Protein 7DSS (pdb70)

Sequence (797 aa):
VQLQESGGGLVQPGGSLRLSCVASGTVFSINDISINHLGWYRQAPGKERELVAAITADGTSAYEDSVKGRFIISRDDAKKMVYLQMNSLKPEDTAVYYCNGLRASNAGWEPRFGTWGQGTQVTVSSTTSTGESADPVTATVENYGGETQVQRRHHTDVSFILDRFVKVTPKDSINVLDLMQTPSHTLVGALLRTATYYFADLEVAVKHKGDLTWVPNGAPVAALDNTTNPTAYHKAPLTRLALPYTAPHRVLATVYNGKCKVRGDLQVLAQKAARPLPTSFNYGAIKATRVTELLYRMKRAETYCPRPLLAVHPSAARHKQKIVAPRILTTRNGHTTSTTQSSVGITHGYATAEDFVNGPNTSGLETRVVQAERFFKTHLFDWVTSDPFGRYYLLELPTDHKGVYGSLTDSYAYMRNGWDVEVTAVGNQFNGGCLLVAMVPELCSIEQRELFQLTLFPHQFINPRTNMTAHIKVPFVGVNRYDQYKVHKPWTLVVMVVAPLTVNTEGAPQIKVYANIAPTNVHVAGEFPSKEGIFPVACSDGYGGLVTTDPKTADPVYGKVFNPPRNMLPGRFTNLLDVAEACPTFLHFDGDVPYVTTKTDSDRVLAQFDLSLAAKHMSNTFLAGLAQYYTQYSGTVNLHFMFTGPTDAKARYMIAIAPPGMEPPKTPEAAAHCIHAEWDTGLNSKFTFSIPYLSAADYAYTASDAAETTNVQGWVCLFQITHGKAEGDALVVLASAGKDFELRLPVDARQSGNTGSIINNYYMQQYQNSMDTQLGNDWFSKLASSAFSGLFGALLA

Structure (mmCIF, N/CA/C/O backbone):
data_7DSS
#
_entry.id   7DSS
#
loop_
_entity.id
_entity.type
_entity.pdbx_description
1 polymer 'M8 Nab'
2 polymer 'VP1 of O type FMDV capsid'
3 polymer 'VP2 of O-type FMDV capsid'
4 polymer 'VP3 of O-type FMDV capsid'
5 polymer 'VP4 of O-type FMDV capsid'
#
loop_
_atom_site.group_PDB
_atom_site.id
_atom_site.type_symbol
_atom_site.label_atom_id
_atom_site.label_alt_id
_atom_site.label_comp_id
_atom_site.label_asym_id
_atom_site.label_entity_id
_atom_site.label_seq_id
_atom_site.pdbx_PDB_ins_code
_atom_site.Cartn_x
_atom_site.Cartn_y
_atom_site.Cartn_z
_atom_site.occupancy
_atom_site.B_iso_or_equiv
_atom_site.auth_seq_id
_atom_site.auth_comp_id
_atom_site.auth_asym_id
_atom_site.auth_atom_id
_atom_site.pdbx_PDB_model_num
ATOM 1 N N . VAL A 1 5 ? 299.102 310.500 419.668 1.00 160.96 5 VAL A N 1
ATOM 2 C CA . VAL A 1 5 ? 300.277 310.846 418.879 1.00 160.96 5 VAL A CA 1
ATOM 3 C C . VAL A 1 5 ? 301.391 311.332 419.803 1.00 160.96 5 VAL A C 1
ATOM 4 O O . VAL A 1 5 ? 302.567 311.323 419.438 1.00 160.96 5 VAL A O 1
ATOM 8 N N . GLN A 1 6 ? 301.009 311.747 421.008 1.00 172.69 6 GLN A N 1
ATOM 9 C CA . GLN A 1 6 ? 301.936 312.242 422.016 1.00 172.69 6 GLN A CA 1
ATOM 10 C C . GLN A 1 6 ? 301.690 311.503 423.325 1.00 172.69 6 GLN A C 1
ATOM 11 O O . GLN A 1 6 ? 300.571 311.500 423.846 1.00 172.69 6 GLN A O 1
ATOM 17 N N . LEU A 1 7 ? 302.742 310.892 423.862 1.00 197.01 7 LEU A N 1
ATOM 18 C CA . LEU A 1 7 ? 302.631 309.982 424.998 1.00 197.01 7 LEU A CA 1
ATOM 19 C C . LEU A 1 7 ? 302.788 310.762 426.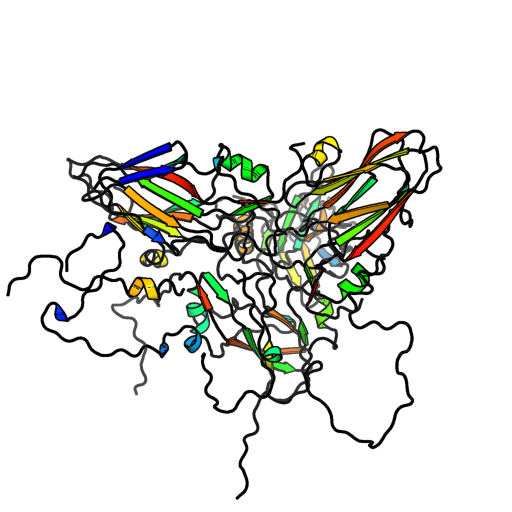297 1.00 197.01 7 LEU A C 1
ATOM 20 O O . LEU A 1 7 ? 303.675 311.612 426.419 1.00 197.01 7 LEU A O 1
ATOM 25 N N . GLN A 1 8 ? 301.913 310.479 427.258 1.00 211.79 8 GLN A N 1
ATOM 26 C CA . GLN A 1 8 ? 302.004 311.021 428.604 1.00 211.79 8 GLN A CA 1
ATOM 27 C C . GLN A 1 8 ? 302.580 309.976 429.554 1.00 211.79 8 GLN A C 1
ATOM 28 O O . GLN A 1 8 ? 302.477 308.769 429.318 1.00 211.79 8 GLN A O 1
ATOM 34 N N . GLU A 1 9 ? 303.199 310.458 430.631 1.00 214.14 9 GLU A N 1
ATOM 35 C CA . GLU A 1 9 ? 303.756 309.607 431.670 1.00 214.14 9 GLU A CA 1
ATOM 36 C C . GLU A 1 9 ? 303.261 310.098 433.022 1.00 214.14 9 GLU A C 1
ATOM 37 O O . GLU A 1 9 ? 302.779 311.227 433.149 1.00 214.14 9 GLU A O 1
ATOM 43 N N . SER A 1 10 ? 303.385 309.244 434.034 1.00 199.56 10 SER A N 1
ATOM 44 C CA . SER A 1 10 ? 302.975 309.595 435.390 1.00 199.56 10 SER A CA 1
ATOM 45 C C . SER A 1 10 ? 303.779 308.741 436.361 1.00 199.56 10 SER A C 1
ATOM 46 O O . SER A 1 10 ? 304.384 307.736 435.979 1.00 199.56 10 SER A O 1
ATOM 49 N N . GLY A 1 11 ? 303.769 309.151 437.629 1.00 165.11 11 GLY A N 1
ATOM 50 C CA . GLY A 1 11 ? 304.460 308.441 438.687 1.00 165.11 11 GLY A CA 1
ATOM 51 C C . GLY A 1 11 ? 305.728 309.103 439.176 1.00 165.11 11 GLY A C 1
ATOM 52 O O . GLY A 1 11 ? 306.448 308.498 439.982 1.00 165.11 11 GLY A O 1
ATOM 53 N N . GLY A 1 12 ? 306.031 310.311 438.719 1.00 153.93 12 GLY A N 1
ATOM 54 C CA . GLY A 1 12 ? 307.229 311.039 439.092 1.00 153.93 12 GLY A CA 1
ATOM 55 C C . GLY A 1 12 ? 306.955 312.162 440.071 1.00 153.93 12 GLY A C 1
ATOM 56 O O . GLY A 1 12 ? 305.907 312.209 440.726 1.00 153.93 12 GLY A O 1
ATOM 57 N N . GLY A 1 13 ? 307.909 313.070 440.180 1.00 155.46 13 GLY A N 1
ATOM 58 C CA . GLY A 1 13 ? 307.812 314.205 441.081 1.00 155.46 13 GLY A CA 1
ATOM 59 C C . GLY A 1 13 ? 309.076 314.323 441.918 1.00 155.46 13 GLY A C 1
ATOM 60 O O . GLY A 1 13 ? 310.180 314.105 441.425 1.00 155.46 13 GLY A O 1
ATOM 61 N N . LEU A 1 14 ? 308.884 314.685 443.184 1.00 159.88 14 LEU A N 1
ATOM 62 C CA . LEU A 1 14 ? 309.966 314.713 444.163 1.00 159.88 14 LEU A CA 1
ATOM 63 C C . LEU A 1 14 ? 309.891 313.443 445.006 1.00 159.88 14 LEU A C 1
ATOM 64 O O . LEU A 1 14 ? 308.873 313.178 445.654 1.00 159.88 14 LEU A O 1
ATOM 69 N N . VAL A 1 15 ? 310.969 312.659 444.996 1.00 162.25 15 VAL A N 1
ATOM 70 C CA . VAL A 1 15 ? 311.032 311.377 445.684 1.00 162.25 15 VAL A CA 1
ATOM 71 C C . VAL A 1 15 ? 312.410 311.245 446.321 1.00 162.25 15 VAL A C 1
ATOM 72 O O . VAL A 1 15 ? 313.405 311.769 445.815 1.00 162.25 15 VAL A O 1
ATOM 76 N N . GLN A 1 16 ? 312.460 310.541 447.448 1.00 159.01 16 GLN A N 1
ATOM 77 C CA . GLN A 1 16 ? 313.686 310.323 448.196 1.00 159.01 16 GLN A CA 1
ATOM 78 C C . GLN A 1 16 ? 314.382 309.056 447.715 1.00 159.01 16 GLN A C 1
ATOM 79 O O . GLN A 1 16 ? 313.725 308.080 447.330 1.00 159.01 16 GLN A O 1
ATOM 85 N N . PRO A 1 17 ? 315.712 309.045 447.701 1.00 156.08 17 PRO A N 1
ATOM 86 C CA . PRO A 1 17 ? 316.436 307.866 447.214 1.00 156.08 17 PRO A CA 1
ATOM 87 C C . PRO A 1 17 ? 316.359 306.705 448.195 1.00 156.08 17 PRO A C 1
ATOM 88 O O . PRO A 1 17 ? 316.548 306.855 449.404 1.00 156.08 17 PRO A O 1
ATOM 92 N N . GLY A 1 18 ? 316.101 305.521 447.640 1.00 147.94 18 GLY A N 1
ATOM 93 C CA . GLY A 1 18 ? 315.937 304.318 448.426 1.00 147.94 18 GLY A CA 1
ATOM 94 C C . GLY A 1 18 ? 314.538 303.738 448.437 1.00 147.94 18 GLY A C 1
ATOM 95 O O . GLY A 1 18 ? 314.323 302.701 449.076 1.00 147.94 18 GLY A O 1
ATOM 96 N N . GLY A 1 19 ? 313.581 304.370 447.756 1.00 147.02 19 GLY A N 1
ATOM 97 C CA . GLY A 1 19 ? 312.225 303.867 447.695 1.00 147.02 19 GLY A CA 1
ATOM 98 C C . GLY A 1 19 ? 312.057 302.761 446.664 1.00 147.02 19 GLY A C 1
ATOM 99 O O . GLY A 1 19 ? 312.970 301.992 446.369 1.00 147.02 19 GLY A O 1
ATOM 100 N N . SER A 1 20 ? 310.842 302.677 446.127 1.00 157.90 20 SER A N 1
ATOM 101 C CA . SER A 1 20 ? 310.549 301.755 445.039 1.00 157.90 20 SER A CA 1
ATOM 102 C C . SER A 1 20 ? 309.571 302.424 444.085 1.00 157.90 20 SER A C 1
ATOM 103 O O . SER A 1 20 ? 308.457 302.779 444.479 1.00 157.90 20 SER A O 1
ATOM 106 N N . LEU A 1 21 ? 309.989 302.582 442.830 1.00 177.84 21 LEU A N 1
ATOM 107 C CA . LEU A 1 21 ? 309.207 303.310 441.841 1.00 177.84 21 LEU A CA 1
ATOM 108 C C . LEU A 1 21 ? 308.808 302.390 440.701 1.00 177.84 21 LEU A C 1
ATOM 109 O O . LEU A 1 21 ? 309.560 301.488 440.325 1.00 177.84 21 LEU A O 1
ATOM 114 N N . ARG A 1 22 ? 307.614 302.625 440.163 1.00 189.63 22 ARG A N 1
ATOM 115 C CA . ARG A 1 22 ? 307.163 302.007 438.922 1.00 189.63 22 ARG A CA 1
ATOM 116 C C . ARG A 1 22 ? 306.620 303.111 438.022 1.00 189.63 22 ARG A C 1
ATOM 117 O O . ARG A 1 22 ? 305.456 303.503 438.146 1.00 189.63 22 ARG A O 1
ATOM 125 N N . LEU A 1 23 ? 307.460 303.614 437.125 1.00 206.70 23 LEU A N 1
ATOM 126 C CA . LEU A 1 23 ? 307.007 304.623 436.183 1.00 206.70 23 LEU A CA 1
ATOM 127 C C . LEU A 1 23 ? 306.003 304.022 435.201 1.00 206.70 23 LEU A C 1
ATOM 128 O O . LEU A 1 23 ? 306.156 302.896 434.718 1.00 206.70 23 LEU A O 1
ATOM 133 N N . SER A 1 24 ? 304.969 304.803 434.896 1.00 213.06 24 SER A N 1
ATOM 134 C CA . SER A 1 24 ? 303.848 304.348 434.086 1.00 213.06 24 SER A CA 1
ATOM 135 C C . SER A 1 24 ? 303.765 305.200 432.831 1.00 213.06 24 SER A C 1
ATOM 136 O O . SER A 1 24 ? 303.992 306.412 432.888 1.00 213.06 24 SER A O 1
ATOM 139 N N . CYS A 1 25 ? 303.438 304.569 431.706 1.00 213.96 25 CYS A N 1
ATOM 140 C CA . CYS A 1 25 ? 303.343 305.245 430.416 1.00 213.96 25 CYS A CA 1
ATOM 141 C C . CYS A 1 25 ? 301.872 305.377 430.046 1.00 213.96 25 CYS A C 1
ATOM 142 O O . CYS A 1 25 ? 301.268 304.432 429.527 1.00 213.96 25 CYS A O 1
ATOM 145 N N . VAL A 1 26 ? 301.299 306.546 430.315 1.00 204.55 26 VAL A N 1
ATOM 146 C CA . VAL A 1 26 ? 299.918 306.826 429.941 1.00 204.55 26 VAL A CA 1
ATOM 147 C C . VAL A 1 26 ? 299.905 307.295 428.491 1.00 204.55 26 VAL A C 1
ATOM 148 O O . VAL A 1 26 ? 299.970 308.497 428.215 1.00 204.55 26 VAL A O 1
ATOM 152 N N . ALA A 1 27 ? 299.809 306.347 427.564 1.00 177.37 27 ALA A N 1
ATOM 153 C CA . ALA A 1 27 ? 299.876 306.643 426.138 1.00 177.37 27 ALA A CA 1
ATOM 154 C C . ALA A 1 27 ? 298.624 307.413 425.742 1.00 177.37 27 ALA A C 1
ATOM 155 O O . ALA A 1 27 ? 297.596 307.331 426.421 1.00 177.37 27 ALA A O 1
ATOM 157 N N . SER A 1 28 ? 298.713 308.170 424.648 1.00 155.88 28 SER A N 1
ATOM 158 C CA . SER A 1 28 ? 297.549 308.856 424.102 1.00 155.88 28 SER A CA 1
ATOM 159 C C . SER A 1 28 ? 296.574 307.850 423.504 1.00 155.88 28 SER A C 1
ATOM 160 O O . SER A 1 2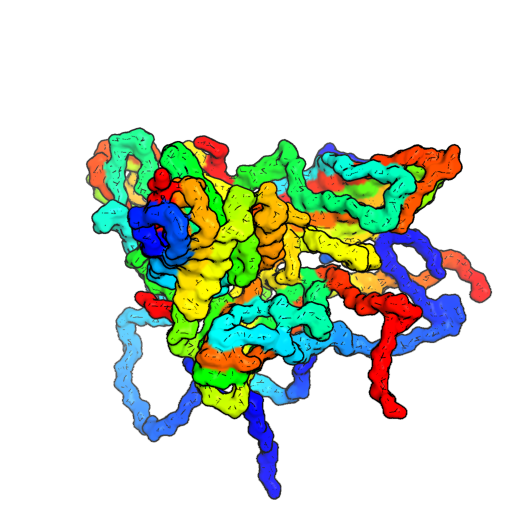8 ? 295.444 308.203 423.152 1.00 155.88 28 SER A O 1
ATOM 163 N N . GLY A 1 29 ? 297.000 306.594 423.397 1.00 132.44 29 GLY A N 1
ATOM 164 C CA . GLY A 1 29 ? 296.202 305.541 422.824 1.00 132.44 29 GLY A CA 1
ATOM 165 C C . GLY A 1 29 ? 296.867 304.803 421.684 1.00 132.44 29 GLY A C 1
ATOM 166 O O . GLY A 1 29 ? 296.437 303.691 421.354 1.00 132.44 29 GLY A O 1
ATOM 167 N N . THR A 1 30 ? 297.901 305.393 421.078 1.00 116.79 30 THR A N 1
ATOM 168 C CA . THR A 1 30 ? 298.607 304.799 419.948 1.00 116.79 30 THR A CA 1
ATOM 169 C C . THR A 1 30 ? 297.641 304.527 418.801 1.00 116.79 30 THR A C 1
ATOM 170 O O . THR A 1 30 ? 297.333 303.372 418.493 1.00 116.79 30 THR A O 1
ATOM 174 N N . VAL A 1 31 ? 297.149 305.600 418.181 1.00 105.67 31 VAL A N 1
ATOM 175 C CA . VAL A 1 31 ? 296.234 305.560 417.042 1.00 105.67 31 VAL A CA 1
ATOM 176 C C . VAL A 1 31 ? 296.898 304.909 415.834 1.00 105.67 31 VAL A C 1
ATOM 177 O O . VAL A 1 31 ? 296.284 304.797 414.767 1.00 105.67 31 VAL A O 1
ATOM 181 N N . PHE A 1 32 ? 298.155 304.495 416.004 1.00 86.43 32 PHE A N 1
ATOM 182 C CA . PHE A 1 32 ? 299.073 304.137 414.926 1.00 86.43 32 PHE A CA 1
ATOM 183 C C . PHE A 1 32 ? 298.396 303.336 413.820 1.00 86.43 32 PHE A C 1
ATOM 184 O O . PHE A 1 32 ? 297.541 302.482 414.075 1.00 86.43 32 PHE A O 1
ATOM 192 N N . SER A 1 33 ? 298.836 303.598 412.602 1.00 59.80 33 SER A N 1
ATOM 193 C CA . SER A 1 33 ? 298.161 303.274 411.357 1.00 59.80 33 SER A CA 1
ATOM 194 C C . SER A 1 33 ? 298.355 301.806 410.979 1.00 59.80 33 SER A C 1
ATOM 195 O O . SER A 1 33 ? 298.471 300.914 411.822 1.00 59.80 33 SER A O 1
ATOM 198 N N . ILE A 1 34 ? 298.345 301.573 409.670 1.00 40.03 34 ILE A N 1
ATOM 199 C CA . ILE A 1 34 ? 298.042 300.345 408.944 1.00 40.03 34 ILE A CA 1
ATOM 200 C C . ILE A 1 34 ? 298.641 299.069 409.514 1.00 40.03 34 ILE A C 1
ATOM 201 O O . ILE A 1 34 ? 299.637 299.091 410.243 1.00 40.03 34 ILE A O 1
ATOM 206 N N . ASN A 1 35 ? 298.007 297.945 409.173 1.00 35.34 35 ASN A N 1
ATOM 207 C CA . ASN A 1 35 ? 298.297 296.593 409.638 1.00 35.34 35 ASN A CA 1
ATOM 208 C C . ASN A 1 35 ? 299.770 296.223 409.582 1.00 35.34 35 ASN A C 1
ATOM 209 O O . ASN A 1 35 ? 300.168 295.182 410.111 1.00 35.34 35 ASN A O 1
ATOM 214 N N . ASP A 1 36 ? 300.584 297.033 408.923 1.00 40.18 36 ASP A N 1
ATOM 215 C CA . ASP A 1 36 ? 302.020 296.824 408.988 1.00 40.18 36 ASP A CA 1
ATOM 216 C C . ASP A 1 36 ? 302.470 297.111 410.416 1.00 40.18 36 ASP A C 1
ATOM 217 O O . ASP A 1 36 ? 302.719 298.261 410.793 1.00 40.18 36 ASP A O 1
ATOM 222 N N . ILE A 1 37 ? 302.565 296.042 411.205 1.00 59.93 37 ILE A N 1
ATOM 223 C CA . ILE A 1 37 ? 302.823 296.060 412.640 1.00 59.93 37 ILE A CA 1
ATOM 224 C C . ILE A 1 37 ? 303.928 295.045 412.882 1.00 59.93 37 ILE A C 1
ATOM 225 O O . ILE A 1 37 ? 304.543 294.559 411.927 1.00 59.93 37 ILE A O 1
ATOM 230 N N . SER A 1 38 ? 304.214 294.761 414.155 1.00 82.80 38 SER A N 1
ATOM 231 C CA . SER A 1 38 ? 305.311 293.892 414.575 1.00 82.80 38 SER A CA 1
ATOM 232 C C . SER A 1 38 ? 306.624 294.652 414.450 1.00 82.80 38 SER A C 1
ATOM 233 O O . SER A 1 38 ? 307.702 294.096 414.676 1.00 82.80 38 SER A O 1
ATOM 236 N N . ILE A 1 39 ? 306.532 295.929 414.067 1.00 103.36 39 ILE A N 1
ATOM 237 C CA . ILE A 1 39 ? 307.601 296.887 414.331 1.00 103.36 39 ILE A CA 1
ATOM 238 C C . ILE A 1 39 ? 307.314 297.682 415.593 1.00 103.36 39 ILE A C 1
ATOM 239 O O . ILE A 1 39 ? 307.883 298.764 415.788 1.00 103.36 39 ILE A O 1
ATOM 244 N N . ASN A 1 40 ? 306.433 297.184 416.459 1.00 128.69 40 ASN A N 1
ATOM 245 C CA . ASN A 1 40 ? 306.167 297.858 417.720 1.00 128.69 40 ASN A CA 1
ATOM 246 C C . ASN A 1 40 ? 307.371 297.720 418.641 1.00 128.69 40 ASN A C 1
ATOM 247 O O . ASN A 1 40 ? 307.537 296.698 419.313 1.00 128.69 40 ASN A O 1
ATOM 252 N N . HIS A 1 41 ? 308.211 298.751 418.679 1.00 143.04 41 HIS A N 1
ATOM 253 C CA . HIS A 1 41 ? 309.454 298.724 419.443 1.00 143.04 41 HIS A CA 1
ATOM 254 C C . HIS A 1 41 ? 309.545 300.017 420.237 1.00 143.04 41 HIS A C 1
ATOM 255 O O . HIS A 1 41 ? 310.010 301.035 419.714 1.00 143.04 41 HIS A O 1
ATOM 262 N N . LEU A 1 42 ? 309.121 299.976 421.495 1.00 176.01 42 LEU A N 1
ATOM 263 C CA . LEU A 1 42 ? 309.140 301.141 422.363 1.00 176.01 42 LEU A CA 1
ATOM 264 C C . LEU A 1 42 ? 310.463 301.196 423.112 1.00 176.01 42 LEU A C 1
ATOM 265 O O . LEU A 1 42 ? 311.318 300.319 422.969 1.00 176.01 42 LEU A O 1
ATOM 270 N N . GLY A 1 43 ? 310.626 302.241 423.911 1.00 211.48 43 GLY A N 1
ATOM 271 C CA . GLY A 1 43 ? 311.849 302.384 424.670 1.00 211.48 43 GLY A CA 1
ATOM 272 C C . GLY A 1 43 ? 311.739 303.487 425.695 1.00 211.48 43 GLY A C 1
ATOM 273 O O . GLY A 1 43 ? 310.693 304.118 425.851 1.00 211.48 43 GLY A O 1
ATOM 274 N N . TRP A 1 44 ? 312.847 303.707 426.397 1.00 227.13 44 TRP A N 1
ATOM 275 C CA . TRP A 1 44 ? 312.953 304.756 427.397 1.00 227.13 44 TRP A CA 1
ATOM 276 C C . TRP A 1 44 ? 314.248 305.524 427.189 1.00 227.13 44 TRP A C 1
ATOM 277 O O . TRP A 1 44 ? 315.288 304.948 426.860 1.00 227.13 44 TRP A O 1
ATOM 288 N N . TYR A 1 45 ? 314.169 306.838 427.381 1.00 226.28 45 TYR A N 1
ATOM 289 C CA . TYR A 1 45 ? 315.313 307.729 427.230 1.00 226.28 45 TYR A CA 1
ATOM 290 C C . TYR A 1 45 ? 315.446 308.534 428.511 1.00 226.28 45 TYR A C 1
ATOM 291 O O . TYR A 1 45 ? 314.436 308.880 429.129 1.00 226.28 45 TYR A O 1
ATOM 300 N N . ARG A 1 46 ? 316.677 308.828 428.913 1.00 224.48 46 ARG A N 1
ATOM 301 C CA . ARG A 1 46 ? 316.930 309.755 430.004 1.00 224.48 46 ARG A CA 1
ATOM 302 C C . ARG A 1 46 ? 317.582 311.017 429.455 1.00 224.48 46 ARG A C 1
ATOM 303 O O . ARG A 1 46 ? 318.156 311.012 428.363 1.00 224.48 46 ARG A O 1
ATOM 311 N N . GLN A 1 47 ? 317.478 312.106 430.214 1.00 211.28 47 GLN A N 1
ATOM 312 C CA . GLN A 1 47 ? 318.014 313.392 429.787 1.00 211.28 47 GLN A CA 1
ATOM 313 C C . GLN A 1 47 ? 318.734 314.057 430.948 1.00 211.28 47 GLN A C 1
ATOM 314 O O . GLN A 1 47 ? 318.219 314.083 432.070 1.00 211.28 47 GLN A O 1
ATOM 320 N N . ALA A 1 48 ? 319.916 314.600 430.671 1.00 178.65 48 ALA A N 1
ATOM 321 C CA . ALA A 1 48 ? 320.767 315.220 431.672 1.00 178.65 48 ALA A CA 1
ATOM 322 C C . ALA A 1 48 ? 320.767 316.736 431.518 1.00 178.65 48 ALA A C 1
ATOM 323 O O . ALA A 1 48 ? 320.502 317.261 430.433 1.00 178.65 48 ALA A O 1
ATOM 325 N N . PRO A 1 49 ? 321.050 317.472 432.595 1.00 166.32 49 PRO A N 1
ATOM 326 C CA . PRO A 1 49 ? 321.019 318.940 432.514 1.00 166.32 49 PRO A CA 1
ATOM 327 C C . PRO A 1 49 ? 322.088 319.475 431.572 1.00 166.32 49 PRO A C 1
ATOM 328 O O . PRO A 1 49 ? 323.284 319.392 431.853 1.00 166.32 49 PRO A O 1
ATOM 332 N N . GLY A 1 50 ? 321.644 320.044 430.452 1.00 158.47 50 GLY A N 1
ATOM 333 C CA . GLY A 1 50 ? 322.543 320.578 429.449 1.00 158.47 50 GLY A CA 1
ATOM 334 C C . GLY A 1 50 ? 323.346 319.553 428.682 1.00 158.47 50 GLY A C 1
ATOM 335 O O . GLY A 1 50 ? 324.110 319.936 427.788 1.00 158.47 50 GLY A O 1
ATOM 336 N N . LYS A 1 51 ? 323.202 318.268 428.993 1.00 170.54 51 LYS A N 1
ATOM 337 C CA . LYS A 1 51 ? 323.916 317.189 428.321 1.00 170.54 51 LYS A CA 1
ATOM 338 C C . LYS A 1 51 ? 322.899 316.400 427.504 1.00 170.54 51 LYS A C 1
ATOM 339 O O . LYS A 1 51 ? 321.766 316.193 427.952 1.00 170.54 51 LYS A O 1
ATOM 345 N N . GLU A 1 52 ? 323.305 315.978 426.307 1.00 195.23 52 GLU A N 1
ATOM 346 C CA . GLU A 1 52 ? 322.400 315.329 425.363 1.00 195.23 52 GLU A CA 1
ATOM 347 C C . GLU A 1 52 ? 321.650 314.174 426.017 1.00 195.23 52 GLU A C 1
ATOM 348 O O . GLU A 1 52 ? 322.218 313.384 426.777 1.00 195.23 52 GLU A O 1
ATOM 354 N N . ARG A 1 53 ? 320.355 314.086 425.715 1.00 207.80 53 ARG A N 1
ATOM 355 C CA . ARG A 1 53 ? 319.522 313.029 426.270 1.00 207.80 53 ARG A CA 1
ATOM 356 C C . ARG A 1 53 ? 319.966 311.665 425.749 1.00 207.80 53 ARG A C 1
ATOM 357 O O . ARG A 1 53 ? 320.137 311.467 424.543 1.00 207.80 53 ARG A O 1
ATOM 365 N N . GLU A 1 54 ? 320.166 310.728 426.667 1.00 218.44 54 GLU A N 1
ATOM 366 C CA . GLU A 1 54 ? 320.747 309.431 426.358 1.00 218.44 54 GLU A CA 1
ATOM 367 C C . GLU A 1 54 ? 319.697 308.337 426.509 1.00 218.44 54 GLU A C 1
ATOM 368 O O . GLU A 1 54 ? 318.714 308.478 427.239 1.00 218.44 54 GLU A O 1
ATOM 374 N N . LEU A 1 55 ? 319.915 307.235 425.795 1.00 216.65 55 LEU A N 1
ATOM 375 C CA . LEU A 1 55 ? 319.035 306.081 425.910 1.00 216.65 55 LEU A CA 1
ATOM 376 C C . LEU A 1 55 ? 319.235 305.386 427.250 1.00 216.65 55 LEU A C 1
ATOM 377 O O . LEU A 1 55 ? 320.226 305.615 427.949 1.00 216.65 55 LEU A O 1
ATOM 382 N N . VAL A 1 56 ? 318.271 304.546 427.618 1.00 208.83 56 VAL A N 1
ATOM 383 C CA . VAL A 1 56 ? 318.384 303.708 428.805 1.00 208.83 56 VAL A CA 1
ATOM 384 C C . VAL A 1 56 ? 318.129 302.260 428.412 1.00 208.83 56 VAL A C 1
ATOM 385 O O . VAL A 1 56 ? 318.960 301.381 428.660 1.00 208.83 56 VAL A O 1
ATOM 389 N N . ALA A 1 57 ? 316.978 302.004 427.796 1.00 196.05 57 ALA A N 1
ATOM 390 C CA . ALA A 1 57 ? 316.584 300.662 427.400 1.00 196.05 57 ALA A CA 1
ATOM 391 C C . ALA A 1 57 ? 315.707 300.723 426.159 1.00 196.05 57 ALA A C 1
ATOM 392 O O . ALA A 1 57 ? 315.311 301.801 425.710 1.00 196.05 57 ALA A O 1
ATOM 394 N N . ALA A 1 58 ? 315.411 299.547 425.610 1.00 182.06 58 ALA A N 1
ATOM 395 C CA . ALA A 1 58 ? 314.555 299.425 424.437 1.00 182.06 58 ALA A CA 1
ATOM 396 C C . ALA A 1 58 ? 313.958 298.027 424.415 1.00 182.06 58 ALA A C 1
ATOM 397 O O . ALA A 1 58 ? 314.660 297.049 424.691 1.00 182.06 58 ALA A O 1
ATOM 399 N N . ILE A 1 59 ? 312.669 297.937 424.099 1.00 172.22 59 ILE A N 1
ATOM 400 C CA . ILE A 1 59 ? 311.954 296.666 424.049 1.00 172.22 59 ILE A CA 1
ATOM 401 C C . ILE A 1 59 ? 311.616 296.358 422.596 1.00 172.22 59 ILE A C 1
ATOM 402 O O . ILE A 1 59 ? 311.173 297.241 421.852 1.00 172.22 59 ILE A O 1
ATOM 407 N N . THR A 1 60 ? 311.846 295.114 422.187 1.00 163.79 60 THR A N 1
ATOM 408 C CA . THR A 1 60 ? 311.575 294.685 420.820 1.00 163.79 60 THR A CA 1
ATOM 409 C C . THR A 1 60 ? 310.103 294.262 420.746 1.00 163.79 60 THR A C 1
ATOM 410 O O . THR A 1 60 ? 309.349 294.406 421.712 1.00 163.79 60 THR A O 1
ATOM 414 N N . ALA A 1 61 ? 309.669 293.741 419.595 1.00 152.44 61 ALA A N 1
ATOM 415 C CA . ALA A 1 61 ? 308.260 293.428 419.390 1.00 152.44 61 ALA A CA 1
ATOM 416 C C . ALA A 1 61 ? 307.753 292.384 420.371 1.00 152.44 61 ALA A C 1
ATOM 417 O O . ALA A 1 61 ? 306.636 292.512 420.884 1.00 152.44 61 ALA A O 1
ATOM 419 N N . ASP A 1 62 ? 308.543 291.345 420.648 1.00 151.50 62 ASP A N 1
ATOM 420 C CA . ASP A 1 62 ? 308.039 290.289 421.516 1.00 151.50 62 ASP A CA 1
ATOM 421 C C . ASP A 1 62 ? 308.776 290.193 422.847 1.00 151.50 62 ASP A C 1
ATOM 422 O O . ASP A 1 62 ? 308.161 290.352 423.907 1.00 151.50 62 ASP A O 1
ATOM 427 N N . GLY A 1 63 ? 310.083 289.941 422.819 1.00 162.91 63 GLY A N 1
ATOM 428 C CA . GLY A 1 63 ? 310.727 289.558 424.060 1.00 162.91 63 GLY A CA 1
ATOM 429 C C . GLY A 1 63 ? 312.127 290.035 424.385 1.00 162.91 63 GLY A C 1
ATOM 430 O O . GLY A 1 63 ? 312.597 289.795 425.501 1.00 162.91 63 GLY A O 1
ATOM 431 N N . THR A 1 64 ? 312.815 290.701 423.466 1.00 172.21 64 THR A N 1
ATOM 432 C CA . THR A 1 64 ? 314.210 291.040 423.707 1.00 172.21 64 THR A CA 1
ATOM 433 C C . THR A 1 64 ? 314.308 292.373 424.440 1.00 172.21 64 THR A C 1
ATOM 434 O O . THR A 1 64 ? 313.516 293.290 424.212 1.00 172.21 64 THR A O 1
ATOM 438 N N . SER A 1 65 ? 315.290 292.470 425.333 1.00 179.67 65 SER A N 1
ATOM 439 C CA . SER A 1 65 ? 315.462 293.674 426.128 1.00 179.67 65 SER A CA 1
ATOM 440 C C . SER A 1 65 ? 316.945 293.948 426.328 1.00 179.67 65 SER A C 1
ATOM 441 O O . SER A 1 65 ? 317.709 293.065 426.726 1.00 179.67 65 SER A O 1
ATOM 444 N N . ALA A 1 66 ? 317.339 295.187 426.040 1.00 187.14 66 ALA A N 1
ATOM 445 C CA . ALA A 1 66 ? 318.704 295.654 426.228 1.00 187.14 66 ALA A CA 1
ATOM 446 C C . ALA A 1 66 ? 318.691 296.923 427.062 1.00 187.14 66 ALA A C 1
ATOM 447 O O . ALA A 1 66 ? 317.725 297.689 427.056 1.00 187.14 66 ALA A O 1
ATOM 449 N N . TYR A 1 67 ? 319.788 297.140 427.779 1.00 193.82 67 TYR A N 1
ATOM 450 C CA . TYR A 1 67 ? 319.936 298.304 428.635 1.00 193.82 67 TYR A CA 1
ATOM 451 C C . TYR A 1 67 ? 321.342 298.857 428.472 1.00 193.82 67 TYR A C 1
ATOM 452 O O . TYR A 1 67 ? 322.254 298.174 427.999 1.00 193.82 67 TYR A O 1
ATOM 461 N N . GLU A 1 68 ? 321.512 300.115 428.866 1.00 200.81 68 GLU A N 1
ATOM 462 C CA . GLU A 1 68 ? 322.836 300.718 428.933 1.00 200.81 68 GLU A CA 1
ATOM 463 C C . GLU A 1 68 ? 323.613 300.004 430.031 1.00 200.81 68 GLU A C 1
ATOM 464 O O . GLU A 1 68 ? 323.100 299.818 431.139 1.00 200.81 68 GLU A O 1
ATOM 470 N N . ASP A 1 69 ? 324.848 299.593 429.728 1.00 194.13 69 ASP A N 1
ATOM 471 C CA . ASP A 1 69 ? 325.636 298.826 430.688 1.00 194.13 69 ASP A CA 1
ATOM 472 C C . ASP A 1 69 ? 325.949 299.607 431.956 1.00 194.13 69 ASP A C 1
ATOM 473 O O . ASP A 1 69 ? 326.542 299.040 432.880 1.00 194.13 69 ASP A O 1
ATOM 478 N N . SER A 1 70 ? 325.582 300.888 432.020 1.00 196.50 70 SER A N 1
ATOM 479 C CA . SER A 1 70 ? 325.629 301.611 433.285 1.00 196.50 70 SER A CA 1
ATOM 480 C C . SER A 1 70 ? 324.561 301.097 434.243 1.00 196.50 70 SER A C 1
ATOM 481 O O . SER A 1 70 ? 324.821 300.910 435.437 1.00 196.50 70 SER A O 1
ATOM 484 N N . VAL A 1 71 ? 323.349 300.859 433.731 1.00 202.88 71 VAL A N 1
ATOM 485 C CA . VAL A 1 71 ? 322.237 300.395 434.555 1.00 202.88 71 VAL A CA 1
ATOM 486 C C . VAL A 1 71 ? 321.937 298.915 434.340 1.00 202.88 71 VAL A C 1
ATOM 487 O O . VAL A 1 71 ? 320.975 298.393 434.921 1.00 202.88 71 VAL A O 1
ATOM 491 N N . LYS A 1 72 ? 322.740 298.218 433.533 1.00 196.53 72 LYS A N 1
ATOM 492 C CA . LYS A 1 72 ? 322.441 296.837 433.168 1.00 196.53 72 LYS A CA 1
ATOM 493 C C . LYS A 1 72 ? 322.314 295.961 434.409 1.00 196.53 72 LYS A C 1
ATOM 494 O O . LYS A 1 72 ? 323.110 296.067 435.347 1.00 196.53 72 LYS A O 1
ATOM 500 N N . GLY A 1 73 ? 321.300 295.094 434.407 1.00 199.16 73 GLY A N 1
ATOM 501 C CA . GLY A 1 73 ? 321.034 294.206 435.514 1.00 199.16 73 GLY A CA 1
ATOM 502 C C . GLY A 1 73 ? 320.227 294.806 436.641 1.00 199.16 73 GLY A C 1
ATOM 503 O O . GLY A 1 73 ? 319.706 294.057 437.477 1.00 199.16 73 GLY A O 1
ATOM 504 N N . ARG A 1 74 ? 320.092 296.134 436.689 1.00 206.96 74 ARG A N 1
ATOM 505 C CA . ARG A 1 74 ? 319.419 296.776 437.810 1.00 206.96 74 ARG A CA 1
ATOM 506 C C . ARG A 1 74 ? 317.949 297.063 437.525 1.00 206.96 74 ARG A C 1
ATOM 507 O O . ARG A 1 74 ? 317.135 297.059 438.455 1.00 206.96 74 ARG A O 1
ATOM 515 N N . PHE A 1 75 ? 317.585 297.306 436.269 1.00 215.23 75 PHE A N 1
ATOM 516 C CA . PHE A 1 75 ? 316.219 297.661 435.915 1.00 215.23 75 PHE A CA 1
ATOM 517 C C . PHE A 1 75 ? 315.537 296.502 435.198 1.00 215.23 75 PHE A C 1
ATOM 518 O O . PHE A 1 75 ? 316.187 295.620 434.634 1.00 215.23 75 PHE A O 1
ATOM 526 N N . ILE A 1 76 ? 314.205 296.519 435.233 1.00 218.52 76 ILE A N 1
ATOM 527 C CA . ILE A 1 76 ? 313.372 295.503 434.597 1.00 218.52 76 ILE A CA 1
ATOM 528 C C . ILE A 1 76 ? 312.302 296.213 433.779 1.00 218.52 76 ILE A C 1
ATOM 529 O O . ILE A 1 76 ? 311.630 297.117 434.286 1.00 218.52 76 ILE A O 1
ATOM 534 N N . ILE A 1 77 ? 312.145 295.811 432.518 1.00 208.82 77 ILE A N 1
ATOM 535 C CA . ILE A 1 77 ? 311.177 296.415 431.608 1.00 208.82 77 ILE A CA 1
ATOM 536 C C . ILE A 1 77 ? 310.277 295.324 431.044 1.00 208.82 77 ILE A C 1
ATOM 537 O O . ILE A 1 77 ? 310.705 294.175 430.874 1.00 208.82 77 ILE A O 1
ATOM 542 N N . SER A 1 78 ? 309.023 295.681 430.773 1.00 202.45 78 SER A N 1
ATOM 543 C CA . SER A 1 78 ? 308.065 294.774 430.159 1.00 202.45 78 SER A CA 1
ATOM 544 C C . SER A 1 78 ? 306.872 295.576 429.663 1.00 202.45 78 SER A C 1
ATOM 545 O O . SER A 1 78 ? 306.545 296.626 430.223 1.00 202.45 78 SER A O 1
ATOM 548 N N . ARG A 1 79 ? 306.226 295.075 428.615 1.00 183.05 79 ARG A N 1
ATOM 549 C CA . ARG A 1 79 ? 305.077 295.735 428.017 1.00 183.05 79 ARG A CA 1
ATOM 550 C C . ARG A 1 79 ? 303.864 294.819 428.087 1.00 183.05 79 ARG A C 1
ATOM 551 O O . ARG A 1 79 ? 303.981 293.591 428.056 1.00 183.05 79 ARG A O 1
ATOM 559 N N . ASP A 1 80 ? 302.690 295.437 428.185 1.00 189.50 80 ASP A N 1
ATOM 560 C CA . ASP A 1 80 ? 301.429 294.707 428.220 1.00 189.50 80 ASP A CA 1
ATOM 561 C C . ASP A 1 80 ? 300.568 295.202 427.070 1.00 189.50 80 ASP A C 1
ATOM 562 O O . ASP A 1 80 ? 299.939 296.259 427.173 1.00 189.50 80 ASP A O 1
ATOM 567 N N . ASP A 1 81 ? 300.545 294.433 425.977 1.00 189.47 81 ASP A N 1
ATOM 568 C CA . ASP A 1 81 ? 299.880 294.879 424.756 1.00 189.47 81 ASP A CA 1
ATOM 569 C C . ASP A 1 81 ? 298.381 294.614 424.791 1.00 189.47 81 ASP A C 1
ATOM 570 O O . ASP A 1 81 ? 297.618 295.296 424.099 1.00 189.47 81 ASP A O 1
ATOM 575 N N . ALA A 1 82 ? 297.942 293.620 425.570 1.00 182.88 82 ALA A N 1
ATOM 576 C CA . ALA A 1 82 ? 296.516 293.310 425.644 1.00 182.88 82 ALA A CA 1
ATOM 577 C C . ALA A 1 82 ? 295.708 294.532 426.057 1.00 182.88 82 ALA A C 1
ATOM 578 O O . ALA A 1 82 ? 294.588 294.742 425.575 1.00 182.88 82 ALA A O 1
ATOM 580 N N . LYS A 1 83 ? 296.263 295.352 426.945 1.00 180.32 83 LYS A N 1
ATOM 581 C CA . LYS A 1 83 ? 295.703 296.651 427.284 1.00 180.32 83 LYS A CA 1
ATOM 582 C C . LYS A 1 83 ? 296.516 297.801 426.702 1.00 180.32 83 LYS A C 1
ATOM 583 O O . LYS A 1 83 ? 296.143 298.963 426.886 1.00 180.32 83 LYS A O 1
ATOM 589 N N . LYS A 1 84 ? 297.621 297.497 426.014 1.00 179.78 84 LYS A N 1
ATOM 590 C CA . LYS A 1 84 ? 298.453 298.482 425.321 1.00 179.78 84 LYS A CA 1
ATOM 591 C C . LYS A 1 84 ? 299.112 299.477 426.274 1.00 179.78 84 LYS A C 1
ATOM 592 O O . LYS A 1 84 ? 299.020 300.690 426.069 1.00 179.78 84 LYS A O 1
ATOM 598 N N . MET A 1 85 ? 299.780 298.987 427.319 1.00 191.95 85 MET A N 1
ATOM 599 C CA . MET A 1 85 ? 300.568 299.831 428.209 1.00 191.95 85 MET A CA 1
ATOM 600 C C . MET A 1 85 ? 301.966 299.250 428.371 1.00 191.95 85 MET A C 1
ATOM 601 O O . MET A 1 85 ? 302.184 298.051 428.173 1.00 191.95 85 MET A O 1
ATOM 606 N N . VAL A 1 86 ? 302.912 300.114 428.734 1.00 209.66 86 VAL A N 1
ATOM 607 C CA . VAL A 1 86 ? 304.294 299.718 428.996 1.00 209.66 86 VAL A CA 1
ATOM 608 C C . VAL A 1 86 ? 304.771 300.457 430.240 1.00 209.66 86 VAL A C 1
ATOM 609 O O . VAL A 1 86 ? 304.388 301.608 430.469 1.00 209.66 86 VAL A O 1
ATOM 613 N N . TYR A 1 87 ? 305.590 299.793 431.054 1.00 215.54 87 TYR A N 1
ATOM 614 C CA . TYR A 1 87 ? 306.013 300.332 432.337 1.00 215.54 87 TYR A CA 1
ATOM 615 C C . TYR A 1 87 ? 307.525 300.216 432.482 1.00 215.54 87 TYR A C 1
ATOM 616 O O . TYR A 1 87 ? 308.207 299.588 431.669 1.00 215.54 87 TYR A O 1
ATOM 625 N N . LEU A 1 88 ? 308.042 300.841 433.540 1.00 223.33 88 LEU A N 1
ATOM 626 C CA . LEU A 1 88 ? 309.466 300.831 433.858 1.00 223.33 88 LEU A CA 1
ATOM 627 C C . LEU A 1 88 ? 309.632 300.571 435.346 1.00 223.33 88 LEU A C 1
ATOM 628 O O . LEU A 1 88 ? 309.113 301.330 436.171 1.00 223.33 88 LEU A O 1
ATOM 633 N N . GLN A 1 89 ? 310.352 299.508 435.687 1.00 221.94 89 GLN A N 1
ATOM 634 C CA . GLN A 1 89 ? 310.613 299.190 437.082 1.00 221.94 89 GLN A CA 1
ATOM 635 C C . GLN A 1 89 ? 311.920 299.831 437.536 1.00 221.94 89 GLN A C 1
ATOM 636 O O . GLN A 1 89 ? 312.917 299.848 436.807 1.00 221.94 89 GLN A O 1
ATOM 642 N N . MET A 1 90 ? 311.909 300.365 438.756 1.00 211.81 90 MET A N 1
ATOM 643 C CA . MET A 1 90 ? 313.069 301.049 439.320 1.00 211.81 90 MET A CA 1
ATOM 644 C C . MET A 1 90 ? 313.407 300.434 440.672 1.00 211.81 90 MET A C 1
ATOM 645 O O . MET A 1 90 ? 312.787 300.772 441.685 1.00 211.81 90 MET A O 1
ATOM 650 N N . ASN A 1 91 ? 314.398 299.544 440.686 1.00 216.16 91 ASN A N 1
ATOM 651 C CA . ASN A 1 91 ? 314.946 298.982 441.912 1.00 216.16 91 ASN A CA 1
ATOM 652 C C . ASN A 1 91 ? 316.432 299.295 441.960 1.00 216.16 91 ASN A C 1
ATOM 653 O O . ASN A 1 91 ? 317.013 299.789 440.990 1.00 216.16 91 ASN A O 1
ATOM 658 N N . SER A 1 92 ? 317.051 298.986 443.099 1.00 209.69 92 SER A N 1
ATOM 659 C CA . SER A 1 92 ? 318.466 299.274 443.335 1.00 209.69 92 SER A CA 1
ATOM 660 C C . SER A 1 92 ? 318.773 300.742 443.042 1.00 209.69 92 SER A C 1
ATOM 661 O O . SER A 1 92 ? 319.492 301.081 442.100 1.00 209.69 92 SER A O 1
ATOM 664 N N . LEU A 1 93 ? 318.191 301.620 443.856 1.00 193.57 93 LEU A N 1
ATOM 665 C CA . LEU A 1 93 ? 318.271 303.051 443.597 1.00 193.57 93 LEU A CA 1
ATOM 666 C C . LEU A 1 93 ? 319.654 303.594 443.938 1.00 193.57 93 LEU A C 1
ATOM 667 O O . LEU A 1 93 ? 320.166 303.388 445.043 1.00 193.57 93 LEU A O 1
ATOM 672 N N . LYS A 1 94 ? 320.254 304.294 442.975 1.00 199.55 94 LYS A N 1
ATOM 673 C CA . LYS A 1 94 ? 321.560 304.926 443.054 1.00 199.55 94 LYS A CA 1
ATOM 674 C C . LYS A 1 94 ? 321.413 306.438 442.924 1.00 199.55 94 LYS A C 1
ATOM 675 O O . LYS A 1 94 ? 320.316 306.935 442.649 1.00 199.55 94 LYS A O 1
ATOM 681 N N . PRO A 1 95 ? 322.485 307.201 443.144 1.00 198.11 95 PRO A N 1
ATOM 682 C CA . PRO A 1 95 ? 322.431 308.637 442.839 1.00 198.11 95 PRO A CA 1
ATOM 683 C C . PRO A 1 95 ? 322.367 308.935 441.347 1.00 198.11 95 PRO A C 1
ATOM 684 O O . PRO A 1 95 ? 322.088 310.070 440.950 1.00 198.11 95 PRO A O 1
ATOM 688 N N . GLU A 1 96 ? 322.621 307.929 440.509 1.00 199.95 96 GLU A N 1
ATOM 689 C CA . GLU A 1 96 ? 322.681 308.154 439.069 1.00 199.95 96 GLU A CA 1
ATOM 690 C C . GLU A 1 96 ? 321.307 308.295 438.424 1.00 199.95 96 GLU A C 1
ATOM 691 O O . GLU A 1 96 ? 321.235 308.580 437.224 1.00 199.95 96 GLU A O 1
ATOM 697 N N . ASP A 1 97 ? 320.224 308.112 439.177 1.00 202.45 97 ASP A N 1
ATOM 698 C CA . ASP A 1 97 ? 318.892 308.095 438.582 1.00 202.45 97 ASP A CA 1
ATOM 699 C C . ASP A 1 97 ? 318.337 309.483 438.283 1.00 202.45 97 ASP A C 1
ATOM 700 O O . ASP A 1 97 ? 317.216 309.572 437.771 1.00 202.45 97 ASP A O 1
ATOM 705 N N . THR A 1 98 ? 319.071 310.556 438.572 1.00 201.73 98 THR A N 1
ATOM 706 C CA . THR A 1 98 ? 318.524 311.900 438.424 1.00 201.73 98 THR A CA 1
ATOM 707 C C . THR A 1 98 ? 318.461 312.285 436.951 1.00 201.73 98 THR A C 1
ATOM 708 O O . THR A 1 98 ? 319.392 312.901 436.422 1.00 201.73 98 THR A O 1
ATOM 712 N N . ALA A 1 99 ? 317.353 311.943 436.295 1.00 214.31 99 ALA A N 1
ATOM 713 C CA . ALA A 1 99 ? 317.166 312.217 434.876 1.00 214.31 99 ALA A CA 1
ATOM 714 C C . ALA A 1 99 ? 315.679 312.152 434.561 1.00 214.31 99 ALA A C 1
ATOM 715 O O . ALA A 1 99 ? 314.902 311.509 435.274 1.00 214.31 99 ALA A O 1
ATOM 717 N N . VAL A 1 100 ? 315.296 312.825 433.478 1.00 222.33 100 VAL A N 1
ATOM 718 C CA . VAL A 1 100 ? 313.912 312.888 433.023 1.00 222.33 100 VAL A CA 1
ATOM 719 C C . VAL A 1 100 ? 313.697 311.782 432.002 1.00 222.33 100 VAL A C 1
ATOM 720 O O . VAL A 1 100 ? 314.406 311.713 430.991 1.00 222.33 100 VAL A O 1
ATOM 724 N N . TYR A 1 101 ? 312.719 310.924 432.263 1.00 228.74 101 TYR A N 1
ATOM 725 C CA . TYR A 1 101 ? 312.484 309.733 431.462 1.00 228.74 101 TYR A CA 1
ATOM 726 C C . TYR A 1 101 ? 311.367 309.969 430.450 1.00 228.74 101 TYR A C 1
ATOM 727 O O . TYR A 1 101 ? 310.307 310.502 430.790 1.00 228.74 101 TYR A O 1
ATOM 736 N N . TYR A 1 102 ? 311.614 309.565 429.202 1.00 231.34 102 TYR A N 1
ATOM 737 C CA . TYR A 1 102 ? 310.664 309.736 428.110 1.00 231.34 102 TYR A CA 1
ATOM 738 C C . TYR A 1 102 ? 310.230 308.375 427.589 1.00 231.34 102 TYR A C 1
ATOM 739 O O . TYR A 1 102 ? 311.057 307.612 427.081 1.00 231.34 102 TYR A O 1
ATOM 748 N N . CYS A 1 103 ? 308.935 308.081 427.703 1.00 234.36 103 CYS A N 1
ATOM 749 C CA . CYS A 1 103 ? 308.364 306.862 427.140 1.00 234.36 103 CYS A CA 1
ATOM 750 C C . CYS A 1 103 ? 308.071 307.074 425.661 1.00 234.36 103 CYS A C 1
ATOM 751 O O . CYS A 1 103 ? 307.150 307.820 425.308 1.00 234.36 103 CYS A O 1
ATOM 754 N N . ASN A 1 104 ? 308.842 306.418 424.795 1.00 211.98 104 ASN A N 1
ATOM 755 C CA . ASN A 1 104 ? 308.745 306.649 423.362 1.00 211.98 104 ASN A CA 1
ATOM 756 C C . ASN A 1 104 ? 309.035 305.356 422.613 1.00 211.98 104 ASN A C 1
ATOM 757 O O . ASN A 1 104 ? 309.196 304.293 423.219 1.00 211.98 104 ASN A O 1
ATOM 762 N N . GLY A 1 105 ? 309.090 305.458 421.285 1.00 177.73 105 GLY A N 1
ATOM 763 C CA . GLY A 1 105 ? 309.324 304.311 420.426 1.00 177.73 105 GLY A CA 1
ATOM 764 C C . GLY A 1 105 ? 310.653 304.373 419.701 1.00 177.73 105 GLY A C 1
ATOM 765 O O . GLY A 1 105 ? 311.315 305.415 419.701 1.00 177.73 105 GLY A O 1
ATOM 766 N N . LEU A 1 106 ? 311.048 303.271 419.066 1.00 153.81 106 LEU A N 1
ATOM 767 C CA . LEU A 1 106 ? 312.384 303.143 418.497 1.00 153.81 106 LEU A CA 1
ATOM 768 C C . LEU A 1 106 ? 312.276 302.885 417.001 1.00 153.81 106 LEU A C 1
ATOM 769 O O . LEU A 1 106 ? 311.184 302.647 416.478 1.00 153.81 106 LEU A O 1
ATOM 771 N N . ARG A 1 107 ? 313.427 302.939 416.321 1.00 145.42 107 ARG A N 1
ATOM 772 C CA . ARG A 1 107 ? 313.438 302.820 414.865 1.00 145.42 107 ARG A CA 1
ATOM 773 C C . ARG A 1 107 ? 314.094 301.524 414.405 1.00 145.42 107 ARG A C 1
ATOM 774 O O . ARG A 1 107 ? 313.762 301.008 413.332 1.00 145.42 107 ARG A O 1
ATOM 776 N N . ALA A 1 108 ? 315.039 300.998 415.186 1.00 135.15 108 ALA A N 1
ATOM 777 C CA . ALA A 1 108 ? 315.712 299.741 414.872 1.00 135.15 108 ALA A CA 1
ATOM 778 C C . ALA A 1 108 ? 316.409 299.764 413.515 1.00 135.15 108 ALA A C 1
ATOM 779 O O . ALA A 1 108 ? 316.026 299.024 412.603 1.00 135.15 108 ALA A O 1
ATOM 781 N N . SER A 1 109 ? 317.429 300.608 41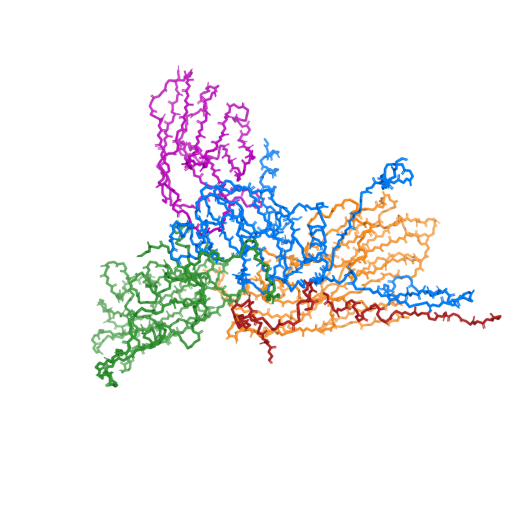3.371 1.00 135.04 109 SER A N 1
ATOM 782 C CA . SER A 1 109 ? 318.241 300.678 412.161 1.00 135.04 109 SER A CA 1
ATOM 783 C C . SER A 1 109 ? 319.315 299.603 412.224 1.00 135.04 109 SER A C 1
ATOM 784 O O . SER A 1 109 ? 319.341 298.803 413.165 1.00 135.04 109 SER A O 1
ATOM 787 N N . ASN A 1 110 ? 320.196 299.584 411.223 1.00 139.55 110 ASN A N 1
ATOM 788 C CA . ASN A 1 110 ? 321.270 298.587 411.116 1.00 139.55 110 ASN A CA 1
ATOM 789 C C . ASN A 1 110 ? 322.314 298.909 412.184 1.00 139.55 110 ASN A C 1
ATOM 790 O O . ASN A 1 110 ? 322.740 297.997 412.906 1.00 139.55 110 ASN A O 1
ATOM 795 N N . ALA A 1 111 ? 322.761 300.159 412.310 1.00 137.95 111 ALA A N 1
ATOM 796 C CA . ALA A 1 111 ? 323.760 300.486 413.321 1.00 137.95 111 ALA A CA 1
ATOM 797 C C . ALA A 1 111 ? 323.151 300.490 414.717 1.00 137.95 111 ALA A C 1
ATOM 798 O O . ALA A 1 111 ? 323.574 299.721 415.587 1.00 137.95 111 ALA A O 1
ATOM 800 N N . GLY A 1 112 ? 322.165 301.350 414.952 1.00 137.07 112 GLY A N 1
ATOM 801 C CA . GLY A 1 112 ? 321.503 301.405 416.240 1.00 137.07 112 GLY A CA 1
ATOM 802 C C . GLY A 1 112 ? 320.091 301.946 416.168 1.00 137.07 112 GLY A C 1
ATOM 803 O O . GLY A 1 112 ? 319.669 302.462 415.130 1.00 137.07 112 GLY A O 1
ATOM 804 N N . TRP A 1 113 ? 319.351 301.830 417.269 1.00 144.48 113 TRP A N 1
ATOM 805 C CA . TRP A 1 113 ? 318.012 302.398 417.340 1.00 144.48 113 TRP A CA 1
ATOM 806 C C . TRP A 1 113 ? 318.070 303.907 417.148 1.00 144.48 113 TRP A C 1
ATOM 807 O O . TRP A 1 113 ? 318.932 304.584 417.712 1.00 144.48 113 TRP A O 1
ATOM 818 N N . GLU A 1 114 ? 317.155 304.428 416.342 1.00 156.38 114 GLU A N 1
ATOM 819 C CA . GLU A 1 114 ? 316.993 305.852 416.105 1.00 156.38 114 GLU A CA 1
ATOM 820 C C . GLU A 1 114 ? 315.766 306.356 416.855 1.00 156.38 114 GLU A C 1
ATOM 821 O O . GLU A 1 114 ? 314.894 305.565 417.234 1.00 156.38 114 GLU A O 1
ATOM 823 N N . PRO A 1 115 ? 315.665 307.667 417.098 1.00 176.15 115 PRO A N 1
ATOM 824 C CA . PRO A 1 115 ? 314.546 308.173 417.902 1.00 176.15 115 PRO A CA 1
ATOM 825 C C . PRO A 1 115 ? 313.244 308.303 417.127 1.00 176.15 115 PRO A C 1
ATOM 826 O O . PRO A 1 115 ? 313.139 307.877 415.973 1.00 176.15 115 PRO A O 1
ATOM 830 N N . ARG A 1 116 ? 312.245 308.882 417.793 1.00 188.59 116 ARG A N 1
ATOM 831 C CA . ARG A 1 116 ? 310.927 309.112 417.215 1.00 188.59 116 ARG A CA 1
ATOM 832 C C . ARG A 1 116 ? 311.041 309.746 415.829 1.00 188.59 116 ARG A C 1
ATOM 833 O O . ARG A 1 116 ? 311.942 310.555 415.586 1.00 188.59 116 ARG A O 1
ATOM 841 N N . PHE A 1 117 ? 310.138 309.405 414.891 1.00 180.92 117 PHE A N 1
ATOM 842 C CA . PHE A 1 117 ? 308.909 308.578 414.988 1.00 180.92 117 PHE A CA 1
ATOM 843 C C . PHE A 1 117 ? 307.842 309.154 415.915 1.00 180.92 117 PHE A C 1
ATOM 844 O O . PHE A 1 117 ? 306.996 308.426 416.432 1.00 180.92 117 PHE A O 1
ATOM 852 N N . GLY A 1 118 ? 307.885 310.466 416.114 1.00 190.19 118 GLY A N 1
ATOM 853 C CA . GLY A 1 118 ? 306.924 311.126 416.970 1.00 190.19 118 GLY A CA 1
ATOM 854 C C . GLY A 1 118 ? 307.024 312.633 416.889 1.00 190.19 118 GLY A C 1
ATOM 855 O O . GLY A 1 118 ? 307.848 313.170 416.141 1.00 190.19 118 GLY A O 1
ATOM 856 N N . THR A 1 119 ? 306.187 313.329 417.657 1.00 195.19 119 THR A N 1
ATOM 857 C CA . THR A 1 119 ? 306.285 314.779 417.741 1.00 195.19 119 THR A CA 1
ATOM 858 C C . THR A 1 119 ? 307.293 315.154 418.819 1.00 195.19 119 THR A C 1
ATOM 859 O O . THR A 1 119 ? 308.330 315.757 418.524 1.00 195.19 119 THR A O 1
ATOM 863 N N . TRP A 1 120 ? 307.000 314.766 420.056 1.00 196.41 120 TRP A N 1
ATOM 864 C CA . TRP A 1 120 ? 307.875 314.876 421.231 1.00 196.41 120 TRP A CA 1
ATOM 865 C C . TRP A 1 120 ? 307.081 314.334 422.421 1.00 196.41 120 TRP A C 1
ATOM 866 O O . TRP A 1 120 ? 305.885 314.040 422.300 1.00 196.41 120 TRP A O 1
ATOM 877 N N . GLY A 1 121 ? 307.724 314.199 423.580 1.00 186.82 121 GLY A N 1
ATOM 878 C CA . GLY A 1 121 ? 307.055 313.815 424.799 1.00 186.82 121 GLY A CA 1
ATOM 879 C C . GLY A 1 121 ? 307.046 314.947 425.813 1.00 186.82 121 GLY A C 1
ATOM 880 O O . GLY A 1 121 ? 307.615 316.019 425.594 1.00 186.82 121 GLY A O 1
ATOM 881 N N . GLN A 1 122 ? 306.370 314.686 426.934 1.00 180.19 122 GLN A N 1
ATOM 882 C CA . GLN A 1 122 ? 306.417 315.628 428.047 1.00 180.19 122 GLN A CA 1
ATOM 883 C C . GLN A 1 122 ? 307.492 315.234 429.051 1.00 180.19 122 GLN A C 1
ATOM 884 O O . GLN A 1 122 ? 308.427 316.003 429.302 1.00 180.19 122 GLN A O 1
ATOM 890 N N . GLY A 1 123 ? 307.379 314.050 429.630 1.00 191.42 123 GLY A N 1
ATOM 891 C CA . GLY A 1 123 ? 308.395 313.509 430.507 1.00 191.42 123 GLY A CA 1
ATOM 892 C C . GLY A 1 123 ? 308.000 313.591 431.973 1.00 191.42 123 GLY A C 1
ATOM 893 O O . GLY A 1 123 ? 307.116 314.345 432.380 1.00 191.42 123 GLY A O 1
ATOM 894 N N . THR A 1 124 ? 308.692 312.773 432.763 1.00 200.17 124 THR A N 1
ATOM 895 C CA . THR A 1 124 ? 308.591 312.778 434.216 1.00 200.17 124 THR A CA 1
ATOM 896 C C . THR A 1 124 ? 310.001 312.676 434.773 1.00 200.17 124 THR A C 1
ATOM 897 O O . THR A 1 124 ? 310.808 311.890 434.270 1.00 200.17 124 THR A O 1
ATOM 901 N N . GLN A 1 125 ? 310.300 313.466 435.798 1.00 190.06 125 GLN A N 1
ATOM 902 C CA . GLN A 1 125 ? 311.649 313.558 436.339 1.00 190.06 125 GLN A CA 1
ATOM 903 C C . GLN A 1 125 ? 311.714 312.886 437.706 1.00 190.06 125 GLN A C 1
ATOM 904 O O . GLN A 1 125 ? 310.791 313.015 438.517 1.00 190.06 125 GLN A O 1
ATOM 910 N N . VAL A 1 126 ? 312.795 312.148 437.939 1.00 190.91 126 VAL A N 1
ATOM 911 C CA . VAL A 1 126 ? 313.053 311.481 439.208 1.00 190.91 126 VAL A CA 1
ATOM 912 C C . VAL A 1 126 ? 314.444 311.911 439.653 1.00 190.91 126 VAL A C 1
ATOM 913 O O . VAL A 1 126 ? 315.446 311.292 439.273 1.00 190.91 126 VAL A O 1
ATOM 917 N N . THR A 1 127 ? 314.512 312.979 440.443 1.00 183.15 127 THR A N 1
ATOM 918 C CA . THR A 1 127 ? 315.770 313.480 440.980 1.00 183.15 127 THR A CA 1
ATOM 919 C C . THR A 1 127 ? 315.857 313.088 442.448 1.00 183.15 127 THR A C 1
ATOM 920 O O . THR A 1 127 ? 315.004 313.480 443.251 1.00 183.15 127 THR A O 1
ATOM 924 N N . VAL A 1 128 ? 316.880 312.309 442.787 1.00 171.60 128 VAL A N 1
ATOM 925 C CA . VAL A 1 128 ? 317.092 311.816 444.141 1.00 171.60 128 VAL A CA 1
ATOM 926 C C . VAL A 1 128 ? 318.472 312.272 444.592 1.00 171.60 128 VAL A C 1
ATOM 927 O O . VAL A 1 128 ? 319.463 312.078 443.876 1.00 171.60 128 VAL A O 1
ATOM 931 N N . SER A 1 129 ? 318.535 312.887 445.771 1.00 151.61 129 SER A N 1
ATOM 932 C CA . SER A 1 129 ? 319.786 313.384 446.326 1.00 151.61 129 SER A CA 1
ATOM 933 C C . SER A 1 129 ? 319.714 313.328 447.844 1.00 151.61 129 SER A C 1
ATOM 934 O O . SER A 1 129 ? 318.832 313.944 448.448 1.00 151.61 129 SER A O 1
ATOM 937 N N . SER A 1 130 ? 320.639 312.593 448.452 1.00 134.30 130 SER A N 1
ATOM 938 C CA . SER A 1 130 ? 320.686 312.475 449.904 1.00 134.30 130 SER A CA 1
ATOM 939 C C . SER A 1 130 ? 321.903 313.201 450.468 1.00 134.30 130 SER A C 1
ATOM 940 O O . SER A 1 130 ? 322.265 313.019 451.631 1.00 134.30 130 SER A O 1
ATOM 943 N N . THR B 2 1 ? 331.228 258.243 380.202 1.00 31.74 1 THR 1 N 1
ATOM 944 C CA . THR B 2 1 ? 331.102 259.508 379.499 1.00 31.74 1 THR 1 CA 1
ATOM 945 C C . THR B 2 1 ? 332.016 260.554 380.105 1.00 31.74 1 THR 1 C 1
ATOM 946 O O . THR B 2 1 ? 331.815 260.968 381.240 1.00 31.74 1 THR 1 O 1
ATOM 950 N N . THR B 2 2 ? 333.021 260.980 379.347 1.00 25.94 2 THR 1 N 1
ATOM 951 C CA . THR B 2 2 ? 333.914 262.033 379.809 1.00 25.94 2 THR 1 CA 1
ATOM 952 C C . THR B 2 2 ? 333.450 263.392 379.302 1.00 25.94 2 THR 1 C 1
ATOM 953 O O . THR B 2 2 ? 332.765 263.487 378.282 1.00 25.94 2 THR 1 O 1
ATOM 957 N N . SER B 2 3 ? 333.835 264.441 380.015 1.00 18.71 3 SER 1 N 1
ATOM 958 C CA . SER B 2 3 ? 333.479 265.812 379.668 1.00 18.71 3 SER 1 CA 1
ATOM 959 C C . SER B 2 3 ? 334.345 266.740 380.511 1.00 18.71 3 SER 1 C 1
ATOM 960 O O . SER B 2 3 ? 335.118 266.289 381.358 1.00 18.71 3 SER 1 O 1
ATOM 963 N N . THR B 2 4 ? 334.224 268.040 380.267 1.00 14.61 4 THR 1 N 1
ATOM 964 C CA . THR B 2 4 ? 334.961 269.036 381.035 1.00 14.61 4 THR 1 CA 1
ATOM 965 C C . THR B 2 4 ? 334.145 269.420 382.260 1.00 14.61 4 THR 1 C 1
ATOM 966 O O . THR B 2 4 ? 332.949 269.704 382.151 1.00 14.61 4 THR 1 O 1
ATOM 970 N N . GLY B 2 5 ? 334.793 269.439 383.421 1.00 13.99 5 GLY 1 N 1
ATOM 971 C CA . GLY B 2 5 ? 334.062 269.685 384.651 1.00 13.99 5 GLY 1 CA 1
ATOM 972 C C . GLY B 2 5 ? 333.700 271.143 384.834 1.00 13.99 5 GLY 1 C 1
ATOM 973 O O . GLY B 2 5 ? 332.568 271.475 385.187 1.00 13.99 5 GLY 1 O 1
ATOM 974 N N . GLU B 2 6 ? 334.658 272.034 384.588 1.00 11.83 6 GLU 1 N 1
ATOM 975 C CA . GLU B 2 6 ? 334.488 273.436 384.951 1.00 11.83 6 GLU 1 CA 1
ATOM 976 C C . GLU B 2 6 ? 333.380 274.103 384.151 1.00 11.83 6 GLU 1 C 1
ATOM 977 O O . GLU B 2 6 ? 332.850 275.141 384.555 1.00 11.83 6 GLU 1 O 1
ATOM 983 N N . SER B 2 7 ? 333.009 273.514 383.015 1.00 14.60 7 SER 1 N 1
ATOM 984 C CA . SER B 2 7 ? 332.144 274.205 382.065 1.00 14.60 7 SER 1 CA 1
ATOM 985 C C . SER B 2 7 ? 330.759 274.470 382.638 1.00 14.60 7 SER 1 C 1
ATOM 986 O O . SER B 2 7 ? 330.021 275.313 382.116 1.00 14.60 7 SER 1 O 1
ATOM 989 N N . ALA B 2 8 ? 330.382 273.760 383.699 1.00 15.32 8 ALA 1 N 1
ATOM 990 C CA . ALA B 2 8 ? 329.099 273.889 384.385 1.00 15.32 8 ALA 1 CA 1
ATOM 991 C C . ALA B 2 8 ? 327.910 273.526 383.508 1.00 15.32 8 ALA 1 C 1
ATOM 992 O O . ALA B 2 8 ? 326.786 273.925 383.827 1.00 15.32 8 ALA 1 O 1
ATOM 994 N N . ASP B 2 9 ? 328.112 272.804 382.415 1.00 20.91 9 ASP 1 N 1
ATOM 995 C CA . ASP B 2 9 ? 326.999 272.438 381.557 1.00 20.91 9 ASP 1 CA 1
ATOM 996 C C . ASP B 2 9 ? 326.375 271.136 382.050 1.00 20.91 9 ASP 1 C 1
ATOM 997 O O . ASP B 2 9 ? 327.089 270.262 382.554 1.00 20.91 9 ASP 1 O 1
ATOM 1002 N N . PRO B 2 10 ? 325.059 270.973 381.934 1.00 21.46 10 PRO 1 N 1
ATOM 1003 C CA . PRO B 2 10 ? 324.445 269.706 382.338 1.00 21.46 10 PRO 1 CA 1
ATOM 1004 C C . PRO B 2 10 ? 324.890 268.571 381.433 1.00 21.46 10 PRO 1 C 1
ATOM 1005 O O . PRO B 2 10 ? 325.126 268.759 380.239 1.00 21.46 10 PRO 1 O 1
ATOM 1009 N N . VAL B 2 11 ? 325.034 267.390 382.024 1.00 24.74 11 VAL 1 N 1
ATOM 1010 C CA . VAL B 2 11 ? 325.350 266.169 381.296 1.00 24.74 11 VAL 1 CA 1
ATOM 1011 C C . VAL B 2 11 ? 324.743 264.997 382.050 1.00 24.74 11 VAL 1 C 1
ATOM 1012 O O . VAL B 2 11 ? 324.857 264.907 383.276 1.00 24.74 11 VAL 1 O 1
ATOM 1016 N N . THR B 2 12 ? 324.070 264.114 381.320 1.00 28.36 12 THR 1 N 1
ATOM 1017 C CA . THR B 2 12 ? 323.397 262.977 381.926 1.00 28.36 12 THR 1 CA 1
ATOM 1018 C C . THR B 2 12 ? 323.820 261.712 381.201 1.00 28.36 12 THR 1 C 1
ATOM 1019 O O . THR B 2 12 ? 324.000 261.723 379.981 1.00 28.36 12 THR 1 O 1
ATOM 1023 N N . ALA B 2 13 ? 324.000 260.634 381.954 1.00 27.50 13 ALA 1 N 1
ATOM 1024 C CA . ALA B 2 13 ? 324.448 259.359 381.414 1.00 27.50 13 ALA 1 CA 1
ATOM 1025 C C . ALA B 2 13 ? 323.369 258.320 381.661 1.00 27.50 13 ALA 1 C 1
ATOM 1026 O O . ALA B 2 13 ? 322.988 258.079 382.810 1.00 27.50 13 ALA 1 O 1
ATOM 1028 N N . THR B 2 14 ? 322.883 257.707 380.589 1.00 29.91 14 THR 1 N 1
ATOM 1029 C CA . THR B 2 14 ? 321.809 256.731 380.682 1.00 29.91 14 THR 1 CA 1
ATOM 1030 C C . THR B 2 14 ? 322.396 255.334 380.860 1.00 29.91 14 THR 1 C 1
ATOM 1031 O O . THR B 2 14 ? 323.612 255.136 380.844 1.00 29.91 14 THR 1 O 1
ATOM 1035 N N . VAL B 2 15 ? 321.524 254.341 381.029 1.00 30.24 15 VAL 1 N 1
ATOM 1036 C CA . VAL B 2 15 ? 321.989 252.973 381.220 1.00 30.24 15 VAL 1 CA 1
ATOM 1037 C C . VAL B 2 15 ? 322.264 252.296 379.889 1.00 30.24 15 VAL 1 C 1
ATOM 1038 O O . VAL B 2 15 ? 322.650 251.126 379.858 1.00 30.24 15 VAL 1 O 1
ATOM 1042 N N . GLU B 2 16 ? 322.067 252.995 378.774 1.00 32.45 16 GLU 1 N 1
ATOM 1043 C CA . GLU B 2 16 ? 322.437 252.424 377.488 1.00 32.45 16 GLU 1 CA 1
ATOM 1044 C C . GLU B 2 16 ? 323.935 252.450 377.251 1.00 32.45 16 GLU 1 C 1
ATOM 1045 O O . GLU B 2 16 ? 324.389 251.944 376.222 1.00 32.45 16 GLU 1 O 1
ATOM 1051 N N . ASN B 2 17 ? 324.710 253.030 378.165 1.00 29.00 17 ASN 1 N 1
ATOM 1052 C CA . ASN B 2 17 ? 326.155 253.048 377.998 1.00 29.00 17 ASN 1 CA 1
ATOM 1053 C C . ASN B 2 17 ? 326.735 251.647 378.133 1.00 29.00 17 ASN 1 C 1
ATOM 1054 O O . ASN B 2 17 ? 327.704 251.298 377.453 1.00 29.00 17 ASN 1 O 1
ATOM 1059 N N . TYR B 2 18 ? 326.154 250.826 379.006 1.00 24.86 18 TYR 1 N 1
ATOM 1060 C CA . TYR B 2 18 ? 326.603 249.454 379.185 1.00 24.86 18 TYR 1 CA 1
ATOM 1061 C C . TYR B 2 18 ? 325.518 248.423 378.903 1.00 24.86 18 TYR 1 C 1
ATOM 1062 O O . TYR B 2 18 ? 325.473 247.391 379.574 1.00 24.86 18 TYR 1 O 1
ATOM 1071 N N . GLY B 2 19 ? 324.646 248.674 377.942 1.00 29.36 19 GLY 1 N 1
ATOM 1072 C CA . GLY B 2 19 ? 323.735 247.674 377.442 1.00 29.36 19 GLY 1 CA 1
ATOM 1073 C C . GLY B 2 19 ? 322.347 247.635 378.045 1.00 29.36 19 GLY 1 C 1
ATOM 1074 O O . GLY B 2 19 ? 321.572 246.744 377.691 1.00 29.36 19 GLY 1 O 1
ATOM 1075 N N . GLY B 2 20 ? 322.005 248.565 378.926 1.00 33.46 20 GLY 1 N 1
ATOM 1076 C CA . GLY B 2 20 ? 320.720 248.533 379.590 1.00 33.46 20 GLY 1 CA 1
ATOM 1077 C C . GLY B 2 20 ? 319.549 248.984 378.744 1.00 33.46 20 GLY 1 C 1
ATOM 1078 O O . GLY B 2 20 ? 319.542 248.799 377.526 1.00 33.46 20 GLY 1 O 1
ATOM 1079 N N . GLU B 2 21 ? 318.552 249.585 379.390 1.00 39.49 21 GLU 1 N 1
ATOM 1080 C CA . GLU B 2 21 ? 317.282 249.936 378.767 1.00 39.49 21 GLU 1 CA 1
ATOM 1081 C C . GLU B 2 21 ? 316.679 251.099 379.546 1.00 39.49 21 GLU 1 C 1
ATOM 1082 O O . GLU B 2 21 ? 316.782 251.137 380.775 1.00 39.49 21 GLU 1 O 1
ATOM 1088 N N . THR B 2 22 ? 316.074 252.056 378.845 1.00 38.59 22 THR 1 N 1
ATOM 1089 C CA . THR B 2 22 ? 315.506 253.217 379.525 1.00 38.59 22 THR 1 CA 1
ATOM 1090 C C . THR B 2 22 ? 313.984 253.180 379.494 1.00 38.59 22 THR 1 C 1
ATOM 1091 O O . THR B 2 22 ? 313.372 253.034 378.435 1.00 38.59 22 THR 1 O 1
ATOM 1095 N N . GLN B 2 23 ? 313.373 253.343 380.664 1.00 44.88 23 GLN 1 N 1
ATOM 1096 C CA . GLN B 2 23 ? 311.958 253.061 380.837 1.00 44.88 23 GLN 1 CA 1
ATOM 1097 C C . GLN B 2 23 ? 311.138 254.351 380.876 1.00 44.88 23 GLN 1 C 1
ATOM 1098 O O . GLN B 2 23 ? 311.652 255.455 380.689 1.00 44.88 23 GLN 1 O 1
ATOM 1104 N N . VAL B 2 24 ? 309.843 254.209 381.148 1.00 55.57 24 VAL 1 N 1
ATOM 1105 C CA . VAL B 2 24 ? 308.868 255.290 381.088 1.00 55.57 24 VAL 1 CA 1
ATOM 1106 C C . VAL B 2 24 ? 308.805 255.979 382.442 1.00 55.57 24 VAL 1 C 1
ATOM 1107 O O . VAL B 2 24 ? 309.018 255.356 383.486 1.00 55.57 24 VAL 1 O 1
ATOM 1111 N N . GLN B 2 25 ? 308.506 257.276 382.420 1.00 55.30 25 GLN 1 N 1
ATOM 1112 C CA . GLN B 2 25 ? 308.449 258.091 383.622 1.00 55.30 25 GLN 1 CA 1
ATOM 1113 C C . GLN B 2 25 ? 307.095 258.775 383.743 1.00 55.30 25 GLN 1 C 1
ATOM 1114 O O . GLN B 2 25 ? 306.488 259.174 382.747 1.00 55.30 25 GLN 1 O 1
ATOM 1120 N N . ARG B 2 26 ? 306.633 258.916 384.983 1.00 49.68 26 ARG 1 N 1
ATOM 1121 C CA . ARG B 2 26 ? 305.421 259.662 385.302 1.00 49.68 26 ARG 1 CA 1
ATOM 1122 C C . ARG B 2 26 ? 305.738 260.552 386.491 1.00 49.68 26 ARG 1 C 1
ATOM 1123 O O . ARG B 2 26 ? 305.984 260.055 387.594 1.00 49.68 26 ARG 1 O 1
ATOM 1131 N N . ARG B 2 27 ? 305.743 261.861 386.269 1.00 34.90 27 ARG 1 N 1
ATOM 1132 C CA . ARG B 2 27 ? 306.161 262.813 387.285 1.00 34.90 27 ARG 1 CA 1
ATOM 1133 C C . ARG B 2 27 ? 305.050 263.760 387.710 1.00 34.90 27 ARG 1 C 1
ATOM 1134 O O . ARG B 2 27 ? 305.290 264.962 387.817 1.00 34.90 27 ARG 1 O 1
ATOM 1142 N N . HIS B 2 28 ? 303.845 263.250 387.955 1.00 22.57 28 HIS 1 N 1
ATOM 1143 C CA . HIS B 2 28 ? 302.728 264.111 388.319 1.00 22.57 28 HIS 1 CA 1
ATOM 1144 C C . HIS B 2 28 ? 302.804 264.600 389.755 1.00 22.57 28 HIS 1 C 1
ATOM 1145 O O . HIS B 2 28 ? 302.212 265.634 390.074 1.00 22.57 28 HIS 1 O 1
ATOM 1152 N N . HIS B 2 29 ? 303.503 263.882 390.631 1.00 17.12 29 HIS 1 N 1
ATOM 1153 C CA . HIS B 2 29 ? 303.443 264.170 392.056 1.00 17.12 29 HIS 1 CA 1
ATOM 1154 C C . HIS B 2 29 ? 304.418 265.251 392.489 1.00 17.12 29 HIS 1 C 1
ATOM 1155 O O . HIS B 2 29 ? 304.363 265.675 393.646 1.00 17.12 29 HIS 1 O 1
ATOM 1162 N N . THR B 2 30 ? 305.306 265.698 391.610 1.00 15.11 30 THR 1 N 1
ATOM 1163 C CA . THR B 2 30 ? 306.302 266.695 391.964 1.00 15.11 30 THR 1 CA 1
ATOM 1164 C C . THR B 2 30 ? 305.996 268.067 391.391 1.00 15.11 30 THR 1 C 1
ATOM 1165 O O . THR B 2 30 ? 306.791 268.987 391.578 1.00 15.11 30 THR 1 O 1
ATOM 1169 N N . ASP B 2 31 ? 304.878 268.226 390.689 1.00 14.74 31 ASP 1 N 1
ATOM 1170 C CA . ASP B 2 31 ? 304.512 269.525 390.150 1.00 14.74 31 ASP 1 CA 1
ATOM 1171 C C . ASP B 2 31 ? 304.261 270.506 391.278 1.00 14.74 31 ASP 1 C 1
ATOM 1172 O O . ASP B 2 31 ? 303.750 270.138 392.335 1.00 14.74 31 ASP 1 O 1
ATOM 1177 N N . VAL B 2 32 ? 304.623 271.767 391.048 1.00 11.12 32 VAL 1 N 1
ATOM 1178 C CA . VAL B 2 32 ? 304.514 272.767 392.103 1.00 11.12 32 VAL 1 CA 1
ATOM 1179 C C . VAL B 2 32 ? 303.053 273.024 392.442 1.00 11.12 32 VAL 1 C 1
ATOM 1180 O O . VAL B 2 32 ? 302.675 273.082 393.615 1.00 11.12 32 VAL 1 O 1
ATOM 1184 N N . SER B 2 33 ? 302.211 273.179 391.420 1.00 13.38 33 SER 1 N 1
ATOM 1185 C CA . SER B 2 33 ? 300.801 273.473 391.654 1.00 13.38 33 SER 1 CA 1
ATOM 1186 C C . SER B 2 33 ? 300.134 272.375 392.468 1.00 13.38 33 SER 1 C 1
ATOM 1187 O O . SER B 2 33 ? 299.378 272.650 393.402 1.00 13.38 33 SER 1 O 1
ATOM 1190 N N . PHE B 2 34 ? 300.410 271.119 392.125 1.00 11.85 34 PHE 1 N 1
ATOM 1191 C CA . PHE B 2 34 ? 299.797 269.991 392.817 1.00 11.85 34 PHE 1 CA 1
ATOM 1192 C C . PHE B 2 34 ? 300.212 269.944 394.281 1.00 11.85 34 PHE 1 C 1
ATOM 1193 O O . PHE B 2 34 ? 299.370 270.000 395.181 1.00 11.85 34 PHE 1 O 1
ATOM 1201 N N . ILE B 2 35 ? 301.517 269.852 394.539 1.00 12.04 35 ILE 1 N 1
ATOM 1202 C CA . ILE B 2 35 ? 301.988 269.450 395.861 1.00 12.04 35 ILE 1 CA 1
ATOM 1203 C C . ILE B 2 35 ? 301.703 270.525 396.900 1.00 12.04 35 ILE 1 C 1
ATOM 1204 O O . ILE B 2 35 ? 301.517 270.225 398.084 1.00 12.04 35 ILE 1 O 1
ATOM 1209 N N . LEU B 2 36 ? 301.654 271.785 396.485 1.00 11.62 36 LEU 1 N 1
ATOM 1210 C CA . LEU B 2 36 ? 301.471 272.881 397.426 1.00 11.62 36 LEU 1 CA 1
ATOM 1211 C C . LEU B 2 36 ? 300.011 273.173 397.719 1.00 11.62 36 LEU 1 C 1
ATOM 1212 O O . LEU B 2 36 ? 299.717 274.136 398.430 1.00 11.62 36 LEU 1 O 1
ATOM 1217 N N . ASP B 2 37 ? 299.097 272.364 397.204 1.00 13.05 37 ASP 1 N 1
ATOM 1218 C CA . ASP B 2 37 ? 297.664 272.601 397.319 1.00 13.05 37 ASP 1 CA 1
ATOM 1219 C C . ASP B 2 37 ? 297.086 271.702 398.408 1.00 13.05 37 ASP 1 C 1
ATOM 1220 O O . ASP B 2 37 ? 296.471 270.676 398.109 1.00 13.05 37 ASP 1 O 1
ATOM 1225 N N . ARG B 2 38 ? 297.261 272.100 399.666 1.00 10.64 38 ARG 1 N 1
ATOM 1226 C CA . ARG B 2 38 ? 296.743 271.343 400.798 1.00 10.64 38 ARG 1 CA 1
ATOM 1227 C C . ARG B 2 38 ? 296.848 272.188 402.059 1.00 10.64 38 ARG 1 C 1
ATOM 1228 O O . ARG B 2 38 ? 297.654 273.119 402.111 1.00 10.64 38 ARG 1 O 1
ATOM 1236 N N . PHE B 2 39 ? 296.046 271.890 403.075 1.00 8.62 39 PHE 1 N 1
ATOM 1237 C CA . PHE B 2 39 ? 295.979 272.737 404.256 1.00 8.62 39 PHE 1 CA 1
ATOM 1238 C C . PHE B 2 39 ? 297.179 272.503 405.159 1.00 8.62 39 PHE 1 C 1
ATOM 1239 O O . PHE B 2 39 ? 297.747 271.412 405.189 1.00 8.62 39 PHE 1 O 1
ATOM 1247 N N . VAL B 2 40 ? 297.560 273.541 405.902 1.00 10.25 40 VAL 1 N 1
ATOM 1248 C CA . VAL B 2 40 ? 298.693 273.479 406.822 1.00 10.25 40 VAL 1 CA 1
ATOM 1249 C C . VAL B 2 40 ? 298.341 274.259 408.082 1.00 10.25 40 VAL 1 C 1
ATOM 1250 O O . VAL B 2 40 ? 297.853 275.389 407.999 1.00 10.25 40 VAL 1 O 1
ATOM 1254 N N . LYS B 2 41 ? 298.583 273.663 409.245 1.00 11.49 41 LYS 1 N 1
ATOM 1255 C CA . LYS B 2 41 ? 298.200 274.294 410.499 1.00 11.49 41 LYS 1 CA 1
ATOM 1256 C C . LYS B 2 41 ? 299.177 275.399 410.879 1.00 11.49 41 LYS 1 C 1
ATOM 1257 O O . LYS B 2 41 ? 300.351 275.369 410.507 1.00 11.49 41 LYS 1 O 1
ATOM 1263 N N . VAL B 2 42 ? 298.683 276.378 411.634 1.00 12.76 42 VAL 1 N 1
ATOM 1264 C CA . VAL B 2 42 ? 299.449 277.544 412.063 1.00 12.76 42 VAL 1 CA 1
ATOM 1265 C C . VAL B 2 42 ? 299.040 277.868 413.492 1.00 12.76 42 VAL 1 C 1
ATOM 1266 O O . VAL B 2 42 ? 297.854 277.793 413.828 1.00 12.76 42 VAL 1 O 1
ATOM 1270 N N . THR B 2 43 ? 300.003 278.217 414.335 1.00 16.12 43 THR 1 N 1
ATOM 1271 C CA . THR B 2 43 ? 299.674 278.595 415.709 1.00 16.12 43 THR 1 CA 1
ATOM 1272 C C . THR B 2 43 ? 299.047 279.984 415.729 1.00 16.12 43 THR 1 C 1
ATOM 1273 O O . THR B 2 43 ? 299.720 280.967 415.400 1.00 16.12 43 THR 1 O 1
ATOM 1277 N N . PRO B 2 44 ? 297.787 280.111 416.114 1.00 16.65 44 PRO 1 N 1
ATOM 1278 C CA . PRO B 2 44 ? 297.094 281.395 416.033 1.00 16.65 44 PRO 1 CA 1
ATOM 1279 C C . PRO B 2 44 ? 297.237 282.191 417.327 1.00 16.65 44 PRO 1 C 1
ATOM 1280 O O . PRO B 2 44 ? 297.652 281.679 418.362 1.00 16.65 44 PRO 1 O 1
ATOM 1284 N N . LYS B 2 45 ? 296.874 283.469 417.245 1.00 19.73 45 LYS 1 N 1
ATOM 1285 C CA . LYS B 2 45 ? 296.850 284.366 418.394 1.00 19.73 45 LYS 1 CA 1
ATOM 1286 C C . LYS B 2 45 ? 295.404 284.729 418.683 1.00 19.73 45 LYS 1 C 1
ATOM 1287 O O . LYS B 2 45 ? 294.541 284.579 417.814 1.00 19.73 45 LYS 1 O 1
ATOM 1293 N N . ASP B 2 46 ? 295.145 285.212 419.894 1.00 21.15 46 ASP 1 N 1
ATOM 1294 C CA . ASP B 2 46 ? 293.785 285.384 420.388 1.00 21.15 46 ASP 1 CA 1
ATOM 1295 C C . ASP B 2 46 ? 292.950 286.360 419.568 1.00 21.15 46 ASP 1 C 1
ATOM 1296 O O . ASP B 2 46 ? 291.892 285.985 419.059 1.00 21.15 46 ASP 1 O 1
ATOM 1301 N N . SER B 2 47 ? 293.389 287.610 419.441 1.00 17.88 47 SER 1 N 1
ATOM 1302 C CA . SER B 2 47 ? 292.530 288.604 418.810 1.00 17.88 47 SER 1 CA 1
ATOM 1303 C C . SER B 2 47 ? 292.899 288.898 417.361 1.00 17.88 47 SER 1 C 1
ATOM 1304 O O . SER B 2 47 ? 292.082 288.680 416.465 1.00 17.88 47 SER 1 O 1
ATOM 1307 N N . ILE B 2 48 ? 294.118 289.370 417.101 1.00 16.15 48 ILE 1 N 1
ATOM 1308 C CA . ILE B 2 48 ? 294.435 289.869 415.768 1.00 16.15 48 ILE 1 CA 1
ATOM 1309 C C . ILE B 2 48 ? 295.548 289.044 415.141 1.00 16.15 48 ILE 1 C 1
ATOM 1310 O O . ILE B 2 48 ? 296.614 288.845 415.736 1.00 16.15 48 ILE 1 O 1
ATOM 1315 N N . ASN B 2 49 ? 295.314 288.592 413.912 1.00 13.72 49 ASN 1 N 1
ATOM 1316 C CA . ASN B 2 49 ? 296.262 287.779 413.168 1.00 13.72 49 ASN 1 CA 1
ATOM 1317 C C . ASN B 2 49 ? 296.537 288.433 411.827 1.00 13.72 49 ASN 1 C 1
ATOM 1318 O O . ASN B 2 49 ? 295.613 288.895 411.158 1.00 13.72 49 ASN 1 O 1
ATOM 1323 N N . VAL B 2 50 ? 297.803 288.471 411.439 1.00 11.87 50 VAL 1 N 1
ATOM 1324 C CA . VAL B 2 50 ? 298.219 289.014 410.154 1.00 11.87 50 VAL 1 CA 1
ATOM 1325 C C . VAL B 2 50 ? 298.525 287.834 409.246 1.00 11.87 50 VAL 1 C 1
ATOM 1326 O O . VAL B 2 50 ? 299.422 287.036 409.538 1.00 11.87 50 VAL 1 O 1
ATOM 1330 N N . LEU B 2 51 ? 297.785 287.713 408.147 1.00 10.96 51 LEU 1 N 1
ATOM 1331 C CA . LEU B 2 51 ? 297.955 286.577 407.252 1.00 10.96 51 LEU 1 CA 1
ATOM 1332 C C . LEU B 2 51 ? 299.217 286.758 406.426 1.00 10.96 51 LEU 1 C 1
ATOM 1333 O O . LEU B 2 51 ? 299.243 287.549 405.481 1.00 10.96 51 LEU 1 O 1
ATOM 1338 N N . ASP B 2 52 ? 300.260 286.019 406.788 1.00 15.78 52 ASP 1 N 1
ATOM 1339 C CA . ASP B 2 52 ? 301.549 286.078 406.123 1.00 15.78 52 ASP 1 CA 1
ATOM 1340 C C . ASP B 2 52 ? 302.013 284.647 405.929 1.00 15.78 52 ASP 1 C 1
ATOM 1341 O O . ASP B 2 52 ? 301.980 283.852 406.867 1.00 15.78 52 ASP 1 O 1
ATOM 1346 N N . LEU B 2 53 ? 302.450 284.324 404.717 1.00 15.71 53 LEU 1 N 1
ATOM 1347 C CA . LEU B 2 53 ? 302.787 282.950 404.376 1.00 15.71 53 LEU 1 CA 1
ATOM 1348 C C . LEU B 2 53 ? 304.086 282.473 405.001 1.00 15.71 53 LEU 1 C 1
ATOM 1349 O O . LEU B 2 53 ? 304.436 281.303 404.837 1.00 15.71 53 LEU 1 O 1
ATOM 1354 N N . MET B 2 54 ? 304.811 283.335 405.709 1.00 19.05 54 MET 1 N 1
ATOM 1355 C CA . MET B 2 54 ? 306.028 282.886 406.370 1.00 19.05 54 MET 1 CA 1
ATOM 1356 C C . MET B 2 54 ? 305.784 282.449 407.805 1.00 19.05 54 MET 1 C 1
ATOM 1357 O O . MET B 2 54 ? 306.746 282.313 408.566 1.00 19.05 54 MET 1 O 1
ATOM 1362 N N . GLN B 2 55 ? 304.531 282.239 408.195 1.00 21.03 55 GLN 1 N 1
ATOM 1363 C CA . GLN B 2 55 ? 304.220 281.763 409.534 1.00 21.03 55 GLN 1 CA 1
ATOM 1364 C C . GLN B 2 55 ? 304.003 280.259 409.593 1.00 21.03 55 GLN 1 C 1
ATOM 1365 O O . GLN B 2 55 ? 303.871 279.711 410.691 1.00 21.03 55 GLN 1 O 1
ATOM 1371 N N . THR B 2 56 ? 303.956 279.587 408.454 1.00 18.33 56 THR 1 N 1
ATOM 1372 C CA . THR B 2 56 ? 303.980 278.136 408.452 1.00 18.33 56 THR 1 CA 1
ATOM 1373 C C . THR B 2 56 ? 305.330 277.650 408.974 1.00 18.33 56 THR 1 C 1
ATOM 1374 O O . THR B 2 56 ? 306.369 278.210 408.618 1.00 18.33 56 THR 1 O 1
ATOM 1378 N N . PRO B 2 57 ? 305.352 276.620 409.816 1.00 18.55 57 PRO 1 N 1
ATOM 1379 C CA . PRO B 2 57 ? 306.630 276.151 410.361 1.00 18.55 57 PRO 1 CA 1
ATOM 1380 C C . PRO B 2 57 ? 307.506 275.575 409.264 1.00 18.55 57 PRO 1 C 1
ATOM 1381 O O . PRO B 2 57 ? 307.015 274.998 408.293 1.00 18.55 57 PRO 1 O 1
ATOM 1385 N N . SER B 2 58 ? 308.820 275.733 409.427 1.00 17.55 58 SER 1 N 1
ATOM 1386 C CA . SER B 2 58 ? 309.734 275.424 408.333 1.00 17.55 58 SER 1 CA 1
ATOM 1387 C C . SER B 2 58 ? 309.934 273.927 408.165 1.00 17.55 58 SER 1 C 1
ATOM 1388 O O . SER B 2 58 ? 310.511 273.485 407.166 1.00 17.55 58 SER 1 O 1
ATOM 1391 N N . HIS B 2 59 ? 309.481 273.129 409.130 1.00 17.01 59 HIS 1 N 1
ATOM 1392 C CA . HIS B 2 59 ? 309.692 271.692 409.026 1.00 17.01 59 HIS 1 CA 1
ATOM 1393 C C . HIS B 2 59 ? 308.538 270.966 408.353 1.00 17.01 59 HIS 1 C 1
ATOM 1394 O O . HIS B 2 59 ? 308.735 269.844 407.879 1.00 17.01 59 HIS 1 O 1
ATOM 1401 N N . THR B 2 60 ? 307.356 271.568 408.281 1.00 15.08 60 THR 1 N 1
ATOM 1402 C CA . THR B 2 60 ? 306.224 270.911 407.649 1.00 15.08 60 THR 1 CA 1
ATOM 1403 C C . THR B 2 60 ? 306.439 270.789 406.147 1.00 15.08 60 THR 1 C 1
ATOM 1404 O O . THR B 2 60 ? 307.380 271.349 405.586 1.00 15.08 60 THR 1 O 1
ATOM 1408 N N . LEU B 2 61 ? 305.543 270.048 405.494 1.00 11.04 61 LEU 1 N 1
ATOM 1409 C CA . LEU B 2 61 ? 305.700 269.787 404.068 1.00 11.04 61 LEU 1 CA 1
ATOM 1410 C C . LEU B 2 61 ? 305.587 271.068 403.258 1.00 11.04 61 LEU 1 C 1
ATOM 1411 O O . LEU B 2 61 ? 306.415 271.334 402.382 1.00 11.04 61 LEU 1 O 1
ATOM 1416 N N . VAL B 2 62 ? 304.561 271.873 403.527 1.00 11.83 62 VAL 1 N 1
ATOM 1417 C CA . VAL B 2 62 ? 304.352 273.085 402.741 1.00 11.83 62 VAL 1 CA 1
ATOM 1418 C C . VAL B 2 62 ? 305.390 274.135 403.109 1.00 11.83 62 VAL 1 C 1
ATOM 1419 O O . VAL B 2 62 ? 305.908 274.851 402.246 1.00 11.83 62 VAL 1 O 1
ATOM 1423 N N . GLY B 2 63 ? 305.730 274.220 404.394 1.00 12.08 63 GLY 1 N 1
ATOM 1424 C CA . GLY B 2 63 ? 306.657 275.245 404.842 1.00 12.08 63 GLY 1 CA 1
ATOM 1425 C C . GLY B 2 63 ? 307.996 275.219 404.134 1.00 12.08 63 GLY 1 C 1
ATOM 1426 O O . GLY B 2 63 ? 308.460 276.250 403.650 1.00 12.08 63 GLY 1 O 1
ATOM 1427 N N . ALA B 2 64 ? 308.631 274.050 404.052 1.00 11.37 64 ALA 1 N 1
ATOM 1428 C CA . ALA B 2 64 ? 309.974 273.975 403.486 1.00 11.37 64 ALA 1 CA 1
ATOM 1429 C C . ALA B 2 64 ? 309.940 274.025 401.965 1.00 11.37 64 ALA 1 C 1
ATOM 1430 O O . ALA B 2 64 ? 310.759 274.705 401.330 1.00 11.37 64 ALA 1 O 1
ATOM 1432 N N . LEU B 2 65 ? 309.006 273.293 401.363 1.00 10.16 65 LEU 1 N 1
ATOM 1433 C CA . LEU B 2 65 ? 308.876 273.309 399.914 1.00 10.16 65 LEU 1 CA 1
ATOM 1434 C C . LEU B 2 65 ? 308.555 274.708 399.407 1.00 10.16 65 LEU 1 C 1
ATOM 1435 O O . LEU B 2 65 ? 308.906 275.058 398.277 1.00 10.16 65 LEU 1 O 1
ATOM 1440 N N . LEU B 2 66 ? 307.902 275.532 400.227 1.00 11.47 66 LEU 1 N 1
ATOM 1441 C CA . LEU B 2 66 ? 307.732 276.930 399.861 1.00 11.47 66 LEU 1 CA 1
ATOM 1442 C C . LEU B 2 66 ? 309.036 277.696 399.994 1.00 11.47 66 LEU 1 C 1
ATOM 1443 O O . LEU B 2 66 ? 309.341 278.554 399.164 1.00 11.47 66 LEU 1 O 1
ATOM 1448 N N . ARG B 2 67 ? 309.819 277.393 401.023 1.00 11.96 67 ARG 1 N 1
ATOM 1449 C CA . ARG B 2 67 ? 311.049 278.108 401.316 1.00 11.96 67 ARG 1 CA 1
ATOM 1450 C C . ARG B 2 67 ? 312.201 277.722 400.403 1.00 11.96 67 ARG 1 C 1
ATOM 1451 O O . ARG B 2 67 ? 313.292 278.273 400.547 1.00 11.96 67 ARG 1 O 1
ATOM 1459 N N . THR B 2 68 ? 312.005 276.774 399.490 1.00 11.17 68 THR 1 N 1
ATOM 1460 C CA . THR B 2 68 ? 313.020 276.601 398.455 1.00 11.17 68 THR 1 CA 1
ATOM 1461 C C . THR B 2 68 ? 312.743 277.414 397.197 1.00 11.17 68 THR 1 C 1
ATOM 1462 O O . THR B 2 68 ? 313.201 277.020 396.124 1.00 11.17 68 THR 1 O 1
ATOM 1466 N N . ALA B 2 69 ? 311.988 278.504 397.286 1.00 9.37 69 ALA 1 N 1
ATOM 1467 C CA . ALA B 2 69 ? 311.828 279.450 396.190 1.00 9.37 69 ALA 1 CA 1
ATOM 1468 C C . ALA B 2 69 ? 312.131 280.855 396.687 1.00 9.37 69 ALA 1 C 1
ATOM 1469 O O . ALA B 2 69 ? 311.850 281.187 397.840 1.00 9.37 69 ALA 1 O 1
ATOM 1471 N N . THR B 2 70 ? 312.699 281.687 395.817 1.00 9.37 70 THR 1 N 1
ATOM 1472 C CA . THR B 2 70 ? 313.032 283.044 396.232 1.00 9.37 70 THR 1 CA 1
ATOM 1473 C C . THR B 2 70 ? 311.850 283.985 396.035 1.00 9.37 70 THR 1 C 1
ATOM 1474 O O . THR B 2 70 ? 311.621 284.882 396.851 1.00 9.37 70 THR 1 O 1
ATOM 1478 N N . TYR B 2 71 ? 311.088 283.798 394.962 1.00 9.30 71 TYR 1 N 1
ATOM 1479 C CA . TYR B 2 71 ? 309.921 284.612 394.660 1.00 9.30 71 TYR 1 CA 1
ATOM 1480 C C . TYR B 2 71 ? 308.740 283.704 394.356 1.00 9.30 71 TYR 1 C 1
ATOM 1481 O O . TYR B 2 71 ? 308.913 282.602 393.838 1.00 9.30 71 TYR 1 O 1
ATOM 1490 N N . TYR B 2 72 ? 307.532 284.165 394.677 1.00 9.98 72 TYR 1 N 1
ATOM 1491 C CA . TYR B 2 72 ? 306.358 283.326 394.494 1.00 9.98 72 TYR 1 CA 1
ATOM 1492 C C . TYR B 2 72 ? 305.108 284.172 394.309 1.00 9.98 72 TYR 1 C 1
ATOM 1493 O O . TYR B 2 72 ? 305.119 285.388 394.498 1.00 9.98 72 TYR 1 O 1
ATOM 1502 N N . PHE B 2 73 ? 304.022 283.500 393.938 1.00 9.62 73 PHE 1 N 1
ATOM 1503 C CA . PHE B 2 73 ? 302.717 284.122 393.778 1.00 9.62 73 PHE 1 CA 1
ATOM 1504 C C . PHE B 2 73 ? 301.646 283.073 394.030 1.00 9.62 73 PHE 1 C 1
ATOM 1505 O O . PHE B 2 73 ? 301.776 281.940 393.570 1.00 9.62 73 PHE 1 O 1
ATOM 1513 N N . ALA B 2 74 ? 300.584 283.454 394.736 1.00 10.40 74 ALA 1 N 1
ATOM 1514 C CA . ALA B 2 74 ? 299.469 282.541 394.957 1.00 10.40 74 ALA 1 CA 1
ATOM 1515 C C . ALA B 2 74 ? 298.297 283.306 395.550 1.00 10.40 74 ALA 1 C 1
ATOM 1516 O O . ALA B 2 74 ? 298.476 284.343 396.192 1.00 10.40 74 ALA 1 O 1
ATOM 1518 N N . ASP B 2 75 ? 297.095 282.776 395.331 1.00 11.67 75 ASP 1 N 1
ATOM 1519 C CA . ASP B 2 75 ? 295.907 283.204 396.054 1.00 11.67 75 ASP 1 CA 1
ATOM 1520 C C . ASP B 2 75 ? 295.867 282.495 397.406 1.00 11.67 75 ASP 1 C 1
ATOM 1521 O O . ASP B 2 75 ? 296.785 281.763 397.770 1.00 11.67 75 ASP 1 O 1
ATOM 1526 N N . LEU B 2 76 ? 294.804 282.700 398.177 1.00 9.51 76 LEU 1 N 1
ATOM 1527 C CA . LEU B 2 76 ? 294.786 282.136 399.517 1.00 9.51 76 LEU 1 CA 1
ATOM 1528 C C . LEU B 2 76 ? 293.383 281.696 399.906 1.00 9.51 76 LEU 1 C 1
ATOM 1529 O O . LEU B 2 76 ? 292.389 282.298 399.501 1.00 9.51 76 LEU 1 O 1
ATOM 1534 N N . GLU B 2 77 ? 293.327 280.638 400.712 1.00 9.74 77 GLU 1 N 1
ATOM 1535 C CA . GLU B 2 77 ? 292.115 280.181 401.372 1.00 9.74 77 GLU 1 CA 1
ATOM 1536 C C . GLU B 2 77 ? 292.441 279.956 402.834 1.00 9.74 77 GLU 1 C 1
ATOM 1537 O O . GLU B 2 77 ? 293.518 279.450 403.151 1.00 9.74 77 GLU 1 O 1
ATOM 1543 N N . VAL B 2 78 ? 291.528 280.326 403.719 1.00 9.10 78 VAL 1 N 1
ATOM 1544 C CA . VAL B 2 78 ? 291.722 280.119 405.145 1.00 9.10 78 VAL 1 CA 1
ATOM 1545 C C . VAL B 2 78 ? 290.520 279.380 405.706 1.00 9.10 78 VAL 1 C 1
ATOM 1546 O O . VAL B 2 78 ? 289.414 279.449 405.164 1.00 9.10 78 VAL 1 O 1
ATOM 1550 N N . ALA B 2 79 ? 290.751 278.658 406.799 1.00 10.28 79 ALA 1 N 1
ATOM 1551 C CA . ALA B 2 79 ? 289.718 277.911 407.507 1.00 10.28 79 ALA 1 CA 1
ATOM 1552 C C . ALA B 2 79 ? 289.864 278.222 408.986 1.00 10.28 79 ALA 1 C 1
ATOM 1553 O O . ALA B 2 79 ? 290.854 277.830 409.606 1.00 10.28 79 ALA 1 O 1
ATOM 1555 N N . VAL B 2 80 ? 288.889 278.922 409.553 1.00 13.02 80 VAL 1 N 1
ATOM 1556 C CA . VAL B 2 80 ? 288.997 279.478 410.894 1.00 13.02 80 VAL 1 CA 1
ATOM 1557 C C . VAL B 2 80 ? 287.918 278.886 411.787 1.00 13.02 80 VAL 1 C 1
ATOM 1558 O O . VAL B 2 80 ? 286.776 278.696 411.361 1.00 13.02 80 VAL 1 O 1
ATOM 1562 N N . LYS B 2 81 ? 288.290 278.599 413.031 1.00 19.09 81 LYS 1 N 1
ATOM 1563 C CA . LYS B 2 81 ? 287.380 278.131 414.067 1.00 19.09 81 LYS 1 CA 1
ATOM 1564 C C . LYS B 2 81 ? 287.389 279.153 415.194 1.00 19.09 81 LYS 1 C 1
ATOM 1565 O O . LYS B 2 81 ? 288.404 279.311 415.876 1.00 19.09 81 LYS 1 O 1
ATOM 1571 N N . HIS B 2 82 ? 286.268 279.845 415.391 1.00 17.50 82 HIS 1 N 1
ATOM 1572 C CA . HIS B 2 82 ? 286.259 281.069 416.183 1.00 17.50 82 HIS 1 CA 1
ATOM 1573 C C . HIS B 2 82 ? 284.998 281.128 417.037 1.00 17.50 82 HIS 1 C 1
ATOM 1574 O O . HIS B 2 82 ? 284.176 280.210 417.041 1.00 17.50 82 HIS 1 O 1
ATOM 1581 N N . LYS B 2 83 ? 284.862 282.226 417.775 1.00 19.53 83 LYS 1 N 1
ATOM 1582 C CA . LYS B 2 83 ? 283.654 282.585 418.500 1.00 19.53 83 LYS 1 CA 1
ATOM 1583 C C . LYS B 2 83 ? 283.346 284.051 418.234 1.00 19.53 83 LYS 1 C 1
ATOM 1584 O O . LYS B 2 83 ? 284.224 284.912 418.292 1.00 19.53 83 LYS 1 O 1
ATOM 1590 N N . GLY B 2 84 ? 282.084 284.339 417.958 1.00 18.19 84 GLY 1 N 1
ATOM 1591 C CA . GLY B 2 84 ? 281.728 285.695 417.581 1.00 18.19 84 GLY 1 CA 1
ATOM 1592 C C . GLY B 2 84 ? 281.668 285.816 416.076 1.00 18.19 84 GLY 1 C 1
ATOM 1593 O O . GLY B 2 84 ? 281.227 284.897 415.382 1.00 18.19 84 GLY 1 O 1
ATOM 1594 N N . ASP B 2 85 ? 282.109 286.955 415.553 1.00 17.18 85 ASP 1 N 1
ATOM 1595 C CA . ASP B 2 85 ? 282.090 287.217 414.124 1.00 17.18 85 ASP 1 CA 1
ATOM 1596 C C . ASP B 2 85 ? 283.492 287.550 413.640 1.00 17.18 85 ASP 1 C 1
ATOM 1597 O O . ASP B 2 85 ? 284.302 288.114 414.378 1.00 17.18 85 ASP 1 O 1
ATOM 1602 N N . LEU B 2 86 ? 283.769 287.211 412.385 1.00 12.40 86 LEU 1 N 1
ATOM 1603 C CA . LEU B 2 86 ? 285.116 287.243 411.825 1.00 12.40 86 LEU 1 CA 1
ATOM 1604 C C . LEU B 2 86 ? 285.169 288.295 410.728 1.00 12.40 86 LEU 1 C 1
ATOM 1605 O O . LEU B 2 86 ? 284.349 288.273 409.810 1.00 12.40 86 LEU 1 O 1
ATOM 1610 N N . THR B 2 87 ? 286.143 289.198 410.805 1.00 11.76 87 THR 1 N 1
ATOM 1611 C CA . THR B 2 87 ? 286.246 290.326 409.886 1.00 11.76 87 THR 1 CA 1
ATOM 1612 C C . THR B 2 87 ? 287.598 290.295 409.193 1.00 11.76 87 THR 1 C 1
ATOM 1613 O O . THR B 2 87 ? 288.632 290.212 409.858 1.00 11.76 87 THR 1 O 1
ATOM 1617 N N . TRP B 2 88 ? 287.593 290.380 407.867 1.00 10.19 88 TRP 1 N 1
ATOM 1618 C CA . TRP B 2 88 ? 288.816 290.423 407.077 1.00 10.19 88 TRP 1 CA 1
ATOM 1619 C C . TRP B 2 88 ? 289.044 291.833 406.550 1.00 10.19 88 TRP 1 C 1
ATOM 1620 O O . TRP B 2 88 ? 288.092 292.584 406.334 1.00 10.19 88 TRP 1 O 1
ATOM 1631 N N . VAL B 2 89 ? 290.308 292.192 406.350 1.00 10.38 89 VAL 1 N 1
ATOM 1632 C CA . VAL B 2 89 ? 290.695 293.545 405.955 1.00 10.38 89 VAL 1 CA 1
ATOM 1633 C C . VAL B 2 89 ? 291.847 293.488 404.958 1.00 10.38 89 VAL 1 C 1
ATOM 1634 O O . VAL B 2 89 ? 292.831 292.778 405.197 1.00 10.38 89 VAL 1 O 1
ATOM 1638 N N . PRO B 2 90 ? 291.783 294.217 403.846 1.00 11.00 90 PRO 1 N 1
ATOM 1639 C CA . PRO B 2 90 ? 292.786 294.050 402.787 1.00 11.00 90 PRO 1 CA 1
ATOM 1640 C C . PRO B 2 90 ? 294.159 294.555 403.203 1.00 11.00 90 PRO 1 C 1
ATOM 1641 O O . PRO B 2 90 ? 294.377 295.051 404.307 1.00 11.00 90 PRO 1 O 1
ATOM 1645 N N . ASN B 2 91 ? 295.101 294.419 402.272 1.00 12.49 91 ASN 1 N 1
ATOM 1646 C CA . ASN B 2 91 ? 296.482 294.803 402.527 1.00 12.49 91 ASN 1 CA 1
ATOM 1647 C C . ASN B 2 91 ? 296.612 296.313 402.682 1.00 12.49 91 ASN 1 C 1
ATOM 1648 O O . ASN B 2 91 ? 296.167 297.090 401.836 1.00 12.49 91 ASN 1 O 1
ATOM 1653 N N . GLY B 2 92 ? 297.244 296.725 403.774 1.00 18.66 92 GLY 1 N 1
ATOM 1654 C CA . GLY B 2 92 ? 297.647 298.119 403.917 1.00 18.66 92 GLY 1 CA 1
ATOM 1655 C C . GLY B 2 92 ? 296.573 299.035 404.452 1.00 18.66 92 GLY 1 C 1
ATOM 1656 O O . GLY B 2 92 ? 296.597 300.241 404.179 1.00 18.66 92 GLY 1 O 1
ATOM 1657 N N . ALA B 2 93 ? 295.652 298.503 405.226 1.00 22.35 93 ALA 1 N 1
ATOM 1658 C CA . ALA B 2 93 ? 294.526 299.277 405.721 1.00 22.35 93 ALA 1 CA 1
ATOM 1659 C C . ALA B 2 93 ? 294.701 299.596 407.196 1.00 22.35 93 ALA 1 C 1
ATOM 1660 O O . ALA B 2 93 ? 295.394 298.877 407.915 1.00 22.35 93 ALA 1 O 1
ATOM 1662 N N . PRO B 2 94 ? 294.084 300.674 407.682 1.00 24.45 94 PRO 1 N 1
ATOM 1663 C CA . PRO B 2 94 ? 294.258 301.050 409.089 1.00 24.45 94 PRO 1 CA 1
ATOM 1664 C C . PRO B 2 94 ? 293.777 299.956 410.027 1.00 24.45 94 PRO 1 C 1
ATOM 1665 O O . PRO B 2 94 ? 292.950 299.121 409.663 1.00 24.45 94 PRO 1 O 1
ATOM 1669 N N . VAL B 2 95 ? 294.300 299.971 411.252 1.00 27.62 95 VAL 1 N 1
ATOM 1670 C CA . VAL B 2 95 ? 293.968 298.916 412.202 1.00 27.62 95 VAL 1 CA 1
ATOM 1671 C C . VAL B 2 95 ? 292.665 299.231 412.923 1.00 27.62 95 VAL 1 C 1
ATOM 1672 O O . VAL B 2 95 ? 292.143 298.404 413.678 1.00 27.62 95 VAL 1 O 1
ATOM 1676 N N . ALA B 2 96 ? 292.124 300.432 412.720 1.00 23.80 96 ALA 1 N 1
ATOM 1677 C CA . ALA B 2 96 ? 290.802 300.733 413.250 1.00 23.80 96 ALA 1 CA 1
ATOM 1678 C C . ALA B 2 96 ? 289.707 300.023 412.473 1.00 23.80 96 ALA 1 C 1
ATOM 1679 O O . ALA B 2 96 ? 288.625 299.788 413.018 1.00 23.80 96 ALA 1 O 1
ATOM 1681 N N . ALA B 2 97 ? 289.962 299.668 411.215 1.00 20.71 97 ALA 1 N 1
ATOM 1682 C CA . ALA B 2 97 ? 288.940 299.048 410.384 1.00 20.71 97 ALA 1 CA 1
ATOM 1683 C C . ALA B 2 97 ? 288.613 297.631 410.807 1.00 20.71 97 ALA 1 C 1
ATOM 1684 O O . ALA B 2 97 ? 287.682 297.040 410.254 1.00 20.71 97 ALA 1 O 1
ATOM 1686 N N . LEU B 2 98 ? 289.346 297.069 411.763 1.00 19.32 98 LEU 1 N 1
ATOM 1687 C CA . LEU B 2 98 ? 289.055 295.717 412.218 1.00 19.32 98 LEU 1 CA 1
ATOM 1688 C C . LEU B 2 98 ? 287.788 295.654 413.053 1.00 19.32 98 LEU 1 C 1
ATOM 1689 O O . LEU B 2 98 ? 287.321 294.555 413.365 1.00 19.32 98 LEU 1 O 1
ATOM 1694 N N . ASP B 2 99 ? 287.219 296.801 413.418 1.00 20.43 99 ASP 1 N 1
ATOM 1695 C CA . ASP B 2 99 ? 286.027 296.863 414.248 1.00 20.43 99 ASP 1 CA 1
ATOM 1696 C C . ASP B 2 99 ? 284.758 297.142 413.458 1.00 20.43 99 ASP 1 C 1
ATOM 1697 O O . ASP B 2 99 ? 283.665 296.998 414.007 1.00 20.43 99 ASP 1 O 1
ATOM 1702 N N . ASN B 2 100 ? 284.871 297.542 412.197 1.00 20.22 100 ASN 1 N 1
ATOM 1703 C CA . ASN B 2 100 ? 283.726 297.937 411.392 1.00 20.22 100 ASN 1 CA 1
ATOM 1704 C C . ASN B 2 100 ? 283.130 296.719 410.706 1.00 20.22 100 ASN 1 C 1
ATOM 1705 O O . ASN B 2 100 ? 283.853 295.816 410.283 1.00 20.22 100 ASN 1 O 1
ATOM 1710 N N . THR B 2 101 ? 281.804 296.701 410.597 1.00 17.70 101 THR 1 N 1
ATOM 1711 C CA . THR B 2 101 ? 281.110 295.515 410.117 1.00 17.70 101 THR 1 CA 1
ATOM 1712 C C . THR B 2 101 ? 280.953 295.510 408.601 1.00 17.70 101 THR 1 C 1
ATOM 1713 O O . THR B 2 101 ? 280.795 294.441 408.005 1.00 17.70 101 THR 1 O 1
ATOM 1717 N N . THR B 2 102 ? 281.016 296.677 407.957 1.00 15.64 102 THR 1 N 1
ATOM 1718 C CA . THR B 2 102 ? 280.867 296.725 406.507 1.00 15.64 102 THR 1 CA 1
ATOM 1719 C C . THR B 2 102 ? 281.965 295.955 405.788 1.00 15.64 102 THR 1 C 1
ATOM 1720 O O . THR B 2 102 ? 281.759 295.530 404.649 1.00 15.64 102 THR 1 O 1
ATOM 1724 N N . ASN B 2 103 ? 283.126 295.776 406.415 1.00 14.77 103 ASN 1 N 1
ATOM 1725 C CA . ASN B 2 103 ? 284.157 294.928 405.849 1.00 14.77 103 ASN 1 CA 1
ATOM 1726 C C . ASN B 2 103 ? 283.701 293.475 405.911 1.00 14.77 103 ASN 1 C 1
ATOM 1727 O O . ASN B 2 103 ? 282.930 293.104 406.796 1.00 14.77 103 ASN 1 O 1
ATOM 1732 N N . PRO B 2 104 ? 284.165 292.636 404.986 1.00 11.83 104 PRO 1 N 1
ATOM 1733 C CA . PRO B 2 104 ? 283.611 291.282 404.871 1.00 11.83 104 PRO 1 CA 1
ATOM 1734 C C . PRO B 2 104 ? 283.621 290.538 406.196 1.00 11.83 104 PRO 1 C 1
ATOM 1735 O O . PRO B 2 104 ? 284.674 290.182 406.719 1.00 11.83 104 PRO 1 O 1
ATOM 1739 N N . THR B 2 105 ? 282.427 290.287 406.723 1.00 12.66 105 THR 1 N 1
ATOM 1740 C CA . THR B 2 105 ? 282.263 289.671 408.028 1.00 12.66 105 THR 1 CA 1
ATOM 1741 C C . THR B 2 105 ? 281.432 288.411 407.873 1.00 12.66 105 THR 1 C 1
ATOM 1742 O O . THR B 2 105 ? 280.367 288.441 407.257 1.00 12.66 105 THR 1 O 1
ATOM 1746 N N . ALA B 2 106 ? 281.921 287.309 408.431 1.00 13.57 106 ALA 1 N 1
ATOM 1747 C CA . ALA B 2 106 ? 281.239 286.022 408.365 1.00 13.57 106 ALA 1 CA 1
ATOM 1748 C C . ALA B 2 106 ? 280.642 285.714 409.729 1.00 13.57 106 ALA 1 C 1
ATOM 1749 O O . ALA B 2 106 ? 281.373 285.536 410.706 1.00 13.57 106 ALA 1 O 1
ATOM 1751 N N . TYR B 2 107 ? 279.316 285.645 409.791 1.00 17.08 107 TYR 1 N 1
ATOM 1752 C CA . TYR B 2 107 ? 278.632 285.344 411.036 1.00 17.08 107 TYR 1 CA 1
ATOM 1753 C C . TYR B 2 107 ? 278.854 283.886 411.428 1.00 17.08 107 TYR 1 C 1
ATOM 1754 O O . TYR B 2 107 ? 278.977 282.999 410.583 1.00 17.08 107 TYR 1 O 1
ATOM 1763 N N . HIS B 2 108 ? 278.902 283.646 412.735 1.00 19.11 108 HIS 1 N 1
ATOM 1764 C CA . HIS B 2 108 ? 279.289 282.337 413.239 1.00 19.11 108 HIS 1 CA 1
ATOM 1765 C C . HIS B 2 108 ? 278.316 281.255 412.792 1.00 19.11 108 HIS 1 C 1
ATOM 1766 O O . HIS B 2 108 ? 277.098 281.403 412.904 1.00 19.11 108 HIS 1 O 1
ATOM 1773 N N . LYS B 2 109 ? 278.870 280.155 412.291 1.00 21.13 109 LYS 1 N 1
ATOM 1774 C CA . LYS B 2 109 ? 278.100 278.973 411.931 1.00 21.13 109 LYS 1 CA 1
ATOM 1775 C C . LYS B 2 109 ? 278.986 277.756 412.139 1.00 21.13 109 LYS 1 C 1
ATOM 1776 O O . LYS B 2 109 ? 280.047 277.639 411.526 1.00 21.13 109 LYS 1 O 1
ATOM 1782 N N . ALA B 2 110 ? 278.546 276.862 413.015 1.00 21.69 110 ALA 1 N 1
ATOM 1783 C CA . ALA B 2 110 ? 279.382 275.762 413.461 1.00 21.69 110 ALA 1 CA 1
ATOM 1784 C C . ALA B 2 110 ? 279.507 274.695 412.380 1.00 21.69 110 ALA 1 C 1
ATOM 1785 O O . ALA B 2 110 ? 278.571 274.462 411.613 1.00 21.69 110 ALA 1 O 1
ATOM 1787 N N . PRO B 2 111 ? 280.656 274.000 412.314 1.00 18.18 111 PRO 1 N 1
ATOM 1788 C CA . PRO B 2 111 ? 281.811 274.098 413.210 1.00 18.18 111 PRO 1 CA 1
ATOM 1789 C C . PRO B 2 111 ? 282.875 275.131 412.826 1.00 18.18 111 PRO 1 C 1
ATOM 1790 O O . PRO B 2 111 ? 283.500 275.696 413.720 1.00 18.18 111 PRO 1 O 1
ATOM 1794 N N . LEU B 2 112 ? 283.086 275.373 411.536 1.00 15.14 112 LEU 1 N 1
ATOM 1795 C CA . LEU B 2 112 ? 284.139 276.280 411.100 1.00 15.14 112 LEU 1 CA 1
ATOM 1796 C C . LEU B 2 112 ? 283.663 277.029 409.863 1.00 15.14 112 LEU 1 C 1
ATOM 1797 O O . LEU B 2 112 ? 282.542 276.831 409.388 1.00 15.14 112 LEU 1 O 1
ATOM 1802 N N . THR B 2 113 ? 284.531 277.892 409.334 1.00 13.85 113 THR 1 N 1
ATOM 1803 C CA . THR B 2 113 ? 284.182 278.797 408.247 1.00 13.85 113 THR 1 CA 1
ATOM 1804 C C . THR B 2 113 ? 285.342 278.892 407.274 1.00 13.85 113 THR 1 C 1
ATOM 1805 O O . THR B 2 113 ? 286.426 279.337 407.650 1.00 13.85 113 THR 1 O 1
ATOM 1809 N N . ARG B 2 114 ? 285.108 278.497 406.028 1.00 11.15 114 ARG 1 N 1
ATOM 1810 C CA . ARG B 2 114 ? 286.138 278.459 405.000 1.00 11.15 114 ARG 1 CA 1
ATOM 1811 C C . ARG B 2 114 ? 285.904 279.582 403.999 1.00 11.15 114 ARG 1 C 1
ATOM 1812 O O . ARG B 2 114 ? 284.786 279.751 403.505 1.00 11.15 114 ARG 1 O 1
ATOM 1820 N N . LEU B 2 115 ? 286.957 280.340 403.695 1.00 9.61 115 LEU 1 N 1
ATOM 1821 C CA . LEU B 2 115 ? 286.848 281.508 402.828 1.00 9.61 115 LEU 1 CA 1
ATOM 1822 C C . LEU B 2 115 ? 287.820 281.437 401.662 1.00 9.61 115 LEU 1 C 1
ATOM 1823 O O . LEU B 2 115 ? 288.701 280.577 401.638 1.00 9.61 115 LEU 1 O 1
ATOM 1828 N N . ALA B 2 116 ? 287.681 282.343 400.700 1.00 8.69 116 ALA 1 N 1
ATOM 1829 C CA . ALA B 2 116 ? 288.627 282.458 399.601 1.00 8.69 116 ALA 1 CA 1
ATOM 1830 C C . ALA B 2 116 ? 288.958 283.924 399.383 1.00 8.69 116 ALA 1 C 1
ATOM 1831 O O . ALA B 2 116 ? 288.077 284.736 399.101 1.00 8.69 116 ALA 1 O 1
ATOM 1833 N N . LEU B 2 117 ? 290.245 284.254 399.492 1.00 8.87 117 LEU 1 N 1
ATOM 1834 C CA . LEU B 2 117 ? 290.712 285.628 399.420 1.00 8.87 117 LEU 1 CA 1
ATOM 1835 C C . LEU B 2 117 ? 291.602 285.815 398.200 1.00 8.87 117 LEU 1 C 1
ATOM 1836 O O . LEU B 2 117 ? 292.287 284.872 397.784 1.00 8.87 117 LEU 1 O 1
ATOM 1841 N N . PRO B 2 118 ? 291.604 287.000 397.603 1.00 9.08 118 PRO 1 N 1
ATOM 1842 C CA . PRO B 2 118 ? 292.476 287.257 396.457 1.00 9.08 118 PRO 1 CA 1
ATOM 1843 C C . PRO B 2 118 ? 293.880 287.646 396.900 1.00 9.08 118 PRO 1 C 1
ATOM 1844 O O . PRO B 2 118 ? 294.236 287.577 398.074 1.00 9.08 118 PRO 1 O 1
ATOM 1848 N N . TYR B 2 119 ? 294.689 288.037 395.918 1.00 10.17 119 TYR 1 N 1
ATOM 1849 C CA . TYR B 2 119 ? 296.032 288.557 396.163 1.00 10.17 119 TYR 1 CA 1
ATOM 1850 C C . TYR B 2 119 ? 295.976 290.075 396.085 1.00 10.17 119 TYR 1 C 1
ATOM 1851 O O . TYR B 2 119 ? 295.656 290.636 395.034 1.00 10.17 119 TYR 1 O 1
ATOM 1860 N N . THR B 2 120 ? 296.281 290.750 397.190 1.00 10.26 120 THR 1 N 1
ATOM 1861 C CA . THR B 2 120 ? 296.102 292.191 397.279 1.00 10.26 120 THR 1 CA 1
ATOM 1862 C C . THR B 2 120 ? 297.382 292.950 397.603 1.00 10.26 120 THR 1 C 1
ATOM 1863 O O . THR B 2 120 ? 297.305 294.017 398.214 1.00 10.26 120 THR 1 O 1
ATOM 1867 N N . ALA B 2 121 ? 298.523 292.450 397.222 1.00 10.84 121 ALA 1 N 1
ATOM 1868 C CA . ALA B 2 121 ? 299.709 293.231 397.533 1.00 10.84 121 ALA 1 CA 1
ATOM 1869 C C . ALA B 2 121 ? 300.074 294.138 396.366 1.00 10.84 121 ALA 1 C 1
ATOM 1870 O O . ALA B 2 121 ? 299.700 293.866 395.224 1.00 10.84 121 ALA 1 O 1
ATOM 1872 N N . PRO B 2 122 ? 300.797 295.232 396.616 1.00 10.15 122 PRO 1 N 1
ATOM 1873 C CA . PRO B 2 122 ? 301.107 296.155 395.519 1.00 10.15 122 PRO 1 CA 1
ATOM 1874 C C . PRO B 2 122 ? 302.254 295.703 394.632 1.00 10.15 122 PRO 1 C 1
ATOM 1875 O O . PRO B 2 122 ? 302.419 296.252 393.538 1.00 10.15 122 PRO 1 O 1
ATOM 1879 N N . HIS B 2 123 ? 303.062 294.741 395.067 1.00 9.91 123 HIS 1 N 1
ATOM 1880 C CA . HIS B 2 123 ? 304.185 294.287 394.261 1.00 9.91 123 HIS 1 CA 1
ATOM 1881 C C . HIS B 2 123 ? 303.731 293.257 393.241 1.00 9.91 123 HIS 1 C 1
ATOM 1882 O O . HIS B 2 123 ? 302.655 292.673 393.355 1.00 9.91 123 HIS 1 O 1
ATOM 1889 N N . ARG B 2 124 ? 304.573 293.020 392.240 1.00 9.78 124 ARG 1 N 1
ATOM 1890 C CA . ARG B 2 124 ? 304.210 292.055 391.214 1.00 9.78 124 ARG 1 CA 1
ATOM 1891 C C . ARG B 2 124 ? 304.437 290.629 391.682 1.00 9.78 124 ARG 1 C 1
ATOM 1892 O O . ARG B 2 124 ? 303.917 289.692 391.071 1.00 9.78 124 ARG 1 O 1
ATOM 1900 N N . VAL B 2 125 ? 305.184 290.447 392.769 1.00 10.01 125 VAL 1 N 1
ATOM 1901 C CA . VAL B 2 125 ? 305.578 289.126 393.240 1.00 10.01 125 VAL 1 CA 1
ATOM 1902 C C . VAL B 2 125 ? 306.064 289.274 394.675 1.00 10.01 125 VAL 1 C 1
ATOM 1903 O O . VAL B 2 125 ? 306.491 290.352 395.088 1.00 10.01 125 VAL 1 O 1
ATOM 1907 N N . LEU B 2 126 ? 305.967 288.201 395.452 1.00 11.01 126 LEU 1 N 1
ATOM 1908 C CA . LEU B 2 126 ? 306.422 288.227 396.834 1.00 11.01 126 LEU 1 CA 1
ATOM 1909 C C . LEU B 2 126 ? 307.784 287.554 396.941 1.00 11.01 126 LEU 1 C 1
ATOM 1910 O O . LEU B 2 126 ? 308.327 287.044 395.965 1.00 11.01 126 LEU 1 O 1
ATOM 1915 N N . ALA B 2 127 ? 308.345 287.550 398.143 1.00 12.83 127 ALA 1 N 1
ATOM 1916 C CA . ALA B 2 127 ? 309.684 287.022 398.339 1.00 12.83 127 ALA 1 CA 1
ATOM 1917 C C . ALA B 2 127 ? 309.781 286.328 399.684 1.00 12.83 127 ALA 1 C 1
ATOM 1918 O O . ALA B 2 127 ? 309.150 286.750 400.654 1.00 12.83 127 ALA 1 O 1
ATOM 1920 N N . THR B 2 128 ? 310.576 285.259 399.731 1.00 12.95 128 THR 1 N 1
ATOM 1921 C CA . THR B 2 128 ? 310.792 284.537 400.977 1.00 12.95 128 THR 1 CA 1
ATOM 1922 C C . THR B 2 128 ? 312.017 285.043 401.721 1.00 12.95 128 THR 1 C 1
ATOM 1923 O O . THR B 2 128 ? 312.118 284.851 402.935 1.00 12.95 128 THR 1 O 1
ATOM 1927 N N . VAL B 2 129 ? 312.949 285.687 401.022 1.00 16.89 129 VAL 1 N 1
ATOM 1928 C CA . VAL B 2 129 ? 314.177 286.202 401.619 1.00 16.89 129 VAL 1 CA 1
ATOM 1929 C C . VAL B 2 129 ? 314.508 287.530 400.950 1.00 16.89 129 VAL 1 C 1
ATOM 1930 O O . VAL B 2 129 ? 314.264 287.703 399.753 1.00 16.89 129 VAL 1 O 1
ATOM 1934 N N . TYR B 2 130 ? 315.030 288.478 401.722 1.00 26.77 130 TYR 1 N 1
ATOM 1935 C CA . TYR B 2 130 ? 315.214 289.849 401.263 1.00 26.77 130 TYR 1 CA 1
ATOM 1936 C C . TYR B 2 130 ? 316.512 290.404 401.825 1.00 26.77 130 TYR 1 C 1
ATOM 1937 O O . TYR B 2 130 ? 316.752 290.316 403.031 1.00 26.77 130 TYR 1 O 1
ATOM 1946 N N . ASN B 2 131 ? 317.347 290.971 400.957 1.00 34.23 131 ASN 1 N 1
ATOM 1947 C CA . ASN B 2 131 ? 318.655 291.496 401.353 1.00 34.23 131 ASN 1 CA 1
ATOM 1948 C C . ASN B 2 131 ? 318.566 293.010 401.484 1.00 34.23 131 ASN 1 C 1
ATOM 1949 O O . ASN B 2 131 ? 319.088 293.753 400.657 1.00 34.23 131 ASN 1 O 1
ATOM 1954 N N . GLY B 2 132 ? 317.921 293.472 402.545 1.00 67.19 132 GLY 1 N 1
ATOM 1955 C CA . GLY B 2 132 ? 317.754 294.898 402.721 1.00 67.19 132 GLY 1 CA 1
ATOM 1956 C C . GLY B 2 132 ? 318.603 295.459 403.836 1.00 67.19 132 GLY 1 C 1
ATOM 1957 O O . GLY B 2 132 ? 319.152 296.559 403.721 1.00 67.19 132 GLY 1 O 1
ATOM 1958 N N . LYS B 2 133 ? 318.740 294.694 404.918 1.00 122.25 133 LYS 1 N 1
ATOM 1959 C CA . LYS B 2 133 ? 319.513 295.154 406.064 1.00 122.25 133 LYS 1 CA 1
ATOM 1960 C C . LYS B 2 133 ? 320.986 295.343 405.732 1.00 122.25 133 LYS 1 C 1
ATOM 1961 O O . LYS B 2 133 ? 321.749 295.790 406.595 1.00 122.25 133 LYS 1 O 1
ATOM 1967 N N . CYS B 2 134 ? 321.400 295.004 404.510 1.00 135.32 134 CYS 1 N 1
ATOM 1968 C CA . CYS B 2 134 ? 322.779 295.185 404.059 1.00 135.32 134 CYS 1 CA 1
ATOM 1969 C C . CYS B 2 134 ? 323.761 294.470 404.979 1.00 135.32 134 CYS 1 C 1
ATOM 1970 O O . CYS B 2 134 ? 324.740 295.058 405.444 1.00 135.32 134 CYS 1 O 1
ATOM 1973 N N . LYS B 2 135 ? 323.499 293.198 405.256 1.00 167.40 135 LYS 1 N 1
ATOM 1974 C CA . LYS B 2 135 ? 324.397 292.407 406.085 1.00 167.40 135 LYS 1 CA 1
ATOM 1975 C C . LYS B 2 135 ? 324.466 290.967 405.590 1.00 167.40 135 LYS 1 C 1
ATOM 1976 O O . LYS B 2 135 ? 325.377 290.222 405.947 1.00 167.40 135 LYS 1 O 1
ATOM 1982 N N . VAL B 2 144 ? 329.344 297.773 427.357 1.00 167.29 144 VAL 1 N 1
ATOM 1983 C CA . VAL B 2 144 ? 329.608 297.410 425.971 1.00 167.29 144 VAL 1 CA 1
ATOM 1984 C C . VAL B 2 144 ? 328.271 297.150 425.273 1.00 167.29 144 VAL 1 C 1
ATOM 1985 O O . VAL B 2 144 ? 327.250 296.963 425.932 1.00 167.29 144 VAL 1 O 1
ATOM 1989 N N . ARG B 2 145 ? 328.282 297.138 423.942 1.00 160.22 145 ARG 1 N 1
ATOM 1990 C CA . ARG B 2 145 ? 327.085 296.935 423.138 1.00 160.22 145 ARG 1 CA 1
ATOM 1991 C C . ARG B 2 145 ? 326.855 295.475 422.775 1.00 160.22 145 ARG 1 C 1
ATOM 1992 O O . ARG B 2 145 ? 326.306 295.199 421.705 1.00 160.22 145 ARG 1 O 1
ATOM 2000 N N . GLY B 2 146 ? 327.274 294.539 423.632 1.00 157.75 146 GLY 1 N 1
ATOM 2001 C CA . GLY B 2 146 ? 327.182 293.127 423.292 1.00 157.75 146 GLY 1 CA 1
ATOM 2002 C C . GLY B 2 146 ? 325.772 292.647 423.010 1.00 157.75 146 GLY 1 C 1
ATOM 2003 O O . GLY B 2 146 ? 325.499 292.118 421.929 1.00 157.75 146 GLY 1 O 1
ATOM 2004 N N . ASP B 2 147 ? 324.856 292.824 423.963 1.00 157.61 147 ASP 1 N 1
ATOM 2005 C CA . ASP B 2 147 ? 323.482 292.375 423.761 1.00 157.61 147 ASP 1 CA 1
ATOM 2006 C C . ASP B 2 147 ? 322.698 293.378 422.921 1.00 157.61 147 ASP 1 C 1
ATOM 2007 O O . ASP B 2 147 ? 321.802 293.006 422.151 1.00 157.61 147 ASP 1 O 1
ATOM 2012 N N . LEU B 2 148 ? 323.030 294.664 423.069 1.00 156.67 148 LEU 1 N 1
ATOM 2013 C CA . LEU B 2 148 ? 322.355 295.711 422.310 1.00 156.67 148 LEU 1 CA 1
ATOM 2014 C C . LEU B 2 148 ? 322.384 295.421 420.817 1.00 156.67 148 LEU 1 C 1
ATOM 2015 O O . LEU B 2 148 ? 321.336 295.384 420.164 1.00 156.67 148 LEU 1 O 1
ATOM 2020 N N . GLN B 2 149 ? 323.575 295.194 420.260 1.00 152.74 149 GLN 1 N 1
ATOM 2021 C CA . GLN B 2 149 ? 323.668 294.937 418.828 1.00 152.74 149 GLN 1 CA 1
ATOM 2022 C C . GLN B 2 149 ? 323.053 293.595 418.465 1.00 152.74 149 GLN 1 C 1
ATOM 2023 O O . GLN B 2 149 ? 322.473 293.447 417.383 1.00 152.74 149 GLN 1 O 1
ATOM 2029 N N . VAL B 2 150 ? 323.148 292.611 419.361 1.00 154.55 150 VAL 1 N 1
ATOM 2030 C CA . VAL B 2 150 ? 322.544 291.310 419.088 1.00 154.55 150 VAL 1 CA 1
ATOM 2031 C C . VAL B 2 150 ? 321.055 291.467 418.815 1.00 154.55 150 VAL 1 C 1
ATOM 2032 O O . VAL B 2 150 ? 320.563 291.112 417.735 1.00 154.55 150 VAL 1 O 1
ATOM 2036 N N . LEU B 2 151 ? 320.321 292.032 419.774 1.00 158.11 151 LEU 1 N 1
ATOM 2037 C CA . LEU B 2 151 ? 318.878 292.184 419.632 1.00 158.11 151 LEU 1 CA 1
ATOM 2038 C C . LEU B 2 151 ? 318.484 293.348 418.735 1.00 158.11 151 LEU 1 C 1
ATOM 2039 O O . LEU B 2 151 ? 317.304 293.479 418.400 1.00 158.11 151 LEU 1 O 1
ATOM 2044 N N . ALA B 2 152 ? 319.436 294.192 418.333 1.00 152.68 152 ALA 1 N 1
ATOM 2045 C CA . ALA B 2 152 ? 319.140 295.178 417.303 1.00 152.68 152 ALA 1 CA 1
ATOM 2046 C C . ALA B 2 152 ? 319.140 294.533 415.926 1.00 152.68 152 ALA 1 C 1
ATOM 2047 O O . ALA B 2 152 ? 318.183 294.679 415.162 1.00 152.68 152 ALA 1 O 1
ATOM 2049 N N . GLN B 2 153 ? 320.203 293.796 415.594 1.00 145.98 153 GLN 1 N 1
ATOM 2050 C CA . GLN B 2 153 ? 320.279 293.165 414.279 1.00 145.98 153 GLN 1 CA 1
ATOM 2051 C C . GLN B 2 153 ? 319.254 292.044 414.145 1.00 145.98 153 GLN 1 C 1
ATOM 2052 O O . GLN B 2 153 ? 318.643 291.868 413.081 1.00 145.98 153 GLN 1 O 1
ATOM 2058 N N . LYS B 2 154 ? 319.042 291.278 415.220 1.00 146.89 154 LYS 1 N 1
ATOM 2059 C CA . LYS B 2 154 ? 318.082 290.182 415.168 1.00 146.89 154 LYS 1 CA 1
ATOM 2060 C C . LYS B 2 154 ? 316.689 290.674 414.797 1.00 146.89 154 LYS 1 C 1
ATOM 2061 O O . LYS B 2 154 ? 315.920 289.943 414.161 1.00 146.89 154 LYS 1 O 1
ATOM 2067 N N . ALA B 2 155 ? 316.352 291.910 415.171 1.00 140.05 155 ALA 1 N 1
ATOM 2068 C CA . ALA B 2 155 ? 315.068 292.488 414.793 1.00 140.05 155 ALA 1 CA 1
ATOM 2069 C C . ALA B 2 155 ? 315.208 293.428 413.603 1.00 140.05 155 ALA 1 C 1
ATOM 2070 O O . ALA B 2 155 ? 314.211 293.963 413.108 1.00 140.05 155 ALA 1 O 1
ATOM 2072 N N . ALA B 2 156 ? 316.436 293.659 413.153 1.00 135.43 156 ALA 1 N 1
ATOM 2073 C CA . ALA B 2 156 ? 316.698 294.467 411.975 1.00 135.43 156 ALA 1 CA 1
ATOM 2074 C C . ALA B 2 156 ? 316.947 293.632 410.729 1.00 135.43 156 ALA 1 C 1
ATOM 2075 O O . ALA B 2 156 ? 317.288 294.193 409.684 1.00 135.43 156 ALA 1 O 1
ATOM 2077 N N . ARG B 2 157 ? 316.781 292.307 410.809 1.00 120.75 157 ARG 1 N 1
ATOM 2078 C CA . ARG B 2 157 ? 316.802 291.456 409.614 1.00 120.75 157 ARG 1 CA 1
ATOM 2079 C C . ARG B 2 157 ? 315.510 290.653 409.417 1.00 120.75 157 ARG 1 C 1
ATOM 2080 O O . ARG B 2 157 ? 315.559 289.455 409.144 1.00 120.75 157 ARG 1 O 1
ATOM 2088 N N . PRO B 2 158 ? 314.309 291.286 409.551 1.00 83.58 158 PRO 1 N 1
ATOM 2089 C CA . PRO B 2 158 ? 313.100 290.622 409.052 1.00 83.58 158 PRO 1 CA 1
ATOM 2090 C C . PRO B 2 158 ? 312.769 291.051 407.633 1.00 83.58 158 PRO 1 C 1
ATOM 2091 O O . PRO B 2 158 ? 313.522 291.809 407.017 1.00 83.58 158 PRO 1 O 1
ATOM 2095 N N . LEU B 2 159 ? 311.648 290.571 407.105 1.00 41.69 159 LEU 1 N 1
ATOM 2096 C CA . LEU B 2 159 ? 311.208 290.967 405.780 1.00 41.69 159 LEU 1 CA 1
ATOM 2097 C C . LEU B 2 159 ? 310.445 292.289 405.847 1.00 41.69 159 LEU 1 C 1
ATOM 2098 O O . LEU B 2 159 ? 310.043 292.726 406.925 1.00 41.69 159 LEU 1 O 1
ATOM 2103 N N . PRO B 2 160 ? 310.246 292.955 404.708 1.00 30.72 160 PRO 1 N 1
ATOM 2104 C CA . PRO B 2 160 ? 309.390 294.144 404.693 1.00 30.72 160 PRO 1 CA 1
ATOM 2105 C C . PRO B 2 160 ? 307.979 293.818 405.150 1.00 30.72 160 PRO 1 C 1
ATOM 2106 O O . PRO B 2 160 ? 307.570 292.661 405.248 1.00 30.72 160 PRO 1 O 1
ATOM 2110 N N . THR B 2 161 ? 307.219 294.871 405.421 1.00 28.35 161 THR 1 N 1
ATOM 2111 C CA . THR B 2 161 ? 305.924 294.739 406.065 1.00 28.35 161 THR 1 CA 1
ATOM 2112 C C . THR B 2 161 ? 304.768 294.613 405.086 1.00 28.35 161 THR 1 C 1
ATOM 2113 O O . THR B 2 161 ? 303.665 294.244 405.496 1.00 28.35 161 THR 1 O 1
ATOM 2117 N N . SER B 2 162 ? 304.981 294.911 403.813 1.00 17.51 162 SER 1 N 1
ATOM 2118 C CA . SER B 2 162 ? 303.918 294.810 402.828 1.00 17.51 162 SER 1 CA 1
ATOM 2119 C C . SER B 2 162 ? 303.829 293.431 402.197 1.00 17.51 162 SER 1 C 1
ATOM 2120 O O . SER B 2 162 ? 303.177 293.280 401.163 1.00 17.51 162 SER 1 O 1
ATOM 2123 N N . PHE B 2 163 ? 304.478 292.430 402.781 1.00 17.39 163 PHE 1 N 1
ATOM 2124 C CA . PHE B 2 163 ? 304.440 291.059 402.283 1.00 17.39 163 PHE 1 CA 1
ATOM 2125 C C . PHE B 2 163 ? 303.402 290.286 403.086 1.00 17.39 163 PHE 1 C 1
ATOM 2126 O O . PHE B 2 163 ? 303.752 289.432 403.900 1.00 17.39 163 PHE 1 O 1
ATOM 2134 N N . ASN B 2 164 ? 302.124 290.576 402.862 1.00 12.83 164 ASN 1 N 1
ATOM 2135 C CA . ASN B 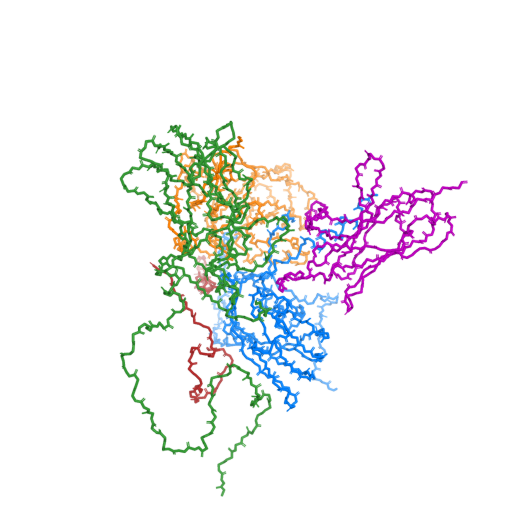2 164 ? 301.079 289.869 403.588 1.00 12.83 164 ASN 1 CA 1
ATOM 2136 C C . ASN B 2 164 ? 299.788 289.938 402.791 1.00 12.83 164 ASN 1 C 1
ATOM 2137 O O . ASN B 2 164 ? 299.672 290.696 401.828 1.00 12.83 164 ASN 1 O 1
ATOM 2142 N N . TYR B 2 165 ? 298.823 289.122 403.204 1.00 9.97 165 TYR 1 N 1
ATOM 2143 C CA . TYR B 2 165 ? 297.554 288.990 402.507 1.00 9.97 165 TYR 1 CA 1
ATOM 2144 C C . TYR B 2 165 ? 296.407 289.690 403.220 1.00 9.97 165 TYR 1 C 1
ATOM 2145 O O . TYR B 2 165 ? 295.264 289.565 402.781 1.00 9.97 165 TYR 1 O 1
ATOM 2154 N N . GLY B 2 166 ? 296.676 290.412 404.299 1.00 10.07 166 GLY 1 N 1
ATOM 2155 C CA . GLY B 2 166 ? 295.645 291.084 405.066 1.00 10.07 166 GLY 1 CA 1
ATOM 2156 C C . GLY B 2 166 ? 295.685 290.682 406.530 1.00 10.07 166 GLY 1 C 1
ATOM 2157 O O . GLY B 2 166 ? 296.707 290.250 407.059 1.00 10.07 166 GLY 1 O 1
ATOM 2158 N N . ALA B 2 167 ? 294.541 290.835 407.190 1.00 11.24 167 ALA 1 N 1
ATOM 2159 C CA . ALA B 2 167 ? 294.425 290.526 408.607 1.00 11.24 167 ALA 1 CA 1
ATOM 2160 C C . ALA B 2 167 ? 293.016 290.063 408.934 1.00 11.24 167 ALA 1 C 1
ATOM 2161 O O . ALA B 2 167 ? 292.061 290.375 408.223 1.00 11.24 167 ALA 1 O 1
ATOM 2163 N N . ILE B 2 168 ? 292.894 289.306 410.024 1.00 10.32 168 ILE 1 N 1
ATOM 2164 C CA . ILE B 2 168 ? 291.600 288.875 410.537 1.00 10.32 168 ILE 1 CA 1
ATOM 2165 C C . ILE B 2 168 ? 291.563 289.095 412.039 1.00 10.32 168 ILE 1 C 1
ATOM 2166 O O . ILE B 2 168 ? 292.592 289.071 412.717 1.00 10.32 168 ILE 1 O 1
ATOM 2171 N N . LYS B 2 169 ? 290.359 289.305 412.558 1.00 12.81 169 LYS 1 N 1
ATOM 2172 C CA . LYS B 2 169 ? 290.147 289.529 413.977 1.00 12.81 169 LYS 1 CA 1
ATOM 2173 C C . LYS B 2 169 ? 288.827 288.900 414.383 1.00 12.81 169 LYS 1 C 1
ATOM 2174 O O . LYS B 2 169 ? 287.858 288.919 413.624 1.00 12.81 169 LYS 1 O 1
ATOM 2180 N N . ALA B 2 170 ? 288.801 288.332 415.583 1.00 15.22 170 ALA 1 N 1
ATOM 2181 C CA . ALA B 2 170 ? 287.591 287.745 416.136 1.00 15.22 170 ALA 1 CA 1
ATOM 2182 C C . ALA B 2 170 ? 287.686 287.813 417.650 1.00 15.22 170 ALA 1 C 1
ATOM 2183 O O . ALA B 2 170 ? 288.725 288.170 418.208 1.00 15.22 170 ALA 1 O 1
ATOM 2185 N N . THR B 2 171 ? 286.583 287.473 418.317 1.00 20.54 171 THR 1 N 1
ATOM 2186 C CA . THR B 2 171 ? 286.570 287.488 419.777 1.00 20.54 171 THR 1 CA 1
ATOM 2187 C C . THR B 2 171 ? 287.556 286.477 420.344 1.00 20.54 171 THR 1 C 1
ATOM 2188 O O . THR B 2 171 ? 288.191 286.721 421.375 1.00 20.54 171 THR 1 O 1
ATOM 2192 N N . ARG B 2 172 ? 287.690 285.329 419.688 1.00 22.25 172 ARG 1 N 1
ATOM 2193 C CA . ARG B 2 172 ? 288.768 284.401 419.989 1.00 22.25 172 ARG 1 CA 1
ATOM 2194 C C . ARG B 2 172 ? 288.969 283.495 418.788 1.00 22.25 172 ARG 1 C 1
ATOM 2195 O O . ARG B 2 172 ? 288.001 283.075 418.157 1.00 22.25 172 ARG 1 O 1
ATOM 2203 N N . VAL B 2 173 ? 290.226 283.204 418.475 1.00 20.50 173 VAL 1 N 1
ATOM 2204 C CA . VAL B 2 173 ? 290.584 282.340 417.358 1.00 20.50 173 VAL 1 CA 1
ATOM 2205 C C . VAL B 2 173 ? 291.221 281.082 417.930 1.00 20.50 173 VAL 1 C 1
ATOM 2206 O O . VAL B 2 173 ? 292.119 281.161 418.775 1.00 20.50 173 VAL 1 O 1
ATOM 2210 N N . THR B 2 174 ? 290.758 279.921 417.468 1.00 19.95 174 THR 1 N 1
ATOM 2211 C CA . THR B 2 174 ? 291.228 278.657 418.021 1.00 19.95 174 THR 1 CA 1
ATOM 2212 C C . THR B 2 174 ? 292.057 277.870 417.012 1.00 19.95 174 THR 1 C 1
ATOM 2213 O O . THR B 2 174 ? 293.034 277.215 417.388 1.00 19.95 174 THR 1 O 1
ATOM 2217 N N . GLU B 2 175 ? 291.691 277.919 415.732 1.00 20.11 175 GLU 1 N 1
ATOM 2218 C CA . GLU B 2 175 ? 292.442 277.247 414.681 1.00 20.11 175 GLU 1 CA 1
ATOM 2219 C C . GLU B 2 175 ? 292.551 278.163 413.476 1.00 20.11 175 GLU 1 C 1
ATOM 2220 O O . GLU B 2 175 ? 291.761 279.095 413.327 1.00 20.11 175 GLU 1 O 1
ATOM 2226 N N . LEU B 2 176 ? 293.524 277.887 412.614 1.00 12.03 176 LEU 1 N 1
ATOM 2227 C CA . LEU B 2 176 ? 293.786 278.713 411.442 1.00 12.03 176 LEU 1 CA 1
ATOM 2228 C C . LEU B 2 176 ? 294.689 277.932 410.503 1.00 12.03 176 LEU 1 C 1
ATOM 2229 O O . LEU B 2 176 ? 295.791 277.546 410.895 1.00 12.03 176 LEU 1 O 1
ATOM 2234 N N . LEU B 2 177 ? 294.229 277.690 409.278 1.00 10.90 177 LEU 1 N 1
ATOM 2235 C CA . LEU B 2 177 ? 294.953 276.876 408.312 1.00 10.90 177 LEU 1 CA 1
ATOM 2236 C C . LEU B 2 177 ? 295.008 277.585 406.967 1.00 10.90 177 LEU 1 C 1
ATOM 2237 O O . LEU B 2 177 ? 294.048 278.242 406.566 1.00 10.90 177 LEU 1 O 1
ATOM 2242 N N . TYR B 2 178 ? 296.124 277.431 406.260 1.00 9.78 178 TYR 1 N 1
ATOM 2243 C CA . TYR B 2 178 ? 296.365 278.100 404.991 1.00 9.78 178 TYR 1 CA 1
ATOM 2244 C C . TYR B 2 178 ? 296.327 277.101 403.840 1.00 9.78 178 TYR 1 C 1
ATOM 2245 O O . TYR B 2 178 ? 296.711 275.943 403.995 1.00 9.78 178 TYR 1 O 1
ATOM 2254 N N . ARG B 2 179 ? 295.883 277.565 402.674 1.00 10.90 179 ARG 1 N 1
ATOM 2255 C CA . ARG B 2 179 ? 295.903 276.758 401.461 1.00 10.90 179 ARG 1 CA 1
ATOM 2256 C C . ARG B 2 179 ? 296.173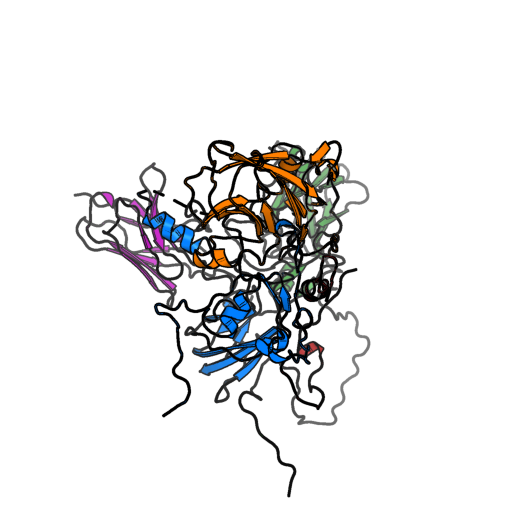 277.662 400.269 1.00 10.90 179 ARG 1 C 1
ATOM 2257 O O . ARG B 2 179 ? 295.487 278.664 400.072 1.00 10.90 179 ARG 1 O 1
ATOM 2265 N N . MET B 2 180 ? 297.170 277.299 399.470 1.00 11.99 180 MET 1 N 1
ATOM 2266 C CA . MET B 2 180 ? 297.609 278.100 398.337 1.00 11.99 180 MET 1 CA 1
ATOM 2267 C C . MET B 2 180 ? 297.045 277.553 397.033 1.00 11.99 180 MET 1 C 1
ATOM 2268 O O . MET B 2 180 ? 297.001 276.341 396.820 1.00 11.99 180 MET 1 O 1
ATOM 2273 N N . LYS B 2 181 ? 296.635 278.457 396.149 1.00 11.83 181 LYS 1 N 1
ATOM 2274 C CA . LYS B 2 181 ? 296.073 278.100 394.855 1.00 11.83 181 LYS 1 CA 1
ATOM 2275 C C . LYS B 2 181 ? 296.839 278.801 393.743 1.00 11.83 181 LYS 1 C 1
ATOM 2276 O O . LYS B 2 181 ? 297.249 279.952 393.894 1.00 11.83 181 LYS 1 O 1
ATOM 2282 N N . ARG B 2 182 ? 297.020 278.100 392.623 1.00 11.98 182 ARG 1 N 1
ATOM 2283 C CA . ARG B 2 182 ? 297.721 278.621 391.451 1.00 11.98 182 ARG 1 CA 1
ATOM 2284 C C . ARG B 2 182 ? 299.169 278.986 391.752 1.00 11.98 182 ARG 1 C 1
ATOM 2285 O O . ARG B 2 182 ? 299.669 279.994 391.260 1.00 11.98 182 ARG 1 O 1
ATOM 2293 N N . ALA B 2 183 ? 299.864 278.171 392.538 1.00 10.35 183 ALA 1 N 1
ATOM 2294 C CA . ALA B 2 183 ? 301.197 278.536 392.989 1.00 10.35 183 ALA 1 CA 1
ATOM 2295 C C . ALA B 2 183 ? 302.181 278.571 391.828 1.00 10.35 183 ALA 1 C 1
ATOM 2296 O O . ALA B 2 183 ? 302.140 277.728 390.933 1.00 10.35 183 ALA 1 O 1
ATOM 2298 N N . GLU B 2 184 ? 303.055 279.574 391.845 1.00 9.95 184 GLU 1 N 1
ATOM 2299 C CA . GLU B 2 184 ? 304.165 279.715 390.917 1.00 9.95 184 GLU 1 CA 1
ATOM 2300 C C . GLU B 2 184 ? 305.410 280.064 391.714 1.00 9.95 184 GLU 1 C 1
ATOM 2301 O O . GLU B 2 184 ? 305.344 280.788 392.706 1.00 9.95 184 GLU 1 O 1
ATOM 2307 N N . THR B 2 185 ? 306.559 279.555 391.276 1.00 9.78 185 THR 1 N 1
ATOM 2308 C CA . THR B 2 185 ? 307.791 279.691 392.036 1.00 9.78 185 THR 1 CA 1
ATOM 2309 C C . THR B 2 185 ? 308.954 279.973 391.095 1.00 9.78 185 THR 1 C 1
ATOM 2310 O O . THR B 2 185 ? 309.019 279.451 389.983 1.00 9.78 185 THR 1 O 1
ATOM 2314 N N . TYR B 2 186 ? 309.889 280.800 391.565 1.00 7.95 186 TYR 1 N 1
ATOM 2315 C CA . TYR B 2 186 ? 311.035 281.245 390.785 1.00 7.95 186 TYR 1 CA 1
ATOM 2316 C C . TYR B 2 186 ? 312.308 281.063 391.602 1.00 7.95 186 TYR 1 C 1
ATOM 2317 O O . TYR B 2 186 ? 312.279 281.122 392.832 1.00 7.95 186 TYR 1 O 1
ATOM 2326 N N . CYS B 2 187 ? 313.433 280.856 390.906 1.00 9.78 187 CYS 1 N 1
ATOM 2327 C CA . CYS B 2 187 ? 314.786 280.944 391.459 1.00 9.78 187 CYS 1 CA 1
ATOM 2328 C C . CYS B 2 187 ? 315.064 280.046 392.666 1.00 9.78 187 CYS 1 C 1
ATOM 2329 O O . CYS B 2 187 ? 315.135 280.543 393.794 1.00 9.78 187 CYS 1 O 1
ATOM 2332 N N . PRO B 2 188 ? 315.253 278.739 392.468 1.00 8.38 188 PRO 1 N 1
ATOM 2333 C CA . PRO B 2 188 ? 315.338 277.803 393.599 1.00 8.38 188 PRO 1 CA 1
ATOM 2334 C C . PRO B 2 188 ? 316.473 278.094 394.571 1.00 8.38 188 PRO 1 C 1
ATOM 2335 O O . PRO B 2 188 ? 317.427 278.809 394.272 1.00 8.38 188 PRO 1 O 1
ATOM 2339 N N . ARG B 2 189 ? 316.357 277.480 395.758 1.00 11.24 189 ARG 1 N 1
ATOM 2340 C CA . ARG B 2 189 ? 317.250 277.644 396.900 1.00 11.24 189 ARG 1 CA 1
ATOM 2341 C C . ARG B 2 189 ? 317.517 276.289 397.554 1.00 11.24 189 ARG 1 C 1
ATOM 2342 O O . ARG B 2 189 ? 316.919 275.289 397.146 1.00 11.24 189 ARG 1 O 1
ATOM 2350 N N . PRO B 2 190 ? 318.411 276.194 398.542 1.00 15.79 190 PRO 1 N 1
ATOM 2351 C CA . PRO B 2 190 ? 318.688 274.888 399.153 1.00 15.79 190 PRO 1 CA 1
ATOM 2352 C C . PRO B 2 190 ? 317.508 274.314 399.926 1.00 15.79 190 PRO 1 C 1
ATOM 2353 O O . PRO B 2 190 ? 316.620 275.033 400.385 1.00 15.79 190 PRO 1 O 1
ATOM 2357 N N . LEU B 2 191 ? 317.526 272.989 400.075 1.00 19.33 191 LEU 1 N 1
ATOM 2358 C CA . LEU B 2 191 ? 316.543 272.218 400.829 1.00 19.33 191 LEU 1 CA 1
ATOM 2359 C C . LEU B 2 191 ? 317.250 271.023 401.442 1.00 19.33 191 LEU 1 C 1
ATOM 2360 O O . LEU B 2 191 ? 317.779 270.182 400.713 1.00 19.33 191 LEU 1 O 1
ATOM 2365 N N . LEU B 2 192 ? 317.260 270.933 402.769 1.00 34.22 192 LEU 1 N 1
ATOM 2366 C CA . LEU B 2 192 ? 318.089 269.953 403.458 1.00 34.22 192 LEU 1 CA 1
ATOM 2367 C C . LEU B 2 192 ? 317.251 268.984 404.274 1.00 34.22 192 LEU 1 C 1
ATOM 2368 O O . LEU B 2 192 ? 316.161 269.324 404.739 1.00 34.22 192 LEU 1 O 1
ATOM 2373 N N . ALA B 2 193 ? 317.786 267.783 404.458 1.00 56.91 193 ALA 1 N 1
ATOM 2374 C CA . ALA B 2 193 ? 317.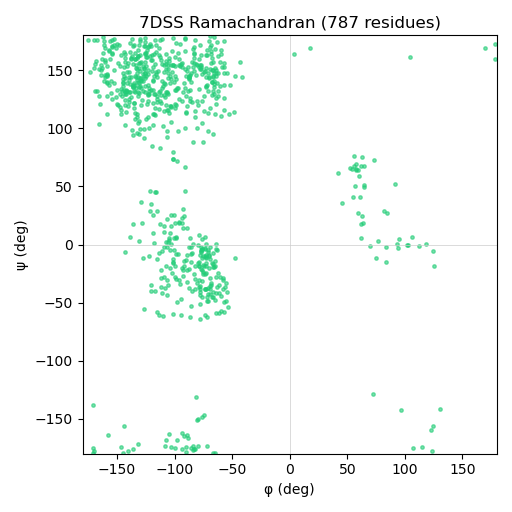169 266.715 405.225 1.00 56.91 193 ALA 1 CA 1
ATOM 2375 C C . ALA B 2 193 ? 317.827 266.606 406.593 1.00 56.91 193 ALA 1 C 1
ATOM 2376 O O . ALA B 2 193 ? 318.893 267.171 406.846 1.00 56.91 193 ALA 1 O 1
ATOM 2378 N N . VAL B 2 194 ? 317.176 265.859 407.481 1.00 84.02 194 VAL 1 N 1
ATOM 2379 C CA . VAL B 2 194 ? 317.730 265.613 408.804 1.00 84.02 194 VAL 1 CA 1
ATOM 2380 C C . VAL B 2 194 ? 319.044 264.850 408.680 1.00 84.02 194 VAL 1 C 1
ATOM 2381 O O . VAL B 2 194 ? 319.128 263.807 408.019 1.00 84.02 194 VAL 1 O 1
ATOM 2385 N N . HIS B 2 195 ? 320.090 265.381 409.317 1.00 101.22 195 HIS 1 N 1
ATOM 2386 C CA . HIS B 2 195 ? 321.412 264.777 409.213 1.00 101.22 195 HIS 1 CA 1
ATOM 2387 C C . HIS B 2 195 ? 321.535 263.618 410.182 1.00 101.22 195 HIS 1 C 1
ATOM 2388 O O . HIS B 2 195 ? 321.490 263.834 411.401 1.00 101.22 195 HIS 1 O 1
ATOM 2395 N N . PRO B 2 196 ? 321.693 262.390 409.689 1.00 121.02 196 PRO 1 N 1
ATOM 2396 C CA . PRO B 2 196 ? 321.818 261.241 410.592 1.00 121.02 196 PRO 1 CA 1
ATOM 2397 C C . PRO B 2 196 ? 323.073 261.349 411.443 1.00 121.02 196 PRO 1 C 1
ATOM 2398 O O . PRO B 2 196 ? 324.088 261.900 411.012 1.00 121.02 196 PRO 1 O 1
ATOM 2402 N N . SER B 2 197 ? 322.989 260.830 412.668 1.00 140.20 197 SER 1 N 1
ATOM 2403 C CA . SER B 2 197 ? 324.175 260.651 413.494 1.00 140.20 197 SER 1 CA 1
ATOM 2404 C C . SER B 2 197 ? 324.887 259.337 413.204 1.00 140.20 197 SER 1 C 1
ATOM 2405 O O . SER B 2 197 ? 326.121 259.310 413.173 1.00 140.20 197 SER 1 O 1
ATOM 2408 N N . ALA B 2 198 ? 324.138 258.259 412.990 1.00 145.80 198 ALA 1 N 1
ATOM 2409 C CA . ALA B 2 198 ? 324.690 256.947 412.693 1.00 145.80 198 ALA 1 CA 1
ATOM 2410 C C . ALA B 2 198 ? 324.804 256.771 411.181 1.00 145.80 198 ALA 1 C 1
ATOM 2411 O O . ALA B 2 198 ? 324.742 257.734 410.413 1.00 145.80 198 ALA 1 O 1
ATOM 2413 N N . ALA B 2 199 ? 324.993 255.525 410.738 1.00 154.35 199 ALA 1 N 1
ATOM 2414 C CA . ALA B 2 199 ? 325.128 255.241 409.314 1.00 154.35 199 ALA 1 CA 1
ATOM 2415 C C . ALA B 2 199 ? 323.849 255.512 408.529 1.00 154.35 199 ALA 1 C 1
ATOM 2416 O O . ALA B 2 199 ? 323.919 255.665 407.307 1.00 154.35 199 ALA 1 O 1
ATOM 2418 N N . ARG B 2 200 ? 322.693 255.576 409.191 1.00 152.88 200 ARG 1 N 1
ATOM 2419 C CA . ARG B 2 200 ? 321.428 255.882 408.531 1.00 152.88 200 ARG 1 CA 1
ATOM 2420 C C . ARG B 2 200 ? 320.423 256.386 409.558 1.00 152.88 200 ARG 1 C 1
ATOM 2421 O O . ARG B 2 200 ? 320.434 255.942 410.710 1.00 152.88 200 ARG 1 O 1
ATOM 2429 N N . HIS B 2 201 ? 319.557 257.308 409.136 1.00 151.36 201 HIS 1 N 1
ATOM 2430 C CA . HIS B 2 201 ? 318.452 257.784 409.964 1.00 151.36 201 HIS 1 CA 1
ATOM 2431 C C . HIS B 2 201 ? 317.168 257.149 409.446 1.00 151.36 201 HIS 1 C 1
ATOM 2432 O O . HIS B 2 201 ? 316.723 257.450 408.333 1.00 151.36 201 HIS 1 O 1
ATOM 2439 N N . LYS B 2 202 ? 316.568 256.279 410.256 1.00 133.83 202 LYS 1 N 1
ATOM 2440 C CA . LYS B 2 202 ? 315.479 255.408 409.820 1.00 133.83 202 LYS 1 CA 1
ATOM 2441 C C . LYS B 2 202 ? 314.195 255.771 410.564 1.00 133.83 202 LYS 1 C 1
ATOM 2442 O O . LYS B 2 202 ? 314.163 255.795 411.796 1.00 133.83 202 LYS 1 O 1
ATOM 2448 N N . GLN B 2 203 ? 313.135 256.055 409.811 1.00 94.80 203 GLN 1 N 1
ATOM 2449 C CA . GLN B 2 203 ? 311.806 256.091 410.399 1.00 94.80 203 GLN 1 CA 1
ATOM 2450 C C . GLN B 2 203 ? 311.361 254.666 410.706 1.00 94.80 203 GLN 1 C 1
ATOM 2451 O O . GLN B 2 203 ? 311.685 253.723 409.982 1.00 94.80 203 GLN 1 O 1
ATOM 2457 N N . LYS B 2 204 ? 310.634 254.505 411.808 1.00 73.21 204 LYS 1 N 1
ATOM 2458 C CA . LYS B 2 204 ? 310.023 253.220 412.119 1.00 73.21 204 LYS 1 CA 1
ATOM 2459 C C . LYS B 2 204 ? 308.742 253.076 411.308 1.00 73.21 204 LYS 1 C 1
ATOM 2460 O O . LYS B 2 204 ? 307.700 253.625 411.677 1.00 73.21 204 LYS 1 O 1
ATOM 2466 N N . ILE B 2 205 ? 308.825 252.330 410.208 1.00 59.15 205 ILE 1 N 1
ATOM 2467 C CA . ILE B 2 205 ? 307.719 252.210 409.269 1.00 59.15 205 ILE 1 CA 1
ATOM 2468 C C . ILE B 2 205 ? 306.579 251.433 409.922 1.00 59.15 205 ILE 1 C 1
ATOM 2469 O O . ILE B 2 205 ? 306.743 250.825 410.985 1.00 59.15 205 ILE 1 O 1
ATOM 2474 N N . VAL B 2 206 ? 305.400 251.484 409.304 1.00 47.61 206 VAL 1 N 1
ATOM 2475 C CA . VAL B 2 206 ? 304.242 250.763 409.816 1.00 47.61 206 VAL 1 CA 1
ATOM 2476 C C . VAL B 2 206 ? 304.558 249.273 409.858 1.00 47.61 206 VAL 1 C 1
ATOM 2477 O O . VAL B 2 206 ? 304.674 248.615 408.817 1.00 47.61 206 VAL 1 O 1
ATOM 2481 N N . ALA B 2 207 ? 304.695 248.735 411.071 1.00 46.05 207 ALA 1 N 1
ATOM 2482 C CA . ALA B 2 207 ? 305.049 247.341 411.305 1.00 46.05 207 ALA 1 CA 1
ATOM 2483 C C . ALA B 2 207 ? 304.852 247.016 412.778 1.00 46.05 207 ALA 1 C 1
ATOM 2484 O O . ALA B 2 207 ? 305.313 247.770 413.642 1.00 46.05 207 ALA 1 O 1
ATOM 2486 N N . PRO B 2 208 ? 304.179 245.899 413.099 1.00 45.84 208 PRO 1 N 1
ATOM 2487 C CA . PRO B 2 208 ? 304.057 245.396 414.471 1.00 45.84 208 PRO 1 CA 1
ATOM 2488 C C . PRO B 2 208 ? 305.190 244.443 414.863 1.00 45.84 208 PRO 1 C 1
ATOM 2489 O O . PRO B 2 208 ? 305.331 243.360 414.289 1.00 45.84 208 PRO 1 O 1
ATOM 2493 N N . ARG C 3 1 ? 341.855 277.968 373.019 1.00 11.29 13 ARG 2 N 1
ATOM 2494 C CA . ARG C 3 1 ? 340.534 278.309 373.524 1.00 11.29 13 ARG 2 CA 1
ATOM 2495 C C . ARG C 3 1 ? 340.473 279.786 373.879 1.00 11.29 13 ARG 2 C 1
ATOM 2496 O O . ARG C 3 1 ? 340.200 280.146 375.017 1.00 11.29 13 ARG 2 O 1
ATOM 2504 N N . ILE C 3 2 ? 340.728 280.639 372.886 1.00 10.50 14 ILE 2 N 1
ATOM 2505 C CA . ILE C 3 2 ? 340.824 282.070 373.135 1.00 10.50 14 ILE 2 CA 1
ATOM 2506 C C . ILE C 3 2 ? 339.443 282.693 373.046 1.00 10.50 14 ILE 2 C 1
ATOM 2507 O O . ILE C 3 2 ? 338.613 282.280 372.232 1.00 10.50 14 ILE 2 O 1
ATOM 2512 N N . LEU C 3 3 ? 339.190 283.691 373.890 1.00 10.67 15 LEU 2 N 1
ATOM 2513 C CA . LEU C 3 3 ? 337.917 284.400 373.913 1.00 10.67 15 LEU 2 CA 1
ATOM 2514 C C . LEU C 3 3 ? 338.195 285.856 374.237 1.00 10.67 15 LEU 2 C 1
ATOM 2515 O O . LEU C 3 3 ? 339.025 286.148 375.099 1.00 10.67 15 LEU 2 O 1
ATOM 2520 N N . THR C 3 4 ? 337.500 286.764 373.560 1.00 12.38 16 THR 2 N 1
ATOM 2521 C CA . THR C 3 4 ? 337.738 288.199 373.673 1.00 12.38 16 THR 2 CA 1
ATOM 2522 C C . THR C 3 4 ? 336.419 288.900 373.950 1.00 12.38 16 THR 2 C 1
ATOM 2523 O O . THR C 3 4 ? 335.494 288.830 373.136 1.00 12.38 16 THR 2 O 1
ATOM 2527 N N . THR C 3 5 ? 336.332 289.588 375.079 1.00 13.19 17 THR 2 N 1
ATOM 2528 C CA . THR C 3 5 ? 335.142 290.354 375.406 1.00 13.19 17 THR 2 CA 1
ATOM 2529 C C . THR C 3 5 ? 335.442 291.839 375.300 1.00 13.19 17 THR 2 C 1
ATOM 2530 O O . THR C 3 5 ? 336.589 292.265 375.440 1.00 13.19 17 THR 2 O 1
ATOM 2534 N N . ARG C 3 6 ? 334.405 292.625 375.041 1.00 13.72 18 ARG 2 N 1
ATOM 2535 C CA . ARG C 3 6 ? 334.552 294.061 374.864 1.00 13.72 18 ARG 2 CA 1
ATOM 2536 C C . ARG C 3 6 ? 333.297 294.748 375.366 1.00 13.72 18 ARG 2 C 1
ATOM 2537 O O . ARG C 3 6 ? 332.188 294.363 374.992 1.00 13.72 18 ARG 2 O 1
ATOM 2545 N N . ASN C 3 7 ? 333.474 295.753 376.215 1.00 13.66 19 ASN 2 N 1
ATOM 2546 C CA . ASN C 3 7 ? 332.384 296.555 376.746 1.00 13.66 19 ASN 2 CA 1
ATOM 2547 C C . ASN C 3 7 ? 332.767 298.018 376.629 1.00 13.66 19 ASN 2 C 1
ATOM 2548 O O . ASN C 3 7 ? 333.659 298.482 377.341 1.00 13.66 19 ASN 2 O 1
ATOM 2553 N N . GLY C 3 8 ? 332.101 298.736 375.744 1.00 14.25 20 GLY 2 N 1
ATOM 2554 C CA . GLY C 3 8 ? 332.445 300.132 375.552 1.00 14.25 20 GLY 2 CA 1
ATOM 2555 C C . GLY C 3 8 ? 333.772 300.257 374.836 1.00 14.25 20 GLY 2 C 1
ATOM 2556 O O . GLY C 3 8 ? 333.988 299.662 373.777 1.00 14.25 20 GLY 2 O 1
ATOM 2557 N N . HIS C 3 9 ? 334.677 301.050 375.400 1.00 11.19 21 HIS 2 N 1
ATOM 2558 C CA . HIS C 3 9 ? 336.005 301.244 374.840 1.00 11.19 21 HIS 2 CA 1
ATOM 2559 C C . HIS C 3 9 ? 337.079 300.463 375.582 1.00 11.19 21 HIS 2 C 1
ATOM 2560 O O . HIS C 3 9 ? 338.241 300.869 375.565 1.00 11.19 21 HIS 2 O 1
ATOM 2567 N N . THR C 3 10 ? 336.716 299.366 376.241 1.00 13.52 22 THR 2 N 1
ATOM 2568 C CA . THR C 3 10 ? 337.637 298.515 376.977 1.00 13.52 22 THR 2 CA 1
ATOM 2569 C C . THR C 3 10 ? 337.515 297.079 376.485 1.00 13.52 22 THR 2 C 1
ATOM 2570 O O . THR C 3 10 ? 336.471 296.678 375.971 1.00 13.52 22 THR 2 O 1
ATOM 2574 N N . THR C 3 11 ? 338.591 296.303 376.629 1.00 11.43 23 THR 2 N 1
ATOM 2575 C CA . THR C 3 11 ? 338.608 294.914 376.185 1.00 11.43 23 THR 2 CA 1
ATOM 2576 C C . THR C 3 11 ? 339.273 294.032 377.232 1.00 11.43 23 THR 2 C 1
ATOM 2577 O O . THR C 3 11 ? 339.772 294.505 378.254 1.00 11.43 23 THR 2 O 1
ATOM 2581 N N . SER C 3 12 ? 339.281 292.730 376.953 1.00 9.86 24 SER 2 N 1
ATOM 2582 C CA . SER C 3 12 ? 339.832 291.731 377.858 1.00 9.86 24 SER 2 CA 1
ATOM 2583 C C . SER C 3 12 ? 339.969 290.418 377.103 1.00 9.86 24 SER 2 C 1
ATOM 2584 O O . SER C 3 12 ? 339.033 289.967 376.443 1.00 9.86 24 SER 2 O 1
ATOM 2587 N N . THR C 3 13 ? 341.141 289.798 377.222 1.00 10.88 25 THR 2 N 1
ATOM 2588 C CA . THR C 3 13 ? 341.464 288.609 376.444 1.00 10.88 25 THR 2 CA 1
ATOM 2589 C C . THR C 3 13 ? 342.022 287.527 377.353 1.00 10.88 25 THR 2 C 1
ATOM 2590 O O . THR C 3 13 ? 342.868 287.799 378.205 1.00 10.88 25 THR 2 O 1
ATOM 2594 N N . THR C 3 14 ? 341.550 286.298 377.157 1.00 12.18 26 THR 2 N 1
ATOM 2595 C CA . THR C 3 14 ? 342.017 285.154 377.928 1.00 12.18 26 THR 2 CA 1
ATOM 2596 C C . THR C 3 14 ? 342.301 284.014 376.966 1.00 12.18 26 THR 2 C 1
ATOM 2597 O O . THR C 3 14 ? 341.729 283.971 375.876 1.00 12.18 26 THR 2 O 1
ATOM 2601 N N . GLN C 3 15 ? 343.192 283.103 377.357 1.00 9.78 27 GLN 2 N 1
ATOM 2602 C CA . GLN C 3 15 ? 343.556 282.019 376.452 1.00 9.78 27 GLN 2 CA 1
ATOM 2603 C C . GLN C 3 15 ? 343.140 280.657 376.986 1.00 9.78 27 GLN 2 C 1
ATOM 2604 O O . GLN C 3 15 ? 343.170 279.669 376.248 1.00 9.78 27 GLN 2 O 1
ATOM 2610 N N . SER C 3 16 ? 342.756 280.575 378.253 1.00 9.78 28 SER 2 N 1
ATOM 2611 C CA . SER C 3 16 ? 342.288 279.331 378.852 1.00 9.78 28 SER 2 CA 1
ATOM 2612 C C . SER C 3 16 ? 340.858 279.532 379.331 1.00 9.78 28 SER 2 C 1
ATOM 2613 O O . SER C 3 16 ? 340.632 279.822 380.509 1.00 9.78 28 SER 2 O 1
ATOM 2616 N N . SER C 3 17 ? 339.895 279.362 378.432 1.00 9.78 29 SER 2 N 1
ATOM 2617 C CA . SER C 3 17 ? 338.508 279.668 378.743 1.00 9.78 29 SER 2 CA 1
ATOM 2618 C C . SER C 3 17 ? 337.620 278.494 378.372 1.00 9.78 29 SER 2 C 1
ATOM 2619 O O . SER C 3 17 ? 337.822 277.857 377.338 1.00 9.78 29 SER 2 O 1
ATOM 2622 N N . VAL C 3 18 ? 336.623 278.223 379.217 1.00 9.78 30 VAL 2 N 1
ATOM 2623 C CA . VAL C 3 18 ? 335.713 277.106 379.004 1.00 9.78 30 VAL 2 CA 1
ATOM 2624 C C . VAL C 3 18 ? 334.294 277.553 378.686 1.00 9.78 30 VAL 2 C 1
ATOM 2625 O O . VAL C 3 18 ? 333.365 276.749 378.808 1.00 9.78 30 VAL 2 O 1
ATOM 2629 N N . GLY C 3 19 ? 334.095 278.802 378.289 1.00 13.02 31 GLY 2 N 1
ATOM 2630 C CA . GLY C 3 19 ? 332.798 279.276 377.848 1.00 13.02 31 GLY 2 CA 1
ATOM 2631 C C . GLY C 3 19 ? 332.229 280.337 378.774 1.00 13.02 31 GLY 2 C 1
ATOM 2632 O O . GLY C 3 19 ? 332.873 280.800 379.714 1.00 13.02 31 GLY 2 O 1
ATOM 2633 N N . ILE C 3 20 ? 330.991 280.718 378.472 1.00 8.82 32 ILE 2 N 1
ATOM 2634 C CA . ILE C 3 20 ? 330.221 281.660 379.276 1.00 8.82 32 ILE 2 CA 1
ATOM 2635 C C . ILE C 3 20 ? 329.005 280.943 379.835 1.00 8.82 32 ILE 2 C 1
ATOM 2636 O O . ILE C 3 20 ? 328.466 280.027 379.206 1.00 8.82 32 ILE 2 O 1
ATOM 2641 N N . THR C 3 21 ? 328.595 281.338 381.029 1.00 7.15 33 THR 2 N 1
ATOM 2642 C CA . THR C 3 21 ? 327.436 280.735 381.639 1.00 7.15 33 THR 2 CA 1
ATOM 2643 C C . THR C 3 21 ? 326.358 281.788 381.684 1.00 7.15 33 THR 2 C 1
ATOM 2644 O O . THR C 3 21 ? 326.542 282.838 382.282 1.00 7.15 33 THR 2 O 1
ATOM 2648 N N . HIS C 3 22 ? 325.222 281.504 381.066 1.00 7.41 34 HIS 2 N 1
ATOM 2649 C CA . HIS C 3 22 ? 324.127 282.445 381.084 1.00 7.41 34 HIS 2 CA 1
ATOM 2650 C C . HIS C 3 22 ? 323.250 281.907 382.182 1.00 7.41 34 HIS 2 C 1
ATOM 2651 O O . HIS C 3 22 ? 322.774 280.777 382.108 1.00 7.41 34 HIS 2 O 1
ATOM 2658 N N . GLY C 3 23 ? 323.034 282.713 383.209 1.00 9.78 35 GLY 2 N 1
ATOM 2659 C CA . GLY C 3 23 ? 322.261 282.246 384.339 1.00 9.78 35 GLY 2 CA 1
ATOM 2660 C C . GLY C 3 23 ? 320.905 282.910 384.393 1.00 9.78 35 GLY 2 C 1
ATOM 2661 O O . GLY C 3 23 ? 320.810 284.145 384.319 1.00 9.78 35 GLY 2 O 1
ATOM 2662 N N . TYR C 3 24 ? 319.846 282.108 384.474 1.00 7.45 36 TYR 2 N 1
ATOM 2663 C CA . TYR C 3 24 ? 318.475 282.518 384.757 1.00 7.45 36 TYR 2 CA 1
ATOM 2664 C C . TYR C 3 24 ? 317.746 283.202 383.606 1.00 7.45 36 TYR 2 C 1
ATOM 2665 O O . TYR C 3 24 ? 316.526 283.357 383.679 1.00 7.45 36 TYR 2 O 1
ATOM 2674 N N . ALA C 3 25 ? 318.449 283.587 382.543 1.00 8.24 37 ALA 2 N 1
ATOM 2675 C CA . ALA C 3 25 ? 317.827 284.108 381.325 1.00 8.24 37 ALA 2 CA 1
ATOM 2676 C C . ALA C 3 25 ? 318.919 284.494 380.341 1.00 8.24 37 ALA 2 C 1
ATOM 2677 O O . ALA C 3 25 ? 320.062 284.747 380.727 1.00 8.24 37 ALA 2 O 1
ATOM 2679 N N . THR C 3 26 ? 318.539 284.586 379.069 1.00 11.55 38 THR 2 N 1
ATOM 2680 C CA . THR C 3 26 ? 319.482 284.981 378.034 1.00 11.55 38 THR 2 CA 1
ATOM 2681 C C . THR C 3 26 ? 319.126 286.329 377.416 1.00 11.55 38 THR 2 C 1
ATOM 2682 O O . THR C 3 26 ? 319.921 286.881 376.650 1.00 11.55 38 THR 2 O 1
ATOM 2686 N N . ALA C 3 27 ? 317.969 286.889 377.756 1.00 14.67 39 ALA 2 N 1
ATOM 2687 C CA . ALA C 3 27 ? 317.553 288.182 377.237 1.00 14.67 39 ALA 2 CA 1
ATOM 2688 C C . ALA C 3 27 ? 316.998 289.026 378.373 1.00 14.67 39 ALA 2 C 1
ATOM 2689 O O . ALA C 3 27 ? 316.806 288.554 379.495 1.00 14.67 39 ALA 2 O 1
ATOM 2691 N N . GLU C 3 28 ? 316.745 290.295 378.074 1.00 22.10 40 GLU 2 N 1
ATOM 2692 C CA . GLU C 3 28 ? 316.142 291.192 379.044 1.00 22.10 40 GLU 2 CA 1
ATOM 2693 C C . GLU C 3 28 ? 314.662 291.403 378.727 1.00 22.10 40 GLU 2 C 1
ATOM 2694 O O . GLU C 3 28 ? 314.256 291.497 377.567 1.00 22.10 40 GLU 2 O 1
ATOM 2700 N N . ASP C 3 29 ? 313.857 291.487 379.781 1.00 22.11 41 ASP 2 N 1
ATOM 2701 C CA . ASP C 3 29 ? 312.412 291.596 379.670 1.00 22.11 41 ASP 2 CA 1
ATOM 2702 C C . ASP C 3 29 ? 311.994 293.061 379.557 1.00 22.11 41 ASP 2 C 1
ATOM 2703 O O . ASP C 3 29 ? 312.814 293.949 379.313 1.00 22.11 41 ASP 2 O 1
ATOM 2708 N N . PHE C 3 30 ? 310.699 293.318 379.727 1.00 21.08 42 PHE 2 N 1
ATOM 2709 C CA . PHE C 3 30 ? 310.126 294.630 379.452 1.00 21.08 42 PHE 2 CA 1
ATOM 2710 C C . PHE C 3 30 ? 310.691 295.686 380.392 1.00 21.08 42 PHE 2 C 1
ATOM 2711 O O . PHE C 3 30 ? 310.628 295.539 381.615 1.00 21.08 42 PHE 2 O 1
ATOM 2719 N N . VAL C 3 31 ? 311.224 296.764 379.812 1.00 18.88 43 VAL 2 N 1
ATOM 2720 C CA . VAL C 3 31 ? 311.843 297.829 380.595 1.00 18.88 43 VAL 2 CA 1
ATOM 2721 C C . VAL C 3 31 ? 310.855 298.954 380.866 1.00 18.88 43 VAL 2 C 1
ATOM 2722 O O . VAL C 3 31 ? 310.902 299.595 381.920 1.00 18.88 43 VAL 2 O 1
ATOM 2726 N N . ASN C 3 32 ? 309.954 299.220 379.925 1.00 21.97 44 ASN 2 N 1
ATOM 2727 C CA . ASN C 3 32 ? 308.963 300.278 380.069 1.00 21.97 44 ASN 2 CA 1
ATOM 2728 C C . ASN C 3 32 ? 307.731 299.700 380.748 1.00 21.97 44 ASN 2 C 1
ATOM 2729 O O . ASN C 3 32 ? 307.096 298.785 380.219 1.00 21.97 44 ASN 2 O 1
ATOM 2734 N N . GLY C 3 33 ? 307.387 300.234 381.912 1.00 16.44 45 GLY 2 N 1
ATOM 2735 C CA . GLY C 3 33 ? 306.238 299.761 382.643 1.00 16.44 45 GLY 2 CA 1
ATOM 2736 C C . GLY C 3 33 ? 305.313 300.878 383.071 1.00 16.44 45 GLY 2 C 1
ATOM 2737 O O . GLY C 3 33 ? 305.576 302.060 382.845 1.00 16.44 45 GLY 2 O 1
ATOM 2738 N N . PRO C 3 34 ? 304.197 300.515 383.700 1.00 13.95 46 PRO 2 N 1
ATOM 2739 C CA . PRO C 3 34 ? 303.256 301.539 384.169 1.00 13.95 46 PRO 2 CA 1
ATOM 2740 C C . PRO C 3 34 ? 303.699 302.272 385.421 1.00 13.95 46 PRO 2 C 1
ATOM 2741 O O . PRO C 3 34 ? 302.921 303.075 385.945 1.00 13.95 46 PRO 2 O 1
ATOM 2745 N N . ASN C 3 35 ? 304.903 302.025 385.930 1.00 14.12 47 ASN 2 N 1
ATOM 2746 C CA . ASN C 3 35 ? 305.278 302.616 387.208 1.00 14.12 47 ASN 2 CA 1
ATOM 2747 C C . ASN C 3 35 ? 306.186 303.827 387.030 1.00 14.12 47 ASN 2 C 1
ATOM 2748 O O . ASN C 3 35 ? 306.373 304.608 387.965 1.00 14.12 47 ASN 2 O 1
ATOM 2753 N N . THR C 3 36 ? 306.774 303.996 385.848 1.00 13.22 48 THR 2 N 1
ATOM 2754 C CA . THR C 3 36 ? 307.661 305.130 385.620 1.00 13.22 48 THR 2 CA 1
ATOM 2755 C C . THR C 3 36 ? 307.029 306.239 384.797 1.00 13.22 48 THR 2 C 1
ATOM 2756 O O . THR C 3 36 ? 307.666 307.279 384.617 1.00 13.22 48 THR 2 O 1
ATOM 2760 N N . SER C 3 37 ? 305.816 306.048 384.286 1.00 10.68 49 SER 2 N 1
ATOM 2761 C CA . SER C 3 37 ? 305.100 307.055 383.508 1.00 10.68 49 SER 2 CA 1
ATOM 2762 C C . SER C 3 37 ? 305.830 307.434 382.230 1.00 10.68 49 SER 2 C 1
ATOM 2763 O O . SER C 3 37 ? 305.537 308.469 381.635 1.00 10.68 49 SER 2 O 1
ATOM 2766 N N . GLY C 3 38 ? 306.777 306.616 381.790 1.00 11.19 50 GLY 2 N 1
ATOM 2767 C CA . GLY C 3 38 ? 307.477 306.890 380.548 1.00 11.19 50 GLY 2 CA 1
ATOM 2768 C C . GLY C 3 38 ? 308.615 307.879 380.658 1.00 11.19 50 GLY 2 C 1
ATOM 2769 O O . GLY C 3 38 ? 308.934 308.557 379.676 1.00 11.19 50 GLY 2 O 1
ATOM 2770 N N . LEU C 3 39 ? 309.251 307.966 381.821 1.00 11.93 51 LEU 2 N 1
ATOM 2771 C CA . LEU C 3 39 ? 310.310 308.937 382.050 1.00 11.93 51 LEU 2 CA 1
ATOM 2772 C C . LEU C 3 39 ? 311.698 308.314 382.115 1.00 11.93 51 LEU 2 C 1
ATOM 2773 O O . LEU C 3 39 ? 312.670 309.039 382.343 1.00 11.93 51 LEU 2 O 1
ATOM 2778 N N . GLU C 3 40 ? 311.817 307.003 381.923 1.00 14.80 52 GLU 2 N 1
ATOM 2779 C CA . GLU C 3 40 ? 313.116 306.348 381.980 1.00 14.80 52 GLU 2 CA 1
ATOM 2780 C C . GLU C 3 40 ? 313.958 306.708 380.766 1.00 14.80 52 GLU 2 C 1
ATOM 2781 O O . GLU C 3 40 ? 313.456 307.260 379.785 1.00 14.80 52 GLU 2 O 1
ATOM 2787 N N . THR C 3 41 ? 315.248 306.388 380.838 1.00 14.14 53 THR 2 N 1
ATOM 2788 C CA . THR C 3 41 ? 316.194 306.657 379.763 1.00 14.14 53 THR 2 CA 1
ATOM 2789 C C . THR C 3 41 ? 317.406 305.760 379.946 1.00 14.14 53 THR 2 C 1
ATOM 2790 O O . THR C 3 41 ? 317.650 305.266 381.049 1.00 14.14 53 THR 2 O 1
ATOM 2794 N N . ARG C 3 42 ? 318.153 305.540 378.870 1.00 11.60 54 ARG 2 N 1
ATOM 2795 C CA . ARG C 3 42 ? 319.329 304.686 378.927 1.00 11.60 54 ARG 2 CA 1
ATOM 2796 C C . ARG C 3 42 ? 320.606 305.516 379.005 1.00 11.60 54 ARG 2 C 1
ATOM 2797 O O . ARG C 3 42 ? 320.656 306.664 378.561 1.00 11.60 54 ARG 2 O 1
ATOM 2805 N N . VAL C 3 43 ? 321.650 304.920 379.576 1.00 13.85 55 VAL 2 N 1
ATOM 2806 C CA . VAL C 3 43 ? 322.960 305.550 379.706 1.00 13.85 55 VAL 2 CA 1
ATOM 2807 C C . VAL C 3 43 ? 324.000 304.552 379.218 1.00 13.85 55 VAL 2 C 1
ATOM 2808 O O . VAL C 3 43 ? 324.304 303.581 379.915 1.00 13.85 55 VAL 2 O 1
ATOM 2812 N N . VAL C 3 44 ? 324.552 304.790 378.028 1.00 12.76 56 VAL 2 N 1
ATOM 2813 C CA . VAL C 3 44 ? 325.500 303.841 377.454 1.00 12.76 56 VAL 2 CA 1
ATOM 2814 C C . VAL C 3 44 ? 326.932 304.165 377.863 1.00 12.76 56 VAL 2 C 1
ATOM 2815 O O . VAL C 3 44 ? 327.838 303.350 377.664 1.00 12.76 56 VAL 2 O 1
ATOM 2819 N N . GLN C 3 45 ? 327.172 305.348 378.422 1.00 15.66 57 GLN 2 N 1
ATOM 2820 C CA . GLN C 3 45 ? 328.491 305.675 378.938 1.00 15.66 57 GLN 2 CA 1
ATOM 2821 C C . GLN C 3 45 ? 328.815 304.953 380.235 1.00 15.66 57 GLN 2 C 1
ATOM 2822 O O . GLN C 3 45 ? 329.930 305.100 380.738 1.00 15.66 57 GLN 2 O 1
ATOM 2828 N N . ALA C 3 46 ? 327.884 304.181 380.782 1.00 14.18 58 ALA 2 N 1
ATOM 2829 C CA . ALA C 3 46 ? 328.050 303.576 382.093 1.00 14.18 58 ALA 2 CA 1
ATOM 2830 C C . ALA C 3 46 ? 328.394 302.099 382.043 1.00 14.18 58 ALA 2 C 1
ATOM 2831 O O . ALA C 3 46 ? 328.568 301.488 383.097 1.00 14.18 58 ALA 2 O 1
ATOM 2833 N N . GLU C 3 47 ? 328.513 301.512 380.859 1.00 13.64 59 GLU 2 N 1
ATOM 2834 C CA . GLU C 3 47 ? 328.702 300.075 380.704 1.00 13.64 59 GLU 2 CA 1
ATOM 2835 C C . GLU C 3 47 ? 330.141 299.792 380.295 1.00 13.64 59 GLU 2 C 1
ATOM 2836 O O . GLU C 3 47 ? 330.458 299.789 379.104 1.00 13.64 59 GLU 2 O 1
ATOM 2842 N N . ARG C 3 48 ? 331.007 299.546 381.274 1.00 9.78 60 ARG 2 N 1
ATOM 2843 C CA . ARG C 3 48 ? 332.390 299.166 381.011 1.00 9.78 60 ARG 2 CA 1
ATOM 2844 C C . ARG C 3 48 ? 332.968 298.532 382.271 1.00 9.78 60 ARG 2 C 1
ATOM 2845 O O . ARG C 3 48 ? 332.301 298.444 383.304 1.00 9.78 60 ARG 2 O 1
ATOM 2853 N N . PHE C 3 49 ? 334.224 298.105 382.178 1.00 10.08 61 PHE 2 N 1
ATOM 2854 C CA . PHE C 3 49 ? 334.832 297.279 383.212 1.00 10.08 61 PHE 2 CA 1
ATOM 2855 C C . PHE C 3 49 ? 335.379 298.116 384.365 1.00 10.08 61 PHE 2 C 1
ATOM 2856 O O . PHE C 3 49 ? 335.629 299.314 384.241 1.00 10.08 61 PHE 2 O 1
ATOM 2864 N N . PHE C 3 50 ? 335.581 297.449 385.501 1.00 11.93 62 PHE 2 N 1
ATOM 2865 C CA . PHE C 3 50 ? 336.339 297.988 386.623 1.00 11.93 62 PHE 2 CA 1
ATOM 2866 C C . PHE C 3 50 ? 336.813 296.820 387.476 1.00 11.93 62 PHE 2 C 1
ATOM 2867 O O . PHE C 3 50 ? 336.187 295.759 387.471 1.00 11.93 62 PHE 2 O 1
ATOM 2875 N N . LYS C 3 51 ? 337.916 297.011 388.197 1.00 9.78 63 LYS 2 N 1
ATOM 2876 C CA . LYS C 3 51 ? 338.607 295.917 388.866 1.00 9.78 63 LYS 2 CA 1
ATOM 2877 C C . LYS C 3 51 ? 338.551 296.041 390.380 1.00 9.78 63 LYS 2 C 1
ATOM 2878 O O . LYS C 3 51 ? 338.265 297.107 390.927 1.00 9.78 63 LYS 2 O 1
ATOM 2884 N N . THR C 3 52 ? 338.849 294.931 391.053 1.00 10.62 64 THR 2 N 1
ATOM 2885 C CA . THR C 3 52 ? 338.850 294.877 392.506 1.00 10.62 64 THR 2 CA 1
ATOM 2886 C C . THR C 3 52 ? 339.634 293.654 392.963 1.00 10.62 64 THR 2 C 1
ATOM 2887 O O . THR C 3 52 ? 339.923 292.748 392.184 1.00 10.62 64 THR 2 O 1
ATOM 2891 N N . HIS C 3 53 ? 339.984 293.648 394.244 1.00 12.07 65 HIS 2 N 1
ATOM 2892 C CA . HIS C 3 53 ? 340.741 292.577 394.872 1.00 12.07 65 HIS 2 CA 1
ATOM 2893 C C . HIS C 3 53 ? 339.828 291.808 395.814 1.00 12.07 65 HIS 2 C 1
ATOM 2894 O O . HIS C 3 53 ? 339.016 292.398 396.529 1.00 12.07 65 HIS 2 O 1
ATOM 2901 N N . LEU C 3 54 ? 339.961 290.480 395.817 1.00 11.85 66 LEU 2 N 1
ATOM 2902 C CA . LEU C 3 54 ? 339.008 289.630 396.527 1.00 11.85 66 LEU 2 CA 1
ATOM 2903 C C . LEU C 3 54 ? 339.623 288.989 397.763 1.00 11.85 66 LEU 2 C 1
ATOM 2904 O O . LEU C 3 54 ? 339.169 289.276 398.871 1.00 11.85 66 LEU 2 O 1
ATOM 2909 N N . PHE C 3 55 ? 340.662 288.171 397.624 1.00 9.78 67 PHE 2 N 1
ATOM 2910 C CA . PHE C 3 55 ? 341.346 287.573 398.766 1.00 9.78 67 PHE 2 CA 1
ATOM 2911 C C . PHE C 3 55 ? 342.547 286.797 398.250 1.00 9.78 67 PHE 2 C 1
ATOM 2912 O O . PHE C 3 55 ? 342.767 286.688 397.043 1.00 9.78 67 PHE 2 O 1
ATOM 2920 N N . ASP C 3 56 ? 343.331 286.262 399.180 1.00 13.34 68 ASP 2 N 1
ATOM 2921 C CA . ASP C 3 56 ? 344.551 285.531 398.863 1.00 13.34 68 ASP 2 CA 1
ATOM 2922 C C . ASP C 3 56 ? 344.341 284.074 399.238 1.00 13.34 68 ASP 2 C 1
ATOM 2923 O O . ASP C 3 56 ? 344.030 283.765 400.391 1.00 13.34 68 ASP 2 O 1
ATOM 2928 N N . TRP C 3 57 ? 344.518 283.185 398.271 1.00 13.65 69 TRP 2 N 1
ATOM 2929 C CA . TRP C 3 57 ? 344.250 281.765 398.440 1.00 13.65 69 TRP 2 CA 1
ATOM 2930 C C . TRP C 3 57 ? 345.525 281.080 398.918 1.00 13.65 69 TRP 2 C 1
ATOM 2931 O O . TRP C 3 57 ? 346.423 280.800 398.122 1.00 13.65 69 TRP 2 O 1
ATOM 2942 N N . VAL C 3 58 ? 345.600 280.812 400.218 1.00 13.38 70 VAL 2 N 1
ATOM 2943 C CA . VAL C 3 58 ? 346.760 280.186 400.832 1.00 13.38 70 VAL 2 CA 1
ATOM 2944 C C . VAL C 3 58 ? 346.499 278.693 400.966 1.00 13.38 70 VAL 2 C 1
ATOM 2945 O O . VAL C 3 58 ? 345.365 278.222 400.864 1.00 13.38 70 VAL 2 O 1
ATOM 2949 N N . THR C 3 59 ? 347.573 277.946 401.216 1.00 13.35 71 THR 2 N 1
ATOM 2950 C CA . THR C 3 59 ? 347.460 276.496 401.305 1.00 13.35 71 THR 2 CA 1
ATOM 2951 C C . THR C 3 59 ? 346.839 276.030 402.613 1.00 13.35 71 THR 2 C 1
ATOM 2952 O O . THR C 3 59 ? 346.628 274.827 402.785 1.00 13.35 71 THR 2 O 1
ATOM 2956 N N . SER C 3 60 ? 346.556 276.940 403.541 1.00 14.73 72 SER 2 N 1
ATOM 2957 C CA . SER C 3 60 ? 346.032 276.543 404.843 1.00 14.73 72 SER 2 CA 1
ATOM 2958 C C . SER C 3 60 ? 344.537 276.784 405.000 1.00 14.73 72 SER 2 C 1
ATOM 2959 O O . SER C 3 60 ? 344.053 276.768 406.135 1.00 14.73 72 SER 2 O 1
ATOM 2962 N N . ASP C 3 61 ? 343.793 277.005 403.923 1.00 15.84 73 ASP 2 N 1
ATOM 2963 C CA . ASP C 3 61 ? 342.362 277.248 404.067 1.00 15.84 73 ASP 2 CA 1
ATOM 2964 C C . ASP C 3 61 ? 341.590 275.955 403.858 1.00 15.84 73 ASP 2 C 1
ATOM 2965 O O . ASP C 3 61 ? 341.754 275.309 402.819 1.00 15.84 73 ASP 2 O 1
ATOM 2970 N N . PRO C 3 62 ? 340.747 275.556 404.799 1.00 12.99 74 PRO 2 N 1
ATOM 2971 C CA . PRO C 3 62 ? 340.022 274.291 404.656 1.00 12.99 74 PRO 2 CA 1
ATOM 2972 C C . PRO C 3 62 ? 338.785 274.431 403.791 1.00 12.99 74 PRO 2 C 1
ATOM 2973 O O . PRO C 3 62 ? 338.447 275.539 403.371 1.00 12.99 74 PRO 2 O 1
ATOM 2977 N N . PHE C 3 63 ? 338.096 273.324 403.528 1.00 11.99 75 PHE 2 N 1
ATOM 2978 C CA . PHE C 3 63 ? 336.854 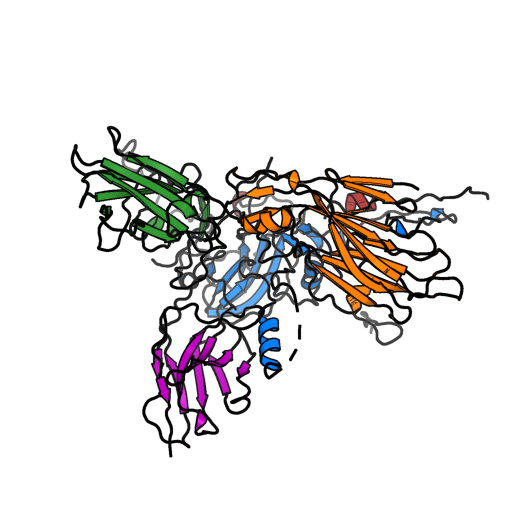273.382 402.771 1.00 11.99 75 PHE 2 CA 1
ATOM 2979 C C . PHE C 3 63 ? 335.812 274.188 403.529 1.00 11.99 75 PHE 2 C 1
ATOM 2980 O O . PHE C 3 63 ? 335.673 274.070 404.747 1.00 11.99 75 PHE 2 O 1
ATOM 2988 N N . GLY C 3 64 ? 335.073 275.012 402.797 1.00 14.44 76 GLY 2 N 1
ATOM 2989 C CA . GLY C 3 64 ? 333.996 275.769 403.388 1.00 14.44 76 GLY 2 CA 1
ATOM 2990 C C . GLY C 3 64 ? 334.292 277.223 403.651 1.00 14.44 76 GLY 2 C 1
ATOM 2991 O O . GLY C 3 64 ? 333.417 277.930 404.159 1.00 14.44 76 GLY 2 O 1
ATOM 2992 N N . ARG C 3 65 ? 335.491 277.696 403.333 1.00 15.30 77 ARG 2 N 1
ATOM 2993 C CA . ARG C 3 65 ? 335.813 279.107 403.492 1.00 15.30 77 ARG 2 CA 1
ATOM 2994 C C . ARG C 3 65 ? 335.225 279.888 402.325 1.00 15.30 77 ARG 2 C 1
ATOM 2995 O O . ARG C 3 65 ? 335.355 279.470 401.172 1.00 15.30 77 ARG 2 O 1
ATOM 3003 N N . TYR C 3 66 ? 334.570 281.013 402.615 1.00 17.33 78 TYR 2 N 1
ATOM 3004 C CA . TYR C 3 66 ? 333.838 281.766 401.602 1.00 17.33 78 TYR 2 CA 1
ATOM 3005 C C . TYR C 3 66 ? 334.195 283.242 401.676 1.00 17.33 78 TYR 2 C 1
ATOM 3006 O O . TYR C 3 66 ? 334.732 283.701 402.686 1.00 17.33 78 TYR 2 O 1
ATOM 3015 N N . TYR C 3 67 ? 333.905 283.974 400.602 1.00 15.04 79 TYR 2 N 1
ATOM 3016 C CA . TYR C 3 67 ? 334.108 285.417 400.528 1.00 15.04 79 TYR 2 CA 1
ATOM 3017 C C . TYR C 3 67 ? 332.903 286.047 399.835 1.00 15.04 79 TYR 2 C 1
ATOM 3018 O O . TYR C 3 67 ? 332.537 285.638 398.731 1.00 15.04 79 TYR 2 O 1
ATOM 3027 N N . LEU C 3 68 ? 332.298 287.045 400.476 1.00 15.33 80 LEU 2 N 1
ATOM 3028 C CA . LEU C 3 68 ? 331.101 287.683 399.945 1.00 15.33 80 LEU 2 CA 1
ATOM 3029 C C . LEU C 3 68 ? 331.415 289.065 399.387 1.00 15.33 80 LEU 2 C 1
ATOM 3030 O O . LEU C 3 68 ? 332.214 289.817 399.947 1.00 15.33 80 LEU 2 O 1
ATOM 3035 N N . LEU C 3 69 ? 330.750 289.416 398.288 1.00 15.09 81 LEU 2 N 1
ATOM 3036 C CA . LEU C 3 69 ? 330.933 290.717 397.652 1.00 15.09 81 LEU 2 CA 1
ATOM 3037 C C . LEU C 3 69 ? 329.591 291.208 397.140 1.00 15.09 81 LEU 2 C 1
ATOM 3038 O O . LEU C 3 69 ? 329.026 290.616 396.219 1.00 15.09 81 LEU 2 O 1
ATOM 3043 N N . GLU C 3 70 ? 329.091 292.290 397.724 1.00 25.77 82 GLU 2 N 1
ATOM 3044 C CA . GLU C 3 70 ? 327.770 292.811 397.413 1.00 25.77 82 GLU 2 CA 1
ATOM 3045 C C . GLU C 3 70 ? 327.827 293.757 396.225 1.00 25.77 82 GLU 2 C 1
ATOM 3046 O O . GLU C 3 70 ? 328.662 294.662 396.174 1.00 25.77 82 GLU 2 O 1
ATOM 3052 N N . LEU C 3 71 ? 326.911 293.558 395.287 1.00 15.32 83 LEU 2 N 1
ATOM 3053 C CA . LEU C 3 71 ? 326.800 294.325 394.065 1.00 15.32 83 LEU 2 CA 1
ATOM 3054 C C . LEU C 3 71 ? 325.515 295.141 394.088 1.00 15.32 83 LEU 2 C 1
ATOM 3055 O O . LEU C 3 71 ? 324.450 294.599 394.390 1.00 15.32 83 LEU 2 O 1
ATOM 3060 N N . PRO C 3 72 ? 325.566 296.443 393.756 1.00 18.35 84 PRO 2 N 1
ATOM 3061 C CA . PRO C 3 72 ? 326.697 297.264 393.319 1.00 18.35 84 PRO 2 CA 1
ATOM 3062 C C . PRO C 3 72 ? 327.483 297.883 394.464 1.00 18.35 84 PRO 2 C 1
ATOM 3063 O O . PRO C 3 72 ? 326.899 298.309 395.452 1.00 18.35 84 PRO 2 O 1
ATOM 3067 N N . THR C 3 73 ? 328.801 297.946 394.319 1.00 25.92 85 THR 2 N 1
ATOM 3068 C CA . THR C 3 73 ? 329.663 298.363 395.410 1.00 25.92 85 THR 2 CA 1
ATOM 3069 C C . THR C 3 73 ? 330.061 299.827 395.247 1.00 25.92 85 THR 2 C 1
ATOM 3070 O O . THR C 3 73 ? 329.600 300.528 394.345 1.00 25.92 85 THR 2 O 1
ATOM 3074 N N . ASP C 3 74 ? 330.932 300.298 396.136 1.00 28.95 86 ASP 2 N 1
ATOM 3075 C CA . ASP C 3 74 ? 331.413 301.671 396.058 1.00 28.95 86 ASP 2 CA 1
ATOM 3076 C C . ASP C 3 74 ? 332.318 301.853 394.848 1.00 28.95 86 ASP 2 C 1
ATOM 3077 O O . ASP C 3 74 ? 333.385 301.243 394.756 1.00 28.95 86 ASP 2 O 1
ATOM 3082 N N . HIS C 3 75 ? 331.891 302.707 393.926 1.00 28.01 87 HIS 2 N 1
ATOM 3083 C CA . HIS C 3 75 ? 332.583 302.930 392.667 1.00 28.01 87 HIS 2 CA 1
ATOM 3084 C C . HIS C 3 75 ? 332.704 304.431 392.465 1.00 28.01 87 HIS 2 C 1
ATOM 3085 O O . HIS C 3 75 ? 331.990 305.201 393.113 1.00 28.01 87 HIS 2 O 1
ATOM 3092 N N . LYS C 3 76 ? 333.610 304.849 391.584 1.00 28.88 88 LYS 2 N 1
ATOM 3093 C CA . LYS C 3 76 ? 333.949 306.261 391.480 1.00 28.88 88 LYS 2 CA 1
ATOM 3094 C C . LYS C 3 76 ? 333.721 306.838 390.088 1.00 28.88 88 LYS 2 C 1
ATOM 3095 O O . LYS C 3 76 ? 333.796 308.057 389.910 1.00 28.88 88 LYS 2 O 1
ATOM 3101 N N . GLY C 3 77 ? 333.449 306.001 389.096 1.00 22.71 89 GLY 2 N 1
ATOM 3102 C CA . GLY C 3 77 ? 333.318 306.450 387.726 1.00 22.71 89 GLY 2 CA 1
ATOM 3103 C C . GLY C 3 77 ? 332.014 307.176 387.484 1.00 22.71 89 GLY 2 C 1
ATOM 3104 O O . GLY C 3 77 ? 331.489 307.875 388.351 1.00 22.71 89 GLY 2 O 1
ATOM 3105 N N . VAL C 3 78 ? 331.487 307.015 386.270 1.00 18.53 90 VAL 2 N 1
ATOM 3106 C CA . VAL C 3 78 ? 330.198 307.621 385.947 1.00 18.53 90 VAL 2 CA 1
ATOM 3107 C C . VAL C 3 78 ? 329.068 306.816 386.575 1.00 18.53 90 VAL 2 C 1
ATOM 3108 O O . VAL C 3 78 ? 328.030 307.365 386.968 1.00 18.53 90 VAL 2 O 1
ATOM 3112 N N . TYR C 3 79 ? 329.262 305.502 386.704 1.00 15.72 91 TYR 2 N 1
ATOM 3113 C CA . TYR C 3 79 ? 328.255 304.670 387.348 1.00 15.72 91 TYR 2 CA 1
ATOM 3114 C C . TYR C 3 79 ? 328.080 305.041 388.812 1.00 15.72 91 TYR 2 C 1
ATOM 3115 O O . TYR C 3 79 ? 326.952 305.098 389.308 1.00 15.72 91 TYR 2 O 1
ATOM 3124 N N . GLY C 3 80 ? 329.179 305.303 389.518 1.00 18.75 92 GLY 2 N 1
ATOM 3125 C CA . GLY C 3 80 ? 329.090 305.699 390.911 1.00 18.75 92 GLY 2 CA 1
ATOM 3126 C C . GLY C 3 80 ? 328.446 307.049 391.131 1.00 18.75 92 GLY 2 C 1
ATOM 3127 O O . GLY C 3 80 ? 328.050 307.357 392.257 1.00 18.75 92 GLY 2 O 1
ATOM 3128 N N . SER C 3 81 ? 328.346 307.864 390.087 1.00 18.09 93 SER 2 N 1
ATOM 3129 C CA . SER C 3 81 ? 327.652 309.141 390.150 1.00 18.09 93 SER 2 CA 1
ATOM 3130 C C . SER C 3 81 ? 326.195 309.027 389.743 1.00 18.09 93 SER 2 C 1
ATOM 3131 O O . SER C 3 81 ? 325.372 309.834 390.190 1.00 18.09 93 SER 2 O 1
ATOM 3134 N N . LEU C 3 82 ? 325.860 308.054 388.896 1.00 14.88 94 LEU 2 N 1
ATOM 3135 C CA . LEU C 3 82 ? 324.458 307.800 388.589 1.00 14.88 94 LEU 2 CA 1
ATOM 3136 C C . LEU C 3 82 ? 323.643 307.570 389.853 1.00 14.88 94 LEU 2 C 1
ATOM 3137 O O . LEU C 3 82 ? 322.515 308.054 389.961 1.00 14.88 94 LEU 2 O 1
ATOM 3142 N N . THR C 3 83 ? 324.194 306.839 390.820 1.00 17.73 95 THR 2 N 1
ATOM 3143 C CA . THR C 3 83 ? 323.474 306.583 392.062 1.00 17.73 95 THR 2 CA 1
ATOM 3144 C C . THR C 3 83 ? 323.350 307.832 392.921 1.00 17.73 95 THR 2 C 1
ATOM 3145 O O . THR C 3 83 ? 322.623 307.816 393.918 1.00 17.73 95 THR 2 O 1
ATOM 3149 N N . ASP C 3 84 ? 324.058 308.906 392.571 1.00 19.69 96 ASP 2 N 1
ATOM 3150 C CA . ASP C 3 84 ? 323.915 310.175 393.273 1.00 19.69 96 ASP 2 CA 1
ATOM 3151 C C . ASP C 3 84 ? 323.042 311.153 392.505 1.00 19.69 96 ASP 2 C 1
ATOM 3152 O O . ASP C 3 84 ? 322.613 312.163 393.065 1.00 19.69 96 ASP 2 O 1
ATOM 3157 N N . SER C 3 85 ? 322.797 310.892 391.227 1.00 15.78 97 SER 2 N 1
ATOM 3158 C CA . SER C 3 85 ? 322.035 311.806 390.392 1.00 15.78 97 SER 2 CA 1
ATOM 3159 C C . SER C 3 85 ? 320.582 311.395 390.206 1.00 15.78 97 SER 2 C 1
ATOM 3160 O O . SER C 3 85 ? 319.767 312.238 389.832 1.00 15.78 97 SER 2 O 1
ATOM 3163 N N . TYR C 3 86 ? 320.227 310.138 390.466 1.00 13.26 98 TYR 2 N 1
ATOM 3164 C CA . TYR C 3 86 ? 318.886 309.645 390.188 1.00 13.26 98 TYR 2 CA 1
ATOM 3165 C C . TYR C 3 86 ? 318.391 308.805 391.355 1.00 13.26 98 TYR 2 C 1
ATOM 3166 O O . TYR C 3 86 ? 319.146 308.492 392.275 1.00 13.26 98 TYR 2 O 1
ATOM 3175 N N . ALA C 3 87 ? 317.109 308.449 391.312 1.00 12.78 99 ALA 2 N 1
ATOM 3176 C CA . ALA C 3 87 ? 316.454 307.777 392.425 1.00 12.78 99 ALA 2 CA 1
ATOM 3177 C C . ALA C 3 87 ? 316.071 306.333 392.133 1.00 12.78 99 ALA 2 C 1
ATOM 3178 O O . ALA C 3 87 ? 315.900 305.562 393.078 1.00 12.78 99 ALA 2 O 1
ATOM 3180 N N . TYR C 3 88 ? 315.930 305.942 390.868 1.00 12.00 100 TYR 2 N 1
ATOM 3181 C CA . TYR C 3 88 ? 315.575 304.572 390.529 1.00 12.00 100 TYR 2 CA 1
ATOM 3182 C C . TYR C 3 88 ? 316.474 304.075 389.408 1.00 12.00 100 TYR 2 C 1
ATOM 3183 O O . TYR C 3 88 ? 316.725 304.793 388.441 1.00 12.00 100 TYR 2 O 1
ATOM 3192 N N . MET C 3 89 ? 316.948 302.837 389.539 1.00 12.38 101 MET 2 N 1
ATOM 3193 C CA . MET C 3 89 ? 317.860 302.260 388.560 1.00 12.38 101 MET 2 CA 1
ATOM 3194 C C . MET C 3 89 ? 317.558 300.782 388.378 1.00 12.38 101 MET 2 C 1
ATOM 3195 O O . MET C 3 89 ? 316.893 300.160 389.205 1.00 12.38 101 MET 2 O 1
ATOM 3200 N N . ARG C 3 90 ? 318.090 300.223 387.294 1.00 10.28 102 ARG 2 N 1
ATOM 3201 C CA . ARG C 3 90 ? 318.033 298.788 387.051 1.00 10.28 102 ARG 2 CA 1
ATOM 3202 C C . ARG C 3 90 ? 319.094 298.430 386.026 1.00 10.28 102 ARG 2 C 1
ATOM 3203 O O . ARG C 3 90 ? 319.322 299.170 385.070 1.00 10.28 102 ARG 2 O 1
ATOM 3211 N N . ASN C 3 91 ? 319.748 297.291 386.235 1.00 8.79 103 ASN 2 N 1
ATOM 3212 C CA . ASN C 3 91 ? 320.806 296.874 385.325 1.00 8.79 103 ASN 2 CA 1
ATOM 3213 C C . ASN C 3 91 ? 321.214 295.441 385.635 1.00 8.79 103 ASN 2 C 1
ATOM 3214 O O . ASN C 3 91 ? 321.110 294.979 386.772 1.00 8.79 103 ASN 2 O 1
ATOM 3219 N N . GLY C 3 92 ? 321.690 294.750 384.604 1.00 8.62 104 GLY 2 N 1
ATOM 3220 C CA . GLY C 3 92 ? 322.243 293.425 384.750 1.00 8.62 104 GLY 2 CA 1
ATOM 3221 C C . GLY C 3 92 ? 323.745 293.491 384.900 1.00 8.62 104 GLY 2 C 1
ATOM 3222 O O . GLY C 3 92 ? 324.348 294.546 384.750 1.00 8.62 104 GLY 2 O 1
ATOM 3223 N N . TRP C 3 93 ? 324.351 292.348 385.195 1.00 8.25 105 TRP 2 N 1
ATOM 3224 C CA . TRP C 3 93 ? 325.757 292.284 385.563 1.00 8.25 105 TRP 2 CA 1
ATOM 3225 C C . TRP C 3 93 ? 326.515 291.340 384.643 1.00 8.25 105 TRP 2 C 1
ATOM 3226 O O . TRP C 3 93 ? 325.918 290.504 383.963 1.00 8.25 105 TRP 2 O 1
ATOM 3237 N N . ASP C 3 94 ? 327.835 291.488 384.621 1.00 9.83 106 ASP 2 N 1
ATOM 3238 C CA . ASP C 3 94 ? 328.727 290.636 383.840 1.00 9.83 106 ASP 2 CA 1
ATOM 3239 C C . ASP C 3 94 ? 330.030 290.499 384.612 1.00 9.83 106 ASP 2 C 1
ATOM 3240 O O . ASP C 3 94 ? 330.773 291.472 384.749 1.00 9.83 106 ASP 2 O 1
ATOM 3245 N N . VAL C 3 95 ? 330.314 289.301 385.109 1.00 8.88 107 VAL 2 N 1
ATOM 3246 C CA . VAL C 3 95 ? 331.384 289.108 386.072 1.00 8.88 107 VAL 2 CA 1
ATOM 3247 C C . VAL C 3 95 ? 332.448 288.206 385.468 1.00 8.88 107 VAL 2 C 1
ATOM 3248 O O . VAL C 3 95 ? 332.184 287.405 384.574 1.00 8.88 107 VAL 2 O 1
ATOM 3252 N N . GLU C 3 96 ? 333.669 288.350 385.974 1.00 10.57 108 GLU 2 N 1
ATOM 3253 C CA . GLU C 3 96 ? 334.796 287.550 385.525 1.00 10.57 108 GLU 2 CA 1
ATOM 3254 C C . GLU C 3 96 ? 335.822 287.480 386.644 1.00 10.57 108 GLU 2 C 1
ATOM 3255 O O . GLU C 3 96 ? 336.262 288.511 387.149 1.00 10.57 108 GLU 2 O 1
ATOM 3261 N N . VAL C 3 97 ? 336.196 286.263 387.030 1.00 8.77 109 VAL 2 N 1
ATOM 3262 C CA . VAL C 3 97 ? 337.076 286.036 388.169 1.00 8.77 109 VAL 2 CA 1
ATOM 3263 C C . VAL C 3 97 ? 338.289 285.250 387.701 1.00 8.77 109 VAL 2 C 1
ATOM 3264 O O . VAL C 3 97 ? 338.158 284.289 386.939 1.00 8.77 109 VAL 2 O 1
ATOM 3268 N N . THR C 3 98 ? 339.472 285.651 388.168 1.00 9.78 110 THR 2 N 1
ATOM 3269 C CA . THR C 3 98 ? 340.743 285.153 387.655 1.00 9.78 110 THR 2 CA 1
ATOM 3270 C C . THR C 3 98 ? 341.664 284.806 388.812 1.00 9.78 110 THR 2 C 1
ATOM 3271 O O . THR C 3 98 ? 341.835 285.611 389.729 1.00 9.78 110 THR 2 O 1
ATOM 3275 N N . ALA C 3 99 ? 342.266 283.618 388.764 1.00 9.78 111 ALA 2 N 1
ATOM 3276 C CA . ALA C 3 99 ? 343.236 283.169 389.760 1.00 9.78 111 ALA 2 CA 1
ATOM 3277 C C . ALA C 3 99 ? 344.425 282.560 389.030 1.00 9.78 111 ALA 2 C 1
ATOM 3278 O O . ALA C 3 99 ? 344.324 281.452 388.500 1.00 9.78 111 ALA 2 O 1
ATOM 3280 N N . VAL C 3 100 ? 345.556 283.263 389.027 1.00 10.68 112 VAL 2 N 1
ATOM 3281 C CA . VAL C 3 100 ? 346.693 282.940 388.169 1.00 10.68 112 VAL 2 CA 1
ATOM 3282 C C . VAL C 3 100 ? 347.767 282.242 388.992 1.00 10.68 112 VAL 2 C 1
ATOM 3283 O O . VAL C 3 100 ? 348.458 282.878 389.797 1.00 10.68 112 VAL 2 O 1
ATOM 3287 N N . GLY C 3 101 ? 347.894 280.930 388.800 1.00 9.78 113 GLY 2 N 1
ATOM 3288 C CA . GLY C 3 101 ? 349.059 280.176 389.191 1.00 9.78 113 GLY 2 CA 1
ATOM 3289 C C . GLY C 3 101 ? 349.363 279.099 388.167 1.00 9.78 113 GLY 2 C 1
ATOM 3290 O O . GLY C 3 101 ? 348.494 278.664 387.411 1.00 9.78 113 GLY 2 O 1
ATOM 3291 N N . ASN C 3 102 ? 350.619 278.664 388.151 1.00 10.36 114 ASN 2 N 1
ATOM 3292 C CA . ASN C 3 102 ? 351.076 277.790 387.078 1.00 10.36 114 ASN 2 CA 1
ATOM 3293 C C . ASN C 3 102 ? 350.327 276.460 387.135 1.00 10.36 114 ASN 2 C 1
ATOM 3294 O O . ASN C 3 102 ? 349.638 276.147 388.107 1.00 10.36 114 ASN 2 O 1
ATOM 3299 N N . GLN C 3 103 ? 350.465 275.654 386.087 1.00 11.58 115 GLN 2 N 1
ATOM 3300 C CA . GLN C 3 103 ? 349.666 274.450 385.910 1.00 11.58 115 GLN 2 CA 1
ATOM 3301 C C . GLN C 3 103 ? 350.146 273.282 386.756 1.00 11.58 115 GLN 2 C 1
ATOM 3302 O O . GLN C 3 103 ? 349.650 272.167 386.584 1.00 11.58 115 GLN 2 O 1
ATOM 3308 N N . PHE C 3 104 ? 351.091 273.509 387.659 1.00 11.32 116 PHE 2 N 1
ATOM 3309 C CA . PHE C 3 104 ? 351.545 272.484 388.585 1.00 11.32 116 PHE 2 CA 1
ATOM 3310 C C . PHE C 3 104 ? 350.943 272.633 389.973 1.00 11.32 116 PHE 2 C 1
ATOM 3311 O O . PHE C 3 104 ? 351.562 272.200 390.948 1.00 11.32 116 PHE 2 O 1
ATOM 3319 N N . ASN C 3 105 ? 349.771 273.247 390.085 1.00 9.23 117 ASN 2 N 1
ATOM 3320 C CA . ASN C 3 105 ? 349.093 273.389 391.361 1.00 9.23 117 ASN 2 CA 1
ATOM 3321 C C . ASN C 3 105 ? 347.876 272.472 391.431 1.00 9.23 117 ASN 2 C 1
ATOM 3322 O O . ASN C 3 105 ? 347.377 271.976 390.420 1.00 9.23 117 ASN 2 O 1
ATOM 3327 N N . GLY C 3 106 ? 347.385 272.266 392.646 1.00 8.15 118 GLY 2 N 1
ATOM 3328 C CA . GLY C 3 106 ? 346.190 271.472 392.849 1.00 8.15 118 GLY 2 CA 1
ATOM 3329 C C . GLY C 3 106 ? 345.187 272.276 393.640 1.00 8.15 118 GLY 2 C 1
ATOM 3330 O O . GLY C 3 106 ? 345.522 273.296 394.246 1.00 8.15 118 GLY 2 O 1
ATOM 3331 N N . GLY C 3 107 ? 343.951 271.811 393.627 1.00 6.95 119 GLY 2 N 1
ATOM 3332 C CA . GLY C 3 107 ? 342.866 272.499 394.295 1.00 6.95 119 GLY 2 CA 1
ATOM 3333 C C . GLY C 3 107 ? 341.735 272.820 393.336 1.00 6.95 119 GLY 2 C 1
ATOM 3334 O O . GLY C 3 107 ? 341.761 272.478 392.155 1.00 6.95 119 GLY 2 O 1
ATOM 3335 N N . CYS C 3 108 ? 340.732 273.503 393.876 1.00 7.67 120 CYS 2 N 1
ATOM 3336 C CA . CYS C 3 108 ? 339.548 273.845 393.104 1.00 7.67 120 CYS 2 CA 1
ATOM 3337 C C . CYS C 3 108 ? 338.839 274.995 393.794 1.00 7.67 120 CYS 2 C 1
ATOM 3338 O O . CYS C 3 108 ? 338.850 275.104 395.020 1.00 7.67 120 CYS 2 O 1
ATOM 3341 N N . LEU C 3 109 ? 338.234 275.862 392.989 1.00 7.75 121 LEU 2 N 1
ATOM 3342 C CA . LEU C 3 109 ? 337.417 276.948 393.510 1.00 7.75 121 LEU 2 CA 1
ATOM 3343 C C . LEU C 3 109 ? 336.027 276.870 392.901 1.00 7.75 121 LEU 2 C 1
ATOM 3344 O O . LEU C 3 109 ? 335.810 276.141 391.932 1.00 7.75 121 LEU 2 O 1
ATOM 3349 N N . LEU C 3 110 ? 335.083 277.625 393.446 1.00 7.59 122 LEU 2 N 1
ATOM 3350 C CA . LEU C 3 110 ? 333.730 277.634 392.916 1.00 7.59 122 LEU 2 CA 1
ATOM 3351 C C . LEU C 3 110 ? 333.159 279.027 393.094 1.00 7.59 122 LEU 2 C 1
ATOM 3352 O O . LEU C 3 110 ? 332.979 279.491 394.220 1.00 7.59 122 LEU 2 O 1
ATOM 3357 N N . VAL C 3 111 ? 332.882 279.691 391.974 1.00 9.78 123 VAL 2 N 1
ATOM 3358 C CA . VAL C 3 111 ? 332.293 281.020 391.992 1.00 9.78 123 VAL 2 CA 1
ATOM 3359 C C . VAL C 3 111 ? 330.831 280.902 391.591 1.00 9.78 123 VAL 2 C 1
ATOM 3360 O O . VAL C 3 111 ? 330.445 280.032 390.811 1.00 9.78 123 VAL 2 O 1
ATOM 3364 N N . ALA C 3 112 ? 330.008 281.778 392.159 1.00 8.97 124 ALA 2 N 1
ATOM 3365 C CA . ALA C 3 112 ? 328.571 281.686 391.960 1.00 8.97 124 ALA 2 CA 1
ATOM 3366 C C . ALA C 3 112 ? 327.935 283.037 392.238 1.00 8.97 124 ALA 2 C 1
ATOM 3367 O O . ALA C 3 112 ? 328.394 283.788 393.099 1.00 8.97 124 ALA 2 O 1
ATOM 3369 N N . MET C 3 113 ? 326.867 283.333 391.500 1.00 9.47 125 MET 2 N 1
ATOM 3370 C CA . MET C 3 113 ? 326.098 284.565 391.656 1.00 9.47 125 MET 2 CA 1
ATOM 3371 C C . MET C 3 113 ? 324.794 284.217 392.357 1.00 9.47 125 MET 2 C 1
ATOM 3372 O O . MET C 3 113 ? 323.962 283.500 391.797 1.00 9.47 125 MET 2 O 1
ATOM 3377 N N . VAL C 3 114 ? 324.605 284.736 393.563 1.00 11.34 126 VAL 2 N 1
ATOM 3378 C CA . VAL C 3 114 ? 323.489 284.332 394.414 1.00 11.34 126 VAL 2 CA 1
ATOM 3379 C C . VAL C 3 114 ? 322.545 285.507 394.629 1.00 11.34 126 VAL 2 C 1
ATOM 3380 O O . VAL C 3 114 ? 322.980 286.551 395.127 1.00 11.34 126 VAL 2 O 1
ATOM 3384 N N . PRO C 3 115 ? 321.265 285.401 394.284 1.00 13.09 127 PRO 2 N 1
ATOM 3385 C CA . PRO C 3 115 ? 320.345 286.498 394.585 1.00 13.09 127 PRO 2 CA 1
ATOM 3386 C C . PRO C 3 115 ? 319.963 286.514 396.053 1.00 13.09 127 PRO 2 C 1
ATOM 3387 O O . PRO C 3 115 ? 319.479 285.522 396.597 1.00 13.09 127 PRO 2 O 1
ATOM 3391 N N . GLU C 3 116 ? 320.209 287.652 396.695 1.00 18.05 128 GLU 2 N 1
ATOM 3392 C CA . GLU C 3 116 ? 319.753 287.935 398.054 1.00 18.05 128 GLU 2 CA 1
ATOM 3393 C C . GLU C 3 116 ? 320.315 286.932 399.065 1.00 18.05 128 GLU 2 C 1
ATOM 3394 O O . GLU C 3 116 ? 319.584 286.242 399.770 1.00 18.05 128 GLU 2 O 1
ATOM 3400 N N . LEU C 3 117 ? 321.643 286.880 399.134 1.00 28.99 129 LEU 2 N 1
ATOM 3401 C CA . LEU C 3 117 ? 322.327 285.987 400.064 1.00 28.99 129 LEU 2 CA 1
ATOM 3402 C C . LEU C 3 117 ? 322.469 286.687 401.407 1.00 28.99 129 LEU 2 C 1
ATOM 3403 O O . LEU C 3 117 ? 323.044 287.774 401.489 1.00 28.99 129 LEU 2 O 1
ATOM 3408 N N . CYS C 3 118 ? 321.950 286.062 402.457 1.00 52.36 130 CYS 2 N 1
ATOM 3409 C CA . CYS C 3 118 ? 322.058 286.571 403.820 1.00 52.36 130 CYS 2 CA 1
ATOM 3410 C C . CYS C 3 118 ? 322.418 285.409 404.741 1.00 52.36 130 CYS 2 C 1
ATOM 3411 O O . CYS C 3 118 ? 321.536 284.679 405.200 1.00 52.36 130 CYS 2 O 1
ATOM 3414 N N . SER C 3 119 ? 323.709 285.239 405.000 1.00 73.07 131 SER 2 N 1
ATOM 3415 C CA . SER C 3 119 ? 324.207 284.305 406.008 1.00 73.07 131 SER 2 CA 1
ATOM 3416 C C . SER C 3 119 ? 323.709 282.882 405.764 1.00 73.07 131 SER 2 C 1
ATOM 3417 O O . SER C 3 119 ? 322.901 282.336 406.516 1.00 73.07 131 SER 2 O 1
ATOM 3420 N N . ILE C 3 120 ? 324.191 282.294 404.669 1.00 71.19 132 ILE 2 N 1
ATOM 3421 C CA . ILE C 3 120 ? 323.903 280.893 404.389 1.00 71.19 132 ILE 2 CA 1
ATOM 3422 C C . ILE C 3 120 ? 324.365 280.027 405.557 1.00 71.19 132 ILE 2 C 1
ATOM 3423 O O . ILE C 3 120 ? 325.337 280.347 406.251 1.00 71.19 132 ILE 2 O 1
ATOM 3428 N N . GLU C 3 121 ? 323.648 278.931 405.793 1.00 72.88 133 GLU 2 N 1
ATOM 3429 C CA . GLU C 3 121 ? 324.010 278.012 406.862 1.00 72.88 133 GLU 2 CA 1
ATOM 3430 C C . GLU C 3 121 ? 325.294 277.270 406.499 1.00 72.88 133 GLU 2 C 1
ATOM 3431 O O . GLU C 3 121 ? 325.838 277.414 405.404 1.00 72.88 133 GLU 2 O 1
ATOM 3437 N N . GLN C 3 122 ? 325.789 276.472 407.443 1.00 69.12 134 GLN 2 N 1
ATOM 3438 C CA . GLN C 3 122 ? 327.009 275.710 407.217 1.00 69.12 134 GLN 2 CA 1
ATOM 3439 C C . GLN C 3 122 ? 326.744 274.476 406.367 1.00 69.12 134 GLN 2 C 1
ATOM 3440 O O . GLN C 3 122 ? 327.571 274.105 405.531 1.00 69.12 134 GLN 2 O 1
ATOM 3446 N N . ARG C 3 123 ? 325.608 273.815 406.591 1.00 53.93 135 ARG 2 N 1
ATOM 3447 C CA . ARG C 3 123 ? 325.278 272.632 405.806 1.00 53.93 135 ARG 2 CA 1
ATOM 3448 C C . ARG C 3 123 ? 324.782 273.010 404.421 1.00 53.93 135 ARG 2 C 1
ATOM 3449 O O . ARG C 3 123 ? 324.795 272.186 403.503 1.00 53.93 135 ARG 2 O 1
ATOM 3457 N N . GLU C 3 124 ? 324.319 274.247 404.254 1.00 48.31 136 GLU 2 N 1
ATOM 3458 C CA . GLU C 3 124 ? 323.792 274.665 402.962 1.00 48.31 136 GLU 2 CA 1
ATOM 3459 C C . GLU C 3 124 ? 324.893 274.885 401.940 1.00 48.31 136 GLU 2 C 1
ATOM 3460 O O . GLU C 3 124 ? 324.607 275.080 400.756 1.00 48.31 136 GLU 2 O 1
ATOM 3466 N N . LEU C 3 125 ? 326.151 274.877 402.375 1.00 33.22 137 LEU 2 N 1
ATOM 3467 C CA . LEU C 3 125 ? 327.258 275.077 401.448 1.00 33.22 137 LEU 2 CA 1
ATOM 3468 C C . LEU C 3 125 ? 327.434 273.882 400.525 1.00 33.22 137 LEU 2 C 1
ATOM 3469 O O . LEU C 3 125 ? 328.050 273.995 399.461 1.00 33.22 137 LEU 2 O 1
ATOM 3474 N N . PHE C 3 126 ? 326.909 272.721 400.919 1.00 22.37 138 PHE 2 N 1
ATOM 3475 C CA . PHE C 3 126 ? 327.017 271.539 400.076 1.00 22.37 138 PHE 2 CA 1
ATOM 3476 C C . PHE C 3 126 ? 326.114 271.621 398.857 1.00 22.37 138 PHE 2 C 1
ATOM 3477 O O . PHE C 3 126 ? 326.248 270.797 397.950 1.00 22.37 138 PHE 2 O 1
ATOM 3485 N N . GLN C 3 127 ? 325.195 272.583 398.816 1.00 19.96 139 GLN 2 N 1
ATOM 3486 C CA . GLN C 3 127 ? 324.228 272.701 397.734 1.00 19.96 139 GLN 2 CA 1
ATOM 3487 C C . GLN C 3 127 ? 324.346 274.012 396.979 1.00 19.96 139 GLN 2 C 1
ATOM 3488 O O . GLN C 3 127 ? 323.362 274.466 396.398 1.00 19.96 139 GLN 2 O 1
ATOM 3494 N N . LEU C 3 128 ? 325.522 274.634 396.975 1.00 14.34 140 LEU 2 N 1
ATOM 3495 C CA . LEU C 3 128 ? 325.691 275.907 396.292 1.00 14.34 140 LEU 2 CA 1
ATOM 3496 C C . LEU C 3 128 ? 325.718 275.764 394.782 1.00 14.34 140 LEU 2 C 1
ATOM 3497 O O . LEU C 3 128 ? 325.996 276.748 394.094 1.00 14.34 140 LEU 2 O 1
ATOM 3502 N N . THR C 3 129 ? 325.459 274.573 394.248 1.00 9.78 141 THR 2 N 1
ATOM 3503 C CA . THR C 3 129 ? 325.440 274.406 392.803 1.00 9.78 141 THR 2 CA 1
ATOM 3504 C C . THR C 3 129 ? 324.044 274.569 392.225 1.00 9.78 141 THR 2 C 1
ATOM 3505 O O . THR C 3 129 ? 323.775 274.050 391.139 1.00 9.78 141 THR 2 O 1
ATOM 3509 N N . LEU C 3 130 ? 323.150 275.265 392.929 1.00 9.78 142 LEU 2 N 1
ATOM 3510 C CA . LEU C 3 130 ? 321.827 275.546 392.382 1.00 9.78 142 LEU 2 CA 1
ATOM 3511 C C . LEU C 3 130 ? 321.803 276.899 391.686 1.00 9.78 142 LEU 2 C 1
ATOM 3512 O O . LEU C 3 130 ? 320.917 277.173 390.871 1.00 9.78 142 LEU 2 O 1
ATOM 3517 N N . PHE C 3 131 ? 322.763 277.761 392.011 1.00 9.99 143 PHE 2 N 1
ATOM 3518 C CA . PHE C 3 131 ? 322.874 279.083 391.430 1.00 9.99 143 PHE 2 CA 1
ATOM 3519 C C . PHE C 3 131 ? 323.872 279.058 390.276 1.00 9.99 143 PHE 2 C 1
ATOM 3520 O O . PHE C 3 131 ? 324.698 278.150 390.183 1.00 9.99 143 PHE 2 O 1
ATOM 3528 N N . PRO C 3 132 ? 323.809 280.031 389.363 1.00 9.78 144 PRO 2 N 1
ATOM 3529 C CA . PRO C 3 132 ? 324.762 280.057 388.244 1.00 9.78 144 PRO 2 CA 1
ATOM 3530 C C . PRO C 3 132 ? 326.206 280.080 388.726 1.00 9.78 144 PRO 2 C 1
ATOM 3531 O O . PRO C 3 132 ? 326.606 280.944 389.504 1.00 9.78 144 PRO 2 O 1
ATOM 3535 N N . HIS C 3 133 ? 327.000 279.130 388.237 1.00 8.06 145 HIS 2 N 1
ATOM 3536 C CA . HIS C 3 133 ? 328.302 278.869 388.835 1.00 8.06 145 HIS 2 CA 1
ATOM 3537 C C . HIS C 3 133 ? 329.290 278.389 387.781 1.00 8.06 145 HIS 2 C 1
ATOM 3538 O O . HIS C 3 133 ? 328.931 278.100 386.640 1.00 8.06 145 HIS 2 O 1
ATOM 3545 N N . GLN C 3 134 ? 330.550 278.297 388.201 1.00 8.44 146 GLN 2 N 1
ATOM 3546 C CA . GLN C 3 134 ? 331.665 277.839 387.385 1.00 8.44 146 GLN 2 CA 1
ATOM 3547 C C . GLN C 3 134 ? 332.812 277.506 388.324 1.00 8.44 146 GLN 2 C 1
ATOM 3548 O O . GLN C 3 134 ? 332.945 278.100 389.393 1.00 8.44 146 GLN 2 O 1
ATOM 3554 N N . PHE C 3 135 ? 333.643 276.553 387.915 1.00 7.73 147 PHE 2 N 1
ATOM 3555 C CA . PHE C 3 135 ? 334.775 276.098 388.716 1.00 7.73 147 PHE 2 CA 1
ATOM 3556 C C . PHE C 3 135 ? 336.059 276.699 388.163 1.00 7.73 147 PHE 2 C 1
ATOM 3557 O O . PHE C 3 135 ? 336.141 277.000 386.971 1.00 7.73 147 PHE 2 O 1
ATOM 3565 N N . ILE C 3 136 ? 337.066 276.838 389.016 1.00 7.64 148 ILE 2 N 1
ATOM 3566 C CA . ILE C 3 136 ? 338.400 277.244 388.591 1.00 7.64 148 ILE 2 CA 1
ATOM 3567 C C . ILE C 3 136 ? 339.379 276.184 389.073 1.00 7.64 148 ILE 2 C 1
ATOM 3568 O O . ILE C 3 136 ? 339.666 276.087 390.265 1.00 7.64 148 ILE 2 O 1
ATOM 3573 N N . ASN C 3 137 ? 339.899 275.397 388.143 1.00 7.19 149 ASN 2 N 1
ATOM 3574 C CA . ASN C 3 137 ? 340.794 274.284 388.449 1.00 7.19 149 ASN 2 CA 1
ATOM 3575 C C . ASN C 3 137 ? 342.138 274.567 387.800 1.00 7.19 149 ASN 2 C 1
ATOM 3576 O O . ASN C 3 137 ? 342.239 274.564 386.562 1.00 7.19 149 ASN 2 O 1
ATOM 3581 N N . PRO C 3 138 ? 343.194 274.825 388.577 1.00 6.94 150 PRO 2 N 1
ATOM 3582 C CA . PRO C 3 138 ? 344.466 275.249 387.970 1.00 6.94 150 PRO 2 CA 1
ATOM 3583 C C . PRO C 3 138 ? 345.018 274.257 386.972 1.00 6.94 150 PRO 2 C 1
ATOM 3584 O O . PRO C 3 138 ? 345.706 274.660 386.031 1.00 6.94 150 PRO 2 O 1
ATOM 3588 N N . ARG C 3 139 ? 344.726 272.973 387.146 1.00 6.52 151 ARG 2 N 1
ATOM 3589 C CA . ARG C 3 139 ? 345.130 271.967 386.175 1.00 6.52 151 ARG 2 CA 1
ATOM 3590 C C . ARG C 3 139 ? 344.625 272.290 384.778 1.00 6.52 151 ARG 2 C 1
ATOM 3591 O O . ARG C 3 139 ? 345.307 271.994 383.793 1.00 6.52 151 ARG 2 O 1
ATOM 3599 N N . THR C 3 140 ? 343.446 272.905 384.666 1.00 7.56 152 THR 2 N 1
ATOM 3600 C CA . THR C 3 140 ? 342.828 273.119 383.363 1.00 7.56 152 THR 2 CA 1
ATOM 3601 C C . THR C 3 140 ? 342.684 274.585 382.967 1.00 7.56 152 THR 2 C 1
ATOM 3602 O O . THR C 3 140 ? 343.198 274.994 381.923 1.00 7.56 152 THR 2 O 1
ATOM 3606 N N . ASN C 3 141 ? 341.993 275.387 383.775 1.00 7.61 153 ASN 2 N 1
ATOM 3607 C CA . ASN C 3 141 ? 341.646 276.750 383.400 1.00 7.61 153 ASN 2 CA 1
ATOM 3608 C C . ASN C 3 141 ? 342.017 277.731 384.503 1.00 7.61 153 ASN 2 C 1
ATOM 3609 O O . ASN C 3 141 ? 342.469 277.339 385.580 1.00 7.61 153 ASN 2 O 1
ATOM 3614 N N . MET C 3 142 ? 341.833 279.018 384.216 1.00 10.13 154 MET 2 N 1
ATOM 3615 C CA . MET C 3 142 ? 342.189 280.089 385.136 1.00 10.13 154 MET 2 CA 1
ATOM 3616 C C . MET C 3 142 ? 341.159 281.206 385.202 1.00 10.13 154 MET 2 C 1
ATOM 3617 O O . MET C 3 142 ? 341.419 282.218 385.853 1.00 10.13 154 MET 2 O 1
ATOM 3622 N N . THR C 3 143 ? 340.006 281.061 384.554 1.00 9.78 155 THR 2 N 1
ATOM 3623 C CA . THR C 3 143 ? 339.046 282.150 384.464 1.00 9.78 155 THR 2 CA 1
ATOM 3624 C C . THR C 3 143 ? 337.626 281.613 384.528 1.00 9.78 155 THR 2 C 1
ATOM 3625 O O . THR C 3 143 ? 337.370 280.472 384.138 1.00 9.78 155 THR 2 O 1
ATOM 3629 N N . ALA C 3 144 ? 336.704 282.442 385.012 1.00 9.15 156 ALA 2 N 1
ATOM 3630 C CA . ALA C 3 144 ? 335.289 282.114 385.047 1.00 9.15 156 ALA 2 CA 1
ATOM 3631 C C . ALA C 3 144 ? 334.482 283.282 384.504 1.00 9.15 156 ALA 2 C 1
ATOM 3632 O O . ALA C 3 144 ? 334.857 284.440 384.669 1.00 9.15 156 ALA 2 O 1
ATOM 3634 N N . HIS C 3 145 ? 333.362 282.965 383.862 1.00 8.89 157 HIS 2 N 1
ATOM 3635 C CA . HIS C 3 145 ? 332.532 283.958 383.200 1.00 8.89 157 HIS 2 CA 1
ATOM 3636 C C . HIS C 3 145 ? 331.068 283.633 383.447 1.00 8.89 157 HIS 2 C 1
ATOM 3637 O O . HIS C 3 145 ? 330.648 282.491 383.270 1.00 8.89 157 HIS 2 O 1
ATOM 3644 N N . ILE C 3 146 ? 330.300 284.636 383.868 1.00 7.17 158 ILE 2 N 1
ATOM 3645 C CA . ILE C 3 146 ? 328.889 284.462 384.204 1.00 7.17 158 ILE 2 CA 1
ATOM 3646 C C . ILE C 3 146 ? 328.133 285.686 383.712 1.00 7.17 158 ILE 2 C 1
ATOM 3647 O O . ILE C 3 146 ? 328.707 286.767 383.588 1.00 7.17 158 ILE 2 O 1
ATOM 3652 N N . LYS C 3 147 ? 326.848 285.512 383.417 1.00 6.75 159 LYS 2 N 1
ATOM 3653 C CA . LYS C 3 147 ? 325.974 286.599 383.004 1.00 6.75 159 LYS 2 CA 1
ATOM 3654 C C . LYS C 3 147 ? 324.609 286.461 383.661 1.00 6.75 159 LYS 2 C 1
ATOM 3655 O O . LYS C 3 147 ? 323.999 285.392 383.619 1.00 6.75 159 LYS 2 O 1
ATOM 3661 N N . VAL C 3 148 ? 324.122 287.550 384.248 1.00 7.73 160 VAL 2 N 1
ATOM 3662 C CA . VAL C 3 148 ? 322.873 287.527 385.005 1.00 7.73 160 VAL 2 CA 1
ATOM 3663 C C . VAL C 3 148 ? 321.998 288.717 384.633 1.00 7.73 160 VAL 2 C 1
ATOM 3664 O O . VAL C 3 148 ? 322.517 289.802 384.347 1.00 7.73 160 VAL 2 O 1
ATOM 3668 N N . PRO C 3 149 ? 320.682 288.556 384.603 1.00 9.78 161 PRO 2 N 1
ATOM 3669 C CA . PRO C 3 149 ? 319.779 289.678 384.357 1.00 9.78 161 PRO 2 CA 1
ATOM 3670 C C . PRO C 3 149 ? 319.361 290.357 385.657 1.00 9.78 161 PRO 2 C 1
ATOM 3671 O O . PRO C 3 149 ? 319.854 290.044 386.739 1.00 9.78 161 PRO 2 O 1
ATOM 3675 N N . PHE C 3 150 ? 318.449 291.313 385.526 1.00 8.55 162 PHE 2 N 1
ATOM 3676 C CA . PHE C 3 150 ? 317.903 292.006 386.685 1.00 8.55 162 PHE 2 CA 1
ATOM 3677 C C . PHE C 3 150 ? 316.739 291.209 387.264 1.00 8.55 162 PHE 2 C 1
ATOM 3678 O O . PHE C 3 150 ? 315.763 290.933 386.561 1.00 8.55 162 PHE 2 O 1
ATOM 3686 N N . VAL C 3 151 ? 316.836 290.844 388.543 1.00 7.57 163 VAL 2 N 1
ATOM 3687 C CA . VAL C 3 151 ? 315.764 290.148 389.240 1.00 7.57 163 VAL 2 CA 1
ATOM 3688 C C . VAL C 3 151 ? 315.376 290.951 390.473 1.00 7.57 163 VAL 2 C 1
ATOM 3689 O O . VAL C 3 151 ? 316.207 291.602 391.107 1.00 7.57 163 VAL 2 O 1
ATOM 3693 N N . GLY C 3 152 ? 314.095 290.897 390.807 1.00 8.15 164 GLY 2 N 1
ATOM 3694 C CA . GLY C 3 152 ? 313.569 291.600 391.960 1.00 8.15 164 GLY 2 CA 1
ATOM 3695 C C . GLY C 3 152 ? 312.059 291.580 391.980 1.00 8.15 164 GLY 2 C 1
ATOM 3696 O O . GLY C 3 152 ? 311.397 291.200 391.016 1.00 8.15 164 GLY 2 O 1
ATOM 3697 N N . VAL C 3 153 ? 311.502 291.998 393.118 1.00 9.01 165 VAL 2 N 1
ATOM 3698 C CA . VAL C 3 153 ? 310.054 292.052 393.287 1.00 9.01 165 VAL 2 CA 1
ATOM 3699 C C . VAL C 3 153 ? 309.525 293.374 392.747 1.00 9.01 165 VAL 2 C 1
ATOM 3700 O O . VAL C 3 153 ? 308.315 293.615 392.748 1.00 9.01 165 VAL 2 O 1
ATOM 3704 N N . ASN C 3 154 ? 310.421 294.237 392.282 1.00 10.61 166 ASN 2 N 1
ATOM 3705 C CA . ASN C 3 154 ? 310.057 295.524 391.713 1.00 10.61 166 ASN 2 CA 1
ATOM 3706 C C . ASN C 3 154 ? 310.756 295.707 390.375 1.00 10.61 166 ASN 2 C 1
ATOM 3707 O O . ASN C 3 154 ? 311.801 295.112 390.114 1.00 10.61 166 ASN 2 O 1
ATOM 3712 N N . ARG C 3 155 ? 310.181 296.552 389.524 1.00 11.99 167 ARG 2 N 1
ATOM 3713 C CA . ARG C 3 155 ? 310.743 296.742 388.194 1.00 11.99 167 ARG 2 CA 1
ATOM 3714 C C . ARG C 3 155 ? 311.907 297.722 388.175 1.00 11.99 167 ARG 2 C 1
ATOM 3715 O O . ARG C 3 155 ? 312.792 297.590 387.326 1.00 11.99 167 ARG 2 O 1
ATOM 3723 N N . TYR C 3 156 ? 311.928 298.699 389.080 1.00 11.36 168 TYR 2 N 1
ATOM 3724 C CA . TYR C 3 156 ? 313.081 299.560 389.309 1.00 11.36 168 TYR 2 CA 1
ATOM 3725 C C . TYR C 3 156 ? 313.409 299.511 390.790 1.00 11.36 168 TYR 2 C 1
ATOM 3726 O O . TYR C 3 156 ? 312.523 299.303 391.619 1.00 11.36 168 TYR 2 O 1
ATOM 3735 N N . ASP C 3 157 ? 314.679 299.701 391.129 1.00 15.39 169 ASP 2 N 1
ATOM 3736 C CA . ASP C 3 157 ? 315.114 299.529 392.506 1.00 15.39 169 ASP 2 CA 1
ATOM 3737 C C . ASP C 3 157 ? 315.822 300.775 393.020 1.00 15.39 169 ASP 2 C 1
ATOM 3738 O O . ASP C 3 157 ? 316.273 301.626 392.256 1.00 15.39 169 ASP 2 O 1
ATOM 3743 N N . GLN C 3 158 ? 315.900 300.867 394.344 1.00 17.51 170 GLN 2 N 1
ATOM 3744 C CA . GLN C 3 158 ? 316.606 301.929 395.052 1.00 17.51 170 GLN 2 CA 1
ATOM 3745 C C . GLN C 3 158 ? 317.840 301.318 395.693 1.00 17.51 170 GLN 2 C 1
ATOM 3746 O O . GLN C 3 158 ? 317.745 300.691 396.750 1.00 17.51 170 GLN 2 O 1
ATOM 3752 N N . TYR C 3 159 ? 318.997 301.527 395.076 1.00 15.68 171 TYR 2 N 1
ATOM 3753 C CA . TYR C 3 159 ? 320.198 300.809 395.469 1.00 15.68 171 TYR 2 CA 1
ATOM 3754 C C . TYR C 3 159 ? 320.777 301.268 396.794 1.00 15.68 171 TYR 2 C 1
ATOM 3755 O O . TYR C 3 159 ? 321.805 300.725 397.206 1.00 15.68 171 TYR 2 O 1
ATOM 3764 N N . LYS C 3 160 ? 320.173 302.242 397.469 1.00 19.41 172 LYS 2 N 1
ATOM 3765 C CA . LYS C 3 160 ? 320.705 302.665 398.759 1.00 19.41 172 LYS 2 CA 1
ATOM 3766 C C . LYS C 3 160 ? 320.095 301.861 399.899 1.00 19.41 172 LYS 2 C 1
ATOM 3767 O O . LYS C 3 160 ? 320.529 301.971 401.050 1.00 19.41 172 LYS 2 O 1
ATOM 3773 N N . VAL C 3 161 ? 319.078 301.053 399.602 1.00 19.60 173 VAL 2 N 1
ATOM 3774 C CA . VAL C 3 161 ? 318.397 300.273 400.625 1.00 19.60 173 VAL 2 CA 1
ATOM 3775 C C . VAL C 3 161 ? 318.235 298.810 400.242 1.00 19.60 173 VAL 2 C 1
ATOM 3776 O O . VAL C 3 161 ? 317.614 298.053 400.997 1.00 19.60 173 VAL 2 O 1
ATOM 3780 N N . HIS C 3 162 ? 318.757 298.389 399.093 1.00 20.12 174 HIS 2 N 1
ATOM 3781 C CA . HIS C 3 162 ? 318.600 297.013 398.644 1.00 20.12 174 HIS 2 CA 1
ATOM 3782 C C . HIS C 3 162 ? 319.683 296.669 397.638 1.00 20.12 174 HIS 2 C 1
ATOM 3783 O O . HIS C 3 162 ? 319.862 297.381 396.649 1.00 20.12 174 HIS 2 O 1
ATOM 3790 N N . LYS C 3 163 ? 320.388 295.569 397.882 1.00 18.07 175 LYS 2 N 1
ATOM 3791 C CA . LYS C 3 163 ? 321.422 295.069 396.978 1.00 18.07 175 LYS 2 CA 1
ATOM 3792 C C . LYS C 3 163 ? 321.022 293.684 396.500 1.00 18.07 175 LYS 2 C 1
ATOM 3793 O O . LYS C 3 163 ? 321.178 292.699 397.242 1.00 18.07 175 LYS 2 O 1
ATOM 3799 N N . PRO C 3 164 ? 320.521 293.548 395.271 1.00 13.91 176 PRO 2 N 1
ATOM 3800 C CA . PRO C 3 164 ? 319.823 292.307 394.908 1.00 13.91 176 PRO 2 CA 1
ATOM 3801 C C . PRO C 3 164 ? 320.728 291.131 394.586 1.00 13.91 176 PRO 2 C 1
ATOM 3802 O O . PRO C 3 164 ? 320.249 289.993 394.593 1.00 13.91 176 PRO 2 O 1
ATOM 3806 N N . TRP C 3 165 ? 322.003 291.353 394.280 1.00 9.93 177 TRP 2 N 1
ATOM 3807 C CA . TRP C 3 165 ? 322.912 290.276 393.912 1.00 9.93 177 TRP 2 CA 1
ATOM 3808 C C . TRP C 3 165 ? 324.046 290.146 394.918 1.00 9.93 177 TRP 2 C 1
ATOM 3809 O O . TRP C 3 165 ? 324.154 290.930 395.859 1.00 9.93 177 TRP 2 O 1
ATOM 3820 N N . THR C 3 166 ? 324.887 289.133 394.711 1.00 11.38 178 THR 2 N 1
ATOM 3821 C CA . THR C 3 166 ? 326.006 288.822 395.597 1.00 11.38 178 THR 2 CA 1
ATOM 3822 C C . THR C 3 166 ? 326.939 287.853 394.884 1.00 11.38 178 THR 2 C 1
ATOM 3823 O O . THR C 3 166 ? 326.495 286.821 394.377 1.00 11.38 178 THR 2 O 1
ATOM 3827 N N . LEU C 3 167 ? 328.224 288.181 394.837 1.00 9.58 179 LEU 2 N 1
ATOM 3828 C CA . LEU C 3 167 ? 329.205 287.264 394.279 1.00 9.58 179 LEU 2 CA 1
ATOM 3829 C C . LEU C 3 167 ? 329.974 286.583 395.402 1.00 9.58 179 LEU 2 C 1
ATOM 3830 O O . LEU C 3 167 ? 330.646 287.247 396.194 1.00 9.58 179 LEU 2 O 1
ATOM 3835 N N . VAL C 3 168 ? 329.884 285.256 395.464 1.00 8.49 180 VAL 2 N 1
ATOM 3836 C CA . VAL C 3 168 ? 330.485 284.467 396.531 1.00 8.49 180 VAL 2 CA 1
ATOM 3837 C C . VAL C 3 168 ? 331.440 283.446 395.929 1.00 8.49 180 VAL 2 C 1
ATOM 3838 O O . VAL C 3 168 ? 331.118 282.777 394.945 1.00 8.49 180 VAL 2 O 1
ATOM 3842 N N . VAL C 3 169 ? 332.626 283.331 396.529 1.00 9.55 181 VAL 2 N 1
ATOM 3843 C CA . VAL C 3 169 ? 333.683 282.440 396.055 1.00 9.55 181 VAL 2 CA 1
ATOM 3844 C C . VAL C 3 169 ? 334.076 281.504 397.192 1.00 9.55 181 VAL 2 C 1
ATOM 3845 O O . VAL C 3 169 ? 334.522 281.964 398.247 1.00 9.55 181 VAL 2 O 1
ATOM 3849 N N . MET C 3 170 ? 333.942 280.198 396.971 1.00 9.34 182 MET 2 N 1
ATOM 3850 C CA . MET C 3 170 ? 334.152 279.189 397.998 1.00 9.34 182 MET 2 CA 1
ATOM 3851 C C . MET C 3 170 ? 335.270 278.237 397.591 1.00 9.34 182 MET 2 C 1
ATOM 3852 O O . MET C 3 170 ? 335.595 278.100 396.412 1.00 9.34 182 MET 2 O 1
ATOM 3857 N N . VAL C 3 171 ? 335.847 277.570 398.586 1.00 9.14 183 VAL 2 N 1
ATOM 3858 C CA . VAL C 3 171 ? 336.972 276.656 398.416 1.00 9.14 183 VAL 2 CA 1
ATOM 3859 C C . VAL C 3 171 ? 336.452 275.238 398.592 1.00 9.14 183 VAL 2 C 1
ATOM 3860 O O . VAL C 3 171 ? 335.945 274.890 399.664 1.00 9.14 183 VAL 2 O 1
ATOM 3864 N N . VAL C 3 172 ? 336.587 274.401 397.563 1.00 8.12 184 VAL 2 N 1
ATOM 3865 C CA . VAL C 3 172 ? 336.118 273.028 397.709 1.00 8.12 184 VAL 2 CA 1
ATOM 3866 C C . VAL C 3 172 ? 337.273 272.056 397.950 1.00 8.12 184 VAL 2 C 1
ATOM 3867 O O . VAL C 3 172 ? 337.071 270.992 398.541 1.00 8.12 184 VAL 2 O 1
ATOM 3871 N N . ALA C 3 173 ? 338.485 272.387 397.522 1.00 8.02 185 ALA 2 N 1
ATOM 3872 C CA . ALA C 3 173 ? 339.653 271.563 397.790 1.00 8.02 185 ALA 2 CA 1
ATOM 3873 C C . ALA C 3 173 ? 340.863 272.463 397.971 1.00 8.02 185 ALA 2 C 1
ATOM 3874 O O . ALA C 3 173 ? 341.096 273.359 397.152 1.00 8.02 185 ALA 2 O 1
ATOM 3876 N N . PRO C 3 174 ? 341.652 272.245 399.018 1.00 8.28 186 PRO 2 N 1
ATOM 3877 C CA . PRO C 3 174 ? 342.724 273.190 399.343 1.00 8.28 186 PRO 2 CA 1
ATOM 3878 C C . PRO C 3 174 ? 343.845 273.194 398.318 1.00 8.28 186 PRO 2 C 1
ATOM 3879 O O . PRO C 3 174 ? 343.982 272.284 397.501 1.00 8.28 186 PRO 2 O 1
ATOM 3883 N N . LEU C 3 175 ? 344.654 274.247 398.380 1.00 10.18 187 LEU 2 N 1
ATOM 3884 C CA . LEU C 3 175 ? 345.735 274.445 397.426 1.00 10.18 187 LEU 2 CA 1
ATOM 3885 C C . LEU C 3 175 ? 346.949 273.613 397.815 1.00 10.18 187 LEU 2 C 1
ATOM 3886 O O . LEU C 3 175 ? 347.215 273.402 399.000 1.00 10.18 187 LEU 2 O 1
ATOM 3891 N N . THR C 3 176 ? 347.679 273.129 396.813 1.00 10.71 188 THR 2 N 1
ATOM 3892 C CA . THR C 3 176 ? 348.892 272.344 397.004 1.00 10.71 188 THR 2 CA 1
ATOM 3893 C C . THR C 3 176 ? 349.956 272.862 396.049 1.00 10.71 188 THR 2 C 1
ATOM 3894 O O . THR C 3 176 ? 349.650 273.168 394.894 1.00 10.71 188 THR 2 O 1
ATOM 3898 N N . VAL C 3 177 ? 351.202 272.955 396.522 1.00 13.71 189 VAL 2 N 1
ATOM 3899 C CA . VAL C 3 177 ? 352.235 273.613 395.723 1.00 13.71 189 VAL 2 CA 1
ATOM 3900 C C . VAL C 3 177 ? 353.207 272.600 395.117 1.00 13.71 189 VAL 2 C 1
ATOM 3901 O O . VAL C 3 177 ? 353.700 272.801 394.003 1.00 13.71 189 VAL 2 O 1
ATOM 3905 N N . ASN C 3 178 ? 353.508 271.513 395.831 1.00 16.81 190 ASN 2 N 1
ATOM 3906 C CA . ASN C 3 178 ? 354.241 270.367 395.278 1.00 16.81 190 ASN 2 CA 1
ATOM 3907 C C . ASN C 3 178 ? 355.627 270.740 394.751 1.00 16.81 190 ASN 2 C 1
ATOM 3908 O O . ASN C 3 178 ? 356.147 270.092 393.839 1.00 16.81 190 ASN 2 O 1
ATOM 3913 N N . THR C 3 179 ? 356.231 271.790 395.311 1.00 20.15 191 THR 2 N 1
ATOM 3914 C CA . THR C 3 179 ? 357.589 272.228 394.977 1.00 20.15 191 THR 2 CA 1
ATOM 3915 C C . THR C 3 179 ? 357.765 272.643 393.521 1.00 20.15 191 THR 2 C 1
ATOM 3916 O O . THR C 3 179 ? 358.887 272.918 393.089 1.00 20.15 191 THR 2 O 1
ATOM 3920 N N . GLU C 3 180 ? 356.685 272.680 392.750 1.00 18.01 192 GLU 2 N 1
ATOM 3921 C CA . GLU C 3 180 ? 356.731 273.180 391.385 1.00 18.01 192 GLU 2 CA 1
ATOM 3922 C C . GLU C 3 180 ? 355.695 274.255 391.123 1.00 18.01 192 GLU 2 C 1
ATOM 3923 O O . GLU C 3 180 ? 355.758 274.916 390.086 1.00 18.01 192 GLU 2 O 1
ATOM 3929 N N . GLY C 3 181 ? 354.745 274.445 392.036 1.00 12.10 193 GLY 2 N 1
ATOM 3930 C CA . GLY C 3 181 ? 353.700 275.424 391.867 1.00 12.10 193 GLY 2 CA 1
ATOM 3931 C C . GLY C 3 181 ? 353.991 276.711 392.618 1.00 12.10 193 GLY 2 C 1
ATOM 3932 O O . GLY C 3 181 ? 354.948 276.831 393.376 1.00 12.10 193 GLY 2 O 1
ATOM 3933 N N . ALA C 3 182 ? 353.132 277.692 392.378 1.00 11.19 194 ALA 2 N 1
ATOM 3934 C CA . ALA C 3 182 ? 353.276 278.979 393.025 1.00 11.19 194 ALA 2 CA 1
ATOM 3935 C C . ALA C 3 182 ? 352.959 278.855 394.513 1.00 11.19 194 ALA 2 C 1
ATOM 3936 O O . ALA C 3 182 ? 352.068 278.100 394.902 1.00 11.19 194 ALA 2 O 1
ATOM 3938 N N . PRO C 3 183 ? 353.678 279.587 395.367 1.00 11.14 195 PRO 2 N 1
ATOM 3939 C CA . PRO C 3 183 ? 353.435 279.450 396.812 1.00 11.14 195 PRO 2 CA 1
ATOM 3940 C C . PRO C 3 183 ? 352.049 279.893 397.244 1.00 11.14 195 PRO 2 C 1
ATOM 3941 O O . PRO C 3 183 ? 351.535 279.391 398.250 1.00 11.14 195 PRO 2 O 1
ATOM 3945 N N . GLN C 3 184 ? 351.432 280.826 396.524 1.00 9.78 196 GLN 2 N 1
ATOM 3946 C CA . GLN C 3 184 ? 350.071 281.250 396.815 1.00 9.78 196 GLN 2 CA 1
ATOM 3947 C C . GLN C 3 184 ? 349.506 281.940 395.585 1.00 9.78 196 GLN 2 C 1
ATOM 3948 O O . GLN C 3 184 ? 350.208 282.150 394.595 1.00 9.78 196 GLN 2 O 1
ATOM 3954 N N . ILE C 3 185 ? 348.227 282.291 395.655 1.00 10.16 197 ILE 2 N 1
ATOM 3955 C CA . ILE C 3 185 ? 347.477 282.780 394.504 1.00 10.16 197 ILE 2 CA 1
ATOM 3956 C C . ILE C 3 185 ? 346.609 283.939 394.972 1.00 10.16 197 ILE 2 C 1
ATOM 3957 O O . ILE C 3 185 ? 346.014 283.873 396.054 1.00 10.16 197 ILE 2 O 1
ATOM 3962 N N . LYS C 3 186 ? 346.542 285.003 394.172 1.00 12.02 198 LYS 2 N 1
ATOM 3963 C CA . LYS C 3 186 ? 345.678 286.140 394.470 1.00 12.02 198 LYS 2 CA 1
ATOM 3964 C C . LYS C 3 186 ? 344.526 286.200 393.479 1.00 12.02 198 LYS 2 C 1
ATOM 3965 O O . LYS C 3 186 ? 344.725 286.023 392.276 1.00 12.02 198 LYS 2 O 1
ATOM 3971 N N . VAL C 3 187 ? 343.323 286.462 393.979 1.00 9.32 199 VAL 2 N 1
ATOM 3972 C CA . VAL C 3 187 ? 342.103 286.416 393.179 1.00 9.32 199 VAL 2 CA 1
ATOM 3973 C C . VAL C 3 187 ? 341.634 287.844 392.930 1.00 9.32 199 VAL 2 C 1
ATOM 3974 O O . VAL C 3 187 ? 341.550 288.649 393.864 1.00 9.32 199 VAL 2 O 1
ATOM 3978 N N . TYR C 3 188 ? 341.335 288.161 391.674 1.00 9.78 200 TYR 2 N 1
ATOM 3979 C CA . TYR C 3 188 ? 340.830 289.462 391.268 1.00 9.78 200 TYR 2 CA 1
ATOM 3980 C C . TYR C 3 188 ? 339.529 289.285 390.498 1.00 9.78 200 TYR 2 C 1
ATOM 3981 O O . TYR C 3 188 ? 339.212 288.188 390.040 1.00 9.78 200 TYR 2 O 1
ATOM 3990 N N . ALA C 3 189 ? 338.780 290.374 390.349 1.00 9.56 201 ALA 2 N 1
ATOM 3991 C CA . ALA C 3 189 ? 337.510 290.361 389.642 1.00 9.56 201 ALA 2 CA 1
ATOM 3992 C C . ALA C 3 189 ? 337.500 291.427 388.555 1.00 9.56 201 ALA 2 C 1
ATOM 3993 O O . ALA C 3 189 ? 338.409 292.251 388.463 1.00 9.56 201 ALA 2 O 1
ATOM 3995 N N . ASN C 3 190 ? 336.465 291.388 387.722 1.00 10.88 202 ASN 2 N 1
ATOM 3996 C CA . ASN C 3 190 ? 336.329 292.282 386.580 1.00 10.88 202 ASN 2 CA 1
ATOM 3997 C C . ASN C 3 190 ? 334.856 292.317 386.205 1.00 10.88 202 ASN 2 C 1
ATOM 3998 O O . ASN C 3 190 ? 334.318 291.312 385.739 1.00 10.88 202 ASN 2 O 1
ATOM 4003 N N . ILE C 3 191 ? 334.205 293.460 386.409 1.00 10.63 203 ILE 2 N 1
ATOM 4004 C CA . ILE C 3 191 ? 332.748 293.553 386.390 1.00 10.63 203 ILE 2 CA 1
ATOM 4005 C C . ILE C 3 191 ? 332.325 294.690 385.474 1.00 10.63 203 ILE 2 C 1
ATOM 4006 O O . ILE C 3 191 ? 332.984 295.731 385.425 1.00 10.63 203 ILE 2 O 1
ATOM 4011 N N . ALA C 3 192 ? 331.220 294.499 384.750 1.00 9.64 204 ALA 2 N 1
ATOM 4012 C CA . ALA C 3 192 ? 330.687 295.532 383.874 1.00 9.64 204 ALA 2 CA 1
ATOM 4013 C C . ALA C 3 192 ? 329.167 295.521 383.889 1.00 9.64 204 ALA 2 C 1
ATOM 4014 O O . ALA C 3 192 ? 328.557 294.482 383.614 1.00 9.64 204 ALA 2 O 1
ATOM 4016 N N . PRO C 3 193 ? 328.533 296.646 384.195 1.00 9.44 205 PRO 2 N 1
ATOM 4017 C CA . PRO C 3 193 ? 327.073 296.717 384.136 1.00 9.44 205 PRO 2 CA 1
ATOM 4018 C C . PRO C 3 193 ? 326.562 296.661 382.707 1.00 9.44 205 PRO 2 C 1
ATOM 4019 O O . PRO C 3 193 ? 327.161 297.200 381.780 1.00 9.44 205 PRO 2 O 1
ATOM 4023 N N . THR C 3 194 ? 325.422 296.001 382.538 1.00 9.31 206 THR 2 N 1
ATOM 4024 C CA . THR C 3 194 ? 324.792 295.909 381.232 1.00 9.31 206 THR 2 CA 1
ATOM 4025 C C . THR C 3 194 ? 323.344 296.355 381.335 1.00 9.31 206 THR 2 C 1
ATOM 4026 O O . THR C 3 194 ? 322.666 296.050 382.317 1.00 9.31 206 THR 2 O 1
ATOM 4030 N N . ASN C 3 195 ? 322.882 297.077 380.317 1.00 11.55 207 ASN 2 N 1
ATOM 4031 C CA . ASN C 3 195 ? 321.497 297.531 380.216 1.00 11.55 207 ASN 2 CA 1
ATOM 4032 C C . ASN C 3 195 ? 321.094 298.366 381.429 1.00 11.55 207 ASN 2 C 1
ATOM 4033 O O . ASN C 3 195 ? 320.211 297.991 382.197 1.00 11.55 207 ASN 2 O 1
ATOM 4038 N N . VAL C 3 196 ? 321.750 299.512 381.599 1.00 10.80 208 VAL 2 N 1
ATOM 4039 C CA . VAL C 3 196 ? 321.344 300.378 382.695 1.00 10.80 208 VAL 2 CA 1
ATOM 4040 C C . VAL C 3 196 ? 320.181 301.258 382.252 1.00 10.80 208 VAL 2 C 1
ATOM 4041 O O . VAL C 3 196 ? 319.953 301.495 381.065 1.00 10.80 208 VAL 2 O 1
ATOM 4045 N N . HIS C 3 197 ? 319.422 301.727 383.237 1.00 11.66 209 HIS 2 N 1
ATOM 4046 C CA . HIS C 3 197 ? 318.287 302.611 383.035 1.00 11.66 209 HIS 2 CA 1
ATOM 4047 C C . HIS C 3 197 ? 318.120 303.430 384.301 1.00 11.66 209 HIS 2 C 1
ATOM 4048 O O . HIS C 3 197 ? 318.452 302.967 385.392 1.00 11.66 209 HIS 2 O 1
ATOM 4055 N N . VAL C 3 198 ? 317.612 304.651 384.156 1.00 11.26 210 VAL 2 N 1
ATOM 4056 C CA . VAL C 3 198 ? 317.480 305.578 385.272 1.00 11.26 210 VAL 2 CA 1
ATOM 4057 C C . VAL C 3 198 ? 316.190 306.371 385.113 1.00 11.26 210 VAL 2 C 1
ATOM 4058 O O . VAL C 3 198 ? 315.623 306.463 384.027 1.00 11.26 210 VAL 2 O 1
ATOM 4062 N N . ALA C 3 199 ? 315.730 306.945 386.223 1.00 10.81 211 ALA 2 N 1
ATOM 4063 C CA . ALA C 3 199 ? 314.550 307.801 386.234 1.00 10.81 211 ALA 2 CA 1
ATOM 4064 C C . ALA C 3 199 ? 314.550 308.606 387.525 1.00 10.81 211 ALA 2 C 1
ATOM 4065 O O . ALA C 3 199 ? 315.184 308.229 388.509 1.00 10.81 211 ALA 2 O 1
ATOM 4067 N N . GLY C 3 200 ? 313.813 309.714 387.522 1.00 12.58 212 GLY 2 N 1
ATOM 4068 C CA . GLY C 3 200 ? 313.666 310.513 388.728 1.00 12.58 212 GLY 2 CA 1
ATOM 4069 C C . GLY C 3 200 ? 314.851 311.348 389.178 1.00 12.58 212 GLY 2 C 1
ATOM 4070 O O . GLY C 3 200 ? 315.510 311.004 390.160 1.00 12.58 212 GLY 2 O 1
ATOM 4071 N N . GLU C 3 201 ? 315.147 312.432 388.462 1.00 14.74 213 GLU 2 N 1
ATOM 4072 C CA . GLU C 3 201 ? 316.292 313.273 388.793 1.00 14.74 213 GLU 2 CA 1
ATOM 4073 C C . GLU C 3 201 ? 316.190 313.835 390.204 1.00 14.74 213 GLU 2 C 1
ATOM 4074 O O . GLU C 3 201 ? 315.098 314.018 390.740 1.00 14.74 213 GLU 2 O 1
ATOM 4080 N N . PHE C 3 202 ? 317.344 314.121 390.796 1.00 18.30 214 PHE 2 N 1
ATOM 4081 C CA . PHE C 3 202 ? 317.438 314.713 392.122 1.00 18.30 214 PHE 2 CA 1
ATOM 4082 C C . PHE C 3 202 ? 317.692 316.209 392.009 1.00 18.30 214 PHE 2 C 1
ATOM 4083 O O . PHE C 3 202 ? 318.137 316.698 390.972 1.00 18.30 214 PHE 2 O 1
ATOM 4091 N N . PRO C 3 203 ? 317.438 316.974 393.075 1.00 30.08 215 PRO 2 N 1
ATOM 4092 C CA . PRO C 3 203 ? 317.905 318.365 393.104 1.00 30.08 215 PRO 2 CA 1
ATOM 4093 C C . PRO C 3 203 ? 319.422 318.444 393.146 1.00 30.08 215 PRO 2 C 1
ATOM 4094 O O . PRO C 3 203 ? 320.090 317.407 393.156 1.00 30.08 215 PRO 2 O 1
ATOM 4098 N N . SER C 3 204 ? 319.990 319.642 393.184 1.00 66.14 216 SER 2 N 1
ATOM 4099 C CA . SER C 3 204 ? 321.439 319.747 393.145 1.00 66.14 216 SER 2 CA 1
ATOM 4100 C C . SER C 3 204 ? 322.030 319.280 394.467 1.00 66.14 216 SER 2 C 1
ATOM 4101 O O . SER C 3 204 ? 321.339 318.755 395.339 1.00 66.14 216 SER 2 O 1
ATOM 4104 N N . LYS C 3 205 ? 323.342 319.463 394.603 1.00 120.64 217 LYS 2 N 1
ATOM 4105 C CA . LYS C 3 205 ? 324.044 318.955 395.776 1.00 120.64 217 LYS 2 CA 1
ATOM 4106 C C . LYS C 3 205 ? 323.682 319.750 397.023 1.00 120.64 217 LYS 2 C 1
ATOM 4107 O O . LYS C 3 205 ? 323.449 319.179 398.094 1.00 120.64 217 LYS 2 O 1
ATOM 4113 N N . GLU C 3 206 ? 323.612 321.072 396.900 1.00 149.21 218 GLU 2 N 1
ATOM 4114 C CA . GLU C 3 206 ? 323.379 321.933 398.054 1.00 149.21 218 GLU 2 CA 1
ATOM 4115 C C . GLU C 3 206 ? 323.079 323.372 397.649 1.00 149.21 218 GLU 2 C 1
ATOM 4116 O O . GLU C 3 206 ? 322.501 324.136 398.420 1.00 149.21 218 GLU 2 O 1
ATOM 4123 N N . GLY D 4 1 ? 263.386 256.013 395.151 1.00 9.78 1 GLY 3 N 1
ATOM 4124 C CA . GLY D 4 1 ? 264.574 256.736 395.557 1.00 9.78 1 GLY 3 CA 1
ATOM 4125 C C . GLY D 4 1 ? 264.565 258.158 395.050 1.00 9.78 1 GLY 3 C 1
ATOM 4126 O O . GLY D 4 1 ? 264.001 258.439 393.998 1.00 9.78 1 GLY 3 O 1
ATOM 4127 N N . ILE D 4 2 ? 265.186 259.061 395.805 1.00 11.84 2 ILE 3 N 1
ATOM 4128 C CA . ILE D 4 2 ? 265.291 260.461 395.429 1.00 11.84 2 ILE 3 CA 1
ATOM 4129 C C . ILE D 4 2 ? 266.764 260.828 395.327 1.00 11.84 2 ILE 3 C 1
ATOM 4130 O O . ILE D 4 2 ? 267.634 260.163 395.883 1.00 11.84 2 ILE 3 O 1
ATOM 4135 N N . PHE D 4 3 ? 267.026 261.900 394.598 1.00 9.87 3 PHE 3 N 1
ATOM 4136 C CA . PHE D 4 3 ? 268.362 262.384 394.281 1.00 9.87 3 PHE 3 CA 1
ATOM 4137 C C . PHE D 4 3 ? 269.156 262.654 395.550 1.00 9.87 3 PHE 3 C 1
ATOM 4138 O O . PHE D 4 3 ? 268.767 263.533 396.327 1.00 9.87 3 PHE 3 O 1
ATOM 4146 N N . PRO D 4 4 ? 270.249 261.940 395.809 1.00 9.78 4 PRO 3 N 1
ATOM 4147 C CA . PRO D 4 4 ? 270.968 262.121 397.071 1.00 9.78 4 PRO 3 CA 1
ATOM 4148 C C . PRO D 4 4 ? 271.971 263.260 397.008 1.00 9.78 4 PRO 3 C 1
ATOM 4149 O O . PRO D 4 4 ? 272.696 263.440 396.031 1.00 9.78 4 PRO 3 O 1
ATOM 4153 N N . VAL D 4 5 ? 272.028 264.019 398.101 1.00 8.14 5 VAL 3 N 1
ATOM 4154 C CA . VAL D 4 5 ? 272.844 265.224 398.168 1.00 8.14 5 VAL 3 CA 1
ATOM 4155 C C . VAL D 4 5 ? 273.630 265.175 399.467 1.00 8.14 5 VAL 3 C 1
ATOM 4156 O O . VAL D 4 5 ? 273.278 264.442 400.390 1.00 8.14 5 VAL 3 O 1
ATOM 4160 N N . ALA D 4 6 ? 274.708 265.950 399.535 1.00 9.86 6 ALA 3 N 1
ATOM 4161 C CA . ALA D 4 6 ? 275.649 265.880 400.646 1.00 9.86 6 ALA 3 CA 1
ATOM 4162 C C . ALA D 4 6 ? 275.925 267.271 401.189 1.00 9.86 6 ALA 3 C 1
ATOM 4163 O O . ALA D 4 6 ? 276.750 267.999 400.633 1.00 9.86 6 ALA 3 O 1
ATOM 4165 N N . CYS D 4 7 ? 275.266 267.623 402.289 1.00 14.93 7 CYS 3 N 1
ATOM 4166 C CA . CYS D 4 7 ? 275.484 268.921 402.903 1.00 14.93 7 CYS 3 CA 1
ATOM 4167 C C . CYS D 4 7 ? 276.905 269.028 403.443 1.00 14.93 7 CYS 3 C 1
ATOM 4168 O O . CYS D 4 7 ? 277.416 268.124 404.105 1.00 14.93 7 CYS 3 O 1
ATOM 4171 N N . SER D 4 8 ? 277.531 270.174 403.182 1.00 14.40 8 SER 3 N 1
ATOM 4172 C CA . SER D 4 8 ? 278.965 270.342 403.361 1.00 14.40 8 SER 3 CA 1
ATOM 4173 C C . SER D 4 8 ? 279.252 271.212 404.573 1.00 14.40 8 SER 3 C 1
ATOM 4174 O O . SER D 4 8 ? 278.450 272.076 404.928 1.00 14.40 8 SER 3 O 1
ATOM 4177 N N . ASP D 4 9 ? 280.398 270.972 405.201 1.00 17.87 9 ASP 3 N 1
ATOM 4178 C CA . ASP D 4 9 ? 280.780 271.704 406.396 1.00 17.87 9 ASP 3 CA 1
ATOM 4179 C C . ASP D 4 9 ? 281.721 272.854 406.056 1.00 17.87 9 ASP 3 C 1
ATOM 4180 O O . ASP D 4 9 ? 282.692 272.704 405.313 1.00 17.87 9 ASP 3 O 1
ATOM 4185 N N . GLY D 4 10 ? 281.433 274.009 406.639 1.00 15.10 10 GLY 3 N 1
ATOM 4186 C CA . GLY D 4 10 ? 282.176 275.213 406.350 1.00 15.10 10 GLY 3 CA 1
ATOM 4187 C C . GLY D 4 10 ? 281.595 276.071 405.254 1.00 15.10 10 GLY 3 C 1
ATOM 4188 O O . GLY D 4 10 ? 282.156 277.128 404.956 1.00 15.10 10 GLY 3 O 1
ATOM 4189 N N . TYR D 4 11 ? 280.479 275.666 404.661 1.00 13.02 11 TYR 3 N 1
ATOM 4190 C CA . TYR D 4 11 ? 279.851 276.420 403.592 1.00 13.02 11 TYR 3 CA 1
ATOM 4191 C C . TYR D 4 11 ? 278.501 276.937 404.067 1.00 13.02 11 TYR 3 C 1
ATOM 4192 O O . TYR D 4 11 ? 277.832 276.317 404.894 1.00 13.02 11 TYR 3 O 1
ATOM 4201 N N . GLY D 4 12 ? 278.105 278.093 403.540 1.00 12.82 12 GLY 3 N 1
ATOM 4202 C CA . GLY D 4 12 ? 276.745 278.560 403.668 1.00 12.82 12 GLY 3 CA 1
ATOM 4203 C C . GLY D 4 12 ? 276.491 279.633 404.703 1.00 12.82 12 GLY 3 C 1
ATOM 4204 O O . GLY D 4 12 ? 275.342 280.060 404.849 1.00 12.82 12 GLY 3 O 1
ATOM 4205 N N . GLY D 4 13 ? 277.507 280.084 405.429 1.00 14.22 13 GLY 3 N 1
ATOM 4206 C CA . GLY D 4 13 ? 277.292 281.132 406.408 1.00 14.22 13 GLY 3 CA 1
ATOM 4207 C C . GLY D 4 13 ? 276.897 282.445 405.762 1.00 14.22 13 GLY 3 C 1
ATOM 4208 O O . GLY D 4 13 ? 276.795 282.564 404.543 1.00 14.22 13 GLY 3 O 1
ATOM 4209 N N . LEU D 4 14 ? 276.658 283.449 406.599 1.00 15.15 14 LEU 3 N 1
ATOM 4210 C CA . LEU D 4 14 ? 276.351 284.775 406.083 1.00 15.15 14 LEU 3 CA 1
ATOM 4211 C C . LEU D 4 14 ? 277.617 285.612 405.970 1.00 15.15 14 LEU 3 C 1
ATOM 4212 O O . LEU D 4 14 ? 278.418 285.693 406.901 1.00 15.15 14 LEU 3 O 1
ATOM 4217 N N . VAL D 4 15 ? 277.797 286.242 404.812 1.00 13.22 15 VAL 3 N 1
ATOM 4218 C CA . VAL D 4 15 ? 278.905 287.163 404.582 1.00 13.22 15 VAL 3 CA 1
ATOM 4219 C C . VAL D 4 15 ? 278.317 288.451 404.029 1.00 13.22 15 VAL 3 C 1
ATOM 4220 O O . VAL D 4 15 ? 277.459 288.411 403.143 1.00 13.22 15 VAL 3 O 1
ATOM 4224 N N . THR D 4 16 ? 278.772 289.592 404.548 1.00 12.45 16 THR 3 N 1
ATOM 4225 C CA . THR D 4 16 ? 278.102 290.852 404.259 1.00 12.45 16 THR 3 CA 1
ATOM 4226 C C . THR D 4 16 ? 278.423 291.404 402.878 1.00 12.45 16 THR 3 C 1
ATOM 4227 O O . THR D 4 16 ? 277.840 292.417 402.482 1.00 12.45 16 THR 3 O 1
ATOM 4231 N N . THR D 4 17 ? 279.343 290.793 402.138 1.00 13.87 17 THR 3 N 1
ATOM 4232 C CA . THR D 4 17 ? 279.636 291.230 400.780 1.00 13.87 17 THR 3 CA 1
ATOM 4233 C C . THR D 4 17 ? 279.620 290.098 399.763 1.00 13.87 17 THR 3 C 1
ATOM 4234 O O . THR D 4 17 ? 280.436 290.112 398.840 1.00 13.87 17 THR 3 O 1
ATOM 4238 N N . ASP D 4 18 ? 278.730 289.117 399.907 1.00 16.72 18 ASP 3 N 1
ATOM 4239 C CA . ASP D 4 18 ? 278.688 288.018 398.959 1.00 16.72 18 ASP 3 CA 1
ATOM 4240 C C . ASP D 4 18 ? 277.882 288.402 397.721 1.00 16.72 18 ASP 3 C 1
ATOM 4241 O O . ASP D 4 18 ? 277.047 289.306 397.766 1.00 16.72 18 ASP 3 O 1
ATOM 4246 N N . PRO D 4 19 ? 278.136 287.745 396.598 1.00 19.13 19 PRO 3 N 1
ATOM 4247 C CA . PRO D 4 19 ? 277.353 288.025 395.393 1.00 19.13 19 PRO 3 CA 1
ATOM 4248 C C . PRO D 4 19 ? 276.126 287.147 395.239 1.00 19.13 19 PRO 3 C 1
ATOM 4249 O O . PRO D 4 19 ? 276.078 286.337 394.310 1.00 19.13 19 PRO 3 O 1
ATOM 4253 N N . LYS D 4 20 ? 275.129 287.282 396.109 1.00 20.01 20 LYS 3 N 1
ATOM 4254 C CA . LYS D 4 20 ? 273.910 286.511 395.915 1.00 20.01 20 LYS 3 CA 1
ATOM 4255 C C . LYS D 4 20 ? 272.743 287.240 396.562 1.00 20.01 20 LYS 3 C 1
ATOM 4256 O O . LYS D 4 20 ? 272.925 288.137 397.386 1.00 20.01 20 LYS 3 O 1
ATOM 4262 N N . THR D 4 21 ? 271.539 286.830 396.173 1.00 21.39 21 THR 3 N 1
ATOM 4263 C CA . THR D 4 21 ? 270.325 287.606 396.378 1.00 21.39 21 THR 3 CA 1
ATOM 4264 C C . THR D 4 21 ? 269.412 286.951 397.405 1.00 21.39 21 THR 3 C 1
ATOM 4265 O O . THR D 4 21 ? 269.711 285.871 397.920 1.00 21.39 21 THR 3 O 1
ATOM 4269 N N . ALA D 4 22 ? 268.304 287.625 397.705 1.00 24.31 22 ALA 3 N 1
ATOM 4270 C CA . ALA D 4 22 ? 267.338 287.143 398.678 1.00 24.31 22 ALA 3 CA 1
ATOM 4271 C C . ALA D 4 22 ? 266.061 286.676 397.986 1.00 24.31 22 ALA 3 C 1
ATOM 4272 O O . ALA D 4 22 ? 265.978 286.605 396.758 1.00 24.31 22 ALA 3 O 1
ATOM 4274 N N . ASP D 4 23 ? 265.058 286.345 398.793 1.00 27.95 23 ASP 3 N 1
ATOM 4275 C CA . ASP D 4 23 ? 263.824 285.785 398.250 1.00 27.95 23 ASP 3 CA 1
ATOM 4276 C C . ASP D 4 23 ? 262.717 286.832 398.233 1.00 27.95 23 ASP 3 C 1
ATOM 4277 O O . ASP D 4 23 ? 262.565 287.580 399.201 1.00 27.95 23 ASP 3 O 1
ATOM 4282 N N . PRO D 4 24 ? 261.917 286.901 397.173 1.00 27.09 24 PRO 3 N 1
ATOM 4283 C CA . PRO D 4 24 ? 260.915 287.965 397.067 1.00 27.09 24 PRO 3 CA 1
ATOM 4284 C C . PRO D 4 24 ? 259.694 287.704 397.934 1.00 27.09 24 PRO 3 C 1
ATOM 4285 O O . PRO D 4 24 ? 259.333 286.558 398.207 1.00 27.09 24 PRO 3 O 1
ATOM 4289 N N . VAL D 4 25 ? 259.057 288.794 398.368 1.00 25.12 25 VAL 3 N 1
ATOM 4290 C CA . VAL D 4 25 ? 257.888 288.697 399.237 1.00 25.12 25 VAL 3 CA 1
ATOM 4291 C C . VAL D 4 25 ? 256.670 289.355 398.595 1.00 25.12 25 VAL 3 C 1
ATOM 4292 O O . VAL D 4 25 ? 255.546 288.854 398.704 1.00 25.12 25 VAL 3 O 1
ATOM 4296 N N . TYR D 4 26 ? 256.869 290.498 397.939 1.00 21.53 26 TYR 3 N 1
ATOM 4297 C CA . TYR D 4 26 ? 255.783 291.342 397.442 1.00 21.53 26 TYR 3 CA 1
ATOM 4298 C C . TYR D 4 26 ? 255.989 291.523 395.945 1.00 21.53 26 TYR 3 C 1
ATOM 4299 O O . TYR D 4 26 ? 257.053 291.978 395.521 1.00 21.53 26 TYR 3 O 1
ATOM 4308 N N . GLY D 4 27 ? 254.988 291.171 395.144 1.00 13.14 27 GLY 3 N 1
ATOM 4309 C CA . GLY D 4 27 ? 255.152 291.109 393.710 1.00 13.14 27 GLY 3 CA 1
ATOM 4310 C C . GLY D 4 27 ? 254.266 292.068 392.937 1.00 13.14 27 GLY 3 C 1
ATOM 4311 O O . GLY D 4 27 ? 253.295 292.609 393.445 1.00 13.14 27 GLY 3 O 1
ATOM 4312 N N . LYS D 4 28 ? 254.639 292.264 391.672 1.00 10.92 28 LYS 3 N 1
ATOM 4313 C CA . LYS D 4 28 ? 253.900 293.083 390.712 1.00 10.92 28 LYS 3 CA 1
ATOM 4314 C C . LYS D 4 28 ? 253.761 294.530 391.197 1.00 10.92 28 LYS 3 C 1
ATOM 4315 O O . LYS D 4 28 ? 252.667 295.030 391.447 1.00 10.92 28 LYS 3 O 1
ATOM 4321 N N . VAL D 4 29 ? 254.904 295.197 391.313 1.00 9.82 29 VAL 3 N 1
ATOM 4322 C CA . VAL D 4 29 ? 254.947 296.611 391.665 1.00 9.82 29 VAL 3 CA 1
ATOM 4323 C C . VAL D 4 29 ? 255.597 297.376 390.524 1.00 9.82 29 VAL 3 C 1
ATOM 4324 O O . VAL D 4 29 ? 256.648 296.985 390.011 1.00 9.82 29 VAL 3 O 1
ATOM 4328 N N . PHE D 4 30 ? 254.967 298.480 390.131 1.00 9.78 30 PHE 3 N 1
ATOM 4329 C CA . PHE D 4 30 ? 255.430 299.298 389.019 1.00 9.78 30 PHE 3 CA 1
ATOM 4330 C C . PHE D 4 30 ? 255.847 300.660 389.542 1.00 9.78 30 PHE 3 C 1
ATOM 4331 O O . PHE D 4 30 ? 255.226 301.189 390.466 1.00 9.78 30 PHE 3 O 1
ATOM 4339 N N . ASN D 4 31 ? 256.879 301.223 388.951 1.00 13.67 31 ASN 3 N 1
ATOM 4340 C CA . ASN D 4 31 ? 257.440 302.468 389.439 1.00 13.67 31 ASN 3 CA 1
ATOM 4341 C C . ASN D 4 31 ? 256.953 303.653 388.609 1.00 13.67 31 ASN 3 C 1
ATOM 4342 O O . ASN D 4 31 ? 256.611 303.499 387.435 1.00 13.67 31 ASN 3 O 1
ATOM 4347 N N . PRO D 4 32 ? 256.913 304.846 389.192 1.00 13.22 32 PRO 3 N 1
ATOM 4348 C CA . PRO D 4 32 ? 256.681 306.051 388.396 1.00 13.22 32 PRO 3 CA 1
ATOM 4349 C C . PRO D 4 32 ? 257.850 306.301 387.462 1.00 13.22 32 PRO 3 C 1
ATOM 4350 O O . PRO D 4 32 ? 258.988 305.929 387.776 1.00 13.22 32 PRO 3 O 1
ATOM 4354 N N . PRO D 4 33 ? 257.615 306.910 386.301 1.00 9.78 33 PRO 3 N 1
ATOM 4355 C CA . PRO D 4 33 ? 258.696 307.101 385.319 1.00 9.78 33 PRO 3 CA 1
ATOM 4356 C C . PRO D 4 33 ? 259.705 308.138 385.788 1.00 9.78 33 PRO 3 C 1
ATOM 4357 O O . PRO D 4 33 ? 259.333 309.231 386.215 1.00 9.78 33 PRO 3 O 1
ATOM 4361 N N . ARG D 4 34 ? 260.989 307.800 385.685 1.00 8.73 34 ARG 3 N 1
ATOM 4362 C CA . ARG D 4 34 ? 262.065 308.695 386.086 1.00 8.73 34 ARG 3 CA 1
ATOM 4363 C C . ARG D 4 34 ? 263.120 308.885 385.006 1.00 8.73 34 ARG 3 C 1
ATOM 4364 O O . ARG D 4 34 ? 264.222 309.341 385.314 1.00 8.73 34 ARG 3 O 1
ATOM 4372 N N . ASN D 4 35 ? 262.819 308.570 383.752 1.00 9.78 35 ASN 3 N 1
ATOM 4373 C CA . ASN D 4 35 ? 263.858 308.587 382.733 1.00 9.78 35 ASN 3 CA 1
ATOM 4374 C C . ASN D 4 35 ? 264.261 310.013 382.383 1.00 9.78 35 ASN 3 C 1
ATOM 4375 O O . ASN D 4 35 ? 263.471 310.951 382.504 1.00 9.78 35 ASN 3 O 1
ATOM 4380 N N . MET D 4 36 ? 265.518 310.156 381.961 1.00 12.59 36 MET 3 N 1
ATOM 4381 C CA . MET D 4 36 ? 266.208 311.406 381.648 1.00 12.59 36 MET 3 CA 1
ATOM 4382 C C . MET D 4 36 ? 265.950 312.548 382.625 1.00 12.59 36 MET 3 C 1
ATOM 4383 O O . MET D 4 36 ? 265.451 313.605 382.235 1.00 12.59 36 MET 3 O 1
ATOM 4388 N N . LEU D 4 37 ? 266.320 312.359 383.885 1.00 8.39 37 LEU 3 N 1
ATOM 4389 C CA . LEU D 4 37 ? 266.384 313.468 384.820 1.00 8.39 37 LEU 3 CA 1
ATOM 4390 C C . LEU D 4 37 ? 267.743 314.143 384.739 1.00 8.39 37 LEU 3 C 1
ATOM 4391 O O . LEU D 4 37 ? 268.760 313.488 384.510 1.00 8.39 37 LEU 3 O 1
ATOM 4396 N N . PRO D 4 38 ? 267.801 315.45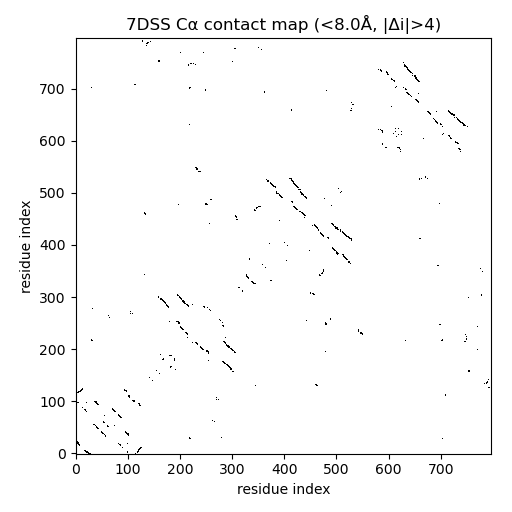7 384.924 1.00 7.23 38 PRO 3 N 1
ATOM 4397 C CA . PRO D 4 38 ? 269.069 316.165 384.750 1.00 7.23 38 PRO 3 CA 1
ATOM 4398 C C . PRO D 4 38 ? 270.068 315.899 385.863 1.00 7.23 38 PRO 3 C 1
ATOM 4399 O O . PRO D 4 38 ? 269.733 315.898 387.048 1.00 7.23 38 PRO 3 O 1
ATOM 4403 N N . GLY D 4 39 ? 271.316 315.695 385.456 1.00 9.78 39 GLY 3 N 1
ATOM 4404 C CA . GLY D 4 39 ? 272.435 315.682 386.377 1.00 9.78 39 GLY 3 CA 1
ATOM 4405 C C . GLY D 4 39 ? 272.808 314.335 386.949 1.00 9.78 39 GLY 3 C 1
ATOM 4406 O O . GLY D 4 39 ? 272.930 314.203 388.168 1.00 9.78 39 GLY 3 O 1
ATOM 4407 N N . ARG D 4 40 ? 273.016 313.332 386.105 1.00 9.78 40 ARG 3 N 1
ATOM 4408 C CA . ARG D 4 40 ? 273.345 312.004 386.597 1.00 9.78 40 ARG 3 CA 1
ATOM 4409 C C . ARG D 4 40 ? 274.852 311.781 386.607 1.00 9.78 40 ARG 3 C 1
ATOM 4410 O O . ARG D 4 40 ? 275.598 312.380 385.836 1.00 9.78 40 ARG 3 O 1
ATOM 4418 N N . PHE D 4 41 ? 275.301 310.896 387.497 1.00 6.02 41 PHE 3 N 1
ATOM 4419 C CA . PHE D 4 41 ? 276.691 310.454 387.510 1.00 6.02 41 PHE 3 CA 1
ATOM 4420 C C . PHE D 4 41 ? 276.750 308.987 387.905 1.00 6.02 41 PHE 3 C 1
ATOM 4421 O O . PHE D 4 41 ? 276.006 308.546 388.784 1.00 6.02 41 PHE 3 O 1
ATOM 4429 N N . THR D 4 42 ? 277.630 308.232 387.245 1.00 9.78 42 THR 3 N 1
ATOM 4430 C CA . THR D 4 42 ? 277.702 306.790 387.450 1.00 9.78 42 THR 3 CA 1
ATOM 4431 C C . THR D 4 42 ? 278.984 306.381 388.167 1.00 9.78 42 THR 3 C 1
ATOM 4432 O O . THR D 4 42 ? 278.960 305.516 389.047 1.00 9.78 42 THR 3 O 1
ATOM 4436 N N . ASN D 4 43 ? 280.113 306.973 387.793 1.00 7.95 43 ASN 3 N 1
ATOM 4437 C CA . ASN D 4 43 ? 281.398 306.691 388.419 1.00 7.95 43 ASN 3 CA 1
ATOM 4438 C C . ASN D 4 43 ? 281.774 307.875 389.291 1.00 7.95 43 ASN 3 C 1
ATOM 4439 O O . ASN D 4 43 ? 281.729 309.018 388.833 1.00 7.95 43 ASN 3 O 1
ATOM 4444 N N . LEU D 4 44 ? 282.149 307.608 390.541 1.00 7.16 44 LEU 3 N 1
ATOM 4445 C CA . LEU D 4 44 ? 282.524 308.686 391.445 1.00 7.16 44 LEU 3 CA 1
ATOM 4446 C C . LEU D 4 44 ? 283.852 309.330 391.084 1.00 7.16 44 LEU 3 C 1
ATOM 4447 O O . LEU D 4 44 ? 284.228 310.315 391.721 1.00 7.16 44 LEU 3 O 1
ATOM 4452 N N . LEU D 4 45 ? 284.564 308.815 390.087 1.00 9.05 45 LEU 3 N 1
ATOM 4453 C CA . LEU D 4 45 ? 285.806 309.410 389.614 1.00 9.05 45 LEU 3 CA 1
ATOM 4454 C C . LEU D 4 45 ? 285.622 310.252 388.361 1.00 9.05 45 LEU 3 C 1
ATOM 4455 O O . LEU D 4 45 ? 286.600 310.499 387.654 1.00 9.05 45 LEU 3 O 1
ATOM 4460 N N . ASP D 4 46 ? 284.396 310.669 388.050 1.00 10.05 46 ASP 3 N 1
ATOM 4461 C CA . ASP D 4 46 ? 284.185 311.590 386.940 1.00 10.05 46 ASP 3 CA 1
ATOM 4462 C C . ASP D 4 46 ? 283.845 312.983 387.437 1.00 10.05 46 ASP 3 C 1
ATOM 4463 O O . ASP D 4 46 ? 284.174 313.977 386.779 1.00 10.05 46 ASP 3 O 1
ATOM 4468 N N . VAL D 4 47 ? 283.198 313.078 388.595 1.00 8.81 47 VAL 3 N 1
ATOM 4469 C CA . VAL D 4 47 ? 283.021 314.376 389.226 1.00 8.81 47 VAL 3 CA 1
ATOM 4470 C C . VAL D 4 47 ? 284.323 314.836 389.867 1.00 8.81 47 VAL 3 C 1
ATOM 4471 O O . VAL D 4 47 ? 284.510 316.027 390.131 1.00 8.81 47 VAL 3 O 1
ATOM 4475 N N . ALA D 4 48 ? 285.259 313.914 390.095 1.00 9.78 48 ALA 3 N 1
ATOM 4476 C CA . ALA D 4 48 ? 286.581 314.307 390.563 1.00 9.78 48 ALA 3 CA 1
ATOM 4477 C C . ALA D 4 48 ? 287.452 314.840 389.438 1.00 9.78 48 ALA 3 C 1
ATOM 4478 O O . ALA D 4 48 ? 288.445 315.519 389.708 1.00 9.78 48 ALA 3 O 1
ATOM 4480 N N . GLU D 4 49 ? 287.104 314.550 388.186 1.00 9.78 49 GLU 3 N 1
ATOM 4481 C CA . GLU D 4 49 ? 287.863 315.071 387.057 1.00 9.78 49 GLU 3 CA 1
ATOM 4482 C C . GLU D 4 49 ? 287.193 316.291 386.445 1.00 9.78 49 GLU 3 C 1
ATOM 4483 O O . GLU D 4 49 ? 287.867 317.144 385.862 1.00 9.78 49 GLU 3 O 1
ATOM 4489 N N . ALA D 4 50 ? 285.874 316.390 386.552 1.00 9.78 50 ALA 3 N 1
ATOM 4490 C CA . ALA D 4 50 ? 285.153 317.518 385.993 1.00 9.78 50 ALA 3 CA 1
ATOM 4491 C C . ALA D 4 50 ? 285.088 318.715 386.929 1.00 9.78 50 ALA 3 C 1
ATOM 4492 O O . ALA D 4 50 ? 284.755 319.813 386.478 1.00 9.78 50 ALA 3 O 1
ATOM 4494 N N . CYS D 4 51 ? 285.400 318.542 388.212 1.00 9.78 51 CYS 3 N 1
ATOM 4495 C CA . CYS D 4 51 ? 285.184 319.587 389.213 1.00 9.78 51 CYS 3 CA 1
ATOM 4496 C C . CYS D 4 51 ? 286.310 319.577 390.236 1.00 9.78 51 CYS 3 C 1
ATOM 4497 O O . CYS D 4 51 ? 286.347 318.734 391.139 1.00 9.78 51 CYS 3 O 1
ATOM 4500 N N . PRO D 4 52 ? 287.250 320.515 390.130 1.00 7.20 52 PRO 3 N 1
ATOM 4501 C CA . PRO D 4 52 ? 288.308 320.620 391.139 1.00 7.20 52 PRO 3 CA 1
ATOM 4502 C C . PRO D 4 52 ? 287.868 321.432 392.349 1.00 7.20 52 PRO 3 C 1
ATOM 4503 O O . PRO D 4 52 ? 286.840 322.109 392.328 1.00 7.20 52 PRO 3 O 1
ATOM 4507 N N . THR D 4 53 ? 288.669 321.366 393.414 1.00 6.44 53 THR 3 N 1
ATOM 4508 C CA . THR D 4 53 ? 288.327 322.000 394.681 1.00 6.44 53 THR 3 CA 1
ATOM 4509 C C . THR D 4 53 ? 289.566 322.650 395.285 1.00 6.44 53 THR 3 C 1
ATOM 4510 O O . THR D 4 53 ? 290.694 322.376 394.881 1.00 6.44 53 THR 3 O 1
ATOM 4514 N N . PHE D 4 54 ? 289.349 323.513 396.275 1.00 6.27 54 PHE 3 N 1
ATOM 4515 C CA . PHE D 4 54 ? 290.391 324.406 396.759 1.00 6.27 54 PHE 3 CA 1
ATOM 4516 C C . PHE D 4 54 ? 291.344 323.700 397.717 1.00 6.27 54 PHE 3 C 1
ATOM 4517 O O . PHE D 4 54 ? 290.994 322.724 398.378 1.00 6.27 54 PHE 3 O 1
ATOM 4525 N N . LEU D 4 55 ? 292.563 324.223 397.793 1.00 8.76 55 LEU 3 N 1
ATOM 4526 C CA . LEU D 4 55 ? 293.582 323.728 398.709 1.00 8.76 55 LEU 3 CA 1
ATOM 4527 C C . LEU D 4 55 ? 293.471 324.496 400.027 1.00 8.76 55 LEU 3 C 1
ATOM 4528 O O . LEU D 4 55 ? 292.598 325.350 400.182 1.00 8.76 55 LEU 3 O 1
ATOM 4533 N N . HIS D 4 56 ? 294.337 324.206 400.992 1.00 11.60 56 HIS 3 N 1
ATOM 4534 C CA . HIS D 4 56 ? 294.264 324.847 402.295 1.00 11.60 56 HIS 3 CA 1
ATOM 4535 C C . HIS D 4 56 ? 295.653 325.268 402.744 1.00 11.60 56 HIS 3 C 1
ATOM 4536 O O . HIS D 4 56 ? 296.527 324.429 402.967 1.00 11.60 56 HIS 3 O 1
ATOM 4543 N N . PHE D 4 57 ? 295.842 326.575 402.909 1.00 11.00 57 PHE 3 N 1
ATOM 4544 C CA . PHE D 4 57 ? 297.133 327.114 403.305 1.00 11.00 57 PHE 3 CA 1
ATOM 4545 C C . PHE D 4 57 ? 297.000 327.781 404.664 1.00 11.00 57 PHE 3 C 1
ATOM 4546 O O . PHE D 4 57 ? 295.897 328.050 405.143 1.00 11.00 57 PHE 3 O 1
ATOM 4554 N N . ASP D 4 58 ? 298.146 328.050 405.282 1.00 13.83 58 ASP 3 N 1
ATOM 4555 C CA . ASP D 4 58 ? 298.180 328.475 406.674 1.00 13.83 58 ASP 3 CA 1
ATOM 4556 C C . ASP D 4 58 ? 297.477 329.813 406.845 1.00 13.83 58 ASP 3 C 1
ATOM 4557 O O . ASP D 4 58 ? 297.873 330.817 406.247 1.00 13.83 58 ASP 3 O 1
ATOM 4562 N N . GLY D 4 59 ? 296.451 329.825 407.685 1.00 12.92 59 GLY 3 N 1
ATOM 4563 C CA . GLY D 4 59 ? 295.604 330.977 407.868 1.00 12.92 59 GLY 3 CA 1
ATOM 4564 C C . GLY D 4 59 ? 294.161 330.751 407.494 1.00 12.92 59 GLY 3 C 1
ATOM 4565 O O . GLY D 4 59 ? 293.361 331.683 407.613 1.00 12.92 59 GLY 3 O 1
ATOM 4566 N N . ASP D 4 60 ? 293.809 329.544 407.047 1.00 13.48 60 ASP 3 N 1
ATOM 4567 C CA . ASP D 4 60 ? 292.458 329.201 406.606 1.00 13.48 60 ASP 3 CA 1
ATOM 4568 C C . ASP D 4 60 ? 292.062 330.007 405.368 1.00 13.48 60 ASP 3 C 1
ATOM 4569 O O . ASP D 4 60 ? 290.992 330.610 405.299 1.00 13.48 60 ASP 3 O 1
ATOM 4574 N N . VAL D 4 61 ? 292.950 330.001 404.381 1.00 9.73 61 VAL 3 N 1
ATOM 4575 C CA . VAL D 4 61 ? 292.714 330.700 403.122 1.00 9.73 61 VAL 3 CA 1
ATOM 4576 C C . VAL D 4 61 ? 293.219 329.817 401.990 1.00 9.73 61 VAL 3 C 1
ATOM 4577 O O . VAL D 4 61 ? 294.243 329.144 402.151 1.00 9.73 61 VAL 3 O 1
ATOM 4581 N N . PRO D 4 62 ? 292.534 329.754 400.859 1.00 8.55 62 PRO 3 N 1
ATOM 4582 C CA . PRO D 4 62 ? 292.983 328.909 399.747 1.00 8.55 62 PRO 3 CA 1
ATOM 4583 C C . PRO D 4 62 ? 293.893 329.628 398.751 1.00 8.55 62 PRO 3 C 1
ATOM 4584 O O . PRO D 4 62 ? 293.740 329.493 397.539 1.00 8.55 62 PRO 3 O 1
ATOM 4588 N N . TYR D 4 63 ? 294.879 330.367 399.255 1.00 8.92 63 TYR 3 N 1
ATOM 4589 C CA . TYR D 4 63 ? 295.739 331.134 398.358 1.00 8.92 63 TYR 3 CA 1
ATOM 4590 C C . TYR D 4 63 ? 297.020 331.510 399.092 1.00 8.92 63 TYR 3 C 1
ATOM 4591 O O . TYR D 4 63 ? 297.144 331.323 400.305 1.00 8.92 63 TYR 3 O 1
ATOM 4600 N N . VAL D 4 64 ? 297.965 332.066 398.337 1.00 10.90 64 VAL 3 N 1
ATOM 4601 C CA . VAL D 4 64 ? 299.275 332.440 398.859 1.00 10.90 64 VAL 3 CA 1
ATOM 4602 C C . VAL D 4 64 ? 299.677 333.774 398.250 1.00 10.90 64 VAL 3 C 1
ATOM 4603 O O . VAL D 4 64 ? 299.700 333.929 397.028 1.00 10.90 64 VAL 3 O 1
ATOM 4607 N N . THR D 4 65 ? 299.995 334.738 399.107 1.00 16.01 65 THR 3 N 1
ATOM 4608 C CA . THR D 4 65 ? 300.325 336.089 398.686 1.00 16.01 65 THR 3 CA 1
ATOM 4609 C C . THR D 4 65 ? 301.813 336.216 398.391 1.00 16.01 65 THR 3 C 1
ATOM 4610 O O . THR D 4 65 ? 302.639 335.498 398.957 1.00 16.01 65 THR 3 O 1
ATOM 4614 N N . THR D 4 66 ? 302.147 337.150 397.509 1.00 21.36 66 THR 3 N 1
ATOM 4615 C CA . THR D 4 66 ? 303.532 337.366 397.112 1.00 21.36 66 THR 3 CA 1
ATOM 4616 C C . THR D 4 66 ? 304.287 338.042 398.244 1.00 21.36 66 THR 3 C 1
ATOM 4617 O O . THR D 4 66 ? 303.785 338.990 398.854 1.00 21.36 66 THR 3 O 1
ATOM 4621 N N . LYS D 4 67 ? 305.497 337.567 398.507 1.00 28.59 67 LYS 3 N 1
ATOM 4622 C CA . LYS D 4 67 ? 306.343 338.097 399.563 1.00 28.59 67 LYS 3 CA 1
ATOM 4623 C C . LYS D 4 67 ? 307.369 339.050 398.973 1.00 28.59 67 LYS 3 C 1
ATOM 4624 O O . LYS D 4 67 ? 307.854 338.842 397.858 1.00 28.59 67 LYS 3 O 1
ATOM 4630 N N . THR D 4 68 ? 307.693 340.095 399.726 1.00 41.27 68 THR 3 N 1
ATOM 4631 C CA . THR D 4 68 ? 308.719 341.059 399.347 1.00 41.27 68 THR 3 CA 1
ATOM 4632 C C . THR D 4 68 ? 309.874 340.911 400.326 1.00 41.27 68 THR 3 C 1
ATOM 4633 O O . THR D 4 68 ? 309.970 341.666 401.300 1.00 41.27 68 THR 3 O 1
ATOM 4637 N N . ASP D 4 69 ? 310.749 339.943 400.062 1.00 41.92 69 ASP 3 N 1
ATOM 4638 C CA . ASP D 4 69 ? 311.898 339.674 400.917 1.00 41.92 69 ASP 3 CA 1
ATOM 4639 C C . ASP D 4 69 ? 312.831 338.677 400.244 1.00 41.92 69 ASP 3 C 1
ATOM 4640 O O . ASP D 4 69 ? 312.609 338.291 399.093 1.00 41.92 69 ASP 3 O 1
ATOM 4645 N N . SER D 4 70 ? 313.873 338.252 400.954 1.00 45.59 70 SER 3 N 1
ATOM 4646 C CA . SER D 4 70 ? 314.923 337.436 400.358 1.00 45.59 70 SER 3 CA 1
ATOM 4647 C C . SER D 4 70 ? 314.609 335.944 400.398 1.00 45.59 70 SER 3 C 1
ATOM 4648 O O . SER D 4 70 ? 315.398 335.135 399.902 1.00 45.59 70 SER 3 O 1
ATOM 4651 N N . ASP D 4 71 ? 313.478 335.562 400.990 1.00 37.03 71 ASP 3 N 1
ATOM 4652 C CA . ASP D 4 71 ? 313.034 334.167 400.996 1.00 37.03 71 ASP 3 CA 1
ATOM 4653 C C . ASP D 4 71 ? 311.982 334.017 399.908 1.00 37.03 71 ASP 3 C 1
ATOM 4654 O O . ASP D 4 71 ? 311.065 334.832 399.802 1.00 37.03 71 ASP 3 O 1
ATOM 4659 N N . ARG D 4 72 ? 312.113 332.977 399.090 1.00 26.45 72 ARG 3 N 1
ATOM 4660 C CA . ARG D 4 72 ? 311.306 332.852 397.887 1.00 26.45 72 ARG 3 CA 1
ATOM 4661 C C . ARG D 4 72 ? 310.411 331.621 397.867 1.00 26.45 72 ARG 3 C 1
ATOM 4662 O O . ARG D 4 72 ? 309.831 331.322 396.822 1.00 26.45 72 ARG 3 O 1
ATOM 4670 N N . VAL D 4 73 ? 310.275 330.906 398.976 1.00 22.51 73 VAL 3 N 1
ATOM 4671 C CA . VAL D 4 73 ? 309.429 329.718 399.006 1.00 22.51 73 VAL 3 CA 1
ATOM 4672 C C . VAL D 4 73 ? 308.018 330.120 399.401 1.00 22.51 73 VAL 3 C 1
ATOM 4673 O O . VAL D 4 73 ? 307.809 330.776 400.426 1.00 22.51 73 VAL 3 O 1
ATOM 4677 N N . LEU D 4 74 ? 307.043 329.712 398.593 1.00 17.88 74 LEU 3 N 1
ATOM 4678 C CA . LEU D 4 74 ? 305.648 330.050 398.827 1.00 17.88 74 LEU 3 CA 1
ATOM 4679 C C . LEU D 4 74 ? 304.929 328.954 399.600 1.00 17.88 74 LEU 3 C 1
ATOM 4680 O O . LEU D 4 74 ? 304.217 329.242 400.563 1.00 17.88 74 LEU 3 O 1
ATOM 4685 N N . ALA D 4 75 ? 305.100 327.697 399.203 1.00 15.93 75 ALA 3 N 1
ATOM 4686 C CA . ALA D 4 75 ? 304.500 326.582 399.913 1.00 15.93 75 ALA 3 CA 1
ATOM 4687 C C . ALA D 4 75 ? 305.230 325.306 399.540 1.00 15.93 75 ALA 3 C 1
ATOM 4688 O O . ALA D 4 75 ? 305.656 325.134 398.399 1.00 15.93 75 ALA 3 O 1
ATOM 4690 N N . GLN D 4 76 ? 305.364 324.412 400.513 1.00 18.49 76 GLN 3 N 1
ATOM 4691 C CA . GLN D 4 76 ? 306.033 323.139 400.307 1.00 18.49 76 GLN 3 CA 1
ATOM 4692 C C . GLN D 4 76 ? 305.360 322.093 401.176 1.00 18.49 76 GLN 3 C 1
ATOM 4693 O O . GLN D 4 76 ? 305.100 322.327 402.357 1.00 18.49 76 GLN 3 O 1
ATOM 4699 N N . PHE D 4 77 ? 305.080 320.935 400.587 1.00 18.20 77 PHE 3 N 1
ATOM 4700 C CA . PHE D 4 77 ? 304.369 319.899 401.317 1.00 18.20 77 PHE 3 CA 1
ATOM 4701 C C . PHE D 4 77 ? 304.671 318.543 400.703 1.00 18.20 77 PHE 3 C 1
ATOM 4702 O O . PHE D 4 77 ? 305.100 318.445 399.554 1.00 18.20 77 PHE 3 O 1
ATOM 4710 N N . ASP D 4 78 ? 304.446 317.498 401.495 1.00 19.90 78 ASP 3 N 1
ATOM 4711 C CA . ASP D 4 78 ? 304.657 316.138 401.024 1.00 19.90 78 ASP 3 CA 1
ATOM 4712 C C . ASP D 4 78 ? 303.640 315.788 399.951 1.00 19.90 78 ASP 3 C 1
ATOM 4713 O O . ASP D 4 78 ? 302.588 316.416 399.834 1.00 19.90 78 ASP 3 O 1
ATOM 4718 N N . LEU D 4 79 ? 303.955 314.767 399.166 1.00 15.49 79 LEU 3 N 1
ATOM 4719 C CA . LEU D 4 79 ? 303.037 314.281 398.142 1.00 15.49 79 LEU 3 CA 1
ATOM 4720 C C . LEU D 4 79 ? 302.294 313.090 398.721 1.00 15.49 79 LEU 3 C 1
ATOM 4721 O O . LEU D 4 79 ? 302.801 311.968 398.725 1.00 15.49 79 LEU 3 O 1
ATOM 4726 N N . SER D 4 80 ? 301.090 313.337 399.220 1.00 14.66 80 SER 3 N 1
ATOM 4727 C CA . SER D 4 80 ? 300.254 312.286 399.772 1.00 14.66 80 SER 3 CA 1
ATOM 4728 C C . SER D 4 80 ? 298.835 312.810 399.869 1.00 14.66 80 SER 3 C 1
ATOM 4729 O O . SER D 4 80 ? 298.610 313.990 400.139 1.00 14.66 80 SER 3 O 1
ATOM 4732 N N . LEU D 4 81 ? 297.876 311.915 399.662 1.00 12.75 81 LEU 3 N 1
ATOM 4733 C CA . LEU D 4 81 ? 296.470 312.269 399.749 1.00 12.75 81 LEU 3 CA 1
ATOM 4734 C C . LEU D 4 81 ? 296.020 312.497 401.185 1.00 12.75 81 LEU 3 C 1
ATOM 4735 O O . LEU D 4 81 ? 294.919 313.008 401.407 1.00 12.75 81 LEU 3 O 1
ATOM 4740 N N . ALA D 4 82 ? 296.855 312.146 402.160 1.00 15.74 82 ALA 3 N 1
ATOM 4741 C CA . ALA D 4 82 ? 296.579 312.385 403.567 1.00 15.74 82 ALA 3 CA 1
ATOM 4742 C C . ALA D 4 82 ? 297.271 313.629 404.100 1.00 15.74 82 ALA 3 C 1
ATOM 4743 O O . ALA D 4 82 ? 297.207 313.885 405.305 1.00 15.74 82 ALA 3 O 1
ATOM 4745 N N . ALA D 4 83 ? 297.936 314.398 403.241 1.00 14.78 83 ALA 3 N 1
ATOM 4746 C CA . ALA D 4 83 ? 298.618 315.607 403.679 1.00 14.78 83 ALA 3 CA 1
ATOM 4747 C C . ALA D 4 83 ? 297.624 316.606 404.247 1.00 14.78 83 ALA 3 C 1
ATOM 4748 O O . ALA D 4 83 ? 296.420 316.506 404.014 1.00 14.78 83 ALA 3 O 1
ATOM 4750 N N . LYS D 4 84 ? 298.136 317.580 405.000 1.00 14.17 84 LYS 3 N 1
ATOM 4751 C CA . LYS D 4 84 ? 297.256 318.569 405.614 1.00 14.17 84 LYS 3 CA 1
ATOM 4752 C C . LYS D 4 84 ? 296.717 319.555 404.583 1.00 14.17 84 LYS 3 C 1
ATOM 4753 O O . LYS D 4 84 ? 295.549 319.950 404.648 1.00 14.17 84 LYS 3 O 1
ATOM 4759 N N . HIS D 4 85 ? 297.548 319.950 403.617 1.00 15.09 85 HIS 3 N 1
ATOM 4760 C CA . HIS D 4 85 ? 297.129 320.898 402.592 1.00 15.09 85 HIS 3 CA 1
ATOM 4761 C C . HIS D 4 85 ? 296.037 320.345 401.691 1.00 15.09 85 HIS 3 C 1
ATOM 4762 O O . HIS D 4 85 ? 295.417 321.110 400.950 1.00 15.09 85 HIS 3 O 1
ATOM 4769 N N . MET D 4 86 ? 295.798 319.040 401.719 1.00 12.11 86 MET 3 N 1
ATOM 4770 C CA . MET D 4 86 ? 294.773 318.433 400.887 1.00 12.11 86 MET 3 CA 1
ATOM 4771 C C . MET D 4 86 ? 293.574 317.955 401.682 1.00 12.11 86 MET 3 C 1
ATOM 4772 O O . MET D 4 86 ? 292.781 317.171 401.159 1.00 12.11 86 MET 3 O 1
ATOM 4777 N N . SER D 4 87 ? 293.420 318.394 402.923 1.00 9.78 87 SER 3 N 1
ATOM 4778 C CA . SER D 4 87 ? 292.421 317.813 403.805 1.00 9.78 87 SER 3 CA 1
ATOM 4779 C C . SER D 4 87 ? 291.006 318.286 403.515 1.00 9.78 87 SER 3 C 1
ATOM 4780 O O . SER D 4 87 ? 290.067 317.769 404.125 1.00 9.78 87 SER 3 O 1
ATOM 4783 N N . ASN D 4 88 ? 290.816 319.236 402.606 1.00 11.52 88 ASN 3 N 1
ATOM 4784 C CA . ASN D 4 88 ? 289.494 319.780 402.333 1.00 11.52 88 ASN 3 CA 1
ATOM 4785 C C . ASN D 4 88 ? 289.029 319.544 400.905 1.00 11.52 88 ASN 3 C 1
ATOM 4786 O O . ASN D 4 88 ? 287.928 319.965 400.555 1.00 11.52 88 ASN 3 O 1
ATOM 4791 N N . THR D 4 89 ? 289.825 318.876 400.080 1.00 10.00 89 THR 3 N 1
ATOM 4792 C CA . THR D 4 89 ? 289.436 318.659 398.699 1.00 10.00 89 THR 3 CA 1
ATOM 4793 C C . THR D 4 89 ? 288.506 317.456 398.582 1.00 10.00 89 THR 3 C 1
ATOM 4794 O O . THR D 4 89 ? 288.298 316.699 399.531 1.00 10.00 89 THR 3 O 1
ATOM 4798 N N . PHE D 4 90 ? 287.925 317.301 397.392 1.00 7.67 90 PHE 3 N 1
ATOM 4799 C CA . PHE D 4 90 ? 287.072 316.151 397.119 1.00 7.67 90 PHE 3 CA 1
ATOM 4800 C C . PHE D 4 90 ? 287.906 314.906 396.884 1.00 7.67 90 PHE 3 C 1
ATOM 4801 O O . PHE D 4 90 ? 287.416 313.784 397.025 1.00 7.67 90 PHE 3 O 1
ATOM 4809 N N . LEU D 4 91 ? 289.173 315.085 396.516 1.00 7.56 91 LEU 3 N 1
ATOM 4810 C CA . LEU D 4 91 ? 290.028 313.945 396.217 1.00 7.56 91 LEU 3 CA 1
ATOM 4811 C C . LEU D 4 91 ? 290.379 313.181 397.485 1.00 7.56 91 LEU 3 C 1
ATOM 4812 O O . LEU D 4 91 ? 290.250 311.956 397.536 1.00 7.56 91 LEU 3 O 1
ATOM 4817 N N . ALA D 4 92 ? 290.816 313.890 398.527 1.00 7.91 92 ALA 3 N 1
ATOM 4818 C CA . ALA D 4 92 ? 291.136 313.233 399.790 1.00 7.91 92 ALA 3 CA 1
ATOM 4819 C C . ALA D 4 92 ? 289.900 312.655 400.462 1.00 7.91 92 ALA 3 C 1
ATOM 4820 O O . ALA D 4 92 ? 289.951 311.550 401.021 1.00 7.91 92 ALA 3 O 1
ATOM 4822 N N . GLY D 4 93 ? 288.788 313.386 400.424 1.00 7.51 93 GLY 3 N 1
ATOM 4823 C CA . GLY D 4 93 ? 287.559 312.882 401.009 1.00 7.51 93 GLY 3 CA 1
ATOM 4824 C C . GLY D 4 93 ? 287.126 311.563 400.411 1.00 7.51 93 GLY 3 C 1
ATOM 4825 O O . GLY D 4 93 ? 286.628 310.683 401.112 1.00 7.51 93 GLY 3 O 1
ATOM 4826 N N . LEU D 4 94 ? 287.308 311.407 399.104 1.00 7.75 94 LEU 3 N 1
ATOM 4827 C CA . LEU D 4 94 ? 286.943 310.155 398.452 1.00 7.75 94 LEU 3 CA 1
ATOM 4828 C C . LEU D 4 94 ? 288.000 309.088 398.683 1.00 7.75 94 LEU 3 C 1
ATOM 4829 O O . LEU D 4 94 ? 287.682 307.907 398.844 1.00 7.75 94 LEU 3 O 1
ATOM 4834 N N . ALA D 4 95 ? 289.273 309.483 398.697 1.00 7.87 95 ALA 3 N 1
ATOM 4835 C CA . ALA D 4 95 ? 290.344 308.507 398.814 1.00 7.87 95 ALA 3 CA 1
ATOM 4836 C C . ALA D 4 95 ? 290.441 307.917 400.208 1.00 7.87 95 ALA 3 C 1
ATOM 4837 O O . ALA D 4 95 ? 291.116 306.906 400.403 1.00 7.87 95 ALA 3 O 1
ATOM 4839 N N . GLN D 4 96 ? 289.811 308.541 401.198 1.00 10.50 96 GLN 3 N 1
ATOM 4840 C CA . GLN D 4 96 ? 289.861 307.966 402.539 1.00 10.50 96 GLN 3 CA 1
ATOM 4841 C C . GLN D 4 96 ? 289.078 306.665 402.666 1.00 10.50 96 GLN 3 C 1
ATOM 4842 O O . GLN D 4 96 ? 289.076 306.066 403.744 1.00 10.50 96 GLN 3 O 1
ATOM 4848 N N . TYR D 4 97 ? 288.408 306.214 401.609 1.00 8.97 97 TYR 3 N 1
ATOM 4849 C CA . TYR D 4 97 ? 287.643 304.976 401.668 1.00 8.97 97 TYR 3 CA 1
ATOM 4850 C C . TYR D 4 97 ? 288.277 303.851 400.871 1.00 8.97 97 TYR 3 C 1
ATOM 4851 O O . TYR D 4 97 ? 287.636 302.820 400.667 1.00 8.97 97 TYR 3 O 1
ATOM 4860 N N . TYR D 4 98 ? 289.509 304.035 400.418 1.00 9.78 98 TYR 3 N 1
ATOM 4861 C CA . TYR D 4 98 ? 290.255 303.064 399.638 1.00 9.78 98 TYR 3 CA 1
ATOM 4862 C C . TYR D 4 98 ? 291.640 302.934 400.251 1.00 9.78 98 TYR 3 C 1
ATOM 4863 O O . TYR D 4 98 ? 292.024 303.750 401.090 1.00 9.78 98 TYR 3 O 1
ATOM 4872 N N . THR D 4 99 ? 292.395 301.909 399.850 1.00 9.78 99 THR 3 N 1
ATOM 4873 C CA . THR D 4 99 ? 293.700 301.699 400.475 1.00 9.78 99 THR 3 CA 1
ATOM 4874 C C . THR D 4 99 ? 294.848 302.027 399.526 1.00 9.78 99 THR 3 C 1
ATOM 4875 O O . THR D 4 99 ? 295.935 302.400 399.974 1.00 9.78 99 THR 3 O 1
ATOM 4879 N N . GLN D 4 100 ? 294.640 301.896 398.220 1.00 8.50 100 GLN 3 N 1
ATOM 4880 C CA . GLN D 4 100 ? 295.716 302.087 397.257 1.00 8.50 100 GLN 3 CA 1
ATOM 4881 C C . GLN D 4 100 ? 295.262 302.955 396.096 1.00 8.50 100 GLN 3 C 1
ATOM 4882 O O . GLN D 4 100 ? 294.064 303.092 395.847 1.00 8.50 100 GLN 3 O 1
ATOM 4888 N N . TYR D 4 101 ? 296.226 303.539 395.386 1.00 7.48 101 TYR 3 N 1
ATOM 4889 C CA . TYR D 4 101 ? 295.962 304.416 394.256 1.00 7.48 101 TYR 3 CA 1
ATOM 4890 C C . TYR D 4 101 ? 297.127 304.369 393.281 1.00 7.48 101 TYR 3 C 1
ATOM 4891 O O . TYR D 4 101 ? 298.140 303.714 393.522 1.00 7.48 101 TYR 3 O 1
ATOM 4900 N N . SER D 4 102 ? 296.971 305.082 392.169 1.00 8.05 102 SER 3 N 1
ATOM 4901 C CA . SER D 4 102 ? 298.024 305.231 391.175 1.00 8.05 102 SER 3 CA 1
ATOM 4902 C C . SER D 4 102 ? 297.558 306.240 390.137 1.00 8.05 102 SER 3 C 1
ATOM 4903 O O . SER D 4 102 ? 296.369 306.348 389.845 1.00 8.05 102 SER 3 O 1
ATOM 4906 N N . GLY D 4 103 ? 298.504 306.976 389.583 1.00 7.78 103 GLY 3 N 1
ATOM 4907 C CA . GLY D 4 103 ? 298.234 307.858 388.469 1.00 7.78 103 GLY 3 CA 1
ATOM 4908 C C . GLY D 4 103 ? 298.613 309.302 388.746 1.00 7.78 103 GLY 3 C 1
ATOM 4909 O O . GLY D 4 103 ? 299.408 309.618 389.633 1.00 7.78 103 GLY 3 O 1
ATOM 4910 N N . THR D 4 104 ? 298.014 310.189 387.958 1.00 7.17 104 THR 3 N 1
ATOM 4911 C CA . THR D 4 104 ? 298.379 311.596 387.920 1.00 7.17 104 THR 3 CA 1
ATOM 4912 C C . THR D 4 104 ? 297.463 312.420 388.814 1.00 7.17 104 THR 3 C 1
ATOM 4913 O O . THR D 4 104 ? 296.322 312.034 389.077 1.00 7.17 104 THR 3 O 1
ATOM 4917 N N . VAL D 4 105 ? 297.974 313.553 389.282 1.00 6.96 105 VAL 3 N 1
ATOM 4918 C CA . VAL D 4 105 ? 297.206 314.534 390.038 1.00 6.96 105 VAL 3 CA 1
ATOM 4919 C C . VAL D 4 105 ? 297.488 315.900 389.435 1.00 6.96 105 VAL 3 C 1
ATOM 4920 O O . VAL D 4 105 ? 298.645 316.268 389.216 1.00 6.96 105 VAL 3 O 1
ATOM 4924 N N . ASN D 4 106 ? 296.428 316.653 389.163 1.00 6.79 106 ASN 3 N 1
ATOM 4925 C CA . ASN D 4 106 ? 296.533 317.948 388.511 1.00 6.79 106 ASN 3 CA 1
ATOM 4926 C C . ASN D 4 106 ? 296.386 319.074 389.521 1.00 6.79 106 ASN 3 C 1
ATOM 4927 O O . ASN D 4 106 ? 295.668 318.947 390.513 1.00 6.79 106 ASN 3 O 1
ATOM 4932 N N . LEU D 4 107 ? 297.064 320.184 389.244 1.00 6.92 107 LEU 3 N 1
ATOM 4933 C CA . LEU D 4 107 ? 297.017 321.393 390.052 1.00 6.92 107 LEU 3 CA 1
ATOM 4934 C C . LEU D 4 107 ? 296.776 322.593 389.144 1.00 6.92 107 LEU 3 C 1
ATOM 4935 O O . LEU D 4 107 ? 297.349 322.685 388.059 1.00 6.92 107 LEU 3 O 1
ATOM 4940 N N . HIS D 4 108 ? 295.921 323.513 389.591 1.00 9.78 108 HIS 3 N 1
ATOM 4941 C CA . HIS D 4 108 ? 295.521 324.676 388.800 1.00 9.78 108 HIS 3 CA 1
ATOM 4942 C C . HIS D 4 108 ? 295.872 325.936 389.571 1.00 9.78 108 HIS 3 C 1
ATOM 4943 O O . HIS D 4 108 ? 295.563 326.038 390.758 1.00 9.78 108 HIS 3 O 1
ATOM 4950 N N . PHE D 4 109 ? 296.513 326.893 388.909 1.00 7.94 109 PHE 3 N 1
ATOM 4951 C CA . PHE D 4 109 ? 296.903 328.149 389.531 1.00 7.94 109 PHE 3 CA 1
ATOM 4952 C C . PHE D 4 109 ? 296.268 329.324 388.801 1.00 7.94 109 PHE 3 C 1
ATOM 4953 O O . PHE D 4 109 ? 296.309 329.400 387.574 1.00 7.94 109 PHE 3 O 1
ATOM 4961 N N . MET D 4 110 ? 295.692 330.253 389.562 1.00 9.78 110 MET 3 N 1
ATOM 4962 C CA . MET D 4 110 ? 294.990 331.403 388.999 1.00 9.78 110 MET 3 CA 1
ATOM 4963 C C . MET D 4 110 ? 295.493 332.671 389.676 1.00 9.78 110 MET 3 C 1
ATOM 4964 O O . MET D 4 110 ? 295.650 332.692 390.897 1.00 9.78 110 MET 3 O 1
ATOM 4969 N N . PHE D 4 111 ? 295.740 333.724 388.896 1.00 8.42 111 PHE 3 N 1
ATOM 4970 C CA . PHE D 4 111 ? 296.299 334.974 389.406 1.00 8.42 111 PHE 3 CA 1
ATOM 4971 C C . PHE D 4 111 ? 295.195 336.018 389.503 1.00 8.42 111 PHE 3 C 1
ATOM 4972 O O . PHE D 4 111 ? 294.294 336.050 388.662 1.00 8.42 111 PHE 3 O 1
ATOM 4980 N N . THR D 4 112 ? 295.275 336.882 390.516 1.00 9.78 112 THR 3 N 1
ATOM 4981 C CA . THR D 4 112 ? 294.141 337.734 390.850 1.00 9.78 112 THR 3 CA 1
ATOM 4982 C C . THR D 4 112 ? 294.439 339.231 390.771 1.00 9.78 112 THR 3 C 1
ATOM 4983 O O . THR D 4 112 ? 293.557 339.995 390.368 1.00 9.78 112 THR 3 O 1
ATOM 4987 N N . GLY D 4 113 ? 295.650 339.665 391.107 1.00 8.21 113 GLY 3 N 1
ATOM 4988 C CA . GLY D 4 113 ? 295.946 341.069 391.275 1.00 8.21 113 GLY 3 CA 1
ATOM 4989 C C . GLY D 4 113 ? 295.650 341.941 390.072 1.00 8.21 113 GLY 3 C 1
ATOM 4990 O O . GLY D 4 113 ? 295.295 341.457 388.997 1.00 8.21 113 GLY 3 O 1
ATOM 4991 N N . PRO D 4 114 ? 295.823 343.250 390.227 1.00 8.89 114 PRO 3 N 1
ATOM 4992 C CA . PRO D 4 114 ? 295.365 344.197 389.211 1.00 8.89 114 PRO 3 CA 1
ATOM 4993 C C . PRO D 4 114 ? 296.105 344.056 387.893 1.00 8.89 114 PRO 3 C 1
ATOM 4994 O O . PRO D 4 114 ? 296.985 343.214 387.722 1.00 8.89 114 PRO 3 O 1
ATOM 4998 N N . THR D 4 115 ? 295.725 344.912 386.945 1.00 9.65 115 THR 3 N 1
ATOM 4999 C CA . THR D 4 115 ? 296.278 344.805 385.601 1.00 9.65 115 THR 3 CA 1
ATOM 5000 C C . THR D 4 115 ? 297.725 345.272 385.533 1.00 9.65 115 THR 3 C 1
ATOM 5001 O O . THR D 4 115 ? 298.436 344.938 384.581 1.00 9.65 115 THR 3 O 1
ATOM 5005 N N . ASP D 4 116 ? 298.184 346.042 386.516 1.00 11.50 116 ASP 3 N 1
ATOM 5006 C CA . ASP D 4 116 ? 299.547 346.553 386.508 1.00 11.50 116 ASP 3 CA 1
ATOM 5007 C C . ASP D 4 116 ? 300.451 345.855 387.511 1.00 11.50 116 ASP 3 C 1
ATOM 5008 O O . ASP D 4 116 ? 301.462 346.429 387.919 1.00 11.50 116 ASP 3 O 1
ATOM 5013 N N . ALA D 4 117 ? 300.109 344.643 387.926 1.00 10.81 117 ALA 3 N 1
ATOM 5014 C CA . ALA D 4 117 ? 300.987 343.817 388.736 1.00 10.81 117 ALA 3 CA 1
ATOM 5015 C C . ALA D 4 117 ? 301.345 342.563 387.958 1.00 10.81 117 ALA 3 C 1
ATOM 5016 O O . ALA D 4 117 ? 300.472 341.879 387.422 1.00 10.81 117 ALA 3 O 1
ATOM 5018 N N . LYS D 4 118 ? 302.639 342.267 387.892 1.00 12.78 118 LYS 3 N 1
ATOM 5019 C CA . LYS D 4 118 ? 303.130 341.124 387.142 1.00 12.78 118 LYS 3 CA 1
ATOM 5020 C C . LYS D 4 118 ? 303.973 340.254 388.056 1.00 12.78 118 LYS 3 C 1
ATOM 5021 O O . LYS D 4 118 ? 304.504 340.723 389.061 1.00 12.78 118 LYS 3 O 1
ATOM 5027 N N . ALA D 4 119 ? 304.097 338.981 387.698 1.00 11.47 119 ALA 3 N 1
ATOM 5028 C CA . ALA D 4 119 ? 304.799 338.032 388.547 1.00 11.47 119 ALA 3 CA 1
ATOM 5029 C C . ALA D 4 119 ? 305.340 336.901 387.688 1.00 11.47 119 ALA 3 C 1
ATOM 5030 O O . ALA D 4 119 ? 305.105 336.844 386.482 1.00 11.47 119 ALA 3 O 1
ATOM 5032 N N . ARG D 4 120 ? 306.083 336.003 388.330 1.00 12.08 120 ARG 3 N 1
ATOM 5033 C CA . ARG D 4 120 ? 306.661 334.841 387.670 1.00 12.08 120 ARG 3 CA 1
ATOM 5034 C C . ARG D 4 120 ? 306.904 333.753 388.705 1.00 12.08 120 ARG 3 C 1
ATOM 5035 O O . ARG D 4 120 ? 307.515 334.016 389.742 1.00 12.08 120 ARG 3 O 1
ATOM 5043 N N . TYR D 4 121 ? 306.446 332.534 388.415 1.00 10.49 121 TYR 3 N 1
ATOM 5044 C CA . TYR D 4 121 ? 306.450 331.437 389.373 1.00 10.49 121 TYR 3 CA 1
ATOM 5045 C C . TYR D 4 121 ? 307.155 330.222 388.789 1.00 10.49 121 TYR 3 C 1
ATOM 5046 O O . TYR D 4 121 ? 307.536 330.209 387.619 1.00 10.49 121 TYR 3 O 1
ATOM 5055 N N . MET D 4 122 ? 307.324 329.189 389.616 1.00 10.35 122 MET 3 N 1
ATOM 5056 C CA . MET D 4 122 ? 307.961 327.942 389.198 1.00 10.35 122 MET 3 CA 1
ATOM 5057 C C . MET D 4 122 ? 307.546 326.830 390.151 1.00 10.35 122 MET 3 C 1
ATOM 5058 O O . MET D 4 122 ? 307.370 327.081 391.343 1.00 10.35 122 MET 3 O 1
ATOM 5063 N N . ILE D 4 123 ? 307.385 325.609 389.637 1.00 8.34 123 ILE 3 N 1
ATOM 5064 C CA . ILE D 4 123 ? 306.956 324.473 390.445 1.00 8.34 123 ILE 3 CA 1
ATOM 5065 C C . ILE D 4 123 ? 307.791 323.244 390.104 1.00 8.34 123 ILE 3 C 1
ATOM 5066 O O . ILE D 4 123 ? 308.022 322.938 388.932 1.00 8.34 123 ILE 3 O 1
ATOM 5071 N N . ALA D 4 124 ? 308.225 322.523 391.136 1.00 9.63 124 ALA 3 N 1
ATOM 5072 C CA . ALA D 4 124 ? 309.117 321.386 390.950 1.00 9.63 124 ALA 3 CA 1
ATOM 5073 C C . ALA D 4 124 ? 308.625 320.213 391.783 1.00 9.63 124 ALA 3 C 1
ATOM 5074 O O . ALA D 4 124 ? 307.800 320.370 392.683 1.00 9.63 124 ALA 3 O 1
ATOM 5076 N N . ILE D 4 125 ? 309.149 319.028 391.474 1.00 9.81 125 ILE 3 N 1
ATOM 5077 C CA . ILE D 4 125 ? 308.896 317.817 392.246 1.00 9.81 125 ILE 3 CA 1
ATOM 5078 C C . ILE D 4 125 ? 310.228 317.183 392.604 1.00 9.81 125 ILE 3 C 1
ATOM 5079 O O . ILE D 4 125 ? 311.093 317.021 391.740 1.00 9.81 125 ILE 3 O 1
ATOM 5084 N N . ALA D 4 126 ? 310.386 316.815 393.867 1.00 14.33 126 ALA 3 N 1
ATOM 5085 C CA . ALA D 4 126 ? 311.608 316.185 394.358 1.00 14.33 126 ALA 3 CA 1
ATOM 5086 C C . ALA D 4 126 ? 311.315 314.753 394.772 1.00 14.33 126 ALA 3 C 1
ATOM 5087 O O . ALA D 4 126 ? 310.524 314.534 395.708 1.00 14.33 126 ALA 3 O 1
ATOM 5089 N N . PRO D 4 127 ? 311.904 313.753 394.128 1.00 14.01 127 PRO 3 N 1
ATOM 5090 C CA . PRO D 4 127 ? 311.621 312.368 394.483 1.00 14.01 127 PRO 3 CA 1
ATOM 5091 C C . PRO D 4 127 ? 312.273 311.999 395.803 1.00 14.01 127 PRO 3 C 1
ATOM 5092 O O . PRO D 4 127 ? 313.178 312.703 396.272 1.00 14.01 127 PRO 3 O 1
ATOM 5096 N N . PRO D 4 128 ? 311.849 310.907 396.433 1.00 15.67 128 PRO 3 N 1
ATOM 5097 C CA . PRO D 4 128 ? 312.334 310.591 397.776 1.00 15.67 128 PRO 3 CA 1
ATOM 5098 C C . PRO D 4 128 ? 313.765 310.080 397.775 1.00 15.67 128 PRO 3 C 1
ATOM 5099 O O . PRO D 4 128 ? 314.227 309.431 396.838 1.00 15.67 128 PRO 3 O 1
ATOM 5103 N N . GLY D 4 129 ? 314.460 310.365 398.872 1.00 17.66 129 GLY 3 N 1
ATOM 5104 C CA . GLY D 4 129 ? 315.822 309.914 399.063 1.00 17.66 129 GLY 3 CA 1
ATOM 5105 C C . GLY D 4 129 ? 316.813 311.017 399.340 1.00 17.66 129 GLY 3 C 1
ATOM 5106 O O . GLY D 4 129 ? 317.984 310.722 399.605 1.00 17.66 129 GLY 3 O 1
ATOM 5107 N N . MET D 4 130 ? 316.390 312.271 399.272 1.00 27.36 130 MET 3 N 1
ATOM 5108 C CA . MET D 4 130 ? 317.250 313.417 399.505 1.00 27.36 130 MET 3 CA 1
ATOM 5109 C C . MET D 4 130 ? 316.374 314.603 399.875 1.00 27.36 130 MET 3 C 1
ATOM 5110 O O . MET D 4 130 ? 315.302 314.797 399.300 1.00 27.36 130 MET 3 O 1
ATOM 5115 N N . GLU D 4 131 ? 316.828 315.383 400.852 1.00 27.07 131 GLU 3 N 1
ATOM 5116 C CA . GLU D 4 131 ? 316.062 316.509 401.371 1.00 27.07 131 GLU 3 CA 1
ATOM 5117 C C . GLU D 4 131 ? 315.655 317.454 400.247 1.00 27.07 131 GLU 3 C 1
ATOM 5118 O O . GLU D 4 131 ? 316.389 317.597 399.265 1.00 27.07 131 GLU 3 O 1
ATOM 5124 N N . PRO D 4 132 ? 314.506 318.112 400.350 1.00 22.64 132 PRO 3 N 1
ATOM 5125 C CA . PRO D 4 132 ? 313.992 318.883 399.225 1.00 22.64 132 PRO 3 CA 1
ATOM 5126 C C . PRO D 4 132 ? 314.724 320.205 399.087 1.00 22.64 132 PRO 3 C 1
ATOM 5127 O O . PRO D 4 132 ? 315.402 320.651 400.024 1.00 22.64 132 PRO 3 O 1
ATOM 5131 N N . PRO D 4 133 ? 314.619 320.863 397.932 1.00 22.64 133 PRO 3 N 1
ATOM 5132 C CA . PRO D 4 133 ? 315.374 322.104 397.721 1.00 22.64 133 PRO 3 CA 1
ATOM 5133 C C . PRO D 4 133 ? 314.705 323.292 398.396 1.00 22.64 133 PRO 3 C 1
ATOM 5134 O O . PRO D 4 133 ? 313.488 323.314 398.585 1.00 22.64 133 PRO 3 O 1
ATOM 5138 N N . LYS D 4 134 ? 315.518 324.285 398.759 1.00 24.05 134 LYS 3 N 1
ATOM 5139 C CA . LYS D 4 134 ? 315.031 325.513 399.368 1.00 24.05 134 LYS 3 CA 1
ATOM 5140 C C . LYS D 4 134 ? 315.094 326.712 398.435 1.00 24.05 134 LYS 3 C 1
ATOM 5141 O O . LYS D 4 134 ? 314.426 327.713 398.701 1.00 24.05 134 LYS 3 O 1
ATOM 5147 N N . THR D 4 135 ? 315.887 326.650 397.372 1.00 20.75 135 THR 3 N 1
ATOM 5148 C CA . THR D 4 135 ? 316.105 327.788 396.495 1.00 20.75 135 THR 3 CA 1
ATOM 5149 C C . THR D 4 135 ? 315.797 327.390 395.061 1.00 20.75 135 THR 3 C 1
ATOM 5150 O O . THR D 4 135 ? 315.993 326.231 394.682 1.00 20.75 135 THR 3 O 1
ATOM 5154 N N . PRO D 4 136 ? 315.298 328.321 394.249 1.00 18.05 136 PRO 3 N 1
ATOM 5155 C CA . PRO D 4 136 ? 314.961 327.974 392.861 1.00 18.05 136 PRO 3 CA 1
ATOM 5156 C C . PRO D 4 136 ? 316.147 327.500 392.047 1.00 18.05 136 PRO 3 C 1
ATOM 5157 O O . PRO D 4 136 ? 315.989 326.633 391.180 1.00 18.05 136 PRO 3 O 1
ATOM 5161 N N . GLU D 4 137 ? 317.336 328.050 392.297 1.00 18.34 137 GLU 3 N 1
ATOM 5162 C CA . GLU D 4 137 ? 318.532 327.574 391.616 1.00 18.34 137 GLU 3 CA 1
ATOM 5163 C C . GLU D 4 137 ? 318.707 326.078 391.818 1.00 18.34 137 GLU 3 C 1
ATOM 5164 O O . GLU D 4 137 ? 318.920 325.331 390.860 1.00 18.34 137 GLU 3 O 1
ATOM 5170 N N . ALA D 4 138 ? 318.600 325.620 393.065 1.00 17.96 138 ALA 3 N 1
ATOM 5171 C CA . ALA D 4 138 ? 318.778 324.210 393.379 1.00 17.96 138 ALA 3 CA 1
ATOM 5172 C C . ALA D 4 138 ? 317.656 323.338 392.850 1.00 17.96 138 ALA 3 C 1
ATOM 5173 O O . ALA D 4 138 ? 317.918 322.207 392.439 1.00 17.96 138 ALA 3 O 1
ATOM 5175 N N . ALA D 4 139 ? 316.425 323.831 392.850 1.00 16.44 139 ALA 3 N 1
ATOM 5176 C CA . ALA D 4 139 ? 315.287 323.100 392.323 1.00 16.44 139 ALA 3 CA 1
ATOM 5177 C C . ALA D 4 139 ? 315.255 323.086 390.808 1.00 16.44 139 ALA 3 C 1
ATOM 5178 O O . ALA D 4 139 ? 314.440 322.371 390.226 1.00 16.44 139 ALA 3 O 1
ATOM 5180 N N . ALA D 4 140 ? 316.107 323.872 390.155 1.00 15.04 140 ALA 3 N 1
ATOM 5181 C CA . ALA D 4 140 ? 316.141 323.872 388.699 1.00 15.04 140 ALA 3 CA 1
ATOM 5182 C C . ALA D 4 140 ? 316.637 322.548 388.133 1.00 15.04 140 ALA 3 C 1
ATOM 5183 O O . ALA D 4 140 ? 316.613 322.350 386.915 1.00 15.04 140 ALA 3 O 1
ATOM 5185 N N . HIS D 4 141 ? 317.107 321.637 388.987 1.00 17.47 141 HIS 3 N 1
ATOM 5186 C CA . HIS D 4 141 ? 317.633 320.366 388.505 1.00 17.47 141 HIS 3 CA 1
ATOM 5187 C C . HIS D 4 141 ? 316.639 319.222 388.644 1.00 17.47 141 HIS 3 C 1
ATOM 5188 O O . HIS D 4 141 ? 317.005 318.075 388.386 1.00 17.47 141 HIS 3 O 1
ATOM 5195 N N . CYS D 4 142 ? 315.412 319.498 389.067 1.00 13.94 142 CYS 3 N 1
ATOM 5196 C CA . CYS D 4 142 ? 314.363 318.489 389.127 1.00 13.94 142 CYS 3 CA 1
ATOM 5197 C C . CYS D 4 142 ? 313.476 318.602 387.887 1.00 13.94 142 CYS 3 C 1
ATOM 5198 O O . CYS D 4 142 ? 313.810 319.268 386.907 1.00 13.94 142 CYS 3 O 1
ATOM 5201 N N . ILE D 4 143 ? 312.338 317.919 387.910 1.00 10.17 143 ILE 3 N 1
ATOM 5202 C CA . ILE D 4 143 ? 311.296 318.121 386.909 1.00 10.17 143 ILE 3 CA 1
ATOM 5203 C C . ILE D 4 143 ? 310.513 319.367 387.292 1.00 10.17 143 ILE 3 C 1
ATOM 5204 O O . ILE D 4 143 ? 309.922 319.427 388.372 1.00 10.17 143 ILE 3 O 1
ATOM 5209 N N . HIS D 4 144 ? 310.500 320.365 386.413 1.00 8.70 144 HIS 3 N 1
ATOM 5210 C CA . HIS D 4 144 ? 309.899 321.636 386.783 1.00 8.70 144 HIS 3 CA 1
ATOM 5211 C C . HIS D 4 144 ? 309.259 322.296 385.575 1.00 8.70 144 HIS 3 C 1
ATOM 5212 O O . HIS D 4 144 ? 309.523 321.936 384.429 1.00 8.70 144 HIS 3 O 1
ATOM 5219 N N . ALA D 4 145 ? 308.396 323.263 385.860 1.00 8.03 145 ALA 3 N 1
ATOM 5220 C CA . ALA D 4 145 ? 307.781 324.121 384.864 1.00 8.03 145 ALA 3 CA 1
ATOM 5221 C C . ALA D 4 145 ? 307.799 325.541 385.394 1.00 8.03 145 ALA 3 C 1
ATOM 5222 O O . ALA D 4 145 ? 307.950 325.768 386.592 1.00 8.03 145 ALA 3 O 1
ATOM 5224 N N . GLU D 4 146 ? 307.630 326.505 384.499 1.00 10.48 146 GLU 3 N 1
ATOM 5225 C CA . GLU D 4 146 ? 307.777 327.907 384.865 1.00 10.48 146 GLU 3 CA 1
ATOM 5226 C C . GLU D 4 146 ? 306.889 328.764 383.977 1.00 10.48 146 GLU 3 C 1
ATOM 5227 O O . GLU D 4 146 ? 306.964 328.667 382.751 1.00 10.48 146 GLU 3 O 1
ATOM 5233 N N . TRP D 4 147 ? 306.048 329.597 384.591 1.00 9.93 147 TRP 3 N 1
ATOM 5234 C CA . TRP D 4 147 ? 305.115 330.425 383.835 1.00 9.93 147 TRP 3 CA 1
ATOM 5235 C C . TRP D 4 147 ? 305.079 331.852 384.364 1.00 9.93 147 TRP 3 C 1
ATOM 5236 O O . TRP D 4 147 ? 305.840 332.196 385.270 1.00 9.93 147 TRP 3 O 1
ATOM 5247 N N . ASP D 4 148 ? 304.206 332.692 383.809 1.00 9.91 148 ASP 3 N 1
ATOM 5248 C CA . ASP D 4 148 ? 304.085 334.077 384.247 1.00 9.91 148 ASP 3 CA 1
ATOM 5249 C C . ASP D 4 148 ? 302.701 334.597 383.882 1.00 9.91 148 ASP 3 C 1
ATOM 5250 O O . ASP D 4 148 ? 301.979 333.992 383.087 1.00 9.91 148 ASP 3 O 1
ATOM 5255 N N . THR D 4 149 ? 302.342 335.740 384.457 1.00 10.48 149 THR 3 N 1
ATOM 5256 C CA . THR D 4 149 ? 301.013 336.302 384.283 1.00 10.48 149 THR 3 CA 1
ATOM 5257 C C . THR D 4 149 ? 300.871 336.989 382.929 1.00 10.48 149 THR 3 C 1
ATOM 5258 O O . THR D 4 149 ? 301.840 337.474 382.344 1.00 10.48 149 THR 3 O 1
ATOM 5262 N N . GLY D 4 150 ? 299.631 337.060 382.451 1.00 13.38 150 GLY 3 N 1
ATOM 5263 C CA . GLY D 4 150 ? 299.372 337.642 381.143 1.00 13.38 150 GLY 3 CA 1
ATOM 5264 C C . GLY D 4 150 ? 297.890 337.828 380.900 1.00 13.38 150 GLY 3 C 1
ATOM 5265 O O . GLY D 4 150 ? 297.154 338.273 381.783 1.00 13.38 150 GLY 3 O 1
ATOM 5266 N N . LEU D 4 151 ? 297.467 337.500 379.679 1.00 9.78 151 LEU 3 N 1
ATOM 5267 C CA . LEU D 4 151 ? 296.047 337.547 379.350 1.00 9.78 151 LEU 3 CA 1
ATOM 5268 C C . LEU D 4 151 ? 295.343 336.279 379.811 1.00 9.78 151 LEU 3 C 1
ATOM 5269 O O . LEU D 4 151 ? 294.202 336.323 380.281 1.00 9.78 151 LEU 3 O 1
ATOM 5274 N N . ASN D 4 152 ? 296.005 335.136 379.673 1.00 11.62 152 ASN 3 N 1
ATOM 5275 C CA . ASN D 4 152 ? 295.500 333.886 380.224 1.00 11.62 152 ASN 3 CA 1
ATOM 5276 C C . ASN D 4 152 ? 296.033 333.712 381.638 1.00 11.62 152 ASN 3 C 1
ATOM 5277 O O . ASN D 4 152 ? 297.236 333.518 381.833 1.00 11.62 152 ASN 3 O 1
ATOM 5282 N N . SER D 4 153 ? 295.140 333.757 382.619 1.00 8.74 153 SER 3 N 1
ATOM 5283 C CA . SER D 4 153 ? 295.520 333.856 384.019 1.00 8.74 153 SER 3 CA 1
ATOM 5284 C C . SER D 4 153 ? 295.563 332.520 384.742 1.00 8.74 153 SER 3 C 1
ATOM 5285 O O . SER D 4 153 ? 295.545 332.507 385.973 1.00 8.74 153 SER 3 O 1
ATOM 5288 N N . LYS D 4 154 ? 295.633 331.403 384.027 1.00 6.28 154 LYS 3 N 1
ATOM 5289 C CA . LYS D 4 154 ? 295.561 330.089 384.652 1.00 6.28 154 LYS 3 CA 1
ATOM 5290 C C . LYS D 4 154 ? 296.671 329.215 384.098 1.00 6.28 154 LYS 3 C 1
ATOM 5291 O O . LYS D 4 154 ? 297.092 329.400 382.955 1.00 6.28 154 LYS 3 O 1
ATOM 5297 N N . PHE D 4 155 ? 297.143 328.273 384.906 1.00 7.67 155 PHE 3 N 1
ATOM 5298 C CA . PHE D 4 155 ? 298.159 327.309 384.517 1.00 7.67 155 PHE 3 CA 1
ATOM 5299 C C . PHE D 4 155 ? 297.804 325.955 385.114 1.00 7.67 155 PHE 3 C 1
ATOM 5300 O O . PHE D 4 155 ? 297.078 325.874 386.106 1.00 7.67 155 PHE 3 O 1
ATOM 5308 N N . THR D 4 156 ? 298.308 324.889 384.504 1.00 9.78 156 THR 3 N 1
ATOM 5309 C CA . THR D 4 156 ? 297.992 323.530 384.918 1.00 9.78 156 THR 3 CA 1
ATOM 5310 C C . THR D 4 156 ? 299.223 322.650 384.778 1.00 9.78 156 THR 3 C 1
ATOM 5311 O O . THR D 4 156 ? 299.879 322.650 383.736 1.00 9.78 156 THR 3 O 1
ATOM 5315 N N . PHE D 4 157 ? 299.526 321.895 385.831 1.00 7.54 157 PHE 3 N 1
ATOM 5316 C CA . PHE D 4 157 ? 300.744 321.102 385.910 1.00 7.54 157 PHE 3 CA 1
ATOM 5317 C C . PHE D 4 157 ? 300.403 319.732 386.471 1.00 7.54 157 PHE 3 C 1
ATOM 5318 O O . PHE D 4 157 ? 299.633 319.631 387.427 1.00 7.54 157 PHE 3 O 1
ATOM 5326 N N . SER D 4 158 ? 300.982 318.685 385.893 1.00 6.55 158 SER 3 N 1
ATOM 5327 C CA . SER D 4 158 ? 300.658 317.310 386.255 1.00 6.55 158 SER 3 CA 1
ATOM 5328 C C . SER D 4 158 ? 301.823 316.683 387.010 1.00 6.55 158 SER 3 C 1
ATOM 5329 O O . SER D 4 158 ? 302.901 316.481 386.446 1.00 6.55 158 SER 3 O 1
ATOM 5332 N N . ILE D 4 159 ? 301.595 316.357 388.277 1.00 6.69 159 ILE 3 N 1
ATOM 5333 C CA . ILE D 4 159 ? 302.585 315.691 389.117 1.00 6.69 159 ILE 3 CA 1
ATOM 5334 C C . ILE D 4 159 ? 302.748 314.254 388.642 1.00 6.69 159 ILE 3 C 1
ATOM 5335 O O . ILE D 4 159 ? 301.814 313.456 388.787 1.00 6.69 159 ILE 3 O 1
ATOM 5340 N N . PRO D 4 160 ? 303.896 313.867 388.091 1.00 7.44 160 PRO 3 N 1
ATOM 5341 C CA . PRO D 4 160 ? 304.019 312.517 387.540 1.00 7.44 160 PRO 3 CA 1
ATOM 5342 C C . PRO D 4 160 ? 303.965 311.462 388.628 1.00 7.44 160 PRO 3 C 1
ATOM 5343 O O . PRO D 4 160 ? 304.361 311.694 389.771 1.00 7.44 160 PRO 3 O 1
ATOM 5347 N N . TYR D 4 161 ? 303.461 310.289 388.260 1.00 10.36 161 TYR 3 N 1
ATOM 5348 C CA . TYR D 4 161 ? 303.480 309.136 389.150 1.00 10.36 161 TYR 3 CA 1
ATOM 5349 C C . TYR D 4 161 ? 304.766 308.370 388.908 1.00 10.36 161 TYR 3 C 1
ATOM 5350 O O . TYR D 4 161 ? 304.966 307.800 387.833 1.00 10.36 161 TYR 3 O 1
ATOM 5359 N N . LEU D 4 162 ? 305.627 308.342 389.913 1.00 10.36 162 LEU 3 N 1
ATOM 5360 C CA . LEU D 4 162 ? 306.963 307.786 389.788 1.00 10.36 162 LEU 3 CA 1
ATOM 5361 C C . LEU D 4 162 ? 307.229 307.012 391.066 1.00 10.36 162 LEU 3 C 1
ATOM 5362 O O . LEU D 4 162 ? 307.147 307.578 392.158 1.00 10.36 162 LEU 3 O 1
ATOM 5367 N N . SER D 4 163 ? 307.526 305.723 390.939 1.00 11.69 163 SER 3 N 1
ATOM 5368 C CA . SER D 4 163 ? 307.761 304.887 392.106 1.00 11.69 163 SER 3 CA 1
ATOM 5369 C C . SER D 4 163 ? 308.318 303.552 391.651 1.00 11.69 163 SER 3 C 1
ATOM 5370 O O . SER D 4 163 ? 308.447 303.287 390.455 1.00 11.69 163 SER 3 O 1
ATOM 5373 N N . ALA D 4 164 ? 308.659 302.716 392.630 1.00 9.78 164 ALA 3 N 1
ATOM 5374 C CA . ALA D 4 164 ? 309.150 301.377 392.329 1.00 9.78 164 ALA 3 CA 1
ATOM 5375 C C . ALA D 4 164 ? 307.993 300.404 392.157 1.00 9.78 164 ALA 3 C 1
ATOM 5376 O O . ALA D 4 164 ? 307.898 299.700 391.146 1.00 9.78 164 ALA 3 O 1
ATOM 5378 N N . ALA D 4 165 ? 307.099 300.352 393.139 1.00 12.91 165 ALA 3 N 1
ATOM 5379 C CA . ALA D 4 165 ? 305.919 299.511 393.072 1.00 12.91 165 ALA 3 CA 1
ATOM 5380 C C . ALA D 4 165 ? 304.947 300.040 392.026 1.00 12.91 165 ALA 3 C 1
ATOM 5381 O O . ALA D 4 165 ? 305.100 301.142 391.500 1.00 12.91 165 ALA 3 O 1
ATOM 5383 N N . ASP D 4 166 ? 303.930 299.241 391.733 1.00 12.08 166 ASP 3 N 1
ATOM 5384 C CA . ASP D 4 166 ? 302.898 299.632 390.786 1.00 12.08 166 ASP 3 CA 1
ATOM 5385 C C . ASP D 4 166 ? 301.762 300.412 391.427 1.00 12.08 166 ASP 3 C 1
ATOM 5386 O O . ASP D 4 166 ? 301.050 301.123 390.716 1.00 12.08 166 ASP 3 O 1
ATOM 5391 N N . TYR D 4 167 ? 301.575 300.298 392.741 1.00 8.92 167 TYR 3 N 1
ATOM 5392 C CA . TYR D 4 167 ? 300.542 301.023 393.462 1.00 8.92 167 TYR 3 CA 1
ATOM 5393 C C . TYR D 4 167 ? 301.144 301.609 394.728 1.00 8.92 167 TYR 3 C 1
ATOM 5394 O O . TYR D 4 167 ? 302.176 301.152 395.217 1.00 8.92 167 TYR 3 O 1
ATOM 5403 N N . ALA D 4 168 ? 300.478 302.620 395.272 1.00 7.93 168 ALA 3 N 1
ATOM 5404 C CA . ALA D 4 168 ? 300.975 303.325 396.441 1.00 7.93 168 ALA 3 CA 1
ATOM 5405 C C . ALA D 4 168 ? 299.823 303.543 397.405 1.00 7.93 168 ALA 3 C 1
ATOM 5406 O O . ALA D 4 168 ? 298.660 303.582 397.007 1.00 7.93 168 ALA 3 O 1
ATOM 5408 N N . TYR D 4 169 ? 300.158 303.698 398.680 1.00 9.92 169 TYR 3 N 1
ATOM 5409 C CA . TYR D 4 169 ? 299.149 303.745 399.727 1.00 9.92 169 TYR 3 CA 1
ATOM 5410 C C . TYR D 4 169 ? 298.564 305.140 399.859 1.00 9.92 169 TYR 3 C 1
ATOM 5411 O O . TYR D 4 169 ? 299.246 306.133 399.600 1.00 9.92 169 TYR 3 O 1
ATOM 5420 N N . THR D 4 170 ? 297.298 305.210 400.264 1.00 11.22 170 THR 3 N 1
ATOM 5421 C CA . THR D 4 170 ? 296.650 306.476 400.576 1.00 11.22 170 THR 3 CA 1
ATOM 5422 C C . THR D 4 170 ? 296.615 306.766 402.068 1.00 11.22 170 THR 3 C 1
ATOM 5423 O O . THR D 4 170 ? 296.216 307.864 402.463 1.00 11.22 170 THR 3 O 1
ATOM 5427 N N . ALA D 4 171 ? 297.002 305.810 402.891 1.00 30.77 171 ALA 3 N 1
ATOM 5428 C CA . ALA D 4 171 ? 296.835 305.860 404.334 1.00 30.77 171 ALA 3 CA 1
ATOM 5429 C C . ALA D 4 171 ? 298.094 306.422 404.995 1.00 30.77 171 ALA 3 C 1
ATOM 5430 O O . ALA D 4 171 ? 298.925 307.062 404.347 1.00 30.77 171 ALA 3 O 1
ATOM 5432 N N . SER D 4 172 ? 298.228 306.185 406.299 1.00 60.92 172 SER 3 N 1
ATOM 5433 C CA . SER D 4 172 ? 299.370 306.585 407.116 1.00 60.92 172 SER 3 CA 1
ATOM 5434 C C . SER D 4 172 ? 299.537 308.092 407.238 1.00 60.92 172 SER 3 C 1
ATOM 5435 O O . SER D 4 172 ? 300.481 308.669 406.689 1.00 60.92 172 SER 3 O 1
ATOM 5438 N N . ASP D 4 173 ? 298.589 308.737 407.920 1.00 79.36 173 ASP 3 N 1
ATOM 5439 C CA . ASP D 4 173 ? 298.855 310.037 408.520 1.00 79.36 173 ASP 3 CA 1
ATOM 5440 C C . ASP D 4 173 ? 300.158 309.969 409.304 1.00 79.36 173 ASP 3 C 1
ATOM 5441 O O . ASP D 4 173 ? 300.258 309.267 410.314 1.00 79.36 173 ASP 3 O 1
ATOM 5446 N N . ALA D 4 174 ? 301.160 310.711 408.834 1.00 109.55 174 ALA 3 N 1
ATOM 5447 C CA . ALA D 4 174 ? 302.525 310.498 409.311 1.00 109.55 174 ALA 3 CA 1
ATOM 5448 C C . ALA D 4 174 ? 302.750 311.126 410.681 1.00 109.55 174 ALA 3 C 1
ATOM 5449 O O . ALA D 4 174 ? 302.999 310.421 411.664 1.00 109.55 174 ALA 3 O 1
ATOM 5451 N N . ALA D 4 175 ? 302.645 312.456 410.762 1.00 124.03 175 ALA 3 N 1
ATOM 5452 C CA . ALA D 4 175 ? 303.026 313.202 411.957 1.00 124.03 175 ALA 3 CA 1
ATOM 5453 C C . ALA D 4 175 ? 304.375 312.712 412.470 1.00 124.03 175 ALA 3 C 1
ATOM 5454 O O . ALA D 4 175 ? 304.603 312.641 413.682 1.00 124.03 175 ALA 3 O 1
ATOM 5456 N N . GLU D 4 176 ? 305.265 312.358 411.546 1.00 129.33 176 GLU 3 N 1
ATOM 5457 C CA . GLU D 4 176 ? 306.511 311.686 411.881 1.00 129.33 176 GLU 3 CA 1
ATOM 5458 C C . GLU D 4 176 ? 307.504 311.903 410.750 1.00 129.33 176 GLU 3 C 1
ATOM 5459 O O . GLU D 4 176 ? 307.340 312.789 409.908 1.00 129.33 176 GLU 3 O 1
ATOM 5465 N N . THR D 4 177 ? 308.546 311.082 410.754 1.00 119.87 177 THR 3 N 1
ATOM 5466 C CA . THR D 4 177 ? 309.614 311.149 409.766 1.00 119.87 177 THR 3 CA 1
ATOM 5467 C C . THR D 4 177 ? 309.277 310.265 408.565 1.00 119.87 177 THR 3 C 1
ATOM 5468 O O . THR D 4 177 ? 308.130 309.866 408.346 1.00 119.87 177 THR 3 O 1
ATOM 5472 N N . THR D 4 178 ? 310.302 309.971 407.760 1.00 89.12 178 THR 3 N 1
ATOM 5473 C CA . THR D 4 178 ? 310.245 308.955 406.712 1.00 89.12 178 THR 3 CA 1
ATOM 5474 C C . THR D 4 178 ? 309.206 309.250 405.638 1.00 89.12 178 THR 3 C 1
ATOM 5475 O O . THR D 4 178 ? 308.194 308.550 405.539 1.00 89.12 178 THR 3 O 1
ATOM 5479 N N . ASN D 4 179 ? 309.429 310.301 404.856 1.00 44.09 179 ASN 3 N 1
ATOM 5480 C CA . ASN D 4 179 ? 308.640 310.523 403.656 1.00 44.09 179 ASN 3 CA 1
ATOM 5481 C C . ASN D 4 179 ? 308.849 309.374 402.667 1.00 44.09 179 ASN 3 C 1
ATOM 5482 O O . ASN D 4 179 ? 309.926 308.782 402.574 1.00 44.09 179 ASN 3 O 1
ATOM 5487 N N . VAL D 4 180 ? 307.802 309.060 401.905 1.00 30.00 180 VAL 3 N 1
ATOM 5488 C CA . VAL D 4 180 ? 307.835 307.897 401.025 1.00 30.00 180 VAL 3 CA 1
ATOM 5489 C C . VAL D 4 180 ? 307.703 308.296 399.562 1.00 30.00 180 VAL 3 C 1
ATOM 5490 O O . VAL D 4 180 ? 308.362 307.714 398.695 1.00 30.00 180 VAL 3 O 1
ATOM 5494 N N . GLN D 4 181 ? 306.844 309.271 399.264 1.00 22.24 181 GLN 3 N 1
ATOM 5495 C CA . GLN D 4 181 ? 306.525 309.578 397.876 1.00 22.24 181 GLN 3 CA 1
ATOM 5496 C C . GLN D 4 181 ? 307.088 310.906 397.382 1.00 22.24 181 GLN 3 C 1
ATOM 5497 O O . GLN D 4 181 ? 306.901 311.230 396.206 1.00 22.24 181 GLN 3 O 1
ATOM 5503 N N . GLY D 4 182 ? 307.756 311.681 398.225 1.00 23.42 182 GLY 3 N 1
ATOM 5504 C CA . GLY D 4 182 ? 308.400 312.901 397.778 1.00 23.42 182 GLY 3 CA 1
ATOM 5505 C C . GLY D 4 182 ? 307.690 314.163 398.221 1.00 23.42 182 GLY 3 C 1
ATOM 5506 O O . GLY D 4 182 ? 306.712 314.139 398.968 1.00 23.42 182 GLY 3 O 1
ATOM 5507 N N . TRP D 4 183 ? 308.204 315.293 397.738 1.00 20.15 183 TRP 3 N 1
ATOM 5508 C CA . TRP D 4 183 ? 307.653 316.609 398.019 1.00 20.15 183 TRP 3 CA 1
ATOM 5509 C C . TRP D 4 183 ? 307.345 317.334 396.720 1.00 20.15 183 TRP 3 C 1
ATOM 5510 O O . TRP D 4 183 ? 307.800 316.944 395.646 1.00 20.15 183 TRP 3 O 1
ATOM 5521 N N . VAL D 4 184 ? 306.561 318.406 396.832 1.00 16.51 184 VAL 3 N 1
ATOM 5522 C CA . VAL D 4 184 ? 306.377 319.367 395.753 1.00 16.51 184 VAL 3 CA 1
ATOM 5523 C C . VAL D 4 184 ? 306.612 320.760 396.327 1.00 16.51 184 VAL 3 C 1
ATOM 5524 O O . VAL D 4 184 ? 306.278 321.048 397.476 1.00 16.51 184 VAL 3 O 1
ATOM 5528 N N . CYS D 4 185 ? 307.227 321.621 395.519 1.00 15.39 185 CYS 3 N 1
ATOM 5529 C CA . CYS D 4 185 ? 307.669 322.927 395.989 1.00 15.39 185 CYS 3 CA 1
ATOM 5530 C C . CYS D 4 185 ? 307.231 324.017 395.026 1.00 15.39 185 CYS 3 C 1
ATOM 5531 O O . CYS D 4 185 ? 307.510 323.933 393.828 1.00 15.39 185 CYS 3 O 1
ATOM 5534 N N . LEU D 4 186 ? 306.564 325.042 395.550 1.00 14.84 186 LEU 3 N 1
ATOM 5535 C CA . LEU D 4 186 ? 306.166 326.210 394.775 1.00 14.84 186 LEU 3 CA 1
ATOM 5536 C C . LEU D 4 186 ? 307.047 327.400 395.134 1.00 14.84 186 LEU 3 C 1
ATOM 5537 O O . LEU D 4 186 ? 307.219 327.726 396.309 1.00 14.84 186 LEU 3 O 1
ATOM 5542 N N . PHE D 4 187 ? 307.600 328.050 394.113 1.00 16.31 187 PHE 3 N 1
ATOM 5543 C CA . PHE D 4 187 ? 308.559 329.127 394.304 1.00 16.31 187 PHE 3 CA 1
ATOM 5544 C C . PHE D 4 187 ? 308.047 330.396 393.650 1.00 16.31 187 PHE 3 C 1
ATOM 5545 O O . PHE D 4 187 ? 307.161 330.349 392.798 1.00 16.31 187 PHE 3 O 1
ATOM 5553 N N . GLN D 4 188 ? 308.623 331.524 394.047 1.00 18.65 188 GLN 3 N 1
ATOM 5554 C CA . GLN D 4 188 ? 308.378 332.798 393.386 1.00 18.65 188 GLN 3 CA 1
ATOM 5555 C C . GLN D 4 188 ? 309.690 333.317 392.817 1.00 18.65 188 GLN 3 C 1
ATOM 5556 O O . GLN D 4 188 ? 310.597 333.670 393.573 1.00 18.65 188 GLN 3 O 1
ATOM 5562 N N . ILE D 4 189 ? 309.796 333.360 391.490 1.00 17.42 189 ILE 3 N 1
ATOM 5563 C CA . ILE D 4 189 ? 311.053 333.767 390.871 1.00 17.42 189 ILE 3 CA 1
ATOM 5564 C C . ILE D 4 189 ? 311.277 335.260 391.062 1.00 17.42 189 ILE 3 C 1
ATOM 5565 O O . ILE D 4 189 ? 312.243 335.685 391.702 1.00 17.42 189 ILE 3 O 1
ATOM 5570 N N . THR D 4 190 ? 310.381 336.075 390.518 1.00 17.53 190 THR 3 N 1
ATOM 5571 C CA . THR D 4 190 ? 310.452 337.524 390.653 1.00 17.53 190 THR 3 CA 1
ATOM 5572 C C . THR D 4 190 ? 309.051 338.083 390.466 1.00 17.53 190 THR 3 C 1
ATOM 5573 O O . THR D 4 190 ? 308.112 337.352 390.150 1.00 17.53 190 THR 3 O 1
ATOM 5577 N N . HIS D 4 191 ? 308.921 339.391 390.662 1.00 19.54 191 HIS 3 N 1
ATOM 5578 C CA . HIS D 4 191 ? 307.625 340.049 390.586 1.00 19.54 191 HIS 3 CA 1
ATOM 5579 C C . HIS D 4 191 ? 307.831 341.546 390.437 1.00 19.54 191 HIS 3 C 1
ATOM 5580 O O . HIS D 4 191 ? 308.836 342.090 390.896 1.00 19.54 191 HIS 3 O 1
ATOM 5587 N N . GLY D 4 192 ? 306.874 342.209 389.799 1.00 17.63 192 GLY 3 N 1
ATOM 5588 C CA . GLY D 4 192 ? 306.914 343.654 389.642 1.00 17.63 192 GLY 3 CA 1
ATOM 5589 C C . GLY D 4 192 ? 305.679 344.326 390.216 1.00 17.63 192 GLY 3 C 1
ATOM 5590 O O . GLY D 4 192 ? 304.594 344.237 389.651 1.00 17.63 192 GLY 3 O 1
ATOM 5591 N N . LYS D 4 193 ? 305.878 345.034 391.326 1.00 18.08 193 LYS 3 N 1
ATOM 5592 C CA . LYS D 4 193 ? 304.835 345.813 391.984 1.00 18.08 193 LYS 3 CA 1
ATOM 5593 C C . LYS D 4 193 ? 303.591 344.999 392.320 1.00 18.08 193 LYS 3 C 1
ATOM 5594 O O . LYS D 4 193 ? 302.471 345.494 392.171 1.00 18.08 193 LYS 3 O 1
ATOM 5600 N N . ALA D 4 194 ? 303.762 343.768 392.791 1.00 21.68 194 ALA 3 N 1
ATOM 5601 C CA . ALA D 4 194 ? 302.639 342.900 393.116 1.00 21.68 194 ALA 3 CA 1
ATOM 5602 C C . ALA D 4 194 ? 302.569 342.540 394.590 1.00 21.68 194 ALA 3 C 1
ATOM 5603 O O . ALA D 4 194 ? 302.382 341.366 394.914 1.00 21.68 194 ALA 3 O 1
ATOM 5605 N N . GLU D 4 195 ? 302.733 343.506 395.487 1.00 24.95 195 GLU 3 N 1
ATOM 5606 C CA . GLU D 4 195 ? 302.742 343.205 396.910 1.00 24.95 195 GLU 3 CA 1
ATOM 5607 C C . GLU D 4 195 ? 301.327 343.064 397.451 1.00 24.95 195 GLU 3 C 1
ATOM 5608 O O . GLU D 4 195 ? 300.510 343.981 397.346 1.00 24.95 195 GLU 3 O 1
ATOM 5614 N N . GLY D 4 196 ? 301.048 341.910 398.055 1.00 19.00 196 GLY 3 N 1
ATOM 5615 C CA . GLY D 4 196 ? 299.753 341.634 398.635 1.00 19.00 196 GLY 3 CA 1
ATOM 5616 C C . GLY D 4 196 ? 298.776 340.905 397.743 1.00 19.00 196 GLY 3 C 1
ATOM 5617 O O . GLY D 4 196 ? 297.677 340.580 398.200 1.00 19.00 196 GLY 3 O 1
ATOM 5618 N N . ASP D 4 197 ? 299.130 340.627 396.495 1.00 16.49 197 ASP 3 N 1
ATOM 5619 C CA . ASP D 4 197 ? 298.210 339.970 395.585 1.00 16.49 197 ASP 3 CA 1
ATOM 5620 C C . ASP D 4 197 ? 298.294 338.457 395.738 1.00 16.49 197 ASP 3 C 1
ATOM 5621 O O . ASP D 4 197 ? 299.351 337.896 396.024 1.00 16.49 197 ASP 3 O 1
ATOM 5626 N N . ALA D 4 198 ? 297.159 337.796 395.530 1.00 10.45 198 ALA 3 N 1
ATOM 5627 C CA . ALA D 4 198 ? 297.000 336.389 395.856 1.00 10.45 198 ALA 3 CA 1
ATOM 5628 C C . ALA D 4 198 ? 297.023 335.526 394.604 1.00 10.45 198 ALA 3 C 1
ATOM 5629 O O . ALA D 4 198 ? 296.773 335.993 393.493 1.00 10.45 198 ALA 3 O 1
ATOM 5631 N N . LEU D 4 199 ? 297.336 334.250 394.812 1.00 8.05 199 LEU 3 N 1
ATOM 5632 C CA . LEU D 4 199 ? 297.336 333.226 393.774 1.00 8.05 199 LEU 3 CA 1
ATOM 5633 C C . LEU D 4 199 ? 296.582 332.024 394.320 1.00 8.05 199 LEU 3 C 1
ATOM 5634 O O . LEU D 4 199 ? 297.106 331.297 395.167 1.00 8.05 199 LEU 3 O 1
ATOM 5639 N N . VAL D 4 200 ? 295.352 331.821 393.858 1.00 9.78 200 VAL 3 N 1
ATOM 5640 C CA . VAL D 4 200 ? 294.567 330.695 394.339 1.00 9.78 200 VAL 3 CA 1
ATOM 5641 C C . VAL D 4 200 ? 294.980 329.429 393.596 1.00 9.78 200 VAL 3 C 1
ATOM 5642 O O . VAL D 4 200 ? 295.505 329.471 392.485 1.00 9.78 200 VAL 3 O 1
ATOM 5646 N N . VAL D 4 201 ? 294.759 328.283 394.231 1.00 7.70 201 VAL 3 N 1
ATOM 5647 C CA . VAL D 4 201 ? 295.228 327.010 393.698 1.00 7.70 201 VAL 3 CA 1
ATOM 5648 C C . VAL D 4 201 ? 294.225 325.916 394.032 1.00 7.70 201 VAL 3 C 1
ATOM 5649 O O . VAL D 4 201 ? 293.712 325.853 395.152 1.00 7.70 201 VAL 3 O 1
ATOM 5653 N N . LEU D 4 202 ? 293.942 325.064 393.049 1.00 6.80 202 LEU 3 N 1
ATOM 5654 C CA . LEU D 4 202 ? 292.950 324.005 393.126 1.00 6.80 202 LEU 3 CA 1
ATOM 5655 C C . LEU D 4 202 ? 293.615 322.673 392.823 1.00 6.80 202 LEU 3 C 1
ATOM 5656 O O . LEU D 4 202 ? 294.767 322.638 392.390 1.00 6.80 202 LEU 3 O 1
ATOM 5661 N N . ALA D 4 203 ? 292.899 321.577 393.045 1.00 6.39 203 ALA 3 N 1
ATOM 5662 C CA . ALA D 4 203 ? 293.413 320.242 392.784 1.00 6.39 203 ALA 3 CA 1
ATOM 5663 C C . ALA D 4 203 ? 292.325 319.345 392.211 1.00 6.39 203 ALA 3 C 1
ATOM 5664 O O . ALA D 4 203 ? 291.147 319.489 392.538 1.00 6.39 203 ALA 3 O 1
ATOM 5666 N N . SER D 4 204 ? 292.729 318.409 391.358 1.00 7.87 204 SER 3 N 1
ATOM 5667 C CA . SER D 4 204 ? 291.782 317.507 390.716 1.00 7.87 204 SER 3 CA 1
ATOM 5668 C C . SER D 4 204 ? 292.527 316.284 390.210 1.00 7.87 204 SER 3 C 1
ATOM 5669 O O . SER D 4 204 ? 293.756 316.253 390.187 1.00 7.87 204 SER 3 O 1
ATOM 5672 N N . ALA D 4 205 ? 291.766 315.275 389.800 1.00 8.92 205 ALA 3 N 1
ATOM 5673 C CA . ALA D 4 205 ? 292.367 314.039 389.330 1.00 8.92 205 ALA 3 CA 1
ATOM 5674 C C . ALA D 4 205 ? 292.880 314.192 387.903 1.00 8.92 205 ALA 3 C 1
ATOM 5675 O O . ALA D 4 205 ? 292.624 315.185 387.224 1.00 8.92 205 ALA 3 O 1
ATOM 5677 N N . GLY D 4 206 ? 293.607 313.176 387.444 1.00 8.48 206 GLY 3 N 1
ATOM 5678 C CA . GLY D 4 206 ? 294.230 313.200 386.142 1.00 8.48 206 GLY 3 CA 1
ATOM 5679 C C . GLY D 4 206 ? 293.538 312.287 385.146 1.00 8.48 206 GLY 3 C 1
ATOM 5680 O O . GLY D 4 206 ? 292.447 311.778 385.368 1.00 8.48 206 GLY 3 O 1
ATOM 5681 N N . LYS D 4 207 ? 294.209 312.092 384.016 1.00 9.78 207 LYS 3 N 1
ATOM 5682 C CA . LYS D 4 207 ? 293.687 311.227 382.968 1.00 9.78 207 LYS 3 CA 1
ATOM 5683 C C . LYS D 4 207 ? 293.653 309.773 383.411 1.00 9.78 207 LYS 3 C 1
ATOM 5684 O O . LYS D 4 207 ? 292.659 309.078 383.191 1.00 9.78 207 LYS 3 O 1
ATOM 5690 N N . ASP D 4 208 ? 294.732 309.299 384.028 1.00 8.69 208 ASP 3 N 1
ATOM 5691 C CA . ASP D 4 208 ? 294.871 307.893 384.376 1.00 8.69 208 ASP 3 CA 1
ATOM 5692 C C . ASP D 4 208 ? 294.922 307.640 385.875 1.00 8.69 208 ASP 3 C 1
ATOM 5693 O O . ASP D 4 208 ? 295.544 306.664 386.297 1.00 8.69 208 ASP 3 O 1
ATOM 5698 N N . PHE D 4 209 ? 294.299 308.488 386.685 1.00 7.45 209 PHE 3 N 1
ATOM 5699 C CA . PHE D 4 209 ? 294.179 308.214 388.109 1.00 7.45 209 PHE 3 CA 1
ATOM 5700 C C . PHE D 4 209 ? 293.289 306.998 388.324 1.00 7.45 209 PHE 3 C 1
ATOM 5701 O O . PHE D 4 209 ? 292.333 306.780 387.580 1.00 7.45 209 PHE 3 O 1
ATOM 5709 N N . GLU D 4 210 ? 293.617 306.189 389.327 1.00 9.78 210 GLU 3 N 1
ATOM 5710 C CA . GLU D 4 210 ? 292.864 304.984 389.632 1.00 9.78 210 GLU 3 CA 1
ATOM 5711 C C . GLU D 4 210 ? 292.896 304.721 391.130 1.00 9.78 210 GLU 3 C 1
ATOM 5712 O O . GLU D 4 210 ? 293.832 305.104 391.829 1.00 9.78 210 GLU 3 O 1
ATOM 5718 N N . LEU D 4 211 ? 291.865 304.034 391.613 1.00 8.07 211 LEU 3 N 1
ATOM 5719 C CA . LEU D 4 211 ? 291.633 303.854 393.038 1.00 8.07 211 LEU 3 CA 1
ATOM 5720 C C . LEU D 4 211 ? 291.060 302.464 393.259 1.00 8.07 211 LEU 3 C 1
ATOM 5721 O O . LEU D 4 211 ? 290.130 302.066 392.557 1.00 8.07 211 LEU 3 O 1
ATOM 5726 N N . ARG D 4 212 ? 291.600 301.727 394.229 1.00 9.78 212 ARG 3 N 1
ATOM 5727 C CA . ARG D 4 212 ? 291.233 300.323 394.370 1.00 9.78 212 ARG 3 CA 1
ATOM 5728 C C . ARG D 4 212 ? 291.181 299.922 395.843 1.00 9.78 212 ARG 3 C 1
ATOM 5729 O O . ARG D 4 212 ? 291.666 300.635 396.720 1.00 9.78 212 ARG 3 O 1
ATOM 5737 N N . LEU D 4 213 ? 290.575 298.751 396.103 1.00 9.78 213 LEU 3 N 1
ATOM 5738 C CA . LEU D 4 213 ? 290.459 298.100 397.408 1.00 9.78 213 LEU 3 CA 1
ATOM 5739 C C . LEU D 4 213 ? 289.672 298.880 398.457 1.00 9.78 213 LEU 3 C 1
ATOM 5740 O O . LEU D 4 213 ? 290.275 299.454 399.369 1.00 9.78 213 LEU 3 O 1
ATOM 5745 N N . PRO D 4 214 ? 288.342 298.932 398.371 1.00 9.78 214 PRO 3 N 1
ATOM 5746 C CA . PRO D 4 214 ? 287.567 299.710 399.347 1.00 9.78 214 PRO 3 CA 1
ATOM 5747 C C . PRO D 4 214 ? 287.688 299.172 400.764 1.00 9.78 214 PRO 3 C 1
ATOM 5748 O O . PRO D 4 214 ? 287.865 297.975 400.982 1.00 9.78 214 PRO 3 O 1
ATOM 5752 N N . VAL D 4 215 ? 287.574 300.081 401.733 1.00 10.10 215 VAL 3 N 1
ATOM 5753 C CA . VAL D 4 215 ? 287.698 299.769 403.151 1.00 10.10 215 VAL 3 CA 1
ATOM 5754 C C . VAL D 4 215 ? 286.848 300.765 403.929 1.00 10.10 215 VAL 3 C 1
ATOM 5755 O O . VAL D 4 215 ? 286.362 301.755 403.386 1.00 10.10 215 VAL 3 O 1
ATOM 5759 N N . ASP D 4 216 ? 286.658 300.490 405.217 1.00 17.98 216 ASP 3 N 1
ATOM 5760 C CA . ASP D 4 216 ? 285.786 301.288 406.072 1.00 17.98 216 ASP 3 CA 1
ATOM 5761 C C . ASP D 4 216 ? 286.465 301.516 407.416 1.00 17.98 216 ASP 3 C 1
ATOM 5762 O O . ASP D 4 216 ? 286.410 300.653 408.295 1.00 17.98 216 ASP 3 O 1
ATOM 5767 N N . ALA D 4 217 ? 287.081 302.685 407.585 1.00 26.15 217 ALA 3 N 1
ATOM 5768 C CA . ALA D 4 217 ? 287.757 303.053 408.822 1.00 26.15 217 ALA 3 CA 1
ATOM 5769 C C . ALA D 4 217 ? 286.959 304.043 409.664 1.00 26.15 217 ALA 3 C 1
ATOM 5770 O O . ALA D 4 217 ? 287.491 304.577 410.641 1.00 26.15 217 ALA 3 O 1
ATOM 5772 N N . ARG D 4 218 ? 285.697 304.292 409.305 1.00 31.91 218 ARG 3 N 1
ATOM 5773 C CA . ARG D 4 218 ? 284.809 305.227 409.994 1.00 31.91 218 ARG 3 CA 1
ATOM 5774 C C . ARG D 4 218 ? 285.423 306.613 410.112 1.00 31.91 218 ARG 3 C 1
ATOM 5775 O O . ARG D 4 218 ? 285.737 307.069 411.215 1.00 31.91 218 ARG 3 O 1
ATOM 5783 N N . GLN D 4 219 ? 285.625 307.271 408.981 1.00 33.23 219 GLN 3 N 1
ATOM 5784 C CA . GLN D 4 219 ? 286.012 308.670 408.978 1.00 33.23 219 GLN 3 CA 1
ATOM 5785 C C . GLN D 4 219 ? 284.874 309.536 408.450 1.00 33.23 219 GLN 3 C 1
ATOM 5786 O O . GLN D 4 219 ? 284.896 310.757 408.580 1.00 33.23 219 GLN 3 O 1
ATOM 5792 N N . SER E 5 5 ? 294.964 273.948 386.910 1.00 27.39 15 SER 4 N 1
ATOM 5793 C CA . SER E 5 5 ? 295.385 272.554 386.863 1.00 27.39 15 SER 4 CA 1
ATOM 5794 C C . SER E 5 5 ? 296.077 272.143 388.151 1.00 27.39 15 SER 4 C 1
ATOM 5795 O O . SER E 5 5 ? 297.014 271.350 388.134 1.00 27.39 15 SER 4 O 1
ATOM 5798 N N . GLY E 5 6 ? 295.608 272.679 389.269 1.00 23.39 16 GLY 4 N 1
ATOM 5799 C CA . GLY E 5 6 ? 296.187 272.336 390.548 1.00 23.39 16 GLY 4 CA 1
ATOM 5800 C C . GLY E 5 6 ? 295.635 271.032 391.069 1.00 23.39 16 GLY 4 C 1
ATOM 5801 O O . GLY E 5 6 ? 295.613 270.033 390.349 1.00 23.39 16 GLY 4 O 1
ATOM 5802 N N . ASN E 5 7 ? 295.209 271.018 392.323 1.00 22.86 17 ASN 4 N 1
ATOM 5803 C CA . ASN E 5 7 ? 294.582 269.851 392.936 1.00 22.86 17 ASN 4 CA 1
ATOM 5804 C C . ASN E 5 7 ? 293.071 270.067 392.965 1.00 22.86 17 ASN 4 C 1
ATOM 5805 O O . ASN E 5 7 ? 292.492 270.303 394.026 1.00 22.86 17 ASN 4 O 1
ATOM 5810 N N . THR E 5 8 ? 292.429 269.964 391.803 1.00 30.07 18 THR 4 N 1
ATOM 5811 C CA . THR E 5 8 ? 290.989 270.165 391.695 1.00 30.07 18 THR 4 CA 1
ATOM 5812 C C . THR E 5 8 ? 290.433 269.174 390.685 1.00 30.07 18 THR 4 C 1
ATOM 5813 O O . THR E 5 8 ? 290.982 269.028 389.592 1.00 30.07 18 THR 4 O 1
ATOM 5817 N N . GLY E 5 9 ? 289.340 268.509 391.047 1.00 29.95 19 GLY 4 N 1
ATOM 5818 C CA . GLY E 5 9 ? 288.875 267.391 390.250 1.00 29.95 19 GLY 4 CA 1
ATOM 5819 C C . GLY E 5 9 ? 287.390 267.300 389.966 1.00 29.95 19 GLY 4 C 1
ATOM 5820 O O . GLY E 5 9 ? 286.907 266.228 389.599 1.00 29.95 19 GLY 4 O 1
ATOM 5821 N N . SER E 5 10 ? 286.650 268.390 390.136 1.00 31.45 20 SER 4 N 1
ATOM 5822 C CA . SER E 5 10 ? 285.231 268.382 389.799 1.00 31.45 20 SER 4 CA 1
ATOM 5823 C C . SER E 5 10 ? 285.048 268.473 388.292 1.00 31.45 20 SER 4 C 1
ATOM 5824 O O . SER E 5 10 ? 285.917 268.989 387.586 1.00 31.45 20 SER 4 O 1
ATOM 5827 N N . ILE E 5 11 ? 283.918 267.963 387.791 1.00 33.45 21 ILE 4 N 1
ATOM 5828 C CA . ILE E 5 11 ? 283.642 267.981 386.358 1.00 33.45 21 ILE 4 CA 1
ATOM 5829 C C . ILE E 5 11 ? 282.515 268.928 385.984 1.00 33.45 21 ILE 4 C 1
ATOM 5830 O O . ILE E 5 11 ? 282.247 269.114 384.791 1.00 33.45 21 ILE 4 O 1
ATOM 5835 N N . ILE E 5 12 ? 281.845 269.530 386.957 1.00 33.28 22 ILE 4 N 1
ATOM 5836 C CA . ILE E 5 12 ? 280.771 270.475 386.695 1.00 33.28 22 ILE 4 CA 1
ATOM 5837 C C . ILE E 5 12 ? 281.335 271.880 386.820 1.00 33.28 22 ILE 4 C 1
ATOM 5838 O O . ILE E 5 12 ? 282.184 272.152 387.675 1.00 33.28 22 ILE 4 O 1
ATOM 5843 N N . ASN E 5 13 ? 280.870 272.771 385.947 1.00 34.28 23 ASN 4 N 1
ATOM 5844 C CA . ASN E 5 13 ? 281.391 274.132 385.903 1.00 34.28 23 ASN 4 CA 1
ATOM 5845 C C . ASN E 5 13 ? 281.240 274.819 387.252 1.00 34.28 23 ASN 4 C 1
ATOM 5846 O O . ASN E 5 13 ? 280.355 274.481 388.040 1.00 34.28 23 ASN 4 O 1
ATOM 5851 N N . ASN E 5 14 ? 282.118 275.781 387.520 1.00 25.32 24 ASN 4 N 1
ATOM 5852 C CA . ASN E 5 14 ? 282.032 276.539 388.757 1.00 25.32 24 ASN 4 CA 1
ATOM 5853 C C . ASN E 5 14 ? 280.751 277.360 388.777 1.00 25.32 24 ASN 4 C 1
ATOM 5854 O O . ASN E 5 14 ? 280.224 277.751 387.735 1.00 25.32 24 ASN 4 O 1
ATOM 5859 N N . TYR E 5 15 ? 280.241 277.619 389.979 1.00 21.98 25 TYR 4 N 1
ATOM 5860 C CA . TYR E 5 15 ? 278.986 278.350 390.097 1.00 21.98 25 TYR 4 CA 1
ATOM 5861 C C . TYR E 5 15 ? 279.186 279.845 389.885 1.00 21.98 25 TYR 4 C 1
ATOM 5862 O O . TYR E 5 15 ? 278.372 280.498 389.226 1.00 21.98 25 TYR 4 O 1
ATOM 5871 N N . TYR E 5 16 ? 280.258 280.403 390.436 1.00 21.81 26 TYR 4 N 1
ATOM 5872 C CA . TYR E 5 16 ? 280.506 281.833 390.350 1.00 21.81 26 TYR 4 CA 1
ATOM 5873 C C . TYR E 5 16 ? 281.351 282.168 389.130 1.00 21.81 26 TYR 4 C 1
ATOM 5874 O O . TYR E 5 16 ? 282.158 281.360 388.670 1.00 21.81 26 TYR 4 O 1
ATOM 5883 N N . MET E 5 17 ? 281.156 283.375 388.608 1.00 24.85 27 MET 4 N 1
ATOM 5884 C CA . MET E 5 17 ? 281.966 283.846 387.497 1.00 24.85 27 MET 4 CA 1
ATOM 5885 C C . MET E 5 17 ? 283.441 283.814 387.869 1.00 24.85 27 MET 4 C 1
ATOM 5886 O O . MET E 5 17 ? 283.808 283.858 389.044 1.00 24.85 27 MET 4 O 1
ATOM 5891 N N . GLN E 5 18 ? 284.296 283.742 386.849 1.00 25.79 28 GLN 4 N 1
ATOM 5892 C CA . GLN E 5 18 ? 285.732 283.685 387.098 1.00 25.79 28 GLN 4 CA 1
ATOM 5893 C C . GLN E 5 18 ? 286.237 284.994 387.689 1.00 25.79 28 GLN 4 C 1
ATOM 5894 O O . GLN E 5 18 ? 287.347 285.065 388.223 1.00 25.79 28 GLN 4 O 1
ATOM 5900 N N . GLN E 5 19 ? 285.431 286.049 387.590 1.00 20.70 29 GLN 4 N 1
ATOM 5901 C CA . GLN E 5 19 ? 285.852 287.357 388.073 1.00 20.70 29 GLN 4 CA 1
ATOM 5902 C C . GLN E 5 19 ? 285.809 287.449 389.590 1.00 20.70 29 GLN 4 C 1
ATOM 5903 O O . GLN E 5 19 ? 286.532 288.255 390.181 1.00 20.70 29 GLN 4 O 1
ATOM 5909 N N . TYR E 5 20 ? 284.962 286.647 390.235 1.00 16.34 30 TYR 4 N 1
ATOM 5910 C CA . TYR E 5 20 ? 284.781 286.715 391.681 1.00 16.34 30 TYR 4 CA 1
ATOM 5911 C C . TYR E 5 20 ? 285.591 285.645 392.404 1.00 16.34 30 TYR 4 C 1
ATOM 5912 O O . TYR E 5 20 ? 286.017 285.846 393.543 1.00 16.34 30 TYR 4 O 1
ATOM 5921 N N . GLN E 5 21 ? 285.811 284.503 391.754 1.00 17.79 31 GLN 4 N 1
ATOM 5922 C CA . GLN E 5 21 ? 286.510 283.411 392.417 1.00 17.79 31 GLN 4 CA 1
ATOM 5923 C C . GLN E 5 21 ? 287.992 283.710 392.592 1.00 17.79 31 GLN 4 C 1
ATOM 5924 O O . GLN E 5 21 ? 288.543 283.500 393.676 1.00 17.79 31 GLN 4 O 1
ATOM 5930 N N . ASN E 5 22 ? 288.650 284.212 391.552 1.00 19.52 32 ASN 4 N 1
ATOM 5931 C CA . ASN E 5 22 ? 290.080 284.470 391.596 1.00 19.52 32 ASN 4 CA 1
ATOM 5932 C C . ASN E 5 22 ? 290.353 285.917 391.223 1.00 19.52 32 ASN 4 C 1
ATOM 5933 O O . ASN E 5 22 ? 289.443 286.690 390.920 1.00 19.52 32 ASN 4 O 1
ATOM 5938 N N . SER E 5 23 ? 291.626 286.288 391.270 1.00 18.71 33 SER 4 N 1
ATOM 5939 C CA . SER E 5 23 ? 292.044 287.565 390.725 1.00 18.71 33 SER 4 CA 1
ATOM 5940 C C . SER E 5 23 ? 292.495 287.390 389.281 1.00 18.71 33 SER 4 C 1
ATOM 5941 O O . SER E 5 23 ? 292.950 286.323 388.870 1.00 18.71 33 SER 4 O 1
ATOM 5944 N N . MET E 5 24 ? 292.361 288.455 388.501 1.00 18.48 34 MET 4 N 1
ATOM 5945 C CA . MET E 5 24 ? 292.591 288.398 387.066 1.00 18.48 34 MET 4 CA 1
ATOM 5946 C C . MET E 5 24 ? 293.991 288.900 386.759 1.00 18.48 34 MET 4 C 1
ATOM 5947 O O . MET E 5 24 ? 294.414 289.928 387.291 1.00 18.48 34 MET 4 O 1
ATOM 5952 N N . ASP E 5 25 ? 294.705 288.171 385.910 1.00 16.39 35 ASP 4 N 1
ATOM 5953 C CA . ASP E 5 25 ? 296.039 288.562 385.494 1.00 16.39 35 ASP 4 CA 1
ATOM 5954 C C . ASP E 5 25 ? 295.968 289.546 384.334 1.00 16.39 35 ASP 4 C 1
ATOM 5955 O O . ASP E 5 25 ? 295.022 289.549 383.547 1.00 16.39 35 ASP 4 O 1
ATOM 5960 N N . THR E 5 26 ? 296.992 290.390 384.232 1.00 16.20 36 THR 4 N 1
ATOM 5961 C CA . THR E 5 26 ? 297.135 291.286 383.096 1.00 16.20 36 THR 4 CA 1
ATOM 5962 C C . THR E 5 26 ? 298.471 291.010 382.424 1.00 16.20 36 THR 4 C 1
ATOM 5963 O O . THR E 5 26 ? 299.306 290.265 382.937 1.00 16.20 36 THR 4 O 1
ATOM 5967 N N . GLN E 5 27 ? 298.670 291.618 381.260 1.00 18.44 37 GLN 4 N 1
ATOM 5968 C CA . GLN E 5 27 ? 299.854 291.384 380.451 1.00 18.44 37 GLN 4 CA 1
ATOM 5969 C C . GLN E 5 27 ? 300.469 292.711 380.045 1.00 18.44 37 GLN 4 C 1
ATOM 5970 O O . GLN E 5 27 ? 299.789 293.737 379.984 1.00 18.44 37 GLN 4 O 1
ATOM 5976 N N . LEU E 5 28 ? 301.764 292.675 379.751 1.00 21.50 38 LEU 4 N 1
ATOM 5977 C CA . LEU E 5 28 ? 302.523 293.851 379.351 1.00 21.50 38 LEU 4 CA 1
ATOM 5978 C C . LEU E 5 28 ? 303.211 293.557 378.030 1.00 21.50 38 LEU 4 C 1
ATOM 5979 O O . LEU E 5 28 ? 303.843 292.509 377.878 1.00 21.50 38 LEU 4 O 1
ATOM 5984 N N . GLY E 5 29 ? 303.085 294.472 377.078 1.00 24.68 39 GLY 4 N 1
ATOM 5985 C CA . GLY E 5 29 ? 303.711 294.300 375.782 1.00 24.68 39 GLY 4 CA 1
ATOM 5986 C C . GLY E 5 29 ? 303.750 295.571 374.962 1.00 24.68 39 GLY 4 C 1
ATOM 5987 O O . GLY E 5 29 ? 304.462 295.650 373.962 1.00 24.68 39 GLY 4 O 1
ATOM 5988 N N . ASN E 5 55 ? 311.542 279.772 387.565 1.00 9.78 65 ASN 4 N 1
ATOM 5989 C CA . ASN E 5 55 ? 311.154 278.511 386.950 1.00 9.78 65 ASN 4 CA 1
ATOM 5990 C C . ASN E 5 55 ? 310.763 278.732 385.501 1.00 9.78 65 ASN 4 C 1
ATOM 5991 O O . ASN E 5 55 ? 310.647 279.883 385.070 1.00 9.78 65 ASN 4 O 1
ATOM 5996 N N . ASP E 5 56 ? 310.621 277.602 384.788 1.00 11.33 66 ASP 4 N 1
ATOM 5997 C CA . ASP E 5 56 ? 310.281 277.411 383.347 1.00 11.33 66 ASP 4 CA 1
ATOM 5998 C C . ASP E 5 56 ? 311.513 277.532 382.427 1.00 11.33 66 ASP 4 C 1
ATOM 5999 O O . ASP E 5 56 ? 311.449 277.298 381.223 1.00 11.33 66 ASP 4 O 1
ATOM 6004 N N . TRP E 5 57 ? 312.655 277.817 383.036 1.00 8.67 67 TRP 4 N 1
ATOM 6005 C CA . TRP E 5 57 ? 313.908 277.941 382.327 1.00 8.67 67 TRP 4 CA 1
ATOM 6006 C C . TRP E 5 57 ? 314.652 276.660 382.638 1.00 8.67 67 TRP 4 C 1
ATOM 6007 O O . TRP E 5 57 ? 315.563 276.260 381.920 1.00 8.67 67 TRP 4 O 1
ATOM 6018 N N . PHE E 5 58 ? 314.230 276.012 383.720 1.00 8.79 68 PHE 4 N 1
ATOM 6019 C CA . PHE E 5 58 ? 314.822 274.758 384.161 1.00 8.79 68 PHE 4 CA 1
ATOM 6020 C C . PHE E 5 58 ? 314.310 273.589 383.340 1.00 8.79 68 PHE 4 C 1
ATOM 6021 O O . PHE E 5 58 ? 315.033 272.617 383.107 1.00 8.79 68 PHE 4 O 1
ATOM 6029 N N . SER E 5 59 ? 313.075 273.679 382.858 1.00 11.63 69 SER 4 N 1
ATOM 6030 C CA . SER E 5 59 ? 312.588 272.661 381.942 1.00 11.63 69 SER 4 CA 1
ATOM 6031 C C . SER E 5 59 ? 313.199 272.784 380.559 1.00 11.63 69 SER 4 C 1
ATOM 6032 O O . SER E 5 59 ? 313.252 271.784 379.841 1.00 11.63 69 SER 4 O 1
ATOM 6035 N N . LYS E 5 60 ? 313.650 273.973 380.154 1.00 10.79 70 LYS 4 N 1
ATOM 6036 C CA . LYS E 5 60 ? 314.448 274.041 378.933 1.00 10.79 70 LYS 4 CA 1
ATOM 6037 C C . LYS E 5 60 ? 315.885 273.589 379.173 1.00 10.79 70 LYS 4 C 1
ATOM 6038 O O . LYS E 5 60 ? 316.494 272.968 378.299 1.00 10.79 70 LYS 4 O 1
ATOM 6044 N N . LEU E 5 61 ? 316.440 273.894 380.346 1.00 9.78 71 LEU 4 N 1
ATOM 6045 C CA . LEU E 5 61 ? 317.823 273.556 380.662 1.00 9.78 71 LEU 4 CA 1
ATOM 6046 C C . LEU E 5 61 ? 318.035 272.065 380.865 1.00 9.78 71 LEU 4 C 1
ATOM 6047 O O . LEU E 5 61 ? 319.083 271.545 380.480 1.00 9.78 71 LEU 4 O 1
ATOM 6052 N N . ALA E 5 62 ? 317.081 271.366 381.472 1.00 10.54 72 ALA 4 N 1
ATOM 6053 C CA . ALA E 5 62 ? 317.250 269.939 381.712 1.00 10.54 72 ALA 4 CA 1
ATOM 6054 C C . ALA E 5 62 ? 317.083 269.137 380.430 1.00 10.54 72 ALA 4 C 1
ATOM 6055 O O . ALA E 5 62 ? 317.489 267.974 380.360 1.00 10.54 72 ALA 4 O 1
ATOM 6057 N N . SER E 5 63 ? 316.466 269.735 379.411 1.00 12.96 73 SER 4 N 1
ATOM 6058 C CA . SER E 5 63 ? 316.255 269.041 378.148 1.00 12.96 73 SER 4 CA 1
ATOM 6059 C C . SER E 5 63 ? 317.479 269.089 377.246 1.00 12.96 73 SER 4 C 1
ATOM 6060 O O . SER E 5 63 ? 317.578 268.286 376.315 1.00 12.96 73 SER 4 O 1
ATOM 6063 N N . SER E 5 64 ? 318.402 270.013 377.490 1.00 15.49 74 SER 4 N 1
ATOM 6064 C CA . SER E 5 64 ? 319.576 270.198 376.650 1.00 15.49 74 SER 4 CA 1
ATOM 6065 C C . SER E 5 64 ? 320.791 269.431 377.148 1.00 15.49 74 SER 4 C 1
ATOM 6066 O O . SER E 5 64 ? 321.914 269.756 376.755 1.00 15.49 74 SER 4 O 1
ATOM 6069 N N . ALA E 5 65 ? 320.597 268.431 378.000 1.00 25.21 75 ALA 4 N 1
ATOM 6070 C CA . ALA E 5 65 ? 321.724 267.695 378.550 1.00 25.21 75 ALA 4 CA 1
ATOM 6071 C C . ALA E 5 65 ? 322.289 266.726 377.524 1.00 25.21 75 ALA 4 C 1
ATOM 6072 O O . ALA E 5 65 ? 321.558 266.161 376.708 1.00 25.21 75 ALA 4 O 1
ATOM 6074 N N . PHE E 5 66 ? 323.601 266.528 377.579 1.00 35.99 76 PHE 4 N 1
ATOM 6075 C CA . PHE E 5 66 ? 324.316 265.694 376.620 1.00 35.99 76 PHE 4 CA 1
ATOM 6076 C C . PHE E 5 66 ? 324.276 264.248 377.099 1.00 35.99 76 PHE 4 C 1
ATOM 6077 O O . PHE E 5 66 ? 324.664 263.953 378.232 1.00 35.99 76 PHE 4 O 1
ATOM 6085 N N . SER E 5 67 ? 323.812 263.343 376.235 1.00 43.00 77 SER 4 N 1
ATOM 6086 C CA . SER E 5 67 ? 323.609 261.959 376.653 1.00 43.00 77 SER 4 CA 1
ATOM 6087 C C . SER E 5 67 ? 324.661 261.019 376.079 1.00 43.00 77 SER 4 C 1
ATOM 6088 O O . SER E 5 67 ? 325.168 260.147 376.792 1.00 43.00 77 SER 4 O 1
ATOM 6091 N N . GLY E 5 68 ? 324.998 261.175 374.805 1.00 50.87 78 GLY 4 N 1
ATOM 6092 C CA . GLY E 5 68 ? 325.851 260.218 374.128 1.00 50.87 78 GLY 4 CA 1
ATOM 6093 C C . GLY E 5 68 ? 327.246 260.128 374.714 1.00 50.87 78 GLY 4 C 1
ATOM 6094 O O . GLY E 5 68 ? 327.639 260.873 375.609 1.00 50.87 78 GLY 4 O 1
ATOM 6095 N N . LEU E 5 69 ? 328.008 259.173 374.189 1.00 51.92 79 LEU 4 N 1
ATOM 6096 C CA . LEU E 5 69 ? 329.396 259.014 374.595 1.00 51.92 79 LEU 4 CA 1
ATOM 6097 C C . LEU E 5 69 ? 330.273 260.041 373.890 1.00 51.92 79 LEU 4 C 1
ATOM 6098 O O . LEU E 5 69 ? 329.902 260.586 372.847 1.00 51.92 79 LEU 4 O 1
ATOM 6103 N N . PHE E 5 70 ? 331.449 260.299 374.458 1.00 55.92 80 PHE 4 N 1
ATOM 6104 C CA . PHE E 5 70 ? 332.278 261.383 373.949 1.00 55.92 80 PHE 4 CA 1
ATOM 6105 C C . PHE E 5 70 ? 333.357 260.886 372.992 1.00 55.92 80 PHE 4 C 1
ATOM 6106 O O . PHE E 5 70 ? 333.510 261.433 371.895 1.00 55.92 80 PHE 4 O 1
ATOM 6114 N N . GLY E 5 71 ? 334.110 259.862 373.375 1.00 59.58 81 GLY 4 N 1
ATOM 6115 C CA . GLY E 5 71 ? 335.203 259.385 372.550 1.00 59.58 81 GLY 4 CA 1
ATOM 6116 C C . GLY E 5 71 ? 334.767 258.410 371.469 1.00 59.58 81 GLY 4 C 1
ATOM 6117 O O . GLY E 5 71 ? 333.584 258.142 371.287 1.00 59.58 81 GLY 4 O 1
ATOM 6118 N N . ALA E 5 72 ? 335.751 257.892 370.738 1.00 63.96 82 ALA 4 N 1
ATOM 6119 C CA . ALA E 5 72 ? 335.505 256.811 369.792 1.00 63.96 82 ALA 4 CA 1
ATOM 6120 C C . ALA E 5 72 ? 335.088 255.553 370.538 1.00 63.96 82 ALA 4 C 1
ATOM 6121 O O . ALA E 5 72 ? 335.624 255.250 371.606 1.00 63.96 82 ALA 4 O 1
ATOM 6123 N N . LEU E 5 73 ? 334.128 254.822 369.988 1.00 64.82 83 LEU 4 N 1
ATOM 6124 C CA . LEU E 5 73 ? 333.598 253.639 370.647 1.00 64.82 83 LEU 4 CA 1
ATOM 6125 C C . LEU E 5 73 ? 333.977 252.382 369.879 1.00 64.82 83 LEU 4 C 1
ATOM 6126 O O . LEU E 5 73 ? 333.755 252.289 368.670 1.00 64.82 83 LEU 4 O 1
ATOM 6131 N N . LEU E 5 74 ? 334.545 251.415 370.594 1.00 66.78 84 LEU 4 N 1
ATOM 6132 C CA . LEU E 5 74 ? 334.801 250.086 370.061 1.00 66.78 84 LEU 4 CA 1
ATOM 6133 C C . LEU E 5 74 ? 334.029 249.090 370.913 1.00 66.78 84 LEU 4 C 1
ATOM 6134 O O . LEU E 5 74 ? 333.581 249.428 372.011 1.00 66.78 84 LEU 4 O 1
ATOM 6139 N N . ALA E 5 75 ? 333.848 247.881 370.385 1.00 73.69 85 ALA 4 N 1
ATOM 6140 C CA . ALA E 5 75 ? 333.134 246.792 371.056 1.00 73.69 85 ALA 4 CA 1
ATOM 6141 C C . ALA E 5 75 ? 331.654 247.102 371.250 1.00 73.69 85 ALA 4 C 1
ATOM 6142 O O . ALA E 5 75 ? 331.222 248.251 371.250 1.00 73.69 85 ALA 4 O 1
#

Solvent-accessible surface area: 45454 Å² total; per-residue (Å²): 72,100,21,88,6,51,46,39,36,169,42,134,41,62,34,94,26,167,0,35,3,69,28,63,37,55,113,70,34,21,4,29,44,79,90,47,11,40,1,1,18,69,60,25,104,94,131,134,77,71,46,8,5,5,7,9,24,128,60,36,37,4,39,69,77,68,12,126,59,48,10,112,13,69,32,70,76,115,126,123,73,5,67,1,42,1,80,39,32,85,113,94,4,50,7,45,6,24,0,14,4,8,22,18,49,48,84,24,25,37,71,65,70,19,87,160,18,143,17,22,63,0,59,2,100,148,64,96,74,92,60,13,20,32,107,52,72,62,68,48,59,97,57,175,71,29,119,88,137,123,118,198,173,136,136,106,76,52,40,66,39,4,4,84,69,14,131,5,129,45,137,102,46,69,12,28,0,36,2,46,87,2,49,64,160,43,96,5,0,22,63,0,67,30,4,0,12,4,30,0,4,2,27,1,10,0,71,11,92,35,60,2,13,27,0,7,0,1,0,30,43,60,0,9,105,30,78,96,6,42,4,4,89,94,103,74,62,57,16,87,42,54,14,53,31,5,6,8,28,91,26,3,1,15,34,55,4,23,27,49,138,153,166,47,58,42,46,92,9,0,45,118,22,16,97,92,54,52,46,15,8,10,3,1,0,1,61,7,105,119,9,66,60,2,36,2,41,6,41,83,9,84,19,88,13,31,28,14,91,57,79,108,129,47,120,78,100,176,127,155,156,181,130,150,70,186,152,121,53,86,34,171,22,41,178,31,92,27,91,23,138,22,16,30,31,80,21,80,3,30,34,101,81,56,82,115,31,104,13,82,0,1,60,58,74,34,70,130,26,89,126,3,30,109,25,33,146,45,89,9,15,57,0,50,66,91,20,95,95,17,84,109,60,66,28,50,2,12,57,150,56,194,36,76,11,18,53,17,31,91,53,61,10,7,6,6,1,0,6,5,2,17,2,42,7,96,8,62,118,110,11,22,18,18,0,6,1,0,0,0,0,0,9,32,86,32,93,139,85,38,13,152,52,3,74,69,2,14,31,2,51,2,39,12,192,53,1,62,14,3,18,3,81,9,16,14,22,13,9,30,32,0,18,60,14,140,94,8,34,3,1,1,0,4,1,5,0,53,36,64,5,61,48,94,128,112,16,28,110,70,3,91,0,100,5,26,1,0,2,30,50,0,22,0,2,5,65,22,13,26,177,186,133,164,177,119,125,87,138,71,100,14,125,72,28,108,34,59,79,51,68,127,139,95,130,130,147,197,60,206,107,190,110,108,130,166,119,178,121,133,78,212,126,116,88,92,32,83,44,2,80,80,69,50,47,110,8,33,11,149,62,120,46,45,79,18,63,12,68,98,89,118,73,75,34,20,13,70,28,62,29,39,13,38,15,147,42,11,65,106,8,75,8,14,32,27,3,59,82,59,1,0,14,20,10,26,11,32,6,23,5,84,27,84,20,79,135,87,6,140,8,84,1,6,2,2,12,1,7,15,70,66,140,29,9,161,65,8,116,14,0,49,109,12,48,78,23,80,31,71,30,61,178,128,55,122,56,67,25,58,9,22,12,14,6,20,18,36,68,10,65,11,24,59,109,57,60,95,74,104,50,109,37,0,37,3,0,10,0,6,45,81,50,37,154,0,111,54,24,18,3,25,3,26,2,7,4,4,202,90,14,104,27,73,35,100,12,34,14,189,122,154,28,58,106,74,101,166,142,141,96,198,93,145,137,126,149,75,45,33,113,99,125,164,72,106,87,106,58,61,79,140,68,75,97,84,27,99,50,40,81,143,51,120,135,162,142

B-factor: mean 46.37, std 64.4, range [6.02, 234.36]

Nearest PDB structures (foldseek):
  5ne4-assembly1_4  TM=9.394E-01  e=1.602E-06  Foot-and-mouth disease virus
  1fmd-assembly1_4  TM=9.163E-01  e=6.844E-06  Foot-and-mouth disease virus
  8hbi-assembly1_D  TM=9.341E-01  e=9.451E-06  Foot-and-mouth disease virus A
  7d3m-assembly1_4  TM=8.575E-01  e=9.451E-06  Foot-and-mouth disease virus
  5ddj-assembly1_4  TM=8.544E-01  e=7.419E-06  Foot-and-mouth disease virus O

CATH classification: 2.60.40.10

Secondary structure (DSSP, 8-state):
----STT---B---GGGGT--------GGG-HHHHT-S-EE----SSEEE--GGGS-TTSHHHHHHHTEEEEEEEEEEEEEEES-EEEE-TT--GGGGG-SSS-EE---SS-EEEEE----SSSSEES----S----HHHHHHHHHHHSS--TT-S--EEE-SEEEEEEEEEEEEEEEEE--------SSS------S--/--EEEEETTEEEEESS----EE-S-SS------TTSTT--EE-GGG---EEEEEEEE-TT--TT-EEEEEES----SSHHHHHHHEEEEEEEEEEEEEE---TT-EEEEEEEE-TT-----SGGGGGGGGSSEEEE-TTT--EEEEEE---SSSSSB-TTT---EEEEEEEEEEEE-TTTS-S-EEEEEEE--EEEEEEEE-----/--------TT----BTT-S------S----PPP-TT-S---S-TTTHHHH--EE--BTTTBSEEEPP-SS--EEEEEES-TTSSTTTTSHHHHHHTTEEEEES-EEEEEEE-S-TT-EEEEEEEEE-TTSPPPSSHHHHTTSEEEEEE-SSS-EEEEEE----SSS-EES----SSS--SS-EEEEEEEEEES-TT-EEEEEEEE-SS-EEEEE-----/--S----SPPSS-HHHHSPPP------SHHHHGGG-B-S--S----/---EEES-EE--TTS-EEEEEE-------SS--S---EEEEEEETTEEEEEEEEE-SSS-EEE-TTTTTTEEEEEETTTTEEEEEE-S--GGG-EEEEEEE----SSS----SSS----EEEE---

Foldseek 3Di:
DEKAKDFFDEDAFPDWTKIWIRGPQCPDDDPPDQQFKKAKWWCDDVDHIGGAKIGGSPGDIDGDPVCPPQWDWDADCVRGITMITGGPTDQPQFTWMDIGGWDDDPVDTDGDPDDGYDTHGHHYDD/DDDDDVVPDDDDDDPVVPPDDDDDDDDPCPDPQPVQFDKAWFDDDWWKDFAFLQRGDCPDPNNVVVVQFFKKDWWKKKKWAAPAKKFWDFFPDDPVCQPDPVGDIDGDDPDIDMDTAGAHFPDPIAGPADCDLVPVCVVVVVVVVVVSGDDDDRRTGTMMGHNTTDIMIMGTHPMDGHDGDDGDDDDDPDPDDDDPPPDD/DKDKDDQDPDIDIDDQDDDAAEWPDDDADDQDDPPQVPFKDWDSVQWFKDKDFWDKAAQPDDFQDKTKDFPPDQDDPVNNCLLVWFFWKFWWKKKKKFKDKALQKFFKKKKFKDWPDDDDDRVCVVVRVPGTMDMATSNGGTMHIYIYGTDDPDSIDGVVVDGTMMMMMTTHTGMDAPVPMDRIITMMMMMTIHTMMGGHTDDDDD/DDDDDDDDPPDDDDDPDDPDDDDDDDDDDDDDDDPDDPDDDDDPQVCLAVDWDAWADPPRDRWWFADDDDFWFTDKWAPALLTPRNPPIPSSVVQVFFWKKFFKKKKKKFWDDDPPKKFKKKKFWDFPDDDDDRDVVVRVPGDMDIDMDDPDGMDMDIDGTDDDDRIDTRDPPDPDDDRHGTMMTMTTDDIDPRGGTIMGMIMGGDDDMDTDHGHPPPD/DPPDDDDDDDPDDPVPPDPDDDDPCVVVVVVVVVPDDDDDDDDDDD

Radius of gyration: 32.07 Å; Cα contacts (8 Å, |Δi|>4): 1628; chains: 5; bounding box: 104×101×80 Å